Protein AF-A0A167HS64-F1 (afdb_monomer)

Secondary structure (DSSP, 8-state):
-------PPPPPPEEEEEE-SS-HHHHHHHHHHHHT-S-SSEEEEEEESSGGGS-SS----TTEEEEEPPTT--HHHHHHHHHHH---SEEEE--SSSEE-TTHHHHHHHHHHTTS-SEEEEES-EEEETTTTEEEEE-HHHHHHHSGGG-EEEEEEEEGGG-BTTTB---S-SSSHHHHHHHHHHHTT--EEEEE-TTTEEEEE-TT-SS---TTTSS-GGGEEEEPPPTTTHHHHHHHHHHHHHTTT--TTS-----SSPEEEEEEEEEE-SSHHHHHHHHHHHTTSSEEEEEEEEEEETT--------S-SEEEEEEE-TTS---HHHHHHHHHH--SSEEEEPPPTTS---TTHHHHHHHHHHHHT-SEE-BSS-SS----S--B-----TTS------BGGG-EEEHHHHHHHHTT--S-----B--B--GGG------SSPPPP--TT---SS---SSHHHHHHHSS-HHHHGGGS-TTGGGSTTSTT----------PPPPPPTTEEEEEHHHHGGG---BHHHHHTTSTT---------SHHHHT--SEEETTB--S-SSS-HHHHHHHSBGGGEEEEEEEEGGGS-GGGTT-SEEEEEEE-TT--EEEEEEEEEE-TT--EEEEEEEEEEEEETTEEEEEEEEEEEEEEEEEEEEEEEETTS-EEEEEEEEEEEEEEEEEEEEEEEEEETTEEEEEEEEEEEEEEEEEEEEEEEETTS--S-SEEEEEEEEEEEEEEEEEEEEEEE-SSEEEEEEEEEEEEEEEEEEEEEEEETTTTEEEEEEEEEEEEEEEEEEEEEEEE--BTTEEEEEEEEEEEEEEEEEEEEGGGTEEEEEEEEEEEEEEEEEEEEEEETTEEEEEEEEEEEEEEEEESTT-EEEEEEEEEEEEEEEEEEETTEEEEEEEEEEEPPPPGGGGS-EEETTTTEEE---TT----EEEEEEEEEEEESSSS-EEEEEEEEEEEEEEEEEEESSSS-EEEEEEEEEEEEEEEEEEEEE-TTTSTTEEEEEEEEEEEEEE--TT------SS--SEEEEEEEEEEEGGGTEEEEEEEE----EEEEETTEEEEEEEPPEEEEEEEE--STTEEEEEEEESTT-EEEEEEEEEEETTEEEEEEEEEEEE--EEEEEEEEE-

Mean predicted aligned error: 19.74 Å

Sequence (1149 aa):
MTQIHSQHQAIPLVSCVMPTCRRAHYLLQSIDYFNRQSYANKELIIVYEQNSDLPDKLPTQGNIQLVQAPENASIGYKRSLGTKSAAGLLIAQWDDDDWYSSERLAVQLEPIINGKADITGLNNHLFFDVWRTQFWRADKPLFDTMFRRGIAGGTLVFSREYWSEGRLDYQDSSLREDADFMECMISAGANLVAVDGYAHFVYLRHLNNTWSFVSGKLIQASAWRKVSTPDWFDDDLSFYHQIKQAHFSQYPELLPLTAKGSQVVELSCVLHVTELAQLKRAFTLLEKQTVKPHEVIVYHPDELLIENLCCTVNSINYLPYEQGIHLSTWFEEKLAGLINCDYVMNWPNSQAWVSKRWLEIQYTYLRQHRLDATGLSQPFFFFPSQQEFWQYIASDNQITAWLHSESLCCTKEFYLEKHRGFNRALGFNIQPHQHLEHFLAFAEEKAPIPNNENDPKWFPYQREAIKELYDELDIAKLLKGVPMAVMLLVSICFLLFPTWHVAANQSADSVEQQSFSAEFFSQYNPQTALDMVYRLPGFAFENTDSARGFGGNAGNVLINGARPVVKSESLDKILSRIGAAQVQKINVYRGSKIPLVTSGKVMVADVILIQSKTSGTLEGQLTQFYDGSILPKLALQLSAQWLGWETSVGLEASGAPGYRTALIRQLSREGKVINQEFEVLDEETESLKFTGQLKQSSGQSEIVLTGKVGGESYLGDTTRYGAQQISGHLGKTTRELKVDNDTRNAELGVDWTLNLGTYRWQNMGIFVVDDKQYANDDITFNQGTQAANLALWRQQELKTELILRSTIEMQKKDDIAPRFGIEVAENRMQSAVDLVALGREEVTNVTELRTEVFADINYTHTDSLSSEFGLTYETSKINVDAVEGESQSQSYWKPRWQTSWTPKKGTSLNWLAEHRVSQLNFSDFARSVDAGDGRNQIGNTGLKPEQTTELATQYQWYFSERGNVKVKLFHQWQKDVLEHIAFTQTSGGLANVGDARFWGSHLEVAFELSPVLDNALFEISYEHKNSDFNNPSDRTERLSNYIPDWIWMNFRHDLPHYKSSWGLEYWGDYTEPFFYAHETLLVQGNKRLKGFFESSLIDGVKVRFEVTHMNTGRFIRTRKFYSDDLKIGEEVADRTHKAEYRLSLWYRF

InterPro domains:
  IPR001173 Glycosyltransferase 2-like [PF00535] (15-138)
  IPR029044 Nucleotide-diphospho-sugar transferases [G3DSA:3.90.550.10] (1-212)
  IPR029044 Nucleotide-diphospho-sugar transferases [SSF53448] (12-212)
  IPR039426 TonB-dependent receptor-like [PTHR30069] (508-1072)

pLDDT: mean 77.7, std 18.92, range [23.92, 98.12]

Radius of gyration: 39.0 Å; Cα contacts (8 Å, |Δi|>4): 2630; chains: 1; bounding box: 94×105×110 Å

Organism: NCBI:txid1365253

Foldseek 3Di:
DDDDDDDDDDQFEEEEQEEWEQPQLLQQVLVVLVVLAPRDRYAYEYEYADCNRHDPDDPDDPRYHYHHDHPPFAPQSSSLRSLVVDPTQKYWQRYSNKHFDNHLCVQQCVCVVVVNFQKEFEAQAWAAELQVRWIKTFAQVVCCVVAPNRGDQSGMMGGSVQDDPPPLGFDRHNPCSRVVSVVSSVVVPTGYDYTYCHLTIYHYADPPDPDDDDQCPPPDNLRMDTDDPDPSCVVVSVSSVVVSVVLQVPPPDPDPPPDPDAAEDLEEEEEEDAAPVQVVLLLVLQLLASHHYQEYEYEYAPPHDDDDDDHDHNYYHYHHDHPPPDDDLVSLVVVLVPRDGQKYAQAAGSVFDAFSHLVVCLVVVCVVVVFQKEFAFDPPQDAQAPQDFLFAQAPVRDGDTTHRRNGMMGGSVSSSVVSVVPRDNPNTGYDYDDNPSRDPDDDDPDDDDDDDDPDPDPDDDDDDVVVVVVVVVPVVVVVVPDDDDPVPPPPPPPDDDDDDDDDDDDDDDDLQKDKFFLVNCLLQLAFWQLSVQVVAFPDDWFKAADFPDPLPRDTQEAEQLHTPQDNHDIPSVVRRQHTSQQFGIKMKGAFLRRPVSNPPDHIHIYGYGDPADWKKKWKWKWWAFPSGDIKIKIKIWIWHADPQKTKIKIKIKTKDKDWWKWWKFWAFLVRHTFKIKIKIKTKMKIKIKIKMWIWHDDDQKIKIKIKMWMKMKMWMWMWMWMDGPPPPDTRQKIKTKIKIKIKIKMKIKMWMWGRPPQKIKIKIKMKMKIKMKIWMWIFMAGNPRGDTPTDTKIKIKIKMKIKIKIKMWGPCDPFKTKMWIKIWMKIKMWMWMDPVVVRDIWIKIKIKTKMKTKMKMWGDPDPFKIKIWMWIKMWMWMWMPGPPTDIDIDIDIWIKIKMWGDPDSFKIKIKIWIKDWGDDDVCLQPWDADPVVGATEHRDNPQDTKIKTKIKMKIKGDPDRNWIKIKMWMKIKIFQDWAWADPDQRHIGIGRFGIKMKIWMWIKTKDQPCVPAHQKIKIKIKIAMFMDDCGPLNDPDGDAFDWRIWMKMKIKHRDSVQQKIKIKIKTAWTWGWGDHHFKIKIKIKHIFMKMKIWHPNDPQKIKMKIKTRAVKIWIWIKIFGDDSNSGRIIMIMTMIGHIMIMIMMMGMD

Structure (mmCIF, N/CA/C/O backbone):
data_AF-A0A167HS64-F1
#
_entry.id   AF-A0A167HS64-F1
#
loop_
_atom_site.group_PDB
_atom_site.id
_atom_site.type_symbol
_atom_site.label_atom_id
_atom_site.label_alt_id
_atom_site.label_comp_id
_atom_site.label_asym_id
_atom_site.label_entity_id
_atom_site.label_seq_id
_atom_site.pdbx_PDB_ins_code
_atom_site.Cartn_x
_atom_site.Cartn_y
_atom_site.Cartn_z
_atom_site.occupancy
_atom_site.B_iso_or_equiv
_atom_site.auth_seq_id
_atom_site.auth_comp_id
_atom_site.auth_asym_id
_atom_site.auth_atom_id
_atom_site.pdbx_PDB_model_num
ATOM 1 N N . MET A 1 1 ? 41.292 -62.070 -38.091 1.00 32.47 1 MET A N 1
ATOM 2 C CA . MET A 1 1 ? 42.723 -61.720 -38.213 1.00 32.47 1 MET A CA 1
ATOM 3 C C . MET A 1 1 ? 42.792 -60.210 -38.048 1.00 32.47 1 MET A C 1
ATOM 5 O O . MET A 1 1 ? 42.026 -59.543 -38.724 1.00 32.47 1 MET A O 1
ATOM 9 N N . THR A 1 2 ? 43.300 -59.705 -36.918 1.00 34.91 2 THR A N 1
ATOM 10 C CA . THR A 1 2 ? 44.693 -59.215 -36.751 1.00 34.91 2 THR A CA 1
ATOM 11 C C . THR A 1 2 ? 45.062 -58.128 -37.774 1.00 34.91 2 THR A C 1
ATOM 13 O O . THR A 1 2 ? 44.899 -58.348 -38.964 1.00 34.91 2 THR A O 1
ATOM 16 N N . GLN A 1 3 ? 45.574 -56.958 -37.376 1.00 31.55 3 GLN A N 1
ATOM 17 C CA . GLN A 1 3 ? 46.386 -56.672 -36.177 1.00 31.55 3 GLN A CA 1
ATOM 18 C C . GLN A 1 3 ? 45.893 -55.487 -35.322 1.00 31.55 3 GLN A C 1
ATOM 20 O O . GLN A 1 3 ? 45.091 -54.669 -35.754 1.00 31.55 3 GLN A O 1
ATOM 25 N N . ILE A 1 4 ? 46.436 -55.400 -34.104 1.00 42.31 4 ILE A N 1
ATOM 26 C CA . ILE A 1 4 ? 46.388 -54.213 -33.240 1.00 42.31 4 ILE A CA 1
ATOM 27 C C . ILE A 1 4 ? 47.352 -53.160 -33.801 1.00 42.31 4 ILE A C 1
ATOM 29 O O . ILE A 1 4 ? 48.511 -53.487 -34.064 1.00 42.31 4 ILE A O 1
ATOM 33 N N . HIS A 1 5 ? 46.919 -51.903 -33.882 1.00 32.72 5 HIS A N 1
ATOM 34 C CA . HIS A 1 5 ? 47.803 -50.737 -33.818 1.00 32.72 5 HIS A CA 1
ATOM 35 C C . HIS A 1 5 ? 47.176 -49.691 -32.896 1.00 32.72 5 HIS A C 1
ATOM 37 O O . HIS A 1 5 ? 46.061 -49.233 -33.126 1.00 32.72 5 HIS A O 1
ATOM 43 N N . SER A 1 6 ? 47.898 -49.328 -31.840 1.00 40.81 6 SER A N 1
ATOM 44 C CA . SER A 1 6 ? 47.550 -48.214 -30.965 1.00 40.81 6 SER A CA 1
ATOM 45 C C . SER A 1 6 ? 47.876 -46.900 -31.671 1.00 40.81 6 SER A C 1
ATOM 47 O O . SER A 1 6 ? 49.051 -46.578 -31.856 1.00 40.81 6 SER A O 1
ATOM 49 N N . GLN A 1 7 ? 46.855 -46.133 -32.039 1.00 34.25 7 GLN A N 1
ATOM 50 C CA . GLN A 1 7 ? 47.010 -44.732 -32.416 1.00 34.25 7 GLN A CA 1
ATOM 51 C C . GLN A 1 7 ? 46.449 -43.864 -31.293 1.00 34.25 7 GLN A C 1
ATOM 53 O O . GLN A 1 7 ? 45.295 -44.028 -30.902 1.00 34.25 7 GLN A O 1
ATOM 58 N N . HIS A 1 8 ? 47.252 -42.923 -30.791 1.00 38.44 8 HIS A N 1
ATOM 59 C CA . HIS A 1 8 ? 46.686 -41.755 -30.126 1.00 38.44 8 HIS A CA 1
ATOM 60 C C . HIS A 1 8 ? 45.840 -41.022 -31.173 1.00 38.44 8 HIS A C 1
ATOM 62 O O . HIS A 1 8 ? 46.379 -40.628 -32.210 1.00 38.44 8 HIS A O 1
ATOM 68 N N . GLN A 1 9 ? 44.539 -40.849 -30.933 1.00 48.34 9 GLN A N 1
ATOM 69 C CA . GLN A 1 9 ? 43.761 -39.911 -31.737 1.00 48.34 9 GLN A CA 1
ATOM 70 C C . GLN A 1 9 ? 44.354 -38.520 -31.512 1.00 48.34 9 GLN A C 1
ATOM 72 O O . GLN A 1 9 ? 44.416 -38.042 -30.379 1.00 48.34 9 GLN A O 1
ATOM 77 N N . ALA A 1 10 ? 44.839 -37.895 -32.584 1.00 66.00 10 ALA A N 1
ATOM 78 C CA . ALA A 1 10 ? 45.283 -36.515 -32.522 1.00 66.00 10 ALA A CA 1
ATOM 79 C C . ALA A 1 10 ? 44.066 -35.642 -32.194 1.00 66.00 10 ALA A C 1
ATOM 81 O O . ALA A 1 10 ? 43.087 -35.644 -32.938 1.00 66.00 10 ALA A O 1
ATOM 82 N N . ILE A 1 11 ? 44.134 -34.930 -31.068 1.00 82.38 11 ILE A N 1
ATOM 83 C CA . ILE A 1 11 ? 43.119 -33.962 -30.640 1.00 82.38 11 ILE A CA 1
ATOM 84 C C . ILE A 1 11 ? 42.904 -32.978 -31.807 1.00 82.38 11 ILE A C 1
ATOM 86 O O . ILE A 1 11 ? 43.891 -32.371 -32.234 1.00 82.38 11 ILE A O 1
ATOM 90 N N . PRO A 1 12 ? 41.693 -32.839 -32.381 1.00 92.38 12 PRO A N 1
ATOM 91 C CA . PRO A 1 12 ? 41.501 -32.043 -33.590 1.00 92.38 12 PRO A CA 1
ATOM 92 C C . PRO A 1 12 ? 41.777 -30.559 -33.327 1.00 92.38 12 PRO A C 1
ATOM 94 O O . PRO A 1 12 ? 41.436 -30.040 -32.265 1.00 92.38 12 PRO A O 1
ATOM 97 N N . LEU A 1 13 ? 42.400 -29.882 -34.295 1.00 95.50 13 LEU A N 1
ATOM 98 C CA . LEU A 1 13 ? 42.680 -28.449 -34.201 1.00 95.50 13 LEU A CA 1
ATOM 99 C C . LEU A 1 13 ? 41.367 -27.659 -34.268 1.00 95.50 13 LEU A C 1
ATOM 101 O O . LEU A 1 13 ? 40.604 -27.812 -35.230 1.00 95.50 13 LEU A O 1
ATOM 105 N N . VAL A 1 14 ? 41.141 -26.819 -33.256 1.00 97.38 14 VAL A N 1
ATOM 106 C CA . VAL A 1 14 ? 40.051 -25.836 -33.218 1.00 97.38 14 VAL A CA 1
ATOM 107 C C . VAL A 1 14 ? 40.588 -24.434 -33.503 1.00 97.38 14 VAL A C 1
ATOM 109 O O . VAL A 1 14 ? 41.596 -24.023 -32.925 1.00 97.38 14 VAL A O 1
ATOM 112 N N . SER A 1 15 ? 39.903 -23.705 -34.379 1.00 98.12 15 SER A N 1
ATOM 113 C CA . SER A 1 15 ? 40.207 -22.313 -34.714 1.00 98.12 15 SER A CA 1
ATOM 114 C C . SER A 1 15 ? 39.208 -21.384 -34.039 1.00 98.12 15 SER A C 1
ATOM 116 O O . SER A 1 15 ? 38.032 -21.360 -34.408 1.00 98.12 15 SER A O 1
ATOM 118 N N . CYS A 1 16 ? 39.665 -20.602 -33.066 1.00 97.88 16 CYS A N 1
ATOM 119 C CA . CYS A 1 16 ? 38.876 -19.529 -32.474 1.00 97.88 16 CYS A CA 1
ATOM 120 C C . CYS A 1 16 ? 38.904 -18.317 -33.414 1.00 97.88 16 CYS A C 1
ATOM 122 O O . CYS A 1 16 ? 39.976 -17.787 -33.696 1.00 97.88 16 CYS A O 1
ATOM 124 N N . VAL A 1 17 ? 37.750 -17.883 -33.920 1.00 97.88 17 VAL A N 1
ATOM 125 C CA . VAL A 1 17 ? 37.628 -16.736 -34.832 1.00 97.88 17 VAL A CA 1
ATOM 126 C C . VAL A 1 17 ? 37.139 -15.523 -34.048 1.00 97.88 17 VAL A C 1
ATOM 128 O O . VAL A 1 17 ? 35.987 -15.491 -33.613 1.00 97.88 17 VAL A O 1
ATOM 131 N N . MET A 1 18 ? 38.028 -14.540 -33.894 1.00 96.56 18 MET A N 1
ATOM 132 C CA . MET A 1 18 ? 37.831 -13.326 -33.105 1.00 96.56 18 MET A CA 1
ATOM 133 C C . MET A 1 18 ? 37.743 -12.093 -34.015 1.00 96.56 18 MET A C 1
ATOM 135 O O . MET A 1 18 ? 38.780 -11.575 -34.436 1.00 96.56 18 MET A O 1
ATOM 139 N N . PRO A 1 19 ? 36.535 -11.604 -34.349 1.00 94.81 19 PRO A N 1
ATOM 140 C CA . PRO A 1 19 ? 36.378 -10.295 -34.968 1.00 94.81 19 PRO A CA 1
ATOM 141 C C . PRO A 1 19 ? 36.665 -9.192 -33.936 1.00 94.81 19 PRO A C 1
ATOM 143 O O . PRO A 1 19 ? 36.205 -9.269 -32.802 1.00 94.81 19 PRO A O 1
ATOM 146 N N . THR A 1 20 ? 37.390 -8.144 -34.330 1.00 90.06 20 THR A N 1
ATOM 147 C CA . THR A 1 20 ? 37.637 -6.961 -33.484 1.00 90.06 20 THR A CA 1
ATOM 148 C C . THR A 1 20 ? 37.514 -5.656 -34.281 1.00 90.06 20 THR A C 1
ATOM 150 O O . THR A 1 20 ? 37.557 -5.655 -35.516 1.00 90.06 20 THR A O 1
ATOM 153 N N . CYS A 1 21 ? 37.317 -4.541 -33.577 1.00 85.31 21 CYS A N 1
ATOM 154 C CA . CYS A 1 21 ? 37.392 -3.166 -34.084 1.00 85.31 21 CYS A CA 1
ATOM 155 C C . CYS A 1 21 ? 37.511 -2.215 -32.883 1.00 85.31 21 CYS A C 1
ATOM 157 O O . CYS A 1 21 ? 36.641 -2.229 -32.014 1.00 85.31 21 CYS A O 1
ATOM 159 N N . ARG A 1 22 ? 38.564 -1.390 -32.815 1.00 77.94 22 ARG A N 1
ATOM 160 C CA . ARG A 1 22 ? 38.773 -0.314 -31.817 1.00 77.94 22 ARG A CA 1
ATOM 161 C C . ARG A 1 22 ? 38.675 -0.764 -30.343 1.00 77.94 22 ARG A C 1
ATOM 163 O O . ARG A 1 22 ? 38.347 0.028 -29.460 1.00 77.94 22 ARG A O 1
ATOM 170 N N . ARG A 1 23 ? 38.982 -2.039 -30.068 1.00 79.69 23 ARG A N 1
ATOM 171 C CA . ARG A 1 23 ? 38.748 -2.748 -28.790 1.00 79.69 23 ARG A CA 1
ATOM 172 C C . ARG A 1 23 ? 40.007 -3.419 -28.208 1.00 79.69 23 ARG A C 1
ATOM 174 O O . ARG A 1 23 ? 39.905 -4.359 -27.427 1.00 79.69 23 ARG A O 1
ATOM 181 N N . ALA A 1 24 ? 41.203 -2.903 -28.514 1.00 81.38 24 ALA A N 1
ATOM 182 C CA . ALA A 1 24 ? 42.502 -3.469 -28.106 1.00 81.38 24 ALA A CA 1
ATOM 183 C C . ALA A 1 24 ? 42.629 -3.869 -26.611 1.00 81.38 24 ALA A C 1
ATOM 185 O O . ALA A 1 24 ? 43.383 -4.781 -26.277 1.00 81.38 24 ALA A O 1
ATOM 186 N N . HIS A 1 25 ? 41.888 -3.209 -25.711 1.00 79.81 25 HIS A N 1
ATOM 187 C CA . HIS A 1 25 ? 41.820 -3.535 -24.282 1.00 79.81 25 HIS A CA 1
ATOM 188 C C . HIS A 1 25 ? 41.040 -4.830 -23.985 1.00 79.81 25 HIS A C 1
ATOM 190 O O . HIS A 1 25 ? 41.519 -5.653 -23.209 1.00 79.81 25 HIS A O 1
ATOM 196 N N . TYR A 1 26 ? 39.884 -5.040 -24.624 1.00 86.25 26 TYR A N 1
ATOM 197 C CA . TYR A 1 26 ? 39.118 -6.290 -24.541 1.00 86.25 26 TYR A CA 1
ATOM 198 C C . TYR A 1 26 ? 39.878 -7.443 -25.204 1.00 86.25 26 TYR A C 1
ATOM 200 O O . TYR A 1 26 ? 40.036 -8.509 -24.613 1.00 86.25 26 TYR A O 1
ATOM 208 N N . LEU A 1 27 ? 40.466 -7.187 -26.376 1.00 88.44 27 LEU A N 1
ATOM 209 C CA . LEU A 1 27 ? 41.279 -8.148 -27.121 1.00 88.44 27 LEU A CA 1
ATOM 210 C C . LEU A 1 27 ? 42.421 -8.745 -26.280 1.00 88.44 27 LEU A C 1
ATOM 212 O O . LEU A 1 27 ? 42.626 -9.957 -26.318 1.00 88.44 27 LEU A O 1
ATOM 216 N N . LEU A 1 28 ? 43.150 -7.938 -25.496 1.00 87.69 28 LEU A N 1
ATOM 217 C CA . LEU A 1 28 ? 44.219 -8.446 -24.620 1.00 87.69 28 LEU A CA 1
ATOM 218 C C . LEU A 1 28 ? 43.702 -9.448 -23.577 1.00 87.69 28 LEU A C 1
ATOM 220 O O . LEU A 1 28 ? 44.325 -10.489 -23.372 1.00 87.69 28 LEU A O 1
ATOM 224 N N . GLN A 1 29 ? 42.559 -9.158 -22.955 1.00 90.38 29 GLN A N 1
ATOM 225 C CA . GLN A 1 29 ? 41.939 -10.044 -21.970 1.00 90.38 29 GLN A CA 1
ATOM 226 C C . GLN A 1 29 ? 41.358 -11.303 -22.628 1.00 90.38 29 GLN A C 1
ATOM 228 O O . GLN A 1 29 ? 41.534 -12.411 -22.126 1.00 90.38 29 GLN A O 1
ATOM 233 N N . SER A 1 30 ? 40.731 -11.159 -23.794 1.00 92.69 30 SER A N 1
ATOM 234 C CA . SER A 1 30 ? 40.152 -12.278 -24.540 1.00 92.69 30 SER A CA 1
ATOM 235 C C . SER A 1 30 ? 41.230 -13.214 -25.125 1.00 92.69 30 SER A C 1
ATOM 237 O O . SER A 1 30 ? 41.005 -14.420 -25.251 1.00 92.69 30 SER A O 1
ATOM 239 N N . ILE A 1 31 ? 42.453 -12.714 -25.369 1.00 92.38 31 ILE A N 1
ATOM 240 C CA . ILE A 1 31 ? 43.645 -13.551 -25.603 1.00 92.38 31 ILE A CA 1
ATOM 241 C C . ILE A 1 31 ? 44.036 -14.348 -24.347 1.00 92.38 31 ILE A C 1
ATOM 243 O O . ILE A 1 31 ? 44.402 -15.515 -24.481 1.00 92.38 31 ILE A O 1
ATOM 247 N N . ASP A 1 32 ? 43.962 -13.786 -23.136 1.00 91.44 32 ASP A N 1
ATOM 248 C CA . ASP A 1 32 ? 44.210 -14.566 -21.912 1.00 91.44 32 ASP A CA 1
ATOM 249 C C . ASP A 1 32 ? 43.153 -15.665 -21.720 1.00 91.44 32 ASP A C 1
ATOM 251 O O . ASP A 1 32 ? 43.492 -16.832 -21.503 1.00 91.44 32 ASP A O 1
ATOM 255 N N . TYR A 1 33 ? 41.880 -15.330 -21.953 1.00 94.38 33 TYR A N 1
ATOM 256 C CA . TYR A 1 33 ? 40.773 -16.289 -21.958 1.00 94.38 33 TYR A CA 1
ATOM 257 C C . TYR A 1 33 ? 40.984 -17.421 -22.970 1.00 94.38 33 TYR A C 1
ATOM 259 O O . TYR A 1 33 ? 40.631 -18.568 -22.682 1.00 94.38 33 TYR A O 1
ATOM 267 N N . PHE A 1 34 ? 41.595 -17.133 -24.123 1.00 95.25 34 PHE A N 1
ATOM 268 C CA . PHE A 1 34 ? 42.022 -18.144 -25.089 1.00 95.25 34 PHE A CA 1
ATOM 269 C C . PHE A 1 34 ? 43.210 -18.965 -24.564 1.00 95.25 34 PHE A C 1
ATOM 271 O O . PHE A 1 34 ? 43.166 -20.195 -24.600 1.00 95.25 34 PHE A O 1
ATOM 278 N N . ASN A 1 35 ? 44.257 -18.324 -24.036 1.00 92.75 35 ASN A N 1
ATOM 279 C CA . ASN A 1 35 ? 45.464 -18.993 -23.538 1.00 92.75 35 ASN A CA 1
ATOM 280 C C . ASN A 1 35 ? 45.144 -20.017 -22.444 1.00 92.75 35 ASN A C 1
ATOM 282 O O . ASN A 1 35 ? 45.607 -21.159 -22.517 1.00 92.75 35 ASN A O 1
ATOM 286 N N . ARG A 1 36 ? 44.306 -19.626 -21.476 1.00 93.06 36 ARG A N 1
ATOM 287 C CA . ARG A 1 36 ? 43.916 -20.447 -20.321 1.00 93.06 36 ARG A CA 1
ATOM 288 C C . ARG A 1 36 ? 42.956 -21.597 -20.647 1.00 93.06 36 ARG A C 1
ATOM 290 O O . ARG A 1 36 ? 42.599 -22.342 -19.743 1.00 93.06 36 ARG A O 1
ATOM 297 N N . GLN A 1 37 ? 42.548 -21.778 -21.910 1.00 96.25 37 GLN A N 1
ATOM 298 C CA . GLN A 1 37 ? 41.710 -22.916 -22.304 1.00 96.25 37 GLN A CA 1
ATOM 299 C C . GLN A 1 37 ? 42.424 -24.254 -22.058 1.00 96.25 37 GLN A C 1
ATOM 301 O O . GLN A 1 37 ? 43.517 -24.468 -22.589 1.00 96.25 37 GLN A O 1
ATOM 306 N N . SER A 1 38 ? 41.784 -25.192 -21.360 1.00 95.31 38 SER A N 1
ATOM 307 C CA . SER A 1 38 ? 42.316 -26.539 -21.095 1.00 95.31 38 SER A CA 1
ATOM 308 C C . SER A 1 38 ? 42.506 -27.375 -22.368 1.00 95.31 38 SER A C 1
ATOM 310 O O . SER A 1 38 ? 43.382 -28.241 -22.436 1.00 95.31 38 SER A O 1
ATOM 312 N N . TYR A 1 39 ? 41.738 -27.077 -23.420 1.00 94.62 39 TYR A N 1
ATOM 313 C CA . TYR A 1 39 ? 41.889 -27.696 -24.733 1.00 94.62 39 TYR A CA 1
ATOM 314 C C . TYR A 1 39 ? 43.218 -27.283 -25.392 1.00 94.62 39 TYR A C 1
ATOM 316 O O . TYR A 1 39 ? 43.458 -26.110 -25.694 1.00 94.62 39 TYR A O 1
ATOM 324 N N . ALA A 1 40 ? 44.112 -28.252 -25.604 1.00 90.31 40 ALA A N 1
ATOM 325 C CA . ALA A 1 40 ? 45.499 -27.974 -25.977 1.00 90.31 40 ALA A CA 1
ATOM 326 C C . ALA A 1 40 ? 45.704 -27.603 -27.458 1.00 90.31 40 ALA A C 1
ATOM 328 O O . ALA A 1 40 ? 46.496 -26.709 -27.748 1.00 90.31 40 ALA A O 1
ATOM 329 N N . ASN A 1 41 ? 45.020 -28.270 -28.398 1.00 95.00 41 ASN A N 1
ATOM 330 C CA . ASN A 1 41 ? 45.255 -28.070 -29.834 1.00 95.00 41 ASN A CA 1
ATOM 331 C C . ASN A 1 41 ? 44.345 -26.971 -30.408 1.00 95.00 41 ASN A C 1
ATOM 333 O O . ASN A 1 41 ? 43.311 -27.259 -31.012 1.00 95.00 41 ASN A O 1
ATOM 337 N N . LYS A 1 42 ? 44.712 -25.712 -30.159 1.00 95.19 42 LYS A N 1
ATOM 338 C CA . LYS A 1 42 ? 43.922 -24.519 -30.493 1.00 95.19 42 LYS A CA 1
ATOM 339 C C . LYS A 1 42 ? 44.763 -23.440 -31.182 1.00 95.19 42 LYS A C 1
ATOM 341 O O . LYS A 1 42 ? 45.903 -23.185 -30.783 1.00 95.19 42 LYS A O 1
ATOM 346 N N . GLU A 1 43 ? 44.165 -22.765 -32.155 1.00 96.19 43 GLU A N 1
ATOM 347 C CA . GLU A 1 43 ? 44.673 -21.532 -32.770 1.00 96.19 43 GLU A CA 1
ATOM 348 C C . GLU A 1 43 ? 43.657 -20.392 -32.607 1.00 96.19 43 GLU A C 1
ATOM 350 O O . GLU A 1 43 ? 42.455 -20.639 -32.495 1.00 96.19 43 GLU A O 1
ATOM 355 N N . LEU A 1 44 ? 44.137 -19.149 -32.584 1.00 96.56 44 LEU A N 1
ATOM 356 C CA . LEU A 1 44 ? 43.318 -17.938 -32.518 1.00 96.56 44 LEU A CA 1
ATOM 357 C C . LEU A 1 44 ? 43.526 -17.112 -33.786 1.00 96.56 44 LEU A C 1
ATOM 359 O O . LEU A 1 44 ? 44.660 -16.849 -34.175 1.00 96.56 44 LEU A O 1
ATOM 363 N N . ILE A 1 45 ? 42.436 -16.678 -34.407 1.00 97.00 45 ILE A N 1
ATOM 364 C CA . ILE A 1 45 ? 42.427 -15.913 -35.653 1.00 97.00 45 ILE A CA 1
ATOM 365 C C . ILE A 1 45 ? 41.776 -14.567 -35.362 1.00 97.00 45 ILE A C 1
ATOM 367 O O . ILE A 1 45 ? 40.552 -14.469 -35.268 1.00 97.00 45 ILE A O 1
ATOM 371 N N . ILE A 1 46 ? 42.606 -13.541 -35.200 1.00 95.56 46 ILE A N 1
ATOM 372 C CA . ILE A 1 46 ? 42.171 -12.176 -34.904 1.00 95.56 46 ILE A CA 1
ATOM 373 C C . ILE A 1 46 ? 41.923 -11.457 -36.229 1.00 95.56 46 ILE A C 1
ATOM 375 O O . ILE A 1 46 ? 42.852 -11.255 -37.018 1.00 95.56 46 ILE A O 1
ATOM 379 N N . VAL A 1 47 ? 40.669 -11.080 -36.471 1.00 96.38 47 VAL A N 1
ATOM 380 C CA . VAL A 1 47 ? 40.221 -10.416 -37.698 1.00 96.38 47 VAL A CA 1
ATOM 381 C C . VAL A 1 47 ? 39.951 -8.942 -37.407 1.00 96.38 47 VAL A C 1
ATOM 383 O O . VAL A 1 47 ? 38.967 -8.596 -36.751 1.00 96.38 47 VAL A O 1
ATOM 386 N N . TYR A 1 48 ? 40.846 -8.083 -37.887 1.00 93.69 48 TYR A N 1
ATOM 387 C CA . TYR A 1 48 ? 40.955 -6.664 -37.525 1.00 93.69 48 TYR A CA 1
ATOM 388 C C . TYR A 1 48 ? 40.944 -5.774 -38.779 1.00 93.69 48 TYR A C 1
ATOM 390 O O . TYR A 1 48 ? 41.203 -6.271 -39.871 1.00 93.69 48 TYR A O 1
ATOM 398 N N . GLU A 1 49 ? 40.654 -4.478 -38.668 1.00 89.94 49 GLU A N 1
ATOM 399 C CA . GLU A 1 49 ? 40.602 -3.560 -39.824 1.00 89.94 49 GLU A CA 1
ATOM 400 C C . GLU A 1 49 ? 41.892 -2.745 -39.951 1.00 89.94 49 GLU A C 1
ATOM 402 O O . GLU A 1 49 ? 42.520 -2.690 -41.010 1.00 89.94 49 GLU A O 1
ATOM 407 N N . GLN A 1 50 ? 42.313 -2.127 -38.848 1.00 85.81 50 GLN A N 1
ATOM 408 C CA . GLN A 1 50 ? 43.443 -1.208 -38.774 1.00 85.81 50 GLN A CA 1
ATOM 409 C C . GLN A 1 50 ? 44.448 -1.679 -37.724 1.00 85.81 50 GLN A C 1
ATOM 411 O O . GLN A 1 50 ? 44.077 -2.223 -36.690 1.00 85.81 50 GLN A O 1
ATOM 416 N N . ASN A 1 51 ? 45.740 -1.398 -37.917 1.00 83.12 51 ASN A N 1
ATOM 417 C CA . ASN A 1 51 ? 46.765 -1.761 -36.924 1.00 83.12 51 ASN A CA 1
ATOM 418 C C . ASN A 1 51 ? 46.527 -1.117 -35.536 1.00 83.12 51 ASN A C 1
ATOM 420 O O . ASN A 1 51 ? 47.060 -1.608 -34.550 1.00 83.12 51 ASN A O 1
ATOM 424 N N . SER A 1 52 ? 45.714 -0.057 -35.460 1.00 77.81 52 SER A N 1
ATOM 425 C CA . SER A 1 52 ? 45.215 0.601 -34.242 1.00 77.81 52 SER A CA 1
ATOM 426 C C . SER A 1 52 ? 44.103 -0.157 -33.497 1.00 77.81 52 SER A C 1
ATOM 428 O O . SER A 1 52 ? 43.804 0.187 -32.356 1.00 77.81 52 SER A O 1
ATOM 430 N N . ASP A 1 53 ? 43.497 -1.185 -34.099 1.00 79.56 53 ASP A N 1
ATOM 431 C CA . ASP A 1 53 ? 42.605 -2.122 -33.397 1.00 79.56 53 ASP A CA 1
ATOM 432 C C . ASP A 1 53 ? 43.392 -3.080 -32.488 1.00 79.56 53 ASP A C 1
ATOM 434 O O . ASP A 1 53 ? 42.839 -3.657 -31.550 1.00 79.56 53 ASP A O 1
ATOM 438 N N . LEU A 1 54 ? 44.685 -3.254 -32.781 1.00 83.88 54 LEU A N 1
ATOM 439 C CA . LEU A 1 54 ? 45.598 -4.153 -32.092 1.00 83.88 54 LEU A CA 1
ATOM 440 C C . LEU A 1 54 ? 46.413 -3.386 -31.030 1.00 83.88 54 LEU A C 1
ATOM 442 O O . LEU A 1 54 ? 46.758 -2.223 -31.233 1.00 83.88 54 LEU A O 1
ATOM 446 N N . PRO A 1 55 ? 46.772 -4.021 -29.902 1.00 79.81 55 PRO A N 1
ATOM 447 C CA . PRO A 1 55 ? 47.654 -3.427 -28.902 1.00 79.81 55 PRO A CA 1
ATOM 448 C C . PRO A 1 55 ? 49.099 -3.322 -29.419 1.00 79.81 55 PRO A C 1
ATOM 450 O O . PRO A 1 55 ? 49.585 -4.240 -30.084 1.00 79.81 55 PRO A O 1
ATOM 453 N N . ASP A 1 56 ? 49.823 -2.269 -29.008 1.00 74.81 56 ASP A N 1
ATOM 454 C CA . ASP A 1 56 ? 51.233 -1.980 -29.370 1.00 74.81 56 ASP A CA 1
ATOM 455 C C . ASP A 1 56 ? 52.178 -3.191 -29.281 1.00 74.81 56 ASP A C 1
ATOM 457 O O . ASP A 1 56 ? 53.196 -3.273 -29.975 1.00 74.81 56 ASP A O 1
ATOM 461 N N . LYS A 1 57 ? 51.867 -4.120 -28.371 1.00 72.88 57 LYS A N 1
ATOM 462 C CA . LYS A 1 57 ? 52.532 -5.411 -28.210 1.00 72.88 57 LYS A CA 1
ATOM 463 C C . LYS A 1 57 ? 51.490 -6.499 -27.990 1.00 72.88 57 LYS A C 1
ATOM 465 O O . LYS A 1 57 ? 51.113 -6.789 -26.857 1.00 72.88 57 LYS A O 1
ATOM 470 N N . LEU A 1 58 ? 51.076 -7.144 -29.075 1.00 71.00 58 LEU A N 1
ATOM 471 C CA . LEU A 1 58 ? 50.447 -8.459 -28.994 1.00 71.00 58 LEU A CA 1
ATOM 472 C C . LEU A 1 58 ? 51.405 -9.460 -28.312 1.00 71.00 58 LEU A C 1
ATOM 474 O O . LEU A 1 58 ? 52.603 -9.452 -28.617 1.00 71.00 58 LEU A O 1
ATOM 478 N N . PRO A 1 59 ? 50.912 -10.350 -27.432 1.00 66.25 59 PRO A N 1
ATOM 479 C CA . PRO A 1 59 ? 51.709 -11.450 -26.899 1.00 66.25 59 PRO A CA 1
ATOM 480 C C . PRO A 1 59 ? 51.974 -12.469 -28.018 1.00 66.25 59 PRO A C 1
ATOM 482 O O . PRO A 1 59 ? 51.122 -13.289 -28.353 1.00 66.25 59 PRO A O 1
ATOM 485 N N . THR A 1 60 ? 53.155 -12.399 -28.633 1.00 53.12 60 THR A N 1
ATOM 486 C CA . THR A 1 60 ? 53.511 -13.160 -29.840 1.00 53.12 60 THR A CA 1
ATOM 487 C C . THR A 1 60 ? 53.699 -14.657 -29.574 1.00 53.12 60 THR A C 1
ATOM 489 O O . THR A 1 60 ? 54.810 -15.145 -29.366 1.00 53.12 60 THR A O 1
ATOM 492 N N . GLN A 1 61 ? 52.596 -15.405 -29.630 1.00 64.69 61 GLN A N 1
ATOM 493 C CA . GLN A 1 61 ? 52.577 -16.869 -29.606 1.00 64.69 61 GLN A CA 1
ATOM 494 C C . GLN A 1 61 ? 52.425 -17.456 -31.016 1.00 64.69 61 GLN A C 1
ATOM 496 O O . GLN A 1 61 ? 51.782 -16.873 -31.885 1.00 64.69 61 GLN A O 1
ATOM 501 N N . GLY A 1 62 ? 53.003 -18.640 -31.242 1.00 71.88 62 GLY A N 1
ATOM 502 C CA . GLY A 1 62 ? 53.045 -19.298 -32.558 1.00 71.88 62 GLY A CA 1
ATOM 503 C C . GLY A 1 62 ? 51.716 -19.877 -33.065 1.00 71.88 62 GLY A C 1
ATOM 504 O O . GLY A 1 62 ? 51.708 -20.505 -34.118 1.00 71.88 62 GLY A O 1
ATOM 505 N N . ASN A 1 63 ? 50.624 -19.700 -32.320 1.00 87.81 63 ASN A N 1
ATOM 506 C CA . ASN A 1 63 ? 49.267 -20.154 -32.634 1.00 87.81 63 ASN A CA 1
ATOM 507 C C . ASN A 1 63 ? 48.244 -18.999 -32.692 1.00 87.81 63 ASN A C 1
ATOM 509 O O . ASN A 1 63 ? 47.041 -19.255 -32.662 1.00 87.81 63 ASN A O 1
ATOM 513 N N . ILE A 1 64 ? 48.704 -17.744 -32.762 1.00 92.12 64 ILE A N 1
ATOM 514 C CA . ILE A 1 64 ? 47.853 -16.573 -33.011 1.00 92.12 64 ILE A CA 1
ATOM 515 C C . ILE A 1 64 ? 48.135 -16.061 -34.428 1.00 92.12 64 ILE A C 1
ATOM 517 O O . ILE A 1 64 ? 49.255 -15.659 -34.745 1.00 92.12 64 ILE A O 1
ATOM 521 N N . GLN A 1 65 ? 47.111 -16.066 -35.277 1.00 93.00 65 GLN A N 1
ATOM 522 C CA . GLN A 1 65 ? 47.132 -15.538 -36.636 1.00 93.00 65 GLN A CA 1
ATOM 523 C C . GLN A 1 65 ? 46.384 -14.204 -36.689 1.00 93.00 65 GLN A C 1
ATOM 525 O O . GLN A 1 65 ? 45.289 -14.065 -36.145 1.00 93.00 65 GLN A O 1
ATOM 530 N N . LEU A 1 66 ? 46.966 -13.227 -37.382 1.00 92.94 66 LEU A N 1
ATOM 531 C CA . LEU A 1 66 ? 46.343 -11.932 -37.650 1.00 92.94 66 LEU A CA 1
ATOM 532 C C . LEU A 1 66 ? 45.844 -11.906 -39.095 1.00 92.94 66 LEU A C 1
ATOM 534 O O . LEU A 1 66 ? 46.571 -12.306 -40.007 1.00 92.94 66 LEU A O 1
ATOM 538 N N . VAL A 1 67 ? 44.617 -11.437 -39.304 1.00 94.56 67 VAL A N 1
ATOM 539 C CA . VAL A 1 67 ? 43.979 -11.357 -40.622 1.00 94.56 67 VAL A CA 1
ATOM 540 C C . VAL A 1 67 ? 43.355 -9.977 -40.782 1.00 94.56 67 VAL A C 1
ATOM 542 O O . VAL A 1 67 ? 42.420 -9.630 -40.065 1.00 94.56 67 VAL A O 1
ATOM 545 N N . GLN A 1 68 ? 43.873 -9.182 -41.718 1.00 94.75 68 GLN A N 1
ATOM 546 C CA . GLN A 1 68 ? 43.347 -7.843 -41.960 1.00 94.75 68 GLN A CA 1
ATOM 547 C C . GLN A 1 68 ? 42.122 -7.898 -42.887 1.00 94.75 68 GLN A C 1
ATOM 549 O O . GLN A 1 68 ? 42.186 -8.450 -43.988 1.00 94.75 68 GLN A O 1
ATOM 554 N N . ALA A 1 69 ? 41.014 -7.324 -42.430 1.00 93.81 69 ALA A N 1
ATOM 555 C CA . ALA A 1 69 ? 39.789 -7.083 -43.181 1.00 93.81 69 ALA A CA 1
ATOM 556 C C . ALA A 1 69 ? 39.789 -5.668 -43.801 1.00 93.81 69 ALA A C 1
ATOM 558 O O . ALA A 1 69 ? 40.568 -4.812 -43.378 1.00 93.81 69 ALA A O 1
ATOM 559 N N . PRO A 1 70 ? 38.910 -5.384 -44.781 1.00 90.00 70 PRO A N 1
ATOM 560 C CA . PRO A 1 70 ? 38.621 -4.015 -45.204 1.00 90.00 70 PRO A CA 1
ATOM 561 C C . PRO A 1 70 ? 38.082 -3.160 -44.047 1.00 90.00 70 PRO A C 1
ATOM 563 O O . PRO A 1 70 ? 37.420 -3.673 -43.144 1.00 90.00 70 PRO A O 1
ATOM 566 N N . GLU A 1 71 ? 38.314 -1.849 -44.103 1.00 80.50 71 GLU A N 1
ATOM 567 C CA . GLU A 1 71 ? 37.731 -0.900 -43.147 1.00 80.50 71 GLU A CA 1
ATOM 568 C C . GLU A 1 71 ? 36.195 -0.899 -43.228 1.00 80.50 71 GLU A C 1
ATOM 570 O O . GLU A 1 71 ? 35.614 -1.013 -44.309 1.00 80.50 71 GLU A O 1
ATOM 575 N N . ASN A 1 72 ? 35.541 -0.767 -42.074 1.00 78.31 72 ASN A N 1
ATOM 576 C CA . ASN A 1 72 ? 34.094 -0.877 -41.862 1.00 78.31 72 ASN A CA 1
ATOM 577 C C . ASN A 1 72 ? 33.474 -2.243 -42.240 1.00 78.31 72 ASN A C 1
ATOM 579 O O . ASN A 1 72 ? 32.253 -2.342 -42.372 1.00 78.31 72 ASN A O 1
ATOM 583 N N . ALA A 1 73 ? 34.273 -3.308 -42.390 1.00 84.00 73 ALA A N 1
ATOM 584 C CA . ALA A 1 73 ? 33.757 -4.656 -42.640 1.00 84.00 73 ALA A CA 1
ATOM 585 C C . ALA A 1 73 ? 32.843 -5.154 -41.502 1.00 84.00 73 ALA A C 1
ATOM 587 O O . ALA A 1 73 ? 33.176 -5.035 -40.318 1.00 84.00 73 ALA A O 1
ATOM 588 N N . SER A 1 74 ? 31.712 -5.766 -41.865 1.00 89.50 74 SER A N 1
ATOM 589 C CA . SER A 1 74 ? 30.734 -6.284 -40.904 1.00 89.50 74 SER A CA 1
ATOM 590 C C . SER A 1 74 ? 31.290 -7.423 -40.040 1.00 89.50 74 SER A C 1
ATOM 592 O O . SER A 1 74 ? 32.271 -8.083 -40.398 1.00 89.50 74 SER A O 1
ATOM 594 N N . ILE A 1 75 ? 30.648 -7.693 -38.896 1.00 91.00 75 ILE A N 1
ATOM 595 C CA . ILE A 1 75 ? 31.041 -8.819 -38.030 1.00 91.00 75 ILE A CA 1
ATOM 596 C C . ILE A 1 75 ? 30.936 -10.135 -38.811 1.00 91.00 75 ILE A C 1
ATOM 598 O O . ILE A 1 75 ? 31.865 -10.939 -38.766 1.00 91.00 75 ILE A O 1
ATOM 602 N N . GLY A 1 76 ? 29.878 -10.323 -39.603 1.00 92.88 76 GLY A N 1
ATOM 603 C CA . GLY A 1 76 ? 29.696 -11.505 -40.443 1.00 92.88 76 GLY A CA 1
ATOM 604 C C . GLY A 1 76 ? 30.792 -11.657 -41.489 1.00 92.88 76 GLY A C 1
ATOM 605 O O . GLY A 1 76 ? 31.422 -12.711 -41.542 1.00 92.88 76 GLY A O 1
ATOM 606 N N . TYR A 1 77 ? 31.126 -10.590 -42.222 1.00 94.38 77 TYR A N 1
ATOM 607 C CA . TYR A 1 77 ? 32.255 -10.595 -43.159 1.00 94.38 77 TYR A CA 1
ATOM 608 C C . TYR A 1 77 ? 33.569 -10.992 -42.465 1.00 94.38 77 TYR A C 1
ATOM 610 O O . TYR A 1 77 ? 34.341 -11.801 -42.989 1.00 94.38 77 TYR A O 1
ATOM 618 N N . LYS A 1 78 ? 33.823 -10.477 -41.254 1.00 95.12 78 LYS A N 1
ATOM 619 C CA . LYS A 1 78 ? 35.005 -10.845 -40.459 1.00 95.12 78 LYS A CA 1
ATOM 620 C C . LYS A 1 78 ? 34.969 -12.309 -40.008 1.00 95.12 78 LYS A C 1
ATOM 622 O O . LYS A 1 78 ? 35.991 -12.990 -40.123 1.00 95.12 78 LYS A O 1
ATOM 627 N N . ARG A 1 79 ? 33.817 -12.832 -39.565 1.00 95.69 79 ARG A N 1
ATOM 628 C CA . ARG A 1 79 ? 33.642 -14.258 -39.224 1.00 95.69 79 ARG A CA 1
ATOM 629 C C . ARG A 1 79 ? 33.890 -15.155 -40.446 1.00 95.69 79 ARG A C 1
ATOM 631 O O . ARG A 1 79 ? 34.598 -16.158 -40.314 1.00 95.69 79 ARG A O 1
ATOM 638 N N . SER A 1 80 ? 33.413 -14.778 -41.635 1.00 95.25 80 SER A N 1
ATOM 639 C CA . SER A 1 80 ? 33.713 -15.461 -42.907 1.00 95.25 80 SER A CA 1
ATOM 640 C C . SER A 1 80 ? 35.207 -15.439 -43.235 1.00 95.25 80 SER A C 1
ATOM 642 O O . SER A 1 80 ? 35.797 -16.486 -43.498 1.00 95.25 80 SER A O 1
ATOM 644 N N . LEU A 1 81 ? 35.853 -14.270 -43.166 1.00 95.81 81 LEU A N 1
ATOM 645 C CA . LEU A 1 81 ? 37.273 -14.094 -43.493 1.00 95.81 81 LEU A CA 1
ATOM 646 C C . LEU A 1 81 ? 38.202 -14.862 -42.531 1.00 95.81 81 LEU A C 1
ATOM 648 O O . LEU A 1 81 ? 39.193 -15.462 -42.962 1.00 95.81 81 LEU A O 1
ATOM 652 N N . GLY A 1 82 ? 37.859 -14.901 -41.242 1.00 95.94 82 GLY A N 1
ATOM 653 C CA . GLY A 1 82 ? 38.521 -15.740 -40.242 1.00 95.94 82 GLY A CA 1
ATOM 654 C C . GLY A 1 82 ? 38.318 -17.238 -40.492 1.00 95.94 82 GLY A C 1
ATOM 655 O O . GLY A 1 82 ? 39.289 -17.993 -40.529 1.00 95.94 82 GLY A O 1
ATOM 656 N N . THR A 1 83 ? 37.083 -17.670 -40.770 1.00 95.81 83 THR A N 1
ATOM 657 C CA . THR A 1 83 ? 36.759 -19.081 -41.077 1.00 95.81 83 THR A CA 1
ATOM 658 C C . THR A 1 83 ? 37.432 -19.563 -42.372 1.00 95.81 83 THR A C 1
ATOM 660 O O . THR A 1 83 ? 37.886 -20.709 -42.469 1.00 95.81 83 THR A O 1
ATOM 663 N N . LYS A 1 84 ? 37.594 -18.669 -43.353 1.00 95.25 84 LYS A N 1
ATOM 664 C CA . LYS A 1 84 ? 38.389 -18.893 -44.567 1.00 95.25 84 LYS A CA 1
ATOM 665 C C . LYS A 1 84 ? 39.878 -19.075 -44.263 1.00 95.25 84 LYS A C 1
ATOM 667 O O . LYS A 1 84 ? 40.514 -19.947 -44.847 1.00 95.25 84 LYS A O 1
ATOM 672 N N . SER A 1 85 ? 40.412 -18.283 -43.336 1.00 94.50 85 SER A N 1
ATOM 673 C CA . SER A 1 85 ? 41.838 -18.257 -42.978 1.00 94.50 85 SER A CA 1
ATOM 674 C C . SER A 1 85 ? 42.289 -19.405 -42.067 1.00 94.50 85 SER A C 1
ATOM 676 O O . SER A 1 85 ? 43.488 -19.642 -41.960 1.00 94.50 85 SER A O 1
ATOM 678 N N . ALA A 1 86 ? 41.348 -20.115 -41.441 1.00 95.88 86 ALA A N 1
ATOM 679 C CA . ALA A 1 86 ? 41.606 -21.201 -40.499 1.00 95.88 86 ALA A CA 1
ATOM 680 C C . ALA A 1 86 ? 42.405 -22.386 -41.071 1.00 95.88 86 ALA A C 1
ATOM 682 O O . ALA A 1 86 ? 42.278 -22.739 -42.250 1.00 95.88 86 ALA A O 1
ATOM 683 N N . ALA A 1 87 ? 43.149 -23.071 -40.201 1.00 94.00 87 ALA A N 1
ATOM 684 C CA . ALA A 1 87 ? 43.729 -24.394 -40.440 1.00 94.00 87 ALA A CA 1
ATOM 685 C C . ALA A 1 87 ? 42.986 -25.512 -39.681 1.00 94.00 87 ALA A C 1
ATOM 687 O O . ALA A 1 87 ? 43.108 -26.685 -40.043 1.00 94.00 87 ALA A O 1
ATOM 688 N N . GLY A 1 88 ? 42.189 -25.167 -38.666 1.00 93.31 88 GLY A N 1
ATOM 689 C CA . GLY A 1 88 ? 41.379 -26.107 -37.893 1.00 93.31 88 GLY A CA 1
ATOM 690 C C . GLY A 1 88 ? 40.307 -26.847 -38.696 1.00 93.31 88 GLY A C 1
ATOM 691 O O . GLY A 1 88 ? 39.838 -26.401 -39.750 1.00 93.31 88 GLY A O 1
ATOM 692 N N . LEU A 1 89 ? 39.917 -28.005 -38.157 1.00 94.00 89 LEU A N 1
ATOM 693 C CA . LEU A 1 89 ? 38.766 -28.793 -38.621 1.00 94.00 89 LEU A CA 1
ATOM 694 C C . LEU A 1 89 ? 37.466 -28.322 -37.960 1.00 94.00 89 LEU A C 1
ATOM 696 O O . LEU A 1 89 ? 36.389 -28.489 -38.526 1.00 94.00 89 LEU A O 1
ATOM 700 N N . LEU A 1 90 ? 37.578 -27.739 -36.767 1.00 97.44 90 LEU A N 1
ATOM 701 C CA . LEU A 1 90 ? 36.474 -27.227 -35.967 1.00 97.44 90 LEU A CA 1
ATOM 702 C C . LEU A 1 90 ? 36.669 -25.720 -35.784 1.00 97.44 90 LEU A C 1
ATOM 704 O O . LEU A 1 90 ? 37.793 -25.258 -35.588 1.00 97.44 90 LEU A O 1
ATOM 708 N N . ILE A 1 91 ? 35.587 -24.955 -35.851 1.00 98.06 91 ILE A N 1
ATOM 709 C CA . ILE A 1 91 ? 35.590 -23.496 -35.710 1.00 98.06 91 ILE A CA 1
ATOM 710 C C . ILE A 1 91 ? 34.856 -23.138 -34.425 1.00 98.06 91 ILE A C 1
ATOM 712 O O . ILE A 1 91 ? 33.789 -23.688 -34.165 1.00 98.06 91 ILE A O 1
ATOM 716 N N . ALA A 1 92 ? 35.399 -22.209 -33.644 1.00 97.94 92 ALA A N 1
ATOM 717 C CA . ALA A 1 92 ? 34.748 -21.617 -32.482 1.00 97.94 92 ALA A CA 1
ATOM 718 C C . ALA A 1 92 ? 34.588 -20.107 -32.695 1.00 97.94 92 ALA A C 1
ATOM 720 O O . ALA A 1 92 ? 35.561 -19.422 -33.006 1.00 97.94 92 ALA A O 1
ATOM 721 N N . GLN A 1 93 ? 33.382 -19.573 -32.512 1.00 97.12 93 GLN A N 1
ATOM 722 C CA . GLN A 1 93 ? 33.172 -18.125 -32.444 1.00 97.12 93 GLN A CA 1
ATOM 723 C C . GLN A 1 93 ? 33.736 -17.585 -31.122 1.00 97.12 93 GLN A C 1
ATOM 725 O O . GLN A 1 93 ? 33.645 -18.243 -30.076 1.00 97.12 93 GLN A O 1
ATOM 730 N N . TRP A 1 94 ? 34.402 -16.433 -31.180 1.00 96.69 94 TRP A N 1
ATOM 731 C CA . TRP A 1 94 ? 35.170 -15.896 -30.061 1.00 96.69 94 TRP A CA 1
ATOM 732 C C . TRP A 1 94 ? 35.135 -14.366 -30.063 1.00 96.69 94 TRP A C 1
ATOM 734 O O . TRP A 1 94 ? 36.084 -13.710 -30.480 1.00 96.69 94 TRP A O 1
ATOM 744 N N . ASP A 1 95 ? 34.026 -13.795 -29.614 1.00 94.06 95 ASP A N 1
ATOM 745 C CA . ASP A 1 95 ? 33.848 -12.342 -29.571 1.00 94.06 95 ASP A CA 1
ATOM 746 C C . ASP A 1 95 ? 34.769 -11.713 -28.512 1.00 94.06 95 ASP A C 1
ATOM 748 O O . ASP A 1 95 ? 35.113 -12.356 -27.510 1.00 94.06 95 ASP A O 1
ATOM 752 N N . ASP A 1 96 ? 35.266 -10.501 -28.784 1.00 91.88 96 ASP A N 1
ATOM 753 C CA . ASP A 1 96 ? 36.377 -9.917 -28.027 1.00 91.88 96 ASP A CA 1
ATOM 754 C C . ASP A 1 96 ? 35.952 -9.306 -26.682 1.00 91.88 96 ASP A C 1
ATOM 756 O O . ASP A 1 96 ? 36.762 -9.314 -25.757 1.00 91.88 96 ASP A O 1
ATOM 760 N N . ASP A 1 97 ? 34.699 -8.857 -26.543 1.00 90.75 97 ASP A N 1
ATOM 761 C CA . ASP A 1 97 ? 34.129 -8.243 -25.334 1.00 90.75 97 ASP A CA 1
ATOM 762 C C . ASP A 1 97 ? 33.659 -9.236 -24.250 1.00 90.75 97 ASP A C 1
ATOM 764 O O . ASP A 1 97 ? 33.644 -8.875 -23.069 1.00 90.75 97 ASP A O 1
ATOM 768 N N . ASP A 1 98 ? 33.315 -10.474 -24.614 1.00 93.75 98 ASP A N 1
ATOM 769 C CA . ASP A 1 98 ? 32.729 -11.480 -23.712 1.00 93.75 98 ASP A CA 1
ATOM 770 C C . ASP A 1 98 ? 33.743 -12.267 -22.848 1.00 93.75 98 ASP A C 1
ATOM 772 O O . ASP A 1 98 ? 34.944 -12.330 -23.122 1.00 93.75 98 ASP A O 1
ATOM 776 N N . TRP A 1 99 ? 33.241 -12.905 -21.781 1.00 95.56 99 TRP A N 1
ATOM 777 C CA . TRP A 1 99 ? 34.040 -13.697 -20.834 1.00 95.56 99 TRP A CA 1
ATOM 778 C C . TRP A 1 99 ? 33.952 -15.200 -21.098 1.00 95.56 99 TRP A C 1
ATOM 780 O O . TRP A 1 99 ? 32.862 -15.741 -21.313 1.00 95.56 99 TRP A O 1
ATOM 790 N N . TYR A 1 100 ? 35.084 -15.902 -20.960 1.00 95.06 100 TYR A N 1
ATOM 791 C CA . TYR A 1 100 ? 35.165 -17.355 -21.133 1.00 95.06 100 TYR A CA 1
ATOM 792 C C . TYR A 1 100 ? 35.964 -18.046 -20.009 1.00 95.06 100 TYR A C 1
ATOM 794 O O . TYR A 1 100 ? 37.098 -17.665 -19.692 1.00 95.06 100 TYR A O 1
ATOM 802 N N . SER A 1 101 ? 35.403 -19.121 -19.442 1.00 95.31 101 SER A N 1
ATOM 803 C CA . SER A 1 101 ? 36.110 -19.997 -18.482 1.00 95.31 101 SER A CA 1
ATOM 804 C C . SER A 1 101 ? 37.197 -20.830 -19.170 1.00 95.31 101 SER A C 1
ATOM 806 O O . SER A 1 101 ? 37.076 -21.096 -20.368 1.00 95.31 101 SER A O 1
ATOM 808 N N . SER A 1 102 ? 38.178 -21.349 -18.421 1.00 96.12 102 SER A N 1
ATOM 809 C CA . SER A 1 102 ? 39.209 -22.275 -18.936 1.00 96.12 102 SER A CA 1
ATOM 810 C C . SER A 1 102 ? 38.654 -23.528 -19.627 1.00 96.12 102 SER A C 1
ATOM 812 O O . SER A 1 102 ? 39.313 -24.097 -20.492 1.00 96.12 102 SER A O 1
ATOM 814 N N . GLU A 1 103 ? 37.437 -23.961 -19.294 1.00 96.94 103 GLU A N 1
ATOM 815 C CA . GLU A 1 103 ? 36.881 -25.219 -19.802 1.00 96.94 103 GLU A CA 1
ATOM 816 C C . GLU A 1 103 ? 35.960 -25.052 -21.017 1.00 96.94 103 GLU A C 1
ATOM 818 O O . GLU A 1 103 ? 35.510 -26.062 -21.561 1.00 96.94 103 GLU A O 1
ATOM 823 N N . ARG A 1 104 ? 35.697 -23.816 -21.486 1.00 96.69 104 ARG A N 1
ATOM 824 C CA . ARG A 1 104 ? 34.726 -23.545 -22.568 1.00 96.69 104 ARG A CA 1
ATOM 825 C C . ARG A 1 104 ? 34.958 -24.444 -23.783 1.00 96.69 104 ARG A C 1
ATOM 827 O O . ARG A 1 104 ? 34.032 -25.127 -24.218 1.00 96.69 104 ARG A O 1
ATOM 834 N N . LEU A 1 105 ? 36.175 -24.451 -24.334 1.00 97.25 105 LEU A N 1
ATOM 835 C CA . LEU A 1 105 ? 36.475 -25.241 -25.530 1.00 97.25 105 LEU A CA 1
ATOM 836 C C . LEU A 1 105 ? 36.340 -26.742 -25.262 1.00 97.25 105 LEU A C 1
ATOM 838 O O . LEU A 1 105 ? 35.726 -27.436 -26.062 1.00 97.25 105 LEU A O 1
ATOM 842 N N . ALA A 1 106 ? 36.852 -27.253 -24.139 1.00 96.12 106 ALA A N 1
ATOM 843 C CA . ALA A 1 106 ? 36.754 -28.678 -23.821 1.00 96.12 106 ALA A CA 1
ATOM 844 C C . ALA A 1 106 ? 35.287 -29.138 -23.708 1.00 96.12 106 ALA A C 1
ATOM 846 O O . ALA A 1 106 ? 34.902 -30.139 -24.314 1.00 96.12 106 ALA A O 1
ATOM 847 N N . VAL A 1 107 ? 34.460 -28.359 -23.007 1.00 96.62 107 VAL A N 1
ATOM 848 C CA . VAL A 1 107 ? 33.037 -28.635 -22.765 1.00 96.62 107 VAL A CA 1
ATOM 849 C C . VAL A 1 107 ? 32.190 -28.493 -24.039 1.00 96.62 107 VAL A C 1
ATOM 851 O O . VAL A 1 107 ? 31.299 -29.309 -24.272 1.00 96.62 107 VAL A O 1
ATOM 854 N N . GLN A 1 108 ? 32.489 -27.532 -24.919 1.00 97.31 108 GLN A N 1
ATOM 855 C CA . GLN A 1 108 ? 31.793 -27.393 -26.208 1.00 97.31 108 GLN A CA 1
ATOM 856 C C . GLN A 1 108 ? 32.264 -28.381 -27.290 1.00 97.31 108 GLN A C 1
ATOM 858 O O . GLN A 1 108 ? 31.490 -28.690 -28.198 1.00 97.31 108 GLN A O 1
ATOM 863 N N . LEU A 1 109 ? 33.495 -28.897 -27.212 1.00 96.31 109 LEU A N 1
ATOM 864 C CA . LEU A 1 109 ? 34.049 -29.842 -28.191 1.00 96.31 109 LEU A CA 1
ATOM 865 C C . LEU A 1 109 ? 33.765 -31.314 -27.842 1.00 96.31 109 LEU A C 1
ATOM 867 O O . LEU A 1 109 ? 33.709 -32.139 -28.755 1.00 96.31 109 LEU A O 1
ATOM 871 N N . GLU A 1 110 ? 33.533 -31.667 -26.570 1.00 95.31 110 GLU A N 1
ATOM 872 C CA . GLU A 1 110 ? 33.235 -33.051 -26.147 1.00 95.31 110 GLU A CA 1
ATOM 873 C C . GLU A 1 110 ? 32.039 -33.689 -26.889 1.00 95.31 110 GLU A C 1
ATOM 875 O O . GLU A 1 110 ? 32.163 -34.846 -27.306 1.00 95.31 110 GLU A O 1
ATOM 880 N N . PRO A 1 111 ? 30.913 -32.990 -27.157 1.00 95.81 111 PRO A N 1
ATOM 881 C CA . PRO A 1 111 ? 29.822 -33.553 -27.953 1.00 95.81 111 PRO A CA 1
ATOM 882 C C . PRO A 1 111 ? 30.200 -33.785 -29.422 1.00 95.81 111 PRO A C 1
ATOM 884 O O . PRO A 1 111 ? 29.760 -34.773 -30.009 1.00 95.81 111 PRO A O 1
ATOM 887 N N . ILE A 1 112 ? 31.030 -32.914 -30.003 1.00 94.94 112 ILE A N 1
ATOM 888 C CA . ILE A 1 112 ? 31.425 -32.975 -31.419 1.00 94.94 112 ILE A CA 1
ATOM 889 C C . ILE A 1 112 ? 32.433 -34.108 -31.641 1.00 94.94 112 ILE A C 1
ATOM 891 O O . ILE A 1 112 ? 32.234 -34.968 -32.496 1.00 94.94 112 ILE A O 1
ATOM 895 N N . ILE A 1 113 ? 33.472 -34.188 -30.804 1.00 92.81 113 ILE A N 1
ATOM 896 C CA . ILE A 1 113 ? 34.511 -35.231 -30.877 1.00 92.81 113 ILE A CA 1
ATOM 897 C C . ILE A 1 113 ? 33.921 -36.634 -30.651 1.00 92.81 113 ILE A C 1
ATOM 899 O O . ILE A 1 113 ? 34.374 -37.601 -31.262 1.00 92.81 113 ILE A O 1
ATOM 903 N N . ASN A 1 114 ? 32.875 -36.753 -29.825 1.00 93.00 114 ASN A N 1
ATOM 904 C CA . ASN A 1 114 ? 32.145 -38.007 -29.616 1.00 93.00 114 ASN A CA 1
ATOM 905 C C . ASN A 1 114 ? 31.075 -38.311 -30.688 1.00 93.00 114 ASN A C 1
ATOM 907 O O . ASN A 1 114 ? 30.332 -39.280 -30.528 1.00 93.00 114 ASN A O 1
ATOM 911 N N . GLY A 1 115 ? 30.946 -37.504 -31.748 1.00 90.75 115 GLY A N 1
ATOM 912 C CA . GLY A 1 115 ? 29.955 -37.714 -32.812 1.00 90.75 115 GLY A CA 1
ATOM 913 C C . GLY A 1 115 ? 28.497 -37.571 -32.354 1.00 90.75 115 GLY A C 1
ATOM 914 O O . GLY A 1 115 ? 27.606 -38.184 -32.939 1.00 90.75 115 GLY A O 1
ATOM 915 N N . LYS A 1 116 ? 28.247 -36.803 -31.284 1.00 92.69 116 LYS A N 1
ATOM 916 C CA . LYS A 1 116 ? 26.902 -36.494 -30.763 1.00 92.69 116 LYS A CA 1
ATOM 917 C C . LYS A 1 116 ? 26.329 -35.207 -31.375 1.00 92.69 116 LYS A C 1
ATOM 919 O O . LYS A 1 116 ? 25.117 -35.014 -31.325 1.00 92.69 116 LYS A O 1
ATOM 924 N N . ALA A 1 117 ? 27.178 -34.325 -31.903 1.00 95.44 117 ALA A N 1
ATOM 925 C CA . ALA A 1 117 ? 26.817 -33.003 -32.409 1.00 95.44 117 ALA A CA 1
ATOM 926 C C . ALA A 1 117 ? 27.687 -32.598 -33.608 1.00 95.44 117 ALA A C 1
ATOM 928 O O . ALA A 1 117 ? 28.869 -32.925 -33.649 1.00 95.44 117 ALA A O 1
ATOM 929 N N . ASP A 1 118 ? 27.116 -31.819 -34.521 1.00 95.44 118 ASP A N 1
ATOM 930 C CA . ASP A 1 118 ? 27.833 -31.095 -35.580 1.00 95.44 118 ASP A CA 1
ATOM 931 C C . ASP A 1 118 ? 28.105 -29.637 -35.173 1.00 95.44 118 ASP A C 1
ATOM 933 O O . ASP A 1 118 ? 29.078 -29.022 -35.615 1.00 95.44 118 ASP A O 1
ATOM 937 N N . ILE A 1 119 ? 27.223 -29.098 -34.321 1.00 97.38 119 ILE A N 1
ATOM 938 C CA . ILE A 1 119 ? 27.248 -27.747 -33.761 1.00 97.38 119 ILE A CA 1
ATOM 939 C C . ILE A 1 119 ? 26.984 -27.841 -32.254 1.00 97.38 119 ILE A C 1
ATOM 941 O O . ILE A 1 119 ? 26.049 -28.524 -31.827 1.00 97.38 119 ILE A O 1
ATOM 945 N N . THR A 1 120 ? 27.722 -27.090 -31.442 1.00 98.00 120 THR A N 1
ATOM 946 C CA . THR A 1 120 ? 27.346 -26.780 -30.057 1.00 98.00 120 THR A CA 1
ATOM 947 C C . THR A 1 120 ? 27.257 -25.277 -29.828 1.00 98.00 120 THR A C 1
ATOM 949 O O . THR A 1 120 ? 27.897 -24.482 -30.514 1.00 98.00 120 THR A O 1
ATOM 952 N N . GLY A 1 121 ? 26.456 -24.872 -28.849 1.00 96.88 121 GLY A N 1
ATOM 953 C CA . GLY A 1 121 ? 26.312 -23.476 -28.438 1.00 96.88 121 GLY A CA 1
ATOM 954 C C . GLY A 1 121 ? 25.799 -23.381 -27.006 1.00 96.88 121 GLY A C 1
ATOM 955 O O . GLY A 1 121 ? 25.189 -24.328 -26.499 1.00 96.88 121 GLY A O 1
ATOM 956 N N . LEU A 1 122 ? 26.078 -22.262 -26.342 1.00 96.44 122 LEU A N 1
ATOM 957 C CA . LEU A 1 122 ? 25.829 -22.102 -24.913 1.00 96.44 122 LEU A CA 1
ATOM 958 C C . LEU A 1 122 ? 24.441 -21.516 -24.627 1.00 96.44 122 LEU A C 1
ATOM 960 O O . LEU A 1 122 ? 24.005 -20.547 -25.256 1.00 96.44 122 LEU A O 1
ATOM 964 N N . ASN A 1 123 ? 23.765 -22.091 -23.633 1.00 94.44 123 ASN A N 1
ATOM 965 C CA . ASN A 1 123 ? 22.517 -21.586 -23.059 1.00 94.44 123 ASN A CA 1
ATOM 966 C C . ASN A 1 123 ? 22.710 -21.196 -21.580 1.00 94.44 123 ASN A C 1
ATOM 968 O O . ASN A 1 123 ? 23.805 -21.347 -21.049 1.00 94.44 123 ASN A O 1
ATOM 972 N N . ASN A 1 124 ? 21.665 -20.693 -20.906 1.00 90.44 124 ASN A N 1
ATOM 973 C CA . ASN A 1 124 ? 21.624 -20.554 -19.435 1.00 90.44 124 ASN A CA 1
ATOM 974 C C . ASN A 1 124 ? 22.764 -19.709 -18.797 1.00 90.44 124 ASN A C 1
ATOM 976 O O . ASN A 1 124 ? 23.007 -19.778 -17.591 1.00 90.44 124 ASN A O 1
ATOM 980 N N . HIS A 1 125 ? 23.451 -18.890 -19.596 1.00 93.19 125 HIS A N 1
ATOM 981 C CA . HIS A 1 125 ? 24.561 -18.054 -19.148 1.00 93.19 125 HIS A CA 1
ATOM 982 C C . HIS A 1 125 ? 24.101 -16.867 -18.289 1.00 93.19 125 HIS A C 1
ATOM 984 O O . HIS A 1 125 ? 22.923 -16.493 -18.273 1.00 93.19 125 HIS A O 1
ATOM 990 N N . LEU A 1 126 ? 25.055 -16.244 -17.600 1.00 95.12 126 LEU A N 1
ATOM 991 C CA . LEU A 1 126 ? 24.848 -14.972 -16.911 1.00 95.12 126 LEU A CA 1
ATOM 992 C C . LEU A 1 126 ? 25.148 -13.791 -17.840 1.00 95.12 126 LEU A C 1
ATOM 994 O O . LEU A 1 126 ? 25.962 -13.897 -18.754 1.00 95.12 126 LEU A O 1
ATOM 998 N N . PHE A 1 127 ? 24.523 -12.650 -17.571 1.00 94.19 127 PHE A N 1
ATOM 999 C CA . PHE A 1 127 ? 24.887 -11.360 -18.150 1.00 94.19 127 PHE A CA 1
ATOM 1000 C C . PHE A 1 127 ? 25.594 -10.524 -17.083 1.00 94.19 127 PHE A C 1
ATOM 1002 O O . PHE A 1 127 ? 25.090 -10.435 -15.960 1.00 94.19 127 PHE A O 1
ATOM 1009 N N . PHE A 1 128 ? 26.702 -9.866 -17.423 1.00 92.31 128 PHE A N 1
ATOM 1010 C CA . PHE A 1 128 ? 27.357 -8.900 -16.538 1.00 92.31 128 PHE A CA 1
ATOM 1011 C C . PHE A 1 128 ? 27.205 -7.482 -17.080 1.00 92.31 128 PHE A C 1
ATOM 1013 O O . PHE A 1 128 ? 27.726 -7.134 -18.138 1.00 92.31 128 PHE A O 1
ATOM 1020 N N . ASP A 1 129 ? 26.478 -6.657 -16.333 1.00 85.06 129 ASP A N 1
ATOM 1021 C CA . ASP A 1 129 ? 26.353 -5.224 -16.566 1.00 85.06 129 ASP A CA 1
ATOM 1022 C C . ASP A 1 129 ? 27.621 -4.536 -16.049 1.00 85.06 129 ASP A C 1
ATOM 1024 O O . ASP A 1 129 ? 27.756 -4.296 -14.847 1.00 85.06 129 ASP A O 1
ATOM 1028 N N . VAL A 1 130 ? 28.565 -4.246 -16.952 1.00 75.44 130 VAL A N 1
ATOM 1029 C CA . VAL A 1 130 ? 29.868 -3.641 -16.619 1.00 75.44 130 VAL A CA 1
ATOM 1030 C C . VAL A 1 130 ? 29.680 -2.259 -16.000 1.00 75.44 130 VAL A C 1
ATOM 1032 O O . VAL A 1 130 ? 30.427 -1.871 -15.105 1.00 75.44 130 VAL A O 1
ATOM 1035 N N . TRP A 1 131 ? 28.653 -1.518 -16.426 1.00 62.78 131 TRP A N 1
ATOM 1036 C CA . TRP A 1 131 ? 28.348 -0.194 -15.890 1.00 62.78 131 TRP A CA 1
ATOM 1037 C C . TRP A 1 131 ? 27.833 -0.274 -14.452 1.00 62.78 131 TRP A C 1
ATOM 1039 O O . TRP A 1 131 ? 28.387 0.368 -13.556 1.00 62.78 131 TRP A O 1
ATOM 1049 N N . ARG A 1 132 ? 26.811 -1.097 -14.193 1.00 66.88 132 ARG A N 1
ATOM 1050 C CA . ARG A 1 132 ? 26.250 -1.290 -12.844 1.00 66.88 132 ARG A CA 1
ATOM 1051 C C . ARG A 1 132 ? 27.097 -2.199 -11.957 1.00 66.88 132 ARG A C 1
ATOM 1053 O O . ARG A 1 132 ? 26.834 -2.268 -10.760 1.00 66.88 132 ARG A O 1
ATOM 1060 N N . THR A 1 133 ? 28.112 -2.859 -12.518 1.00 74.00 133 THR A N 1
ATOM 1061 C CA . THR A 1 133 ? 28.919 -3.896 -11.853 1.00 74.00 133 THR A CA 1
ATOM 1062 C C . THR A 1 133 ? 28.017 -4.955 -11.208 1.00 74.00 133 THR A C 1
ATOM 1064 O O . THR A 1 133 ? 28.104 -5.227 -10.015 1.00 74.00 133 THR A O 1
ATOM 1067 N N . GLN A 1 134 ? 27.075 -5.488 -11.997 1.00 81.81 134 GLN A N 1
ATOM 1068 C CA . GLN A 1 134 ? 25.988 -6.344 -11.516 1.00 81.81 134 GLN A CA 1
ATOM 1069 C C . GLN A 1 134 ? 25.708 -7.522 -12.457 1.00 81.81 134 GLN A C 1
ATOM 1071 O O . GLN A 1 134 ? 25.532 -7.342 -13.663 1.00 81.81 134 GLN A O 1
ATOM 1076 N N . PHE A 1 135 ? 25.575 -8.718 -11.880 1.00 90.38 135 PHE A N 1
ATOM 1077 C CA . PHE A 1 135 ? 25.151 -9.917 -12.596 1.00 90.38 135 PHE A CA 1
ATOM 1078 C C . PHE A 1 135 ? 23.630 -10.034 -12.688 1.00 90.38 135 PHE A C 1
ATOM 1080 O O . PHE A 1 135 ? 22.886 -9.729 -11.749 1.00 90.38 135 PHE A O 1
ATOM 1087 N N . TRP A 1 136 ? 23.181 -10.540 -13.831 1.00 92.31 136 TRP A N 1
ATOM 1088 C CA . TRP A 1 136 ? 21.788 -10.816 -14.143 1.00 92.31 136 TRP A CA 1
ATOM 1089 C C . TRP A 1 136 ? 21.641 -12.193 -14.789 1.00 92.31 136 TRP A C 1
ATOM 1091 O O . TRP A 1 136 ? 22.479 -12.617 -15.585 1.00 92.31 136 TRP A O 1
ATOM 1101 N N . ARG A 1 137 ? 20.527 -12.866 -14.508 1.00 93.00 137 ARG A N 1
ATOM 1102 C CA . ARG A 1 137 ? 20.103 -14.100 -15.173 1.00 93.00 137 ARG A CA 1
ATOM 1103 C C . ARG A 1 137 ? 18.692 -13.909 -15.715 1.00 93.00 137 ARG A C 1
ATOM 1105 O O . ARG A 1 137 ? 17.812 -13.494 -14.966 1.00 93.00 137 ARG A O 1
ATOM 1112 N N . ALA A 1 138 ? 18.484 -14.210 -16.991 1.00 87.94 138 ALA A N 1
ATOM 1113 C CA . ALA A 1 138 ? 17.143 -14.356 -17.547 1.00 87.94 138 ALA A CA 1
ATOM 1114 C C . ALA A 1 138 ? 16.563 -15.724 -17.147 1.00 87.94 138 ALA A C 1
ATOM 1116 O O . ALA A 1 138 ? 17.302 -16.709 -17.049 1.00 87.94 138 ALA A O 1
ATOM 1117 N N . ASP A 1 139 ? 15.254 -15.803 -16.922 1.00 88.06 139 ASP A N 1
ATOM 1118 C CA . ASP A 1 139 ? 14.557 -17.086 -16.839 1.00 88.06 139 ASP A CA 1
ATOM 1119 C C . ASP A 1 139 ? 14.530 -17.800 -18.205 1.00 88.06 139 ASP A C 1
ATOM 1121 O O . ASP A 1 139 ? 14.915 -17.236 -19.232 1.00 88.06 139 ASP A O 1
ATOM 1125 N N . LYS A 1 140 ? 14.121 -19.076 -18.234 1.00 86.00 140 LYS A N 1
ATOM 1126 C CA . LYS A 1 140 ? 14.182 -19.852 -19.481 1.00 86.00 140 LYS A CA 1
ATOM 1127 C C . LYS A 1 140 ? 13.258 -19.290 -20.583 1.00 86.00 140 LYS A C 1
ATOM 1129 O O . LYS A 1 140 ? 13.755 -19.140 -21.696 1.00 86.00 140 LYS A O 1
ATOM 1134 N N . PRO A 1 141 ? 11.973 -18.955 -20.334 1.00 84.06 141 PRO A N 1
ATOM 1135 C CA . PRO A 1 141 ? 11.117 -18.322 -21.343 1.00 84.06 141 PRO A CA 1
ATOM 1136 C C . PRO A 1 141 ? 11.689 -17.029 -21.942 1.00 84.06 141 PRO A C 1
ATOM 1138 O O . PRO A 1 141 ? 11.662 -16.863 -23.164 1.00 84.06 141 PRO A O 1
ATOM 1141 N N . LEU A 1 142 ? 12.244 -16.134 -21.119 1.00 84.31 142 LEU A N 1
ATOM 1142 C CA . LEU A 1 142 ? 12.890 -14.910 -21.595 1.00 84.31 142 LEU A CA 1
ATOM 1143 C C . LEU A 1 142 ? 14.161 -15.227 -22.390 1.00 84.31 142 LEU A C 1
ATOM 1145 O O . LEU A 1 142 ? 14.344 -14.691 -23.481 1.00 84.31 142 LEU A O 1
ATOM 1149 N N . PHE A 1 143 ? 15.008 -16.134 -21.899 1.00 86.31 143 PHE A N 1
ATOM 1150 C CA . PHE A 1 143 ? 16.235 -16.554 -22.581 1.00 86.31 143 PHE A CA 1
ATOM 1151 C C . PHE A 1 143 ? 15.943 -17.188 -23.955 1.00 86.31 143 PHE A C 1
ATOM 1153 O O . PHE A 1 143 ? 16.581 -16.836 -24.945 1.00 86.31 143 PHE A O 1
ATOM 1160 N N . ASP A 1 144 ? 14.933 -18.059 -24.042 1.00 84.12 144 ASP A N 1
ATOM 1161 C CA . ASP A 1 144 ? 14.454 -18.678 -25.290 1.00 84.12 144 ASP A CA 1
ATOM 1162 C C . ASP A 1 144 ? 13.834 -17.657 -26.269 1.00 84.12 144 ASP A C 1
ATOM 1164 O O . ASP A 1 144 ? 13.769 -17.916 -27.472 1.00 84.12 144 ASP A O 1
ATOM 1168 N N . THR A 1 145 ? 13.367 -16.510 -25.762 1.00 81.25 145 THR A N 1
ATOM 1169 C CA . THR A 1 145 ? 12.806 -15.401 -26.557 1.00 81.25 145 THR A CA 1
ATOM 1170 C C . THR A 1 145 ? 13.899 -14.448 -27.048 1.00 81.25 145 THR A C 1
ATOM 1172 O O . THR A 1 145 ? 13.843 -13.971 -28.180 1.00 81.25 145 THR A O 1
ATOM 1175 N N . MET A 1 146 ? 14.903 -14.181 -26.209 1.00 80.50 146 MET A N 1
ATOM 1176 C CA . MET A 1 146 ? 16.069 -13.353 -26.528 1.00 80.50 146 MET A CA 1
ATOM 1177 C C . MET A 1 146 ? 17.004 -14.023 -27.537 1.00 80.50 146 MET A C 1
ATOM 1179 O O . MET A 1 146 ? 17.524 -13.357 -28.430 1.00 80.50 146 MET A O 1
ATOM 1183 N N . PHE A 1 147 ? 17.221 -15.331 -27.395 1.00 87.81 147 PHE A N 1
ATOM 1184 C CA . PHE A 1 147 ? 18.200 -16.081 -28.169 1.00 87.81 147 PHE A CA 1
ATOM 1185 C C . PHE A 1 147 ? 17.545 -17.082 -29.108 1.00 87.81 147 PHE A C 1
ATOM 1187 O O . PHE A 1 147 ? 16.678 -17.868 -28.723 1.00 87.81 147 PHE A O 1
ATOM 1194 N N . ARG A 1 148 ? 18.011 -17.121 -30.359 1.00 88.62 148 ARG A N 1
ATOM 1195 C CA . ARG A 1 148 ? 17.480 -18.047 -31.360 1.00 88.62 148 ARG A CA 1
ATOM 1196 C C . ARG A 1 148 ? 17.693 -19.491 -30.888 1.00 88.62 148 ARG A C 1
ATOM 1198 O O . ARG A 1 148 ? 18.816 -19.898 -30.618 1.00 88.62 148 ARG A O 1
ATOM 1205 N N . ARG A 1 149 ? 16.600 -20.258 -30.764 1.00 88.69 149 ARG A N 1
ATOM 1206 C CA . ARG A 1 149 ? 16.581 -21.629 -30.200 1.00 88.69 149 ARG A CA 1
ATOM 1207 C C . ARG A 1 149 ? 17.120 -21.739 -28.757 1.00 88.69 149 ARG A C 1
ATOM 1209 O O . ARG A 1 149 ? 17.442 -22.842 -28.325 1.00 88.69 149 ARG A O 1
ATOM 1216 N N . GLY A 1 150 ? 17.216 -20.630 -28.018 1.00 90.06 150 GLY A N 1
ATOM 1217 C CA . GLY A 1 150 ? 17.853 -20.595 -26.700 1.00 90.06 150 GLY A CA 1
ATOM 1218 C C . GLY A 1 150 ? 19.372 -20.812 -26.751 1.00 90.06 150 GLY A C 1
ATOM 1219 O O . GLY A 1 150 ? 19.913 -21.437 -25.844 1.00 90.06 150 GLY A O 1
ATOM 1220 N N . ILE A 1 151 ? 20.051 -20.336 -27.805 1.00 94.44 151 ILE A N 1
ATOM 1221 C CA . ILE A 1 151 ? 21.513 -20.407 -27.984 1.00 94.44 151 ILE A CA 1
ATOM 1222 C C . ILE A 1 151 ? 22.104 -19.008 -28.184 1.00 94.44 151 ILE A C 1
ATOM 1224 O O . ILE A 1 151 ? 21.667 -18.264 -29.063 1.00 94.44 151 ILE A O 1
ATOM 1228 N N . ALA A 1 152 ? 23.147 -18.675 -27.422 1.00 92.38 152 ALA A N 1
ATOM 1229 C CA . ALA A 1 152 ? 23.970 -17.494 -27.674 1.00 92.38 152 ALA A CA 1
ATOM 1230 C C . ALA A 1 152 ? 24.801 -17.697 -28.953 1.00 92.38 152 ALA A C 1
ATOM 1232 O O . ALA A 1 152 ? 25.716 -18.523 -28.958 1.00 92.38 152 ALA A O 1
ATOM 1233 N N . GLY A 1 153 ? 24.488 -16.986 -30.040 1.00 88.69 153 GLY A N 1
ATOM 1234 C CA . GLY A 1 153 ? 25.100 -17.249 -31.348 1.00 88.69 153 GLY A CA 1
ATOM 1235 C C . GLY A 1 153 ? 26.621 -17.031 -31.362 1.00 88.69 153 GLY A C 1
ATOM 1236 O O . GLY A 1 153 ? 27.339 -17.960 -31.720 1.00 88.69 153 GLY A O 1
ATOM 1237 N N . GLY A 1 154 ? 27.123 -15.921 -30.812 1.00 89.50 154 GLY A N 1
ATOM 1238 C CA . GLY A 1 154 ? 28.563 -15.658 -30.606 1.00 89.50 154 GLY A CA 1
ATOM 1239 C C . GLY A 1 154 ? 29.351 -16.742 -29.839 1.00 89.50 154 GLY A C 1
ATOM 1240 O O . GLY A 1 154 ? 30.581 -16.735 -29.829 1.00 89.50 154 GLY A O 1
ATOM 1241 N N . THR A 1 155 ? 28.675 -17.726 -29.228 1.00 96.25 155 THR A N 1
ATOM 1242 C CA . THR A 1 155 ? 29.316 -18.865 -28.542 1.00 96.25 155 THR A CA 1
ATOM 1243 C C . THR A 1 155 ? 29.460 -20.130 -29.396 1.00 96.25 155 THR A C 1
ATOM 1245 O O . THR A 1 155 ? 30.031 -21.114 -28.916 1.00 96.25 155 THR A O 1
ATOM 1248 N N . LEU A 1 156 ? 28.946 -20.146 -30.631 1.00 97.56 156 LEU A N 1
ATOM 1249 C CA . LEU A 1 156 ? 28.851 -21.345 -31.473 1.00 97.56 156 LEU A CA 1
ATOM 1250 C C . LEU A 1 156 ? 30.210 -22.003 -31.756 1.00 97.56 156 LEU A C 1
ATOM 1252 O O . LEU A 1 156 ? 31.195 -21.337 -32.076 1.00 97.56 156 LEU A O 1
ATOM 1256 N N . VAL A 1 157 ? 30.232 -23.336 -31.709 1.00 98.06 157 VAL A N 1
ATOM 1257 C CA . VAL A 1 157 ? 31.354 -24.186 -32.128 1.00 98.06 157 VAL A CA 1
ATOM 1258 C C . VAL A 1 157 ? 30.827 -25.226 -33.116 1.00 98.06 157 VAL A C 1
ATOM 1260 O O . VAL A 1 157 ? 29.814 -25.860 -32.838 1.00 98.06 157 VAL A O 1
ATOM 1263 N N . PHE A 1 158 ? 31.459 -25.394 -34.279 1.00 97.12 158 PHE A N 1
ATOM 1264 C CA . PHE A 1 158 ? 30.914 -26.204 -35.380 1.00 97.12 158 PHE A CA 1
ATOM 1265 C C . PHE A 1 158 ? 31.997 -26.862 -36.250 1.00 97.12 158 PHE A C 1
ATOM 1267 O O . PHE A 1 158 ? 33.141 -26.399 -36.294 1.00 97.12 158 PHE A O 1
ATOM 1274 N N . SER A 1 159 ? 31.646 -27.939 -36.965 1.00 94.19 159 SER A N 1
ATOM 1275 C CA . SER A 1 159 ? 32.534 -28.531 -37.980 1.00 94.19 159 SER A CA 1
ATOM 1276 C C . SER A 1 159 ? 32.684 -27.613 -39.194 1.00 94.19 159 SER A C 1
ATOM 1278 O O . SER A 1 159 ? 31.696 -27.160 -39.776 1.00 94.19 159 SER A O 1
ATOM 1280 N N . ARG A 1 160 ? 33.927 -27.359 -39.619 1.00 92.56 160 ARG A N 1
ATOM 1281 C CA . ARG A 1 160 ? 34.241 -26.426 -40.714 1.00 92.56 160 ARG A CA 1
ATOM 1282 C C . ARG A 1 160 ? 33.637 -26.837 -42.060 1.00 92.56 160 ARG A C 1
ATOM 1284 O O . ARG A 1 160 ? 33.476 -25.986 -42.925 1.00 92.56 160 ARG A O 1
ATOM 1291 N N . GLU A 1 161 ? 33.273 -28.105 -42.247 1.00 91.31 161 GLU A N 1
ATOM 1292 C CA . GLU A 1 161 ? 32.632 -28.587 -43.482 1.00 91.31 161 GLU A CA 1
ATOM 1293 C C . GLU A 1 161 ? 31.260 -27.947 -43.762 1.00 91.31 161 GLU A C 1
ATOM 1295 O O . GLU A 1 161 ? 30.835 -27.889 -44.916 1.00 91.31 161 GLU A O 1
ATOM 1300 N N . TYR A 1 162 ? 30.602 -27.402 -42.731 1.00 92.06 162 TYR A N 1
ATOM 1301 C CA . TYR A 1 162 ? 29.380 -26.606 -42.867 1.00 92.06 162 TYR A CA 1
ATOM 1302 C C . TYR A 1 162 ? 29.641 -25.142 -43.262 1.00 92.06 162 TYR A C 1
ATOM 1304 O O . TYR A 1 162 ? 28.689 -24.387 -43.438 1.00 92.06 162 TYR A O 1
ATOM 1312 N N . TRP A 1 163 ? 30.900 -24.727 -43.442 1.00 94.25 163 TRP A N 1
ATOM 1313 C CA . TRP A 1 163 ? 31.245 -23.433 -44.024 1.00 94.25 163 TRP A CA 1
ATOM 1314 C C . TRP A 1 163 ? 31.758 -23.583 -45.463 1.00 94.25 163 TRP A C 1
ATOM 1316 O O . TRP A 1 163 ? 32.671 -24.355 -45.755 1.00 94.25 163 TRP A O 1
ATOM 1326 N N . SER A 1 164 ? 31.182 -22.802 -46.373 1.00 87.31 164 SER A N 1
ATOM 1327 C CA . SER A 1 164 ? 31.564 -22.724 -47.781 1.00 87.31 164 SER A CA 1
ATOM 1328 C C . SER A 1 164 ? 31.354 -21.298 -48.273 1.00 87.31 164 SER A C 1
ATOM 1330 O O . SER A 1 164 ? 30.206 -20.884 -48.445 1.00 87.31 164 SER A O 1
ATOM 1332 N N . GLU A 1 165 ? 32.456 -20.604 -48.569 1.00 81.38 165 GLU A N 1
ATOM 1333 C CA . GLU A 1 165 ? 32.493 -19.218 -49.059 1.00 81.38 165 GLU A CA 1
ATOM 1334 C C . GLU A 1 165 ? 31.377 -18.913 -50.073 1.00 81.38 165 GLU A C 1
ATOM 1336 O O . GLU A 1 165 ? 31.260 -19.575 -51.110 1.00 81.38 165 GLU A O 1
ATOM 1341 N N . GLY A 1 166 ? 30.529 -17.932 -49.757 1.00 71.75 166 GLY A N 1
ATOM 1342 C CA . GLY A 1 166 ? 29.435 -17.474 -50.621 1.00 71.75 166 GLY A CA 1
ATOM 1343 C C . GLY A 1 166 ? 28.304 -18.483 -50.879 1.00 71.75 166 GLY A C 1
ATOM 1344 O O . GLY A 1 166 ? 27.491 -18.253 -51.776 1.00 71.75 166 GLY A O 1
ATOM 1345 N N . ARG A 1 167 ? 28.229 -19.600 -50.138 1.00 78.00 167 ARG A N 1
ATOM 1346 C CA . ARG A 1 167 ? 27.163 -20.617 -50.275 1.00 78.00 167 ARG A CA 1
ATOM 1347 C C . ARG A 1 167 ? 26.529 -21.031 -48.950 1.00 78.00 167 ARG A C 1
ATOM 1349 O O . ARG A 1 167 ? 25.309 -21.149 -48.882 1.00 78.00 167 ARG A O 1
ATOM 1356 N N . LEU A 1 168 ? 27.349 -21.328 -47.949 1.00 87.25 168 LEU A N 1
ATOM 1357 C CA . LEU A 1 168 ? 26.916 -21.639 -46.592 1.00 87.25 168 LEU A CA 1
ATOM 1358 C C . LEU A 1 168 ? 27.872 -20.873 -45.685 1.00 87.25 168 LEU A C 1
ATOM 1360 O O . LEU A 1 168 ? 28.974 -21.324 -45.392 1.00 87.25 168 LEU A O 1
ATOM 1364 N N . ASP A 1 169 ? 27.497 -19.632 -45.405 1.00 90.50 169 ASP A N 1
ATOM 1365 C CA . ASP A 1 169 ? 28.401 -18.569 -44.976 1.00 90.50 169 ASP A CA 1
ATOM 1366 C C . ASP A 1 169 ? 27.636 -17.576 -44.088 1.00 90.50 169 ASP A C 1
ATOM 1368 O O . ASP A 1 169 ? 26.400 -17.583 -44.069 1.00 90.50 169 ASP A O 1
ATOM 1372 N N . TYR A 1 170 ? 28.352 -16.717 -43.368 1.00 92.25 170 TYR A N 1
ATOM 1373 C CA . TYR A 1 170 ? 27.737 -15.631 -42.607 1.00 92.25 170 TYR A CA 1
ATOM 1374 C C . TYR A 1 170 ? 27.119 -14.595 -43.558 1.00 92.25 170 TYR A C 1
ATOM 1376 O O . TYR A 1 170 ? 27.621 -14.352 -44.656 1.00 92.25 170 TYR A O 1
ATOM 1384 N N . GLN A 1 171 ? 26.022 -13.963 -43.135 1.00 88.81 171 GLN A N 1
ATOM 1385 C CA . GLN A 1 171 ? 25.500 -12.788 -43.839 1.00 88.81 171 GLN A CA 1
ATOM 1386 C C . GLN A 1 171 ? 26.433 -11.592 -43.613 1.00 88.81 171 GLN A C 1
ATOM 1388 O O . GLN A 1 171 ? 27.001 -11.458 -42.532 1.00 88.81 171 GLN A O 1
ATOM 1393 N N . ASP A 1 172 ? 26.539 -10.693 -44.594 1.00 88.69 172 ASP A N 1
ATOM 1394 C CA . ASP A 1 172 ? 27.272 -9.427 -44.463 1.00 88.69 172 ASP A CA 1
ATOM 1395 C C . ASP A 1 172 ? 26.468 -8.443 -43.585 1.00 88.69 172 ASP A C 1
ATOM 1397 O O . ASP A 1 172 ? 25.758 -7.557 -44.059 1.00 88.69 172 ASP A O 1
ATOM 1401 N N . SER A 1 173 ? 26.487 -8.710 -42.279 1.00 85.06 173 SER A N 1
ATOM 1402 C CA . SER A 1 173 ? 25.724 -8.049 -41.221 1.00 85.06 173 SER A CA 1
ATOM 1403 C C . SER A 1 173 ? 26.543 -8.029 -39.930 1.00 85.06 173 SER A C 1
ATOM 1405 O O . SER A 1 173 ? 27.406 -8.879 -39.709 1.00 85.06 173 SER A O 1
ATOM 1407 N N . SER A 1 174 ? 26.252 -7.066 -39.057 1.00 80.75 174 SER A N 1
ATOM 1408 C CA . SER A 1 174 ? 26.801 -6.990 -37.693 1.00 80.75 174 SER A CA 1
ATOM 1409 C C . SER A 1 174 ? 25.738 -7.255 -36.616 1.00 80.75 174 SER A C 1
ATOM 1411 O O . SER A 1 174 ? 25.908 -6.876 -35.460 1.00 80.75 174 SER A O 1
ATOM 1413 N N . LEU A 1 175 ? 24.605 -7.842 -37.009 1.00 78.56 175 LEU A N 1
ATOM 1414 C CA . LEU A 1 175 ? 23.526 -8.252 -36.119 1.00 78.56 175 LEU A CA 1
ATOM 1415 C C . LEU A 1 175 ? 22.884 -9.541 -36.652 1.00 78.56 175 LEU A C 1
ATOM 1417 O O . LEU A 1 175 ? 22.434 -9.570 -37.802 1.00 78.56 175 LEU A O 1
ATOM 1421 N N . ARG A 1 176 ? 22.785 -10.566 -35.791 1.00 81.06 176 ARG A N 1
ATOM 1422 C CA . ARG A 1 176 ? 22.213 -11.903 -36.071 1.00 81.06 176 ARG A CA 1
ATOM 1423 C C . ARG A 1 176 ? 22.930 -12.728 -37.149 1.00 81.06 176 ARG A C 1
ATOM 1425 O O . ARG A 1 176 ? 22.405 -13.758 -37.576 1.00 81.06 176 ARG A O 1
ATOM 1432 N N . GLU A 1 177 ? 24.115 -12.322 -37.591 1.00 90.69 177 GLU A N 1
ATOM 1433 C CA . GLU A 1 177 ? 24.908 -13.070 -38.570 1.00 90.69 177 GLU A CA 1
ATOM 1434 C C . GLU A 1 177 ? 25.235 -14.492 -38.080 1.00 90.69 177 GLU A C 1
ATOM 1436 O O . GLU A 1 177 ? 25.250 -15.441 -38.861 1.00 90.69 177 GLU A O 1
ATOM 1441 N N . ASP A 1 178 ? 25.421 -14.627 -36.769 1.00 91.50 178 ASP A N 1
ATOM 1442 C CA . ASP A 1 178 ? 25.673 -15.840 -36.002 1.00 91.50 178 ASP A CA 1
ATOM 1443 C C . ASP A 1 178 ? 24.455 -16.786 -35.949 1.00 91.50 178 ASP A C 1
ATOM 1445 O O . ASP A 1 178 ? 24.541 -17.967 -36.302 1.00 91.50 178 ASP A O 1
ATOM 1449 N N . ALA A 1 179 ? 23.300 -16.259 -35.548 1.00 88.69 179 ALA A N 1
ATOM 1450 C CA . ALA A 1 179 ? 22.051 -16.986 -35.369 1.00 88.69 179 ALA A CA 1
ATOM 1451 C C . ALA A 1 179 ? 21.431 -17.420 -36.704 1.00 88.69 179 ALA A C 1
ATOM 1453 O O . ALA A 1 179 ? 20.856 -18.509 -36.797 1.00 88.69 179 ALA A O 1
ATOM 1454 N N . ASP A 1 180 ? 21.566 -16.598 -37.744 1.00 91.25 180 ASP A N 1
ATOM 1455 C CA . ASP A 1 180 ? 21.070 -16.925 -39.077 1.00 91.25 180 ASP A CA 1
ATOM 1456 C C . ASP A 1 180 ? 21.997 -17.936 -39.777 1.00 91.25 180 ASP A C 1
ATOM 1458 O O . ASP A 1 180 ? 21.502 -18.847 -40.446 1.00 91.25 180 ASP A O 1
ATOM 1462 N N . PHE A 1 181 ? 23.320 -17.868 -39.559 1.00 94.50 181 PHE A N 1
ATOM 1463 C CA . PHE A 1 181 ? 24.249 -18.905 -40.027 1.00 94.50 181 PHE A CA 1
ATOM 1464 C C . PHE A 1 181 ? 24.003 -20.256 -39.329 1.00 94.50 181 PHE A C 1
ATOM 1466 O O . PHE A 1 181 ? 23.961 -21.288 -40.000 1.00 94.50 181 PHE A O 1
ATOM 1473 N N . MET A 1 182 ? 23.723 -20.268 -38.018 1.00 95.19 182 MET A N 1
ATOM 1474 C CA . MET A 1 182 ? 23.300 -21.479 -37.293 1.00 95.19 182 MET A CA 1
ATOM 1475 C C . MET A 1 182 ? 22.065 -22.136 -37.927 1.00 95.19 182 MET A C 1
ATOM 1477 O O . MET A 1 182 ? 22.058 -23.346 -38.153 1.00 95.19 182 MET A O 1
ATOM 1481 N N . GLU A 1 183 ? 21.022 -21.361 -38.239 1.00 94.06 183 GLU A N 1
ATOM 1482 C CA . GLU A 1 183 ? 19.819 -21.886 -38.902 1.00 94.06 183 GLU A CA 1
ATOM 1483 C C . GLU A 1 183 ? 20.116 -22.416 -40.313 1.00 94.06 183 GLU A C 1
ATOM 1485 O O . GLU A 1 183 ? 19.532 -23.422 -40.727 1.00 94.06 183 GLU A O 1
ATOM 1490 N N . CYS A 1 184 ? 21.057 -21.803 -41.038 1.00 92.94 184 CYS A N 1
ATOM 1491 C CA . CYS A 1 184 ? 21.511 -22.300 -42.335 1.00 92.94 184 CYS A CA 1
ATOM 1492 C C . CYS A 1 184 ? 22.244 -23.648 -42.213 1.00 92.94 184 CYS A C 1
ATOM 1494 O O . CYS A 1 184 ? 21.937 -24.568 -42.972 1.00 92.94 184 CYS A O 1
ATOM 1496 N N . MET A 1 185 ? 23.149 -23.811 -41.241 1.00 94.50 185 MET A N 1
ATOM 1497 C CA . MET A 1 185 ? 23.840 -25.087 -41.000 1.00 94.50 185 MET A CA 1
ATOM 1498 C C . MET A 1 185 ? 22.866 -26.202 -40.577 1.00 94.50 185 MET A C 1
ATOM 1500 O O . MET A 1 185 ? 22.918 -27.306 -41.118 1.00 94.50 185 MET A O 1
ATOM 1504 N N . ILE A 1 186 ? 21.912 -25.909 -39.683 1.00 94.50 186 ILE A N 1
ATOM 1505 C CA . ILE A 1 186 ? 20.850 -26.859 -39.294 1.00 94.50 186 ILE A CA 1
ATOM 1506 C C . ILE A 1 186 ? 19.991 -27.239 -40.511 1.00 94.50 186 ILE A C 1
ATOM 1508 O O . ILE A 1 186 ? 19.666 -28.410 -40.702 1.00 94.50 186 ILE A O 1
ATOM 1512 N N . SER A 1 187 ? 19.670 -26.276 -41.380 1.00 92.69 187 SER A N 1
ATOM 1513 C CA . SER A 1 187 ? 18.931 -26.524 -42.629 1.00 92.69 187 SER A CA 1
ATOM 1514 C C . SER A 1 187 ? 19.720 -27.358 -43.649 1.00 92.69 187 SER A C 1
ATOM 1516 O O . SER A 1 187 ? 19.115 -28.012 -44.497 1.00 92.69 187 SER A O 1
ATOM 1518 N N . ALA A 1 188 ? 21.054 -27.376 -43.556 1.00 91.19 188 ALA A N 1
ATOM 1519 C CA . ALA A 1 188 ? 21.931 -28.260 -44.324 1.00 91.19 188 ALA A CA 1
ATOM 1520 C C . ALA A 1 188 ? 22.067 -29.675 -43.717 1.00 91.19 188 ALA A C 1
ATOM 1522 O O . ALA A 1 188 ? 22.659 -30.545 -44.355 1.00 91.19 188 ALA A O 1
ATOM 1523 N N . GLY A 1 189 ? 21.493 -29.924 -42.533 1.00 92.12 189 GLY A N 1
ATOM 1524 C CA . GLY A 1 189 ? 21.441 -31.236 -41.875 1.00 92.12 189 GLY A CA 1
ATOM 1525 C C . GLY A 1 189 ? 22.207 -31.348 -40.552 1.00 92.12 189 GLY A C 1
ATOM 1526 O O . GLY A 1 189 ? 22.179 -32.420 -39.953 1.00 92.12 189 GLY A O 1
ATOM 1527 N N . ALA A 1 190 ? 22.860 -30.278 -40.086 1.00 94.44 190 ALA A N 1
ATOM 1528 C CA . ALA A 1 190 ? 23.696 -30.303 -38.886 1.00 94.44 190 ALA A CA 1
ATOM 1529 C C . ALA A 1 190 ? 22.891 -30.526 -37.588 1.00 94.44 190 ALA A C 1
ATOM 1531 O O . ALA A 1 190 ? 21.893 -29.841 -37.335 1.00 94.44 190 ALA A O 1
ATOM 1532 N N . ASN A 1 191 ? 23.362 -31.420 -36.715 1.00 95.38 191 ASN A N 1
ATOM 1533 C CA . ASN A 1 191 ? 22.796 -31.630 -35.387 1.00 95.38 191 ASN A CA 1
ATOM 1534 C C . ASN A 1 191 ? 23.349 -30.622 -34.362 1.00 95.38 191 ASN A C 1
ATOM 1536 O O . ASN A 1 191 ? 24.533 -30.648 -34.016 1.00 95.38 191 ASN A O 1
ATOM 1540 N N . LEU A 1 192 ? 22.471 -29.764 -33.838 1.00 96.38 192 LEU A N 1
ATOM 1541 C CA . LEU A 1 192 ? 22.774 -28.795 -32.782 1.00 96.38 192 LEU A CA 1
ATOM 1542 C C . LEU A 1 192 ? 22.570 -29.407 -31.387 1.00 96.38 192 LEU A C 1
ATOM 1544 O O . LEU A 1 192 ? 21.470 -29.857 -31.062 1.00 96.38 192 LEU A O 1
ATOM 1548 N N . VAL A 1 193 ? 23.584 -29.315 -30.525 1.00 97.19 193 VAL A N 1
ATOM 1549 C CA . VAL A 1 193 ? 23.483 -29.632 -29.091 1.00 97.19 193 VAL A CA 1
ATOM 1550 C C . VAL A 1 193 ? 23.701 -28.376 -28.247 1.00 97.19 193 VAL A C 1
ATOM 1552 O O . VAL A 1 193 ? 24.755 -27.744 -28.295 1.00 97.19 193 VAL A O 1
ATOM 1555 N N . ALA A 1 194 ? 22.698 -28.030 -27.440 1.00 95.62 194 ALA A N 1
ATOM 1556 C CA . ALA A 1 194 ? 22.819 -26.986 -26.429 1.00 95.62 194 ALA A CA 1
ATOM 1557 C C . ALA A 1 194 ? 23.676 -27.479 -25.253 1.00 95.62 194 ALA A C 1
ATOM 1559 O O . ALA A 1 194 ? 23.475 -28.592 -24.763 1.00 95.62 194 ALA A O 1
ATOM 1560 N N . VAL A 1 195 ? 24.599 -26.642 -24.789 1.00 96.38 195 VAL A N 1
ATOM 1561 C CA . VAL A 1 195 ? 25.513 -26.926 -23.675 1.00 96.38 195 VAL A CA 1
ATOM 1562 C C . VAL A 1 195 ? 25.319 -25.852 -22.597 1.00 96.38 195 VAL A C 1
ATOM 1564 O O . VAL A 1 195 ? 25.048 -24.697 -22.925 1.00 96.38 195 VAL A O 1
ATOM 1567 N N . ASP A 1 196 ? 25.396 -26.224 -21.315 1.00 95.31 196 ASP A N 1
ATOM 1568 C CA . ASP A 1 196 ? 25.176 -25.272 -20.217 1.00 95.31 196 ASP A CA 1
ATOM 1569 C C . ASP A 1 196 ? 26.315 -24.245 -20.162 1.00 95.31 196 ASP A C 1
ATOM 1571 O O . ASP A 1 196 ? 27.483 -24.596 -20.002 1.00 95.31 196 ASP A O 1
ATOM 1575 N N . GLY A 1 197 ? 25.974 -22.971 -20.325 1.00 93.44 197 GLY A N 1
ATOM 1576 C CA . GLY A 1 197 ? 26.908 -21.854 -20.295 1.00 93.44 197 GLY A CA 1
ATOM 1577 C C . GLY A 1 197 ? 27.139 -21.268 -18.907 1.00 93.44 197 GLY A C 1
ATOM 1578 O O . GLY A 1 197 ? 28.045 -20.449 -18.779 1.00 93.44 197 GLY A O 1
ATOM 1579 N N . TYR A 1 198 ? 26.372 -21.663 -17.880 1.00 93.94 198 TYR A N 1
ATOM 1580 C CA . TYR A 1 198 ? 26.305 -20.961 -16.587 1.00 93.94 198 TYR A CA 1
ATOM 1581 C C . TYR A 1 198 ? 27.668 -20.646 -15.954 1.00 93.94 198 TYR A C 1
ATOM 1583 O O . TYR A 1 198 ? 27.853 -19.537 -15.470 1.00 93.94 198 TYR A O 1
ATOM 1591 N N . ALA A 1 199 ? 28.604 -21.601 -15.973 1.00 92.94 199 ALA A N 1
ATOM 1592 C CA . ALA A 1 199 ? 29.965 -21.456 -15.438 1.00 92.94 199 ALA A CA 1
ATOM 1593 C C . ALA A 1 199 ? 31.050 -21.372 -16.533 1.00 92.94 199 ALA A C 1
ATOM 1595 O O . ALA A 1 199 ? 32.239 -21.493 -16.242 1.00 92.94 199 ALA A O 1
ATOM 1596 N N . HIS A 1 200 ? 30.650 -21.213 -17.800 1.00 95.06 200 HIS A N 1
ATOM 1597 C CA . HIS A 1 200 ? 31.550 -21.297 -18.955 1.00 95.06 200 HIS A CA 1
ATOM 1598 C C . HIS A 1 200 ? 31.591 -20.044 -19.831 1.00 95.06 200 HIS A C 1
ATOM 1600 O O . HIS A 1 200 ? 32.586 -19.840 -20.533 1.00 95.06 200 HIS A O 1
ATOM 1606 N N . PHE A 1 201 ? 30.559 -19.205 -19.755 1.00 96.50 201 PHE A N 1
ATOM 1607 C CA . PHE A 1 201 ? 30.416 -17.964 -20.508 1.00 96.50 201 PHE A CA 1
ATOM 1608 C C . PHE A 1 201 ? 29.601 -16.944 -19.710 1.00 96.50 201 PHE A C 1
ATOM 1610 O O . PHE A 1 201 ? 28.618 -17.297 -19.054 1.00 96.50 201 PHE A O 1
ATOM 1617 N N . VAL A 1 202 ? 29.985 -15.673 -19.807 1.00 95.75 202 VAL A N 1
ATOM 1618 C CA . VAL A 1 202 ? 29.179 -14.543 -19.335 1.00 95.75 202 VAL A CA 1
ATOM 1619 C C . VAL A 1 202 ? 29.071 -13.554 -20.486 1.00 95.75 202 VAL A C 1
ATOM 1621 O O . VAL A 1 202 ? 30.086 -13.203 -21.081 1.00 95.75 202 VAL A O 1
ATOM 1624 N N . TYR A 1 203 ? 27.849 -13.110 -20.775 1.00 94.00 203 TYR A N 1
ATOM 1625 C CA . TYR A 1 203 ? 27.576 -12.097 -21.790 1.00 94.00 203 TYR A CA 1
ATOM 1626 C C . TYR A 1 203 ? 27.848 -10.709 -21.193 1.00 94.00 203 TYR A C 1
ATOM 1628 O O . TYR A 1 203 ? 27.164 -10.273 -20.259 1.00 94.00 203 TYR A O 1
ATOM 1636 N N . LEU A 1 204 ? 28.829 -9.994 -21.728 1.00 91.69 204 LEU A N 1
ATOM 1637 C CA . LEU A 1 204 ? 29.267 -8.688 -21.250 1.00 91.69 204 LEU A CA 1
ATOM 1638 C C . LEU A 1 204 ? 28.417 -7.558 -21.836 1.00 91.69 204 LEU A C 1
ATOM 1640 O O . LEU A 1 204 ? 28.225 -7.423 -23.046 1.00 91.69 204 LEU A O 1
ATOM 1644 N N . ARG A 1 205 ? 27.876 -6.724 -20.944 1.00 87.31 205 ARG A N 1
ATOM 1645 C CA . ARG A 1 205 ? 26.974 -5.619 -21.278 1.00 87.31 205 ARG A CA 1
ATOM 1646 C C . ARG A 1 205 ? 27.640 -4.277 -20.984 1.00 87.31 205 ARG A C 1
ATOM 1648 O O . ARG A 1 205 ? 27.888 -3.931 -19.829 1.00 87.31 205 ARG A O 1
ATOM 1655 N N . HIS A 1 206 ? 27.911 -3.522 -22.043 1.00 74.38 206 HIS A N 1
ATOM 1656 C CA . HIS A 1 206 ? 28.608 -2.237 -22.028 1.00 74.38 206 HIS A CA 1
ATOM 1657 C C . HIS A 1 206 ? 28.097 -1.307 -23.146 1.00 74.38 206 HIS A C 1
ATOM 1659 O O . HIS A 1 206 ? 27.477 -1.760 -24.108 1.00 74.38 206 HIS A O 1
ATOM 1665 N N . LEU A 1 207 ? 28.407 -0.008 -23.075 1.00 55.44 207 LEU A N 1
ATOM 1666 C CA . LEU A 1 207 ? 27.834 1.012 -23.975 1.00 55.44 207 LEU A CA 1
ATOM 1667 C C . LEU A 1 207 ? 28.077 0.749 -25.481 1.00 55.44 207 LEU A C 1
ATOM 1669 O O . LEU A 1 207 ? 27.229 1.089 -26.299 1.00 55.44 207 LEU A O 1
ATOM 1673 N N . ASN A 1 208 ? 29.169 0.060 -25.834 1.00 64.06 208 ASN A N 1
ATOM 1674 C CA . ASN A 1 208 ? 29.570 -0.231 -27.219 1.00 64.06 208 ASN A CA 1
ATOM 1675 C C . ASN A 1 208 ? 29.166 -1.637 -27.736 1.00 64.06 208 ASN A C 1
ATOM 1677 O O . ASN A 1 208 ? 29.848 -2.172 -28.615 1.00 64.06 208 ASN A O 1
ATOM 1681 N N . ASN A 1 209 ? 28.139 -2.305 -27.183 1.00 69.06 209 ASN A N 1
ATOM 1682 C CA . ASN A 1 209 ? 27.673 -3.587 -27.751 1.00 69.06 209 ASN A CA 1
ATOM 1683 C C . ASN A 1 209 ? 26.859 -3.344 -29.036 1.00 69.06 209 ASN A C 1
ATOM 1685 O O . ASN A 1 209 ? 25.958 -2.506 -29.050 1.00 69.06 209 ASN A O 1
ATOM 1689 N N . THR A 1 210 ? 27.084 -4.154 -30.072 1.00 66.69 210 THR A N 1
ATOM 1690 C CA . THR A 1 210 ? 26.370 -4.054 -31.360 1.00 66.69 210 THR A CA 1
ATOM 1691 C C . THR A 1 210 ? 24.873 -4.356 -31.242 1.00 66.69 210 THR A C 1
ATOM 1693 O O . THR A 1 210 ? 24.049 -3.706 -31.881 1.00 66.69 210 THR A O 1
ATOM 1696 N N . TRP A 1 211 ? 24.501 -5.295 -30.364 1.00 67.56 211 TRP A N 1
ATOM 1697 C CA . TRP A 1 211 ? 23.122 -5.475 -29.908 1.00 67.56 211 TRP A CA 1
ATOM 1698 C C . TRP A 1 211 ? 22.939 -4.764 -28.562 1.00 67.56 211 TRP A C 1
ATOM 1700 O O . TRP A 1 211 ? 23.447 -5.222 -27.533 1.00 67.56 211 TRP A O 1
ATOM 1710 N N . SER A 1 212 ? 22.242 -3.624 -28.562 1.00 57.09 212 SER A N 1
ATOM 1711 C CA . SER A 1 212 ? 22.075 -2.771 -27.378 1.00 57.09 212 SER A CA 1
ATOM 1712 C C . SER A 1 212 ? 20.755 -3.029 -26.644 1.00 57.09 212 SER A C 1
ATOM 1714 O O . SER A 1 212 ? 19.676 -2.939 -27.226 1.00 57.09 212 SER A O 1
ATOM 1716 N N . PHE A 1 213 ? 20.854 -3.343 -25.351 1.00 58.78 213 PHE A N 1
ATOM 1717 C CA . PHE A 1 213 ? 19.749 -3.401 -24.398 1.00 58.78 213 PHE A CA 1
ATOM 1718 C C . PHE A 1 213 ? 20.255 -3.324 -22.949 1.00 58.78 213 PHE A C 1
ATOM 1720 O O . PHE A 1 213 ? 21.453 -3.464 -22.680 1.00 58.78 213 PHE A O 1
ATOM 1727 N N . VAL A 1 214 ? 19.312 -3.144 -22.018 1.00 57.81 214 VAL A N 1
ATOM 1728 C CA . VAL A 1 214 ? 19.542 -3.023 -20.574 1.00 57.81 214 VAL A CA 1
ATOM 1729 C C . VAL A 1 214 ? 19.055 -4.284 -19.850 1.00 57.81 214 VAL A C 1
ATOM 1731 O O . VAL A 1 214 ? 17.847 -4.524 -19.750 1.00 57.81 214 VAL A O 1
ATOM 1734 N N . SER A 1 215 ? 19.985 -5.082 -19.317 1.00 65.62 215 SER A N 1
ATOM 1735 C CA . SER A 1 215 ? 19.664 -6.213 -18.433 1.00 65.62 215 SER A CA 1
ATOM 1736 C C . SER A 1 215 ? 18.866 -5.738 -17.215 1.00 65.62 215 SER A C 1
ATOM 1738 O O . SER A 1 215 ? 19.112 -4.647 -16.690 1.00 65.62 215 SER A O 1
ATOM 1740 N N . GLY A 1 216 ? 17.875 -6.533 -16.806 1.00 64.06 216 GLY A N 1
ATOM 1741 C CA . GLY A 1 216 ? 16.925 -6.176 -15.750 1.00 64.06 216 GLY A CA 1
ATOM 1742 C C . GLY A 1 216 ? 15.739 -5.307 -16.187 1.00 64.06 216 GLY A C 1
ATOM 1743 O O . GLY A 1 216 ? 14.779 -5.212 -15.433 1.00 64.06 216 GLY A O 1
ATOM 1744 N N . LYS A 1 217 ? 15.768 -4.689 -17.382 1.00 51.50 217 LYS A N 1
ATOM 1745 C CA . LYS A 1 217 ? 14.670 -3.829 -17.880 1.00 51.50 217 LYS A CA 1
ATOM 1746 C C . LYS A 1 217 ? 14.048 -4.251 -19.218 1.00 51.50 217 LYS A C 1
ATOM 1748 O O . LYS A 1 217 ? 12.915 -3.868 -19.491 1.00 51.50 217 LYS A O 1
ATOM 1753 N N . LEU A 1 218 ? 14.742 -5.007 -20.076 1.00 45.34 218 LEU A N 1
ATOM 1754 C CA . LEU A 1 218 ? 14.223 -5.333 -21.417 1.00 45.34 218 LEU A CA 1
ATOM 1755 C C . LEU A 1 218 ? 13.247 -6.533 -21.428 1.00 45.34 218 LEU A C 1
ATOM 1757 O O . LEU A 1 218 ? 13.466 -7.520 -20.727 1.00 45.34 218 LEU A O 1
ATOM 1761 N N . ILE A 1 219 ? 12.242 -6.469 -22.316 1.00 46.72 219 ILE A N 1
ATOM 1762 C CA . ILE A 1 219 ? 11.225 -7.488 -22.666 1.00 46.72 219 ILE A CA 1
ATOM 1763 C C . ILE A 1 219 ? 10.254 -7.825 -21.528 1.00 46.72 219 ILE A C 1
ATOM 1765 O O . ILE A 1 219 ? 9.050 -7.665 -21.706 1.00 46.72 219 ILE A O 1
ATOM 1769 N N . GLN A 1 220 ? 10.750 -8.279 -20.379 1.00 55.47 220 GLN A N 1
ATOM 1770 C CA . GLN A 1 220 ? 9.939 -8.642 -19.217 1.00 55.47 220 GLN A CA 1
ATOM 1771 C C . GLN A 1 220 ? 10.790 -8.521 -17.946 1.00 55.47 220 GLN A C 1
ATOM 1773 O O . GLN A 1 220 ? 11.605 -9.397 -17.666 1.00 55.47 220 GLN A O 1
ATOM 1778 N N . ALA A 1 221 ? 10.613 -7.441 -17.176 1.00 53.72 221 ALA A N 1
ATOM 1779 C CA . ALA A 1 221 ? 11.433 -7.148 -15.994 1.00 53.72 221 ALA A CA 1
ATOM 1780 C C . ALA A 1 221 ? 11.427 -8.294 -14.962 1.00 53.72 221 ALA A C 1
ATOM 1782 O O . ALA A 1 221 ? 12.492 -8.758 -14.564 1.00 53.72 221 ALA A O 1
ATOM 1783 N N . SER A 1 222 ? 10.252 -8.840 -14.629 1.00 54.66 222 SER A N 1
ATOM 1784 C CA . SER A 1 222 ? 10.085 -9.942 -13.663 1.00 54.66 222 SER A CA 1
ATOM 1785 C C . SER A 1 222 ? 10.684 -11.293 -14.095 1.00 54.66 222 SER A C 1
ATOM 1787 O O . SER A 1 222 ? 10.853 -12.189 -13.268 1.00 54.66 222 SER A O 1
ATOM 1789 N N . ALA A 1 223 ? 11.047 -11.450 -15.373 1.00 69.19 223 ALA A N 1
ATOM 1790 C CA . ALA A 1 223 ? 11.781 -12.616 -15.870 1.00 69.19 223 ALA A CA 1
ATOM 1791 C C . ALA A 1 223 ? 13.311 -12.468 -15.730 1.00 69.19 223 ALA A C 1
ATOM 1793 O O . ALA A 1 223 ? 14.052 -13.423 -15.975 1.00 69.19 223 ALA A O 1
ATOM 1794 N N . TRP A 1 224 ? 13.806 -11.301 -15.305 1.00 80.62 224 TRP A N 1
ATOM 1795 C CA . TRP A 1 224 ? 15.197 -11.100 -14.902 1.00 80.62 224 TRP A CA 1
ATOM 1796 C C . TRP A 1 224 ? 15.373 -11.332 -13.401 1.00 80.62 224 TRP A C 1
ATOM 1798 O O . TRP A 1 224 ? 14.547 -10.937 -12.584 1.00 80.62 224 TRP A O 1
ATOM 1808 N N . ARG A 1 225 ? 16.507 -11.917 -13.013 1.00 84.00 225 ARG A N 1
ATOM 1809 C CA . ARG A 1 225 ? 16.921 -12.056 -11.612 1.00 84.00 225 ARG A CA 1
ATOM 1810 C C . ARG A 1 225 ? 18.317 -11.485 -11.429 1.00 84.00 225 ARG A C 1
ATOM 1812 O O . ARG A 1 225 ? 19.225 -11.825 -12.189 1.00 84.00 225 ARG A O 1
ATOM 1819 N N . LYS A 1 226 ? 18.495 -10.629 -10.421 1.00 84.75 226 LYS A N 1
ATOM 1820 C CA . LYS A 1 226 ? 19.824 -10.212 -9.955 1.00 84.75 226 LYS A CA 1
ATOM 1821 C C . LYS A 1 226 ? 20.541 -11.428 -9.363 1.00 84.75 226 LYS A C 1
ATOM 1823 O O . LYS A 1 226 ? 19.923 -12.229 -8.665 1.00 84.75 226 LYS A O 1
ATOM 1828 N N . VAL A 1 227 ? 21.832 -11.556 -9.641 1.00 85.50 227 VAL A N 1
ATOM 1829 C CA . VAL A 1 227 ? 22.706 -12.589 -9.066 1.00 85.50 227 VAL A CA 1
ATOM 1830 C C . VAL A 1 227 ? 23.873 -11.887 -8.365 1.00 85.50 227 VAL A C 1
ATOM 1832 O O . VAL A 1 227 ? 24.226 -10.759 -8.720 1.00 85.50 227 VAL A O 1
ATOM 1835 N N . SER A 1 228 ? 24.448 -12.518 -7.342 1.00 86.44 228 SER A N 1
ATOM 1836 C CA . SER A 1 228 ? 25.747 -12.113 -6.796 1.00 86.44 228 SER A CA 1
ATOM 1837 C C . SER A 1 228 ? 26.861 -12.321 -7.829 1.00 86.44 228 SER A C 1
ATOM 1839 O O . SER A 1 228 ? 26.677 -13.049 -8.807 1.00 86.44 228 SER A O 1
ATOM 1841 N N . THR A 1 229 ? 28.032 -11.722 -7.600 1.00 87.44 229 THR A N 1
ATOM 1842 C CA . THR A 1 229 ? 29.263 -12.145 -8.284 1.00 87.44 229 THR A CA 1
ATOM 1843 C C . THR A 1 229 ? 29.452 -13.656 -8.090 1.00 87.44 229 THR A C 1
ATOM 1845 O O . THR A 1 229 ? 29.322 -14.122 -6.956 1.00 87.44 229 THR A O 1
ATOM 1848 N N . PRO A 1 230 ? 29.702 -14.438 -9.154 1.00 88.38 230 PRO A N 1
ATOM 1849 C CA . PRO A 1 230 ? 30.069 -15.843 -9.020 1.00 88.38 230 PRO A CA 1
ATOM 1850 C C . PRO A 1 230 ? 31.537 -15.991 -8.610 1.00 88.38 230 PRO A C 1
ATOM 1852 O O . PRO A 1 230 ? 32.407 -15.385 -9.232 1.00 88.38 230 PRO A O 1
ATOM 1855 N N . ASP A 1 231 ? 31.822 -16.871 -7.649 1.00 87.00 231 ASP A N 1
ATOM 1856 C CA . ASP A 1 231 ? 33.171 -17.133 -7.115 1.00 87.00 231 ASP A CA 1
ATOM 1857 C C . ASP A 1 231 ? 34.223 -17.446 -8.204 1.00 87.00 231 ASP A C 1
ATOM 1859 O O . ASP A 1 231 ? 35.405 -17.170 -8.039 1.00 87.00 231 ASP A O 1
ATOM 1863 N N . TRP A 1 232 ? 33.798 -18.020 -9.336 1.00 87.69 232 TRP A N 1
ATOM 1864 C CA . TRP A 1 232 ? 34.649 -18.385 -10.479 1.00 87.69 232 TRP A CA 1
ATOM 1865 C C . TRP A 1 232 ? 34.917 -17.243 -11.478 1.00 87.69 232 TRP A C 1
ATOM 1867 O O . TRP A 1 232 ? 35.608 -17.461 -12.472 1.00 87.69 232 TRP A O 1
ATOM 1877 N N . PHE A 1 233 ? 34.363 -16.050 -11.250 1.00 88.75 233 PHE A N 1
ATOM 1878 C CA . PHE A 1 233 ? 34.597 -14.840 -12.054 1.00 88.75 233 PHE A CA 1
ATOM 1879 C C . PHE A 1 233 ? 35.516 -13.832 -11.337 1.00 88.75 233 PHE A C 1
ATOM 1881 O O . PHE A 1 233 ? 36.025 -12.909 -11.968 1.00 88.75 233 PHE A O 1
ATOM 1888 N N . ASP A 1 234 ? 35.718 -13.984 -10.025 1.00 80.31 234 ASP A N 1
ATOM 1889 C CA . ASP A 1 234 ? 36.234 -12.927 -9.142 1.00 80.31 234 ASP A CA 1
ATOM 1890 C C . ASP A 1 234 ? 37.641 -12.426 -9.532 1.00 80.31 234 ASP A C 1
ATOM 1892 O O . ASP A 1 234 ? 37.872 -11.217 -9.592 1.00 80.31 234 ASP A O 1
ATOM 1896 N N . ASP A 1 235 ? 38.541 -13.333 -9.939 1.00 81.12 235 ASP A N 1
ATOM 1897 C CA . ASP A 1 235 ? 39.879 -12.997 -10.461 1.00 81.12 235 ASP A CA 1
ATOM 1898 C C . ASP A 1 235 ? 39.817 -11.992 -11.640 1.00 81.12 235 ASP A C 1
ATOM 1900 O O . ASP A 1 235 ? 40.590 -11.027 -11.710 1.00 81.12 235 ASP A O 1
ATOM 1904 N N . ASP A 1 236 ? 38.853 -12.178 -12.550 1.00 87.94 236 ASP A N 1
ATOM 1905 C CA . ASP A 1 236 ? 38.664 -11.364 -13.757 1.00 87.94 236 ASP A CA 1
ATOM 1906 C C . ASP A 1 236 ? 37.844 -10.086 -13.512 1.00 87.94 236 ASP A C 1
ATOM 1908 O O . ASP A 1 236 ? 37.908 -9.140 -14.304 1.00 87.94 236 ASP A O 1
ATOM 1912 N N . LEU A 1 237 ? 37.090 -10.008 -12.410 1.00 83.69 237 LEU A N 1
ATOM 1913 C CA . LEU A 1 237 ? 36.273 -8.838 -12.062 1.00 83.69 237 LEU A CA 1
ATOM 1914 C C . LEU A 1 237 ? 37.127 -7.560 -11.963 1.00 83.69 237 LEU A C 1
ATOM 1916 O O . LEU A 1 237 ? 36.696 -6.469 -12.355 1.00 83.69 237 LEU A O 1
ATOM 1920 N N . SER A 1 238 ? 38.374 -7.714 -11.513 1.00 83.12 238 SER A N 1
ATOM 1921 C CA . SER A 1 238 ? 39.382 -6.655 -11.416 1.00 83.12 238 SER A CA 1
ATOM 1922 C C . SER A 1 238 ? 39.668 -5.945 -12.752 1.00 83.12 238 SER A C 1
ATOM 1924 O O . SER A 1 238 ? 39.866 -4.725 -12.769 1.00 83.12 238 SER A O 1
ATOM 1926 N N . PHE A 1 239 ? 39.631 -6.665 -13.879 1.00 86.75 239 PHE A N 1
ATOM 1927 C CA . PHE A 1 239 ? 39.804 -6.110 -15.226 1.00 86.75 239 PHE A CA 1
ATOM 1928 C C . PHE A 1 239 ? 38.588 -5.281 -15.654 1.00 86.75 239 PHE A C 1
ATOM 1930 O O . PHE A 1 239 ? 38.737 -4.152 -16.124 1.00 86.75 239 PHE A O 1
ATOM 1937 N N . TYR A 1 240 ? 37.371 -5.780 -15.428 1.00 84.69 240 TYR A N 1
ATOM 1938 C CA . TYR A 1 240 ? 36.156 -5.045 -15.792 1.00 84.69 240 TYR A CA 1
ATOM 1939 C C . TYR A 1 240 ? 35.946 -3.793 -14.922 1.00 84.69 240 TYR A C 1
ATOM 1941 O O . TYR A 1 240 ? 35.477 -2.766 -15.422 1.00 84.69 240 TYR A O 1
ATOM 1949 N N . HIS A 1 241 ? 36.383 -3.812 -13.656 1.00 76.31 241 HIS A N 1
ATOM 1950 C CA . HIS A 1 241 ? 36.496 -2.601 -12.837 1.00 76.31 241 HIS A CA 1
ATOM 1951 C C . HIS A 1 241 ? 37.510 -1.595 -13.407 1.00 76.31 241 HIS A C 1
ATOM 1953 O O . HIS A 1 241 ? 37.216 -0.397 -13.438 1.00 76.31 241 HIS A O 1
ATOM 1959 N N . GLN A 1 242 ? 38.664 -2.053 -13.903 1.00 75.81 242 GLN A N 1
ATOM 1960 C CA . GLN A 1 242 ? 39.635 -1.184 -14.576 1.00 75.81 242 GLN A CA 1
ATOM 1961 C C . GLN A 1 242 ? 39.082 -0.606 -15.883 1.00 75.81 242 GLN A C 1
ATOM 1963 O O . GLN A 1 242 ? 39.244 0.589 -16.108 1.00 75.81 242 GLN A O 1
ATOM 1968 N N . ILE A 1 243 ? 38.355 -1.376 -16.700 1.00 71.12 243 ILE A N 1
ATOM 1969 C CA . ILE A 1 243 ? 37.665 -0.850 -17.893 1.00 71.12 243 ILE A CA 1
ATOM 1970 C C . ILE A 1 243 ? 36.645 0.228 -17.518 1.00 71.12 243 ILE A C 1
ATOM 1972 O O . ILE A 1 243 ? 36.655 1.310 -18.111 1.00 71.12 243 ILE A O 1
ATOM 1976 N N . LYS A 1 244 ? 35.814 -0.018 -16.496 1.00 63.91 244 LYS A N 1
ATOM 1977 C CA . LYS A 1 244 ? 34.849 0.966 -15.978 1.00 63.91 244 LYS A CA 1
ATOM 1978 C C . LYS A 1 244 ? 35.528 2.279 -15.567 1.00 63.91 244 LYS A C 1
ATOM 1980 O O . LYS A 1 244 ? 34.950 3.335 -15.785 1.00 63.91 244 LYS A O 1
ATOM 1985 N N . GLN A 1 245 ? 36.748 2.238 -15.027 1.00 55.47 245 GLN A N 1
ATOM 1986 C CA . GLN A 1 245 ? 37.535 3.431 -14.670 1.00 55.47 245 GLN A CA 1
ATOM 1987 C C . GLN A 1 245 ? 38.275 4.056 -15.873 1.00 55.47 245 GLN A C 1
ATOM 1989 O O . GLN A 1 245 ? 38.336 5.282 -16.001 1.00 55.47 245 GLN A O 1
ATOM 1994 N N . ALA A 1 246 ? 38.802 3.236 -16.787 1.00 54.72 246 ALA A N 1
ATOM 1995 C CA . ALA A 1 246 ? 39.504 3.666 -17.998 1.00 54.72 246 ALA A CA 1
ATOM 1996 C C . ALA A 1 246 ? 38.587 4.473 -18.929 1.00 54.72 246 ALA A C 1
ATOM 1998 O O . ALA A 1 246 ? 38.998 5.490 -19.487 1.00 54.72 246 ALA A O 1
ATOM 1999 N N . HIS A 1 247 ? 37.316 4.079 -19.027 1.00 45.09 247 HIS A N 1
ATOM 2000 C CA . HIS A 1 247 ? 36.304 4.746 -19.849 1.00 45.09 247 HIS A CA 1
ATOM 2001 C C . HIS A 1 247 ? 36.040 6.213 -19.438 1.00 45.09 247 HIS A C 1
ATOM 2003 O O . HIS A 1 247 ? 35.609 7.014 -20.265 1.00 45.09 247 HIS A O 1
ATOM 2009 N N . PHE A 1 248 ? 36.362 6.595 -18.193 1.00 35.16 248 PHE A N 1
ATOM 2010 C CA . PHE A 1 248 ? 36.311 7.984 -17.709 1.00 35.16 248 PHE A CA 1
ATOM 2011 C C . PHE A 1 248 ? 37.651 8.738 -17.789 1.00 35.16 248 PHE A C 1
ATOM 2013 O O . PHE A 1 248 ? 37.674 9.946 -17.567 1.00 35.16 248 PHE A O 1
ATOM 2020 N N . SER A 1 249 ? 38.770 8.059 -18.061 1.00 34.28 249 SER A N 1
ATOM 2021 C CA . SER A 1 249 ? 40.128 8.628 -17.957 1.00 34.28 249 SER A CA 1
ATOM 2022 C C . SER A 1 249 ? 40.912 8.671 -19.278 1.00 34.28 249 SER A C 1
ATOM 2024 O O . SER A 1 249 ? 42.027 9.190 -19.315 1.00 34.28 249 SER A O 1
ATOM 2026 N N . GLN A 1 250 ? 40.316 8.230 -20.390 1.00 36.88 250 GLN A N 1
ATOM 2027 C CA . GLN A 1 250 ? 40.892 8.275 -21.745 1.00 36.88 250 GLN A CA 1
ATOM 2028 C C . GLN A 1 250 ? 40.913 9.679 -22.403 1.00 36.88 250 GLN A C 1
ATOM 2030 O O . GLN A 1 250 ? 40.734 9.802 -23.612 1.00 36.88 250 GLN A O 1
ATOM 2035 N N . TYR A 1 251 ? 41.252 10.732 -21.646 1.00 35.38 251 TYR A N 1
ATOM 2036 C CA . TYR A 1 251 ? 41.621 12.057 -22.190 1.00 35.38 251 TYR A CA 1
ATOM 2037 C C . TYR A 1 251 ? 43.008 12.536 -21.707 1.00 35.38 251 TYR A C 1
ATOM 2039 O O . TYR A 1 251 ? 43.102 13.604 -21.097 1.00 35.38 251 TYR A O 1
ATOM 2047 N N . PRO A 1 252 ? 44.109 11.782 -21.936 1.00 31.77 252 PRO A N 1
ATOM 2048 C CA . PRO A 1 252 ? 45.381 12.041 -21.254 1.00 31.77 252 PRO A CA 1
ATOM 2049 C C . PRO A 1 252 ? 46.157 13.242 -21.818 1.00 31.77 252 PRO A C 1
ATOM 2051 O O . PRO A 1 252 ? 47.017 13.781 -21.129 1.00 31.77 252 PRO A O 1
ATOM 2054 N N . GLU A 1 253 ? 45.855 13.670 -23.052 1.00 35.88 253 GLU A N 1
ATOM 2055 C CA . GLU A 1 253 ? 46.544 14.766 -23.752 1.00 35.88 253 GLU A CA 1
ATOM 2056 C C . GLU A 1 253 ? 45.573 15.826 -24.308 1.00 35.88 253 GLU A C 1
ATOM 2058 O O . GLU A 1 253 ? 45.569 16.168 -25.494 1.00 35.88 253 GLU A O 1
ATOM 2063 N N . LEU A 1 254 ? 44.768 16.413 -23.420 1.00 32.88 254 LEU A N 1
ATOM 2064 C CA . LEU A 1 254 ? 44.311 17.791 -23.624 1.00 32.88 254 LEU A CA 1
ATOM 2065 C C . LEU A 1 254 ? 45.463 18.735 -23.245 1.00 32.88 254 LEU A C 1
ATOM 2067 O O . LEU A 1 254 ? 46.006 18.651 -22.144 1.00 32.88 254 LEU A O 1
ATOM 2071 N N . LEU A 1 255 ? 45.866 19.587 -24.196 1.00 33.81 255 LEU A N 1
ATOM 2072 C CA . LEU A 1 255 ? 47.057 20.446 -24.122 1.00 33.81 255 LEU A CA 1
ATOM 2073 C C . LEU A 1 255 ? 47.176 21.176 -22.767 1.00 33.81 255 LEU A C 1
ATOM 2075 O O . LEU A 1 255 ? 46.198 21.792 -22.338 1.00 33.81 255 LEU A O 1
ATOM 2079 N N . PRO A 1 256 ? 48.363 21.206 -22.124 1.00 32.62 256 PRO A N 1
ATOM 2080 C CA . PRO A 1 256 ? 48.566 21.887 -20.846 1.00 32.62 256 PRO A CA 1
ATOM 2081 C C . PRO A 1 256 ? 48.602 23.416 -21.018 1.00 32.62 256 PRO A C 1
ATOM 2083 O O . PRO A 1 256 ? 49.641 24.065 -20.885 1.00 32.62 256 PRO A O 1
ATOM 2086 N N . LEU A 1 257 ? 47.442 24.011 -21.296 1.00 35.94 257 LEU A N 1
ATOM 2087 C CA . LEU A 1 257 ? 47.217 25.453 -21.296 1.00 35.94 257 LEU A CA 1
ATOM 2088 C C . LEU A 1 257 ? 47.172 25.966 -19.852 1.00 35.94 257 LEU A C 1
ATOM 2090 O O . LEU A 1 257 ? 46.120 26.241 -19.277 1.00 35.94 257 LEU A O 1
ATOM 2094 N N . THR A 1 258 ? 48.355 26.112 -19.256 1.00 39.78 258 THR A N 1
ATOM 2095 C CA . THR A 1 258 ? 48.557 26.747 -17.948 1.00 39.78 258 THR A CA 1
ATOM 2096 C C . THR A 1 258 ? 48.290 28.255 -18.032 1.00 39.78 258 THR A C 1
ATOM 2098 O O . THR A 1 258 ? 49.218 29.066 -18.011 1.00 39.78 258 THR A O 1
ATOM 2101 N N . ALA A 1 259 ? 47.018 28.642 -18.134 1.00 33.94 259 ALA A N 1
ATOM 2102 C CA . ALA A 1 259 ? 46.567 30.024 -18.252 1.00 33.94 259 ALA A CA 1
ATOM 2103 C C . ALA A 1 259 ? 45.470 30.341 -17.221 1.00 33.94 259 ALA A C 1
ATOM 2105 O O . ALA A 1 259 ? 44.408 29.725 -17.196 1.00 33.94 259 ALA A O 1
ATOM 2106 N N . LYS A 1 260 ? 45.707 31.347 -16.368 1.00 37.84 260 LYS A N 1
ATOM 2107 C CA . LYS A 1 260 ? 44.675 31.904 -15.478 1.00 37.84 260 LYS A CA 1
ATOM 2108 C C . LYS A 1 260 ? 43.828 32.934 -16.233 1.00 37.84 260 LYS A C 1
ATOM 2110 O O . LYS A 1 260 ? 44.038 34.133 -16.080 1.00 37.84 260 LYS A O 1
ATOM 2115 N N . GLY A 1 261 ? 42.879 32.459 -17.034 1.00 48.28 261 GLY A N 1
ATOM 2116 C CA . GLY A 1 261 ? 41.879 33.285 -17.717 1.00 48.28 261 GLY A CA 1
ATOM 2117 C C . GLY A 1 261 ? 41.149 32.501 -18.808 1.00 48.28 261 GLY A C 1
ATOM 2118 O O . GLY A 1 261 ? 41.750 31.630 -19.429 1.00 48.28 261 GLY A O 1
ATOM 2119 N N . SER A 1 262 ? 39.865 32.793 -19.038 1.00 53.84 262 SER A N 1
ATOM 2120 C CA . SER A 1 262 ? 39.108 32.171 -20.133 1.00 53.84 262 SER A CA 1
ATOM 2121 C C . SER A 1 262 ? 39.699 32.569 -21.482 1.00 53.84 262 SER A C 1
ATOM 2123 O O . SER A 1 262 ? 39.829 33.756 -21.781 1.00 53.84 262 SER A O 1
ATOM 2125 N N . GLN A 1 263 ? 40.052 31.577 -22.294 1.00 69.75 263 GLN A N 1
ATOM 2126 C CA . GLN A 1 263 ? 40.698 31.789 -23.585 1.00 69.75 263 GLN A CA 1
ATOM 2127 C C . GLN A 1 263 ? 39.654 31.802 -24.707 1.00 69.75 263 GLN A C 1
ATOM 2129 O O . GLN A 1 263 ? 38.801 30.920 -24.773 1.00 69.75 263 GLN A O 1
ATOM 2134 N N . VAL A 1 264 ? 39.709 32.795 -25.595 1.00 77.19 264 VAL A N 1
ATOM 2135 C CA . VAL A 1 264 ? 38.843 32.831 -26.783 1.00 77.19 264 VAL A CA 1
ATOM 2136 C C . VAL A 1 264 ? 39.414 31.893 -27.850 1.00 77.19 264 VAL A C 1
ATOM 2138 O O . VAL A 1 264 ? 40.613 31.945 -28.132 1.00 77.19 264 VAL A O 1
ATOM 2141 N N . VAL A 1 265 ? 38.568 31.049 -28.439 1.00 83.25 265 VAL A N 1
ATOM 2142 C CA . VAL A 1 265 ? 38.900 30.160 -29.563 1.00 83.25 265 VAL A CA 1
ATOM 2143 C C . VAL A 1 265 ? 38.229 30.625 -30.855 1.00 83.25 265 VAL A C 1
ATOM 2145 O O . VAL A 1 265 ? 37.191 31.283 -30.837 1.00 83.25 265 VAL A O 1
ATOM 2148 N N . GLU A 1 266 ? 38.841 30.275 -31.983 1.00 86.31 266 GLU A N 1
ATOM 2149 C CA . GLU A 1 266 ? 38.364 30.557 -33.339 1.00 86.31 266 GLU A CA 1
ATOM 2150 C C . GLU A 1 266 ? 37.181 29.645 -33.686 1.00 86.31 266 GLU A C 1
ATOM 2152 O O . GLU A 1 266 ? 37.323 28.619 -34.345 1.00 86.31 266 GLU A O 1
ATOM 2157 N N . LEU A 1 267 ? 36.014 29.992 -33.147 1.00 89.44 267 LEU A N 1
ATOM 2158 C CA . LEU A 1 267 ? 34.793 29.203 -33.231 1.00 89.44 267 LEU A CA 1
ATOM 2159 C C . LEU A 1 267 ? 33.582 30.138 -33.273 1.00 89.44 267 LEU A C 1
ATOM 2161 O O . LEU A 1 267 ? 33.383 30.931 -32.346 1.00 89.44 267 LEU A O 1
ATOM 2165 N N . SER A 1 268 ? 32.771 30.019 -34.322 1.00 91.50 268 SER A N 1
ATOM 2166 C CA . SER A 1 268 ? 31.455 30.653 -34.425 1.00 91.50 268 SER A CA 1
ATOM 2167 C C . SER A 1 268 ? 30.424 29.748 -33.754 1.00 91.50 268 SER A C 1
ATOM 2169 O O . SER A 1 268 ? 30.221 28.612 -34.181 1.00 91.50 268 SER A O 1
ATOM 2171 N N . CYS A 1 269 ? 29.785 30.221 -32.685 1.00 90.62 269 CYS A N 1
ATOM 2172 C CA . CYS A 1 269 ? 28.799 29.437 -31.943 1.00 90.62 269 CYS A CA 1
ATOM 2173 C C . CYS A 1 269 ? 27.380 29.816 -32.388 1.00 90.62 269 CYS A C 1
ATOM 2175 O O . CYS A 1 269 ? 26.941 30.944 -32.159 1.00 90.62 269 CYS A O 1
ATOM 2177 N N . VAL A 1 270 ? 26.674 28.895 -33.042 1.00 88.50 270 VAL A N 1
ATOM 2178 C CA . VAL A 1 270 ? 25.328 29.115 -33.586 1.00 88.50 270 VAL A CA 1
ATOM 2179 C C . VAL A 1 270 ? 24.284 28.624 -32.586 1.00 88.50 270 VAL A C 1
ATOM 2181 O O . VAL A 1 270 ? 24.274 27.455 -32.205 1.00 88.50 270 VAL A O 1
ATOM 2184 N N . LEU A 1 271 ? 23.405 29.527 -32.152 1.00 86.44 271 LEU A N 1
ATOM 2185 C CA . LEU A 1 271 ? 22.342 29.285 -31.179 1.00 86.44 271 LEU A CA 1
ATOM 2186 C C . LEU A 1 271 ? 20.985 29.453 -31.866 1.00 86.44 271 LEU A C 1
ATOM 2188 O O . LEU A 1 271 ? 20.648 30.552 -32.311 1.00 86.44 271 LEU A O 1
ATOM 2192 N N . HIS A 1 272 ? 20.179 28.391 -31.887 1.00 82.81 272 HIS A N 1
ATOM 2193 C CA . HIS A 1 272 ? 18.745 28.517 -32.152 1.00 82.81 272 HIS A CA 1
ATOM 2194 C C . HIS A 1 272 ? 18.022 28.904 -30.862 1.00 82.81 272 HIS A C 1
ATOM 2196 O O . HIS A 1 272 ? 18.298 28.337 -29.803 1.00 82.81 272 HIS A O 1
ATOM 2202 N N . VAL A 1 273 ? 17.108 29.871 -30.937 1.00 79.94 273 VAL A N 1
ATOM 2203 C CA . VAL A 1 273 ? 16.285 30.308 -29.804 1.00 79.94 273 VAL A CA 1
ATOM 2204 C C . VAL A 1 273 ? 14.857 30.564 -30.268 1.00 79.94 273 VAL A C 1
ATOM 2206 O O . VAL A 1 273 ? 14.633 31.395 -31.143 1.00 79.94 273 VAL A O 1
ATOM 2209 N N . THR A 1 274 ? 13.874 29.932 -29.626 1.00 77.88 274 THR A N 1
ATOM 2210 C CA . THR A 1 274 ? 12.446 30.236 -29.832 1.00 77.88 274 THR A CA 1
ATOM 2211 C C . THR A 1 274 ? 11.842 31.121 -28.738 1.00 77.88 274 THR A C 1
ATOM 2213 O O . THR A 1 274 ? 10.830 31.771 -28.982 1.00 77.88 274 THR A O 1
ATOM 2216 N N . GLU A 1 275 ? 12.469 31.217 -27.559 1.00 79.25 275 GLU A N 1
ATOM 2217 C CA . GLU A 1 275 ? 11.995 32.028 -26.423 1.00 79.25 275 GLU A CA 1
ATOM 2218 C C . GLU A 1 275 ? 13.155 32.602 -25.581 1.00 79.25 275 GLU A C 1
ATOM 2220 O O . GLU A 1 275 ? 14.228 32.008 -25.450 1.00 79.25 275 GLU A O 1
ATOM 2225 N N . LEU A 1 276 ? 12.935 33.746 -24.924 1.00 76.56 276 LEU A N 1
ATOM 2226 C CA . LEU A 1 276 ? 13.987 34.504 -24.224 1.00 76.56 276 LEU A CA 1
ATOM 2227 C C . LEU A 1 276 ? 14.665 33.734 -23.066 1.00 76.56 276 LEU A C 1
ATOM 2229 O O . LEU A 1 276 ? 15.809 34.032 -22.710 1.00 76.56 276 LEU A O 1
ATOM 2233 N N . ALA A 1 277 ? 13.992 32.738 -22.479 1.00 72.50 277 ALA A N 1
ATOM 2234 C CA . ALA A 1 277 ? 14.557 31.889 -21.428 1.00 72.50 277 ALA A CA 1
ATOM 2235 C C . ALA A 1 277 ? 15.722 31.021 -21.938 1.00 72.50 277 ALA A C 1
ATOM 2237 O O . ALA A 1 277 ? 16.738 30.881 -21.250 1.00 72.50 277 ALA A O 1
ATOM 2238 N N . GLN A 1 278 ? 15.611 30.505 -23.167 1.00 78.69 278 GLN A N 1
ATOM 2239 C CA . GLN A 1 278 ? 16.633 29.668 -23.800 1.00 78.69 278 GLN A CA 1
ATOM 2240 C C . GLN A 1 278 ? 17.921 30.467 -24.014 1.00 78.69 278 GLN A C 1
ATOM 2242 O O . GLN A 1 278 ? 18.999 30.011 -23.636 1.00 78.69 278 GLN A O 1
ATOM 2247 N N . LEU A 1 279 ? 17.798 31.703 -24.513 1.00 79.50 279 LEU A N 1
ATOM 2248 C CA . LEU A 1 279 ? 18.912 32.634 -24.709 1.00 79.50 279 LEU A CA 1
ATOM 2249 C C . LEU A 1 279 ? 19.629 32.966 -23.391 1.00 79.50 279 LEU A C 1
ATOM 2251 O O . LEU A 1 279 ? 20.856 32.890 -23.305 1.00 79.50 279 LEU A O 1
ATOM 2255 N N . LYS A 1 280 ? 18.861 33.270 -22.334 1.00 77.31 280 LYS A N 1
ATOM 2256 C CA . LYS A 1 280 ? 19.390 33.553 -20.988 1.00 77.31 280 LYS A CA 1
ATOM 2257 C C . LYS A 1 280 ? 20.149 32.347 -20.410 1.00 77.31 280 LYS A C 1
ATOM 2259 O O . LYS A 1 280 ? 21.245 32.523 -19.869 1.00 77.31 280 LYS A O 1
ATOM 2264 N N . ARG A 1 281 ? 19.636 31.117 -20.565 1.00 75.12 281 ARG A N 1
ATOM 2265 C CA . ARG A 1 281 ? 20.328 29.888 -20.123 1.00 75.12 281 ARG A CA 1
ATOM 2266 C C . ARG A 1 281 ? 21.556 29.565 -20.984 1.00 75.12 281 ARG A C 1
ATOM 2268 O O . ARG A 1 281 ? 22.596 29.231 -20.419 1.00 75.12 281 ARG A O 1
ATOM 2275 N N . ALA A 1 282 ? 21.476 29.715 -22.306 1.00 78.81 282 ALA A N 1
ATOM 2276 C CA . ALA A 1 282 ? 22.594 29.476 -23.219 1.00 78.81 282 ALA A CA 1
ATOM 2277 C C . ALA A 1 282 ? 23.780 30.407 -22.920 1.00 78.81 282 ALA A C 1
ATOM 2279 O O . ALA A 1 282 ? 24.887 29.916 -22.700 1.00 78.81 282 ALA A O 1
ATOM 2280 N N . PHE A 1 283 ? 23.555 31.720 -22.773 1.00 82.00 283 PHE A N 1
ATOM 2281 C CA . PHE A 1 283 ? 24.613 32.642 -22.340 1.00 82.00 283 PHE A CA 1
ATOM 2282 C C . PHE A 1 283 ? 25.159 32.293 -20.948 1.00 82.00 283 PHE A C 1
ATOM 2284 O O . PHE A 1 283 ? 26.373 32.227 -20.780 1.00 82.00 283 PHE A O 1
ATOM 2291 N N . THR A 1 284 ? 24.305 31.960 -19.972 1.00 78.00 284 THR A N 1
ATOM 2292 C CA . THR A 1 284 ? 24.750 31.542 -18.623 1.00 78.00 284 THR A CA 1
ATOM 2293 C C . THR A 1 284 ? 25.664 30.304 -18.646 1.00 78.00 284 THR A C 1
ATOM 2295 O O . THR A 1 284 ? 26.539 30.157 -17.790 1.00 78.00 284 THR A O 1
ATOM 2298 N N . LEU A 1 285 ? 25.474 29.395 -19.607 1.00 76.38 285 LEU A N 1
ATOM 2299 C CA . LEU A 1 285 ? 26.303 28.199 -19.787 1.00 76.38 285 LEU A CA 1
ATOM 2300 C C . LEU A 1 285 ? 27.568 28.485 -20.616 1.00 76.38 285 LEU A C 1
ATOM 2302 O O . LEU A 1 285 ? 28.633 27.972 -20.267 1.00 76.38 285 LEU A O 1
ATOM 2306 N N . LEU A 1 286 ? 27.494 29.362 -21.624 1.00 81.62 286 LEU A N 1
ATOM 2307 C CA . LEU A 1 286 ? 28.649 29.907 -22.355 1.00 81.62 286 LEU A CA 1
ATOM 2308 C C . LEU A 1 286 ? 29.611 30.659 -21.421 1.00 81.62 286 LEU A C 1
ATOM 2310 O O . LEU A 1 286 ? 30.826 30.450 -21.468 1.00 81.62 286 LEU A O 1
ATOM 2314 N N . GLU A 1 287 ? 29.096 31.467 -20.493 1.00 78.50 287 GLU A N 1
ATOM 2315 C CA . GLU A 1 287 ? 29.905 32.150 -19.474 1.00 78.50 287 GLU A CA 1
ATOM 2316 C C . GLU A 1 287 ? 30.613 31.168 -18.525 1.00 78.50 287 GLU A C 1
ATOM 2318 O O . GLU A 1 287 ? 31.697 31.473 -18.028 1.00 78.50 287 GLU A O 1
ATOM 2323 N N . LYS A 1 288 ? 30.094 29.943 -18.367 1.00 77.88 288 LYS A N 1
ATOM 2324 C CA . LYS A 1 288 ? 30.709 28.869 -17.566 1.00 77.88 288 LYS A CA 1
ATOM 2325 C C . LYS A 1 288 ? 31.702 27.982 -18.338 1.00 77.88 288 LYS A C 1
ATOM 2327 O O . LYS A 1 288 ? 32.365 27.168 -17.698 1.00 77.88 288 LYS A O 1
ATOM 2332 N N . GLN A 1 289 ? 31.843 28.145 -19.659 1.00 81.56 289 GLN A N 1
ATOM 2333 C CA . GLN A 1 289 ? 32.835 27.414 -20.465 1.00 81.56 289 GLN A CA 1
ATOM 2334 C C . GLN A 1 289 ? 34.285 27.851 -20.169 1.00 81.56 289 GLN A C 1
ATOM 2336 O O . GLN A 1 289 ? 34.544 29.038 -19.940 1.00 81.56 289 GLN A O 1
ATOM 2341 N N . THR A 1 290 ? 35.236 26.912 -20.216 1.00 77.44 290 THR A N 1
ATOM 2342 C CA . THR A 1 290 ? 36.688 27.142 -20.084 1.00 77.44 290 THR A CA 1
ATOM 2343 C C . THR A 1 290 ? 37.219 28.026 -21.209 1.00 77.44 290 THR A C 1
ATOM 2345 O O . THR A 1 290 ? 37.882 29.034 -20.945 1.00 77.44 290 THR A O 1
ATOM 2348 N N . VAL A 1 291 ? 36.853 27.696 -22.448 1.00 81.62 291 VAL A N 1
ATOM 2349 C CA . VAL A 1 291 ? 37.069 28.527 -23.639 1.00 81.62 291 VAL A CA 1
ATOM 2350 C C . VAL A 1 291 ? 35.810 29.318 -23.999 1.00 81.62 291 VAL A C 1
ATOM 2352 O O . VAL A 1 291 ? 34.695 28.878 -23.724 1.00 81.62 291 VAL A O 1
ATOM 2355 N N . LYS A 1 292 ? 35.965 30.485 -24.629 1.00 86.12 292 LYS A N 1
ATOM 2356 C CA . LYS A 1 292 ? 34.851 31.255 -25.214 1.00 86.12 292 LYS A CA 1
ATOM 2357 C C . LYS A 1 292 ? 34.870 31.130 -26.737 1.00 86.12 292 LYS A C 1
ATOM 2359 O O . LYS A 1 292 ? 35.964 31.142 -27.301 1.00 86.12 292 LYS A O 1
ATOM 2364 N N . PRO A 1 293 ? 33.712 31.051 -27.415 1.00 88.81 293 PRO A N 1
ATOM 2365 C CA . PRO A 1 293 ? 33.684 31.235 -28.860 1.00 88.81 293 PRO A CA 1
ATOM 2366 C C . PRO A 1 293 ? 34.097 32.674 -29.196 1.00 88.81 293 PRO A C 1
ATOM 2368 O O . PRO A 1 293 ? 33.975 33.573 -28.358 1.00 88.81 293 PRO A O 1
ATOM 2371 N N . HIS A 1 294 ? 34.583 32.903 -30.413 1.00 87.44 294 HIS A N 1
ATOM 2372 C CA . HIS A 1 294 ? 34.923 34.253 -30.860 1.00 87.44 294 HIS A CA 1
ATOM 2373 C C . HIS A 1 294 ? 33.658 35.098 -31.031 1.00 87.44 294 HIS A C 1
ATOM 2375 O O . HIS A 1 294 ? 33.628 36.259 -30.629 1.00 87.44 294 HIS A O 1
ATOM 2381 N N . GLU A 1 295 ? 32.608 34.488 -31.577 1.00 89.62 295 GLU A N 1
ATOM 2382 C CA . GLU A 1 295 ? 31.309 35.109 -31.799 1.00 89.62 295 GLU A CA 1
ATOM 2383 C C . GLU A 1 295 ? 30.166 34.149 -31.465 1.00 89.62 295 GLU A C 1
ATOM 2385 O O . GLU A 1 295 ? 30.311 32.922 -31.526 1.00 89.62 295 GLU A O 1
ATOM 2390 N N . VAL A 1 296 ? 29.008 34.721 -31.151 1.00 90.31 296 VAL A N 1
ATOM 2391 C CA . VAL A 1 296 ? 27.745 33.996 -30.994 1.00 90.31 296 VAL A CA 1
ATOM 2392 C C . VAL A 1 296 ? 26.744 34.510 -32.026 1.00 90.31 296 VAL A C 1
ATOM 2394 O O . VAL A 1 296 ? 26.485 35.709 -32.099 1.00 90.31 296 VAL A O 1
ATOM 2397 N N . ILE A 1 297 ? 26.169 33.607 -32.818 1.00 90.19 297 ILE A N 1
ATOM 2398 C CA . ILE A 1 297 ? 25.131 33.917 -33.805 1.00 90.19 297 ILE A CA 1
ATOM 2399 C C . ILE A 1 297 ? 23.818 33.346 -33.280 1.00 90.19 297 ILE A C 1
ATOM 2401 O O . ILE A 1 297 ? 23.642 32.132 -33.225 1.00 90.19 297 ILE A O 1
ATOM 2405 N N . VAL A 1 298 ? 22.908 34.221 -32.864 1.00 87.94 298 VAL A N 1
ATOM 2406 C CA . VAL A 1 298 ? 21.595 33.858 -32.321 1.00 87.94 298 VAL A CA 1
ATOM 2407 C C . VAL A 1 298 ? 20.562 34.033 -33.420 1.00 87.94 298 VAL A C 1
ATOM 2409 O O . VAL A 1 298 ? 20.324 35.163 -33.847 1.00 87.94 298 VAL A O 1
ATOM 2412 N N . TYR A 1 299 ? 19.915 32.952 -33.851 1.00 85.94 299 TYR A N 1
ATOM 2413 C CA . TYR A 1 299 ? 18.777 33.050 -34.763 1.00 85.94 299 TYR A CA 1
ATOM 2414 C C . TYR A 1 299 ? 17.459 32.737 -34.055 1.00 85.94 299 TYR A C 1
ATOM 2416 O O . TYR A 1 299 ? 17.366 31.799 -33.259 1.00 85.94 299 TYR A O 1
ATOM 2424 N N . HIS A 1 300 ? 16.457 33.582 -34.301 1.00 84.44 300 HIS A N 1
ATOM 2425 C CA . HIS A 1 300 ? 15.235 33.658 -33.499 1.00 84.44 300 HIS A CA 1
ATOM 2426 C C . HIS A 1 300 ? 14.030 34.146 -34.317 1.00 84.44 300 HIS A C 1
ATOM 2428 O O . HIS A 1 300 ? 14.233 34.814 -35.327 1.00 84.44 300 HIS A O 1
ATOM 2434 N N . PRO A 1 301 ? 12.780 33.887 -33.890 1.00 82.38 301 PRO A N 1
ATOM 2435 C CA . PRO A 1 301 ? 11.605 34.470 -34.532 1.00 82.38 301 PRO A CA 1
ATOM 2436 C C . PRO A 1 301 ? 11.659 36.007 -34.568 1.00 82.38 301 PRO A C 1
ATOM 2438 O O . PRO A 1 301 ? 12.039 36.620 -33.567 1.00 82.38 301 PRO A O 1
ATOM 2441 N N . ASP A 1 302 ? 11.206 36.626 -35.662 1.00 82.06 302 ASP A N 1
ATOM 2442 C CA . ASP A 1 302 ? 11.035 38.088 -35.816 1.00 82.06 302 ASP A CA 1
ATOM 2443 C C . ASP A 1 302 ? 10.245 38.713 -34.649 1.00 82.06 302 ASP A C 1
ATOM 2445 O O . ASP A 1 302 ? 10.501 39.839 -34.227 1.00 82.06 302 ASP A O 1
ATOM 2449 N N . GLU A 1 303 ? 9.289 37.953 -34.111 1.00 79.00 303 GLU A N 1
ATOM 2450 C CA . GLU A 1 303 ? 8.400 38.329 -33.007 1.00 79.00 303 GLU A CA 1
ATOM 2451 C C . GLU A 1 303 ? 9.088 38.310 -31.628 1.00 79.00 303 GLU A C 1
ATOM 2453 O O . GLU A 1 303 ? 8.569 38.882 -30.664 1.00 79.00 303 GLU A O 1
ATOM 2458 N N . LEU A 1 304 ? 10.253 37.660 -31.502 1.00 81.19 304 LEU A N 1
ATOM 2459 C CA . LEU A 1 304 ? 10.967 37.553 -30.233 1.00 81.19 304 LEU A CA 1
ATOM 2460 C C . LEU A 1 304 ? 11.736 38.847 -29.939 1.00 81.19 304 LEU A C 1
ATOM 2462 O O . LEU A 1 304 ? 12.846 39.064 -30.425 1.00 81.19 304 LEU A O 1
ATOM 2466 N N . LEU A 1 305 ? 11.162 39.685 -29.076 1.00 77.12 305 LEU A N 1
ATOM 2467 C CA . LEU A 1 305 ? 11.819 40.879 -28.544 1.00 77.12 305 LEU A CA 1
ATOM 2468 C C . LEU A 1 305 ? 13.035 40.494 -27.682 1.00 77.12 305 LEU A C 1
ATOM 2470 O O . LEU A 1 305 ? 12.897 40.098 -26.523 1.00 77.12 305 LEU A O 1
ATOM 2474 N N . ILE A 1 306 ? 14.234 40.630 -28.250 1.00 75.94 306 ILE A N 1
ATOM 2475 C CA . ILE A 1 306 ? 15.500 40.420 -27.541 1.00 75.94 306 ILE A CA 1
ATOM 2476 C C . ILE A 1 306 ? 15.954 41.722 -26.870 1.00 75.94 306 ILE A C 1
ATOM 2478 O O . ILE A 1 306 ? 16.187 42.742 -27.517 1.00 75.94 306 ILE A O 1
ATOM 2482 N N . GLU A 1 307 ? 16.123 41.662 -25.551 1.00 62.94 307 GLU A N 1
ATOM 2483 C CA . GLU A 1 307 ? 16.789 42.695 -24.755 1.00 62.94 307 GLU A CA 1
ATOM 2484 C C . GLU A 1 307 ? 18.318 42.515 -24.807 1.00 62.94 307 GLU A C 1
ATOM 2486 O O . GLU A 1 307 ? 18.813 41.391 -24.912 1.00 62.94 307 GLU A O 1
ATOM 2491 N N . ASN A 1 308 ? 19.084 43.605 -24.675 1.00 57.94 308 ASN A N 1
ATOM 2492 C CA . ASN A 1 308 ? 20.552 43.556 -24.657 1.00 57.94 308 ASN A CA 1
ATOM 2493 C C . ASN A 1 308 ? 21.085 42.779 -23.438 1.00 57.94 308 ASN A C 1
ATOM 2495 O O . ASN A 1 308 ? 21.267 43.334 -22.353 1.00 57.94 308 ASN A O 1
ATOM 2499 N N . LEU A 1 309 ? 21.374 41.494 -23.638 1.00 62.78 309 LEU A N 1
ATOM 2500 C CA . LEU A 1 309 ? 22.006 40.625 -22.652 1.00 62.78 309 LEU A CA 1
ATOM 2501 C C . LEU A 1 309 ? 23.521 40.853 -22.632 1.00 62.78 309 LEU A C 1
ATOM 2503 O O . LEU A 1 309 ? 24.222 40.551 -23.596 1.00 62.78 309 LEU A O 1
ATOM 2507 N N . CYS A 1 310 ? 24.034 41.356 -21.509 1.00 56.94 310 CYS A N 1
ATOM 2508 C CA . CYS A 1 310 ? 25.471 41.395 -21.256 1.00 56.94 310 CYS A CA 1
ATOM 2509 C C . CYS A 1 310 ? 26.016 39.966 -21.119 1.00 56.94 310 CYS A C 1
ATOM 2511 O O . CYS A 1 310 ? 25.631 39.252 -20.195 1.00 56.94 310 CYS A O 1
ATOM 2513 N N . CYS A 1 311 ? 26.948 39.579 -21.989 1.00 64.06 311 CYS A N 1
ATOM 2514 C CA . CYS A 1 311 ? 27.808 38.415 -21.789 1.00 64.06 311 CYS A CA 1
ATOM 2515 C C . CYS A 1 311 ? 29.235 38.712 -22.271 1.00 64.06 311 CYS A C 1
ATOM 2517 O O . CYS A 1 311 ? 29.481 39.681 -22.990 1.00 64.06 311 CYS A O 1
ATOM 2519 N N . THR A 1 312 ? 30.183 37.877 -21.863 1.00 62.78 312 THR A N 1
ATOM 2520 C CA . THR A 1 312 ? 31.631 38.051 -22.074 1.00 62.78 312 THR A CA 1
ATOM 2521 C C . THR A 1 312 ? 32.168 37.538 -23.427 1.00 62.78 312 THR A C 1
ATOM 2523 O O . THR A 1 312 ? 33.321 37.116 -23.517 1.00 62.78 312 THR A O 1
ATOM 2526 N N . VAL A 1 313 ? 31.357 37.574 -24.492 1.00 68.81 313 VAL A N 1
ATOM 2527 C CA . VAL A 1 313 ? 31.740 37.188 -25.873 1.00 68.81 313 VAL A CA 1
ATOM 2528 C C . VAL A 1 313 ? 32.092 38.436 -26.700 1.00 68.81 313 VAL A C 1
ATOM 2530 O O . VAL A 1 313 ? 31.480 39.484 -26.511 1.00 68.81 313 VAL A O 1
ATOM 2533 N N . ASN A 1 314 ? 33.068 38.351 -27.619 1.00 72.38 314 ASN A N 1
ATOM 2534 C CA . ASN A 1 314 ? 33.567 39.526 -28.360 1.00 72.38 314 ASN A CA 1
ATOM 2535 C C . ASN A 1 314 ? 32.518 40.152 -29.297 1.00 72.38 314 ASN A C 1
ATOM 2537 O O . ASN A 1 314 ? 32.502 41.371 -29.472 1.00 72.38 314 ASN A O 1
ATOM 2541 N N . SER A 1 315 ? 31.666 39.331 -29.914 1.00 80.44 315 SER A N 1
ATOM 2542 C CA . SER A 1 315 ? 30.571 39.770 -30.782 1.00 80.44 315 SER A CA 1
ATOM 2543 C C . SER A 1 315 ? 29.353 38.852 -30.659 1.00 80.44 315 SER A C 1
ATOM 2545 O O . SER A 1 315 ? 29.468 37.643 -30.445 1.00 80.44 315 SER A O 1
ATOM 2547 N N . ILE A 1 316 ? 28.168 39.448 -30.805 1.00 85.56 316 ILE A N 1
ATOM 2548 C CA . ILE A 1 316 ? 26.888 38.741 -30.845 1.00 85.56 316 ILE A CA 1
ATOM 2549 C C . ILE A 1 316 ? 26.123 39.248 -32.067 1.00 85.56 316 ILE A C 1
ATOM 2551 O O . ILE A 1 316 ? 25.852 40.444 -32.169 1.00 85.56 316 ILE A O 1
ATOM 2555 N N . ASN A 1 317 ? 25.779 38.344 -32.980 1.00 86.44 317 ASN A N 1
ATOM 2556 C CA . ASN A 1 317 ? 25.000 38.639 -34.177 1.00 86.44 317 ASN A CA 1
ATOM 2557 C C . ASN A 1 317 ? 23.590 38.061 -34.006 1.00 86.44 317 ASN A C 1
ATOM 2559 O O . ASN A 1 317 ? 23.446 36.869 -33.746 1.00 86.44 317 ASN A O 1
ATOM 2563 N N . TYR A 1 318 ? 22.558 38.890 -34.165 1.00 85.94 318 TYR A N 1
ATOM 2564 C CA . TYR A 1 318 ? 21.157 38.464 -34.093 1.00 85.94 318 TYR A CA 1
ATOM 2565 C C . TYR A 1 318 ? 20.567 38.351 -35.503 1.00 85.94 318 TYR A C 1
ATOM 2567 O O . TYR A 1 318 ? 20.631 39.308 -36.278 1.00 85.94 318 TYR A O 1
ATOM 2575 N N . LEU A 1 319 ? 20.013 37.183 -35.838 1.00 85.88 319 LEU A N 1
ATOM 2576 C CA . LEU A 1 319 ? 19.406 36.882 -37.134 1.00 85.88 319 LEU A CA 1
ATOM 2577 C C . LEU A 1 319 ? 17.913 36.533 -36.957 1.00 85.88 319 LEU A C 1
ATOM 2579 O O . LEU A 1 319 ? 17.588 35.381 -36.656 1.00 85.88 319 LEU A O 1
ATOM 2583 N N . PRO A 1 320 ? 17.003 37.502 -37.142 1.00 82.25 320 PRO A N 1
ATOM 2584 C CA . PRO A 1 320 ? 15.568 37.259 -37.038 1.00 82.25 320 PRO A CA 1
ATOM 2585 C C . PRO A 1 320 ? 15.042 36.458 -38.254 1.00 82.25 320 PRO A C 1
ATOM 2587 O O . PRO A 1 320 ? 15.565 36.605 -39.370 1.00 82.25 320 PRO A O 1
ATOM 2590 N N . TYR A 1 321 ? 14.048 35.587 -38.035 1.00 77.88 321 TYR A N 1
ATOM 2591 C CA . TYR A 1 321 ? 13.305 34.861 -39.076 1.00 77.88 321 TYR A CA 1
ATOM 2592 C C . TYR A 1 321 ? 11.773 34.893 -38.897 1.00 77.88 321 TYR A C 1
ATOM 2594 O O . TYR A 1 321 ? 11.239 34.743 -37.797 1.00 77.88 321 TYR A O 1
ATOM 2602 N N . GLU A 1 322 ? 11.045 34.992 -40.012 1.00 73.69 322 GLU A N 1
ATOM 2603 C CA . GLU A 1 322 ? 9.578 34.979 -40.043 1.00 73.69 322 GLU A CA 1
ATOM 2604 C C . GLU A 1 322 ? 9.029 33.586 -39.665 1.00 73.69 322 GLU A C 1
ATOM 2606 O O . GLU A 1 322 ? 9.398 32.563 -40.254 1.00 73.69 322 GLU A O 1
ATOM 2611 N N . GLN A 1 323 ? 8.175 33.520 -38.639 1.00 59.66 323 GLN A N 1
ATOM 2612 C CA . GLN A 1 323 ? 7.789 32.249 -38.023 1.00 59.66 323 GLN A CA 1
ATOM 2613 C C . GLN A 1 323 ? 6.815 31.454 -38.916 1.00 59.66 323 GLN A C 1
ATOM 2615 O O . GLN A 1 323 ? 5.766 31.947 -39.317 1.00 59.66 323 GLN A O 1
ATOM 2620 N N . GLY A 1 324 ? 7.149 30.192 -39.206 1.00 55.53 324 GLY A N 1
ATOM 2621 C CA . GLY A 1 324 ? 6.306 29.284 -39.998 1.00 55.53 324 GLY A CA 1
ATOM 2622 C C . GLY A 1 324 ? 6.619 29.235 -41.499 1.00 55.53 324 GLY A C 1
ATOM 2623 O O . GLY A 1 324 ? 6.061 28.389 -42.200 1.00 55.53 324 GLY A O 1
ATOM 2624 N N . ILE A 1 325 ? 7.545 30.057 -42.000 1.00 53.44 325 ILE A N 1
ATOM 2625 C CA . ILE A 1 325 ? 8.124 29.859 -43.335 1.00 53.44 325 ILE A CA 1
ATOM 2626 C C . ILE A 1 325 ? 9.159 28.727 -43.256 1.00 53.44 325 ILE A C 1
ATOM 2628 O O . ILE A 1 325 ? 10.096 28.790 -42.462 1.00 53.44 325 ILE A O 1
ATOM 2632 N N . HIS A 1 326 ? 9.010 27.687 -44.088 1.00 47.59 326 HIS A N 1
ATOM 2633 C CA . HIS A 1 326 ? 10.051 26.666 -44.256 1.00 47.59 326 HIS A CA 1
ATOM 2634 C C . HIS A 1 326 ? 11.369 27.336 -44.659 1.00 47.59 326 HIS A C 1
ATOM 2636 O O . HIS A 1 326 ? 11.381 28.111 -45.617 1.00 47.59 326 HIS A O 1
ATOM 2642 N N . LEU A 1 327 ? 12.454 27.010 -43.944 1.00 53.94 327 LEU A N 1
ATOM 2643 C CA . LEU A 1 327 ? 13.795 27.572 -44.131 1.00 53.94 327 LEU A CA 1
ATOM 2644 C C . LEU A 1 327 ? 14.171 27.594 -45.619 1.00 53.94 327 LEU A C 1
ATOM 2646 O O . LEU A 1 327 ? 14.474 26.572 -46.230 1.00 53.94 327 LEU A O 1
ATOM 2650 N N . SER A 1 328 ? 14.092 28.781 -46.219 1.00 53.31 328 SER A N 1
ATOM 2651 C CA . SER A 1 328 ? 14.510 28.980 -47.601 1.00 53.31 328 SER A CA 1
ATOM 2652 C C . SER A 1 328 ? 16.032 29.059 -47.657 1.00 53.31 328 SER A C 1
ATOM 2654 O O . SER A 1 328 ? 16.663 29.537 -46.713 1.00 53.31 328 SER A O 1
ATOM 2656 N N . THR A 1 329 ? 16.629 28.675 -48.786 1.00 54.91 329 THR A N 1
ATOM 2657 C CA . THR A 1 329 ? 18.084 28.790 -48.999 1.00 54.91 329 THR A CA 1
ATOM 2658 C C . THR A 1 329 ? 18.610 30.205 -48.732 1.00 54.91 329 THR A C 1
ATOM 2660 O O . THR A 1 329 ? 19.733 30.362 -48.278 1.00 54.91 329 THR A O 1
ATOM 2663 N N . TRP A 1 330 ? 17.778 31.236 -48.913 1.00 59.72 330 TRP A N 1
ATOM 2664 C CA . TRP A 1 330 ? 18.083 32.634 -48.584 1.00 59.72 330 TRP A CA 1
ATOM 2665 C C . TRP A 1 330 ? 18.281 32.912 -47.081 1.00 59.72 330 TRP A C 1
ATOM 2667 O O . TRP A 1 330 ? 19.039 33.812 -46.718 1.00 59.72 330 TRP A O 1
ATOM 2677 N N . PHE A 1 331 ? 17.614 32.168 -46.193 1.00 68.50 331 PHE A N 1
ATOM 2678 C CA . PHE A 1 331 ? 17.886 32.243 -44.755 1.00 68.50 331 PHE A CA 1
ATOM 2679 C C . PHE A 1 331 ? 19.216 31.560 -44.420 1.00 68.50 331 PHE A C 1
ATOM 2681 O O . PHE A 1 331 ? 20.032 32.123 -43.691 1.00 68.50 331 PHE A O 1
ATOM 2688 N N . GLU A 1 332 ? 19.471 30.386 -44.996 1.00 66.31 332 GLU A N 1
ATOM 2689 C CA . GLU A 1 332 ? 20.710 29.649 -44.738 1.00 66.31 332 GLU A CA 1
ATOM 2690 C C . GLU A 1 332 ? 21.935 30.386 -45.306 1.00 66.31 332 GLU A C 1
ATOM 2692 O O . GLU A 1 332 ? 22.953 30.484 -44.629 1.00 66.31 332 GLU A O 1
ATOM 2697 N N . GLU A 1 333 ? 21.811 31.033 -46.471 1.00 67.69 333 GLU A N 1
ATOM 2698 C CA . GLU A 1 333 ? 22.815 31.953 -47.031 1.00 67.69 333 GLU A CA 1
ATOM 2699 C C . GLU A 1 333 ? 23.090 33.171 -46.129 1.00 67.69 333 GLU A C 1
ATOM 2701 O O . GLU A 1 333 ? 24.223 33.659 -46.083 1.00 67.69 333 GLU A O 1
ATOM 2706 N N . LYS A 1 334 ? 22.096 33.657 -45.372 1.00 74.12 334 LYS A N 1
ATOM 2707 C CA . LYS A 1 334 ? 22.297 34.715 -44.365 1.00 74.12 334 LYS A CA 1
ATOM 2708 C C . LYS A 1 334 ? 23.005 34.202 -43.116 1.00 74.12 334 LYS A C 1
ATOM 2710 O O . LYS A 1 334 ? 23.915 34.874 -42.639 1.00 74.12 334 LYS A O 1
ATOM 2715 N N . LEU A 1 335 ? 22.614 33.036 -42.599 1.00 78.25 335 LEU A N 1
ATOM 2716 C CA . LEU A 1 335 ? 23.265 32.403 -41.447 1.00 78.25 335 LEU A CA 1
ATOM 2717 C C . LEU A 1 335 ? 24.741 32.109 -41.765 1.00 78.25 335 LEU A C 1
ATOM 2719 O O . LEU A 1 335 ? 25.635 32.534 -41.037 1.00 78.25 335 LEU A O 1
ATOM 2723 N N . ALA A 1 336 ? 24.987 31.507 -42.930 1.00 74.38 336 ALA A N 1
ATOM 2724 C CA . ALA A 1 336 ? 26.293 31.342 -43.561 1.00 74.38 336 ALA A CA 1
ATOM 2725 C C . ALA A 1 336 ? 27.097 32.650 -43.662 1.00 74.38 336 ALA A C 1
ATOM 2727 O O . ALA A 1 336 ? 28.289 32.675 -43.355 1.00 74.38 336 ALA A O 1
ATOM 2728 N N . GLY A 1 337 ? 26.451 33.738 -44.092 1.00 77.12 337 GLY A N 1
ATOM 2729 C CA . GLY A 1 337 ? 27.066 35.056 -44.258 1.00 77.12 337 GLY A CA 1
ATOM 2730 C C . GLY A 1 337 ? 27.447 35.766 -42.954 1.00 77.12 337 GLY A C 1
ATOM 2731 O O . GLY A 1 337 ? 28.221 36.719 -43.005 1.00 77.12 337 GLY A O 1
ATOM 2732 N N . LEU A 1 338 ? 26.939 35.313 -41.801 1.00 83.12 338 LEU A N 1
ATOM 2733 C CA . LEU A 1 338 ? 27.297 35.834 -40.476 1.00 83.12 338 LEU A CA 1
ATOM 2734 C C . LEU A 1 338 ? 28.444 35.067 -39.800 1.00 83.12 338 LEU A C 1
ATOM 2736 O O . LEU A 1 338 ? 28.965 35.556 -38.803 1.00 83.12 338 LEU A O 1
ATOM 2740 N N . ILE A 1 339 ? 28.837 33.898 -40.319 1.00 88.44 339 ILE A N 1
ATOM 2741 C CA . ILE A 1 339 ? 29.916 33.070 -39.760 1.00 88.44 339 ILE A CA 1
ATOM 2742 C C . ILE A 1 339 ? 31.276 33.632 -40.186 1.00 88.44 339 ILE A C 1
ATOM 2744 O O . ILE A 1 339 ? 31.644 33.583 -41.362 1.00 88.44 339 ILE A O 1
ATOM 2748 N N . ASN A 1 340 ? 32.063 34.112 -39.227 1.00 87.06 340 ASN A N 1
ATOM 2749 C CA . ASN A 1 340 ? 33.368 34.739 -39.442 1.00 87.06 340 ASN A CA 1
ATOM 2750 C C . ASN A 1 340 ? 34.573 33.841 -39.105 1.00 87.06 340 ASN A C 1
ATOM 2752 O O . ASN A 1 340 ? 35.658 34.124 -39.605 1.00 87.06 340 ASN A O 1
ATOM 2756 N N . CYS A 1 341 ? 34.410 32.761 -38.330 1.00 89.56 341 CYS A N 1
ATOM 2757 C CA . CYS A 1 341 ? 35.506 31.848 -37.963 1.00 89.56 341 CYS A CA 1
ATOM 2758 C C . CYS A 1 341 ? 35.618 30.638 -38.902 1.00 89.56 341 CYS A C 1
ATOM 2760 O O . CYS A 1 341 ? 34.629 30.218 -39.497 1.00 89.56 341 CYS A O 1
ATOM 2762 N N . ASP A 1 342 ? 36.800 30.018 -38.963 1.00 86.75 342 ASP A N 1
ATOM 2763 C CA . ASP A 1 342 ? 37.050 28.800 -39.757 1.00 86.75 342 ASP A CA 1
ATOM 2764 C C . ASP A 1 342 ? 36.336 27.539 -39.222 1.00 86.75 342 ASP A C 1
ATOM 2766 O O . ASP A 1 342 ? 36.224 26.540 -39.937 1.00 86.75 342 ASP A O 1
ATOM 2770 N N . TYR A 1 343 ? 35.812 27.585 -37.993 1.00 90.94 343 TYR A N 1
ATOM 2771 C CA . TYR A 1 343 ? 35.089 26.490 -37.342 1.00 90.94 343 TYR A CA 1
ATOM 2772 C C . TYR A 1 343 ? 33.734 26.965 -36.810 1.00 90.94 343 TYR A C 1
ATOM 2774 O O . TYR A 1 343 ? 33.597 28.101 -36.344 1.00 90.94 343 TYR A O 1
ATOM 2782 N N . VAL A 1 344 ? 32.747 26.071 -36.829 1.00 90.25 344 VAL A N 1
ATOM 2783 C CA . VAL A 1 344 ? 31.362 26.320 -36.413 1.00 90.25 344 VAL A CA 1
ATOM 2784 C C . VAL A 1 344 ? 30.937 25.264 -35.394 1.00 90.25 344 VAL A C 1
ATOM 2786 O O . VAL A 1 344 ? 31.208 24.078 -35.575 1.00 90.25 344 VAL A O 1
ATOM 2789 N N . MET A 1 345 ? 30.260 25.689 -34.328 1.00 89.31 345 MET A N 1
ATOM 2790 C CA . MET A 1 345 ? 29.601 24.806 -33.362 1.00 89.31 345 MET A CA 1
ATOM 2791 C C . MET A 1 345 ? 28.117 25.159 -33.301 1.00 89.31 345 MET A C 1
ATOM 2793 O O . MET A 1 345 ? 27.775 26.287 -32.944 1.00 89.31 345 MET A O 1
ATOM 2797 N N . ASN A 1 346 ? 27.239 24.194 -33.566 1.00 85.94 346 ASN A N 1
ATOM 2798 C CA . ASN A 1 346 ? 25.838 24.305 -33.166 1.00 85.94 346 ASN A CA 1
ATOM 2799 C C . ASN A 1 346 ? 25.757 24.102 -31.648 1.00 85.94 346 ASN A C 1
ATOM 2801 O O . ASN A 1 346 ? 26.210 23.084 -31.122 1.00 85.94 346 ASN A O 1
ATOM 2805 N N . TRP A 1 347 ? 25.211 25.075 -30.928 1.00 82.94 347 TRP A N 1
ATOM 2806 C CA . TRP A 1 347 ? 25.026 24.971 -29.486 1.00 82.94 347 TRP A CA 1
ATOM 2807 C C . TRP A 1 347 ? 23.821 24.067 -29.164 1.00 82.94 347 TRP A C 1
ATOM 2809 O O . TRP A 1 347 ? 22.767 24.261 -29.774 1.00 82.94 347 TRP A O 1
ATOM 2819 N N . PRO A 1 348 ? 23.934 23.122 -28.208 1.00 72.19 348 PRO A N 1
ATOM 2820 C CA . PRO A 1 348 ? 22.810 22.290 -27.780 1.00 72.19 348 PRO A CA 1
ATOM 2821 C C . PRO A 1 348 ? 21.590 23.106 -27.358 1.00 72.19 348 PRO A C 1
ATOM 2823 O O . PRO A 1 348 ? 21.756 24.183 -26.773 1.00 72.19 348 PRO A O 1
ATOM 2826 N N . ASN A 1 349 ? 20.371 22.586 -27.564 1.00 62.25 349 ASN A N 1
ATOM 2827 C CA . ASN A 1 349 ? 19.171 23.220 -27.021 1.00 62.25 349 ASN A CA 1
ATOM 2828 C C . ASN A 1 349 ? 19.385 23.538 -25.540 1.00 62.25 349 ASN A C 1
ATOM 2830 O O . ASN A 1 349 ? 19.891 22.719 -24.772 1.00 62.25 349 ASN A O 1
ATOM 2834 N N . SER A 1 350 ? 18.958 24.734 -25.144 1.00 53.47 350 SER A N 1
ATOM 2835 C CA . SER A 1 350 ? 18.980 25.239 -23.775 1.00 53.47 350 SER A CA 1
ATOM 2836 C C . SER A 1 350 ? 18.625 24.229 -22.677 1.00 53.47 350 SER A C 1
ATOM 2838 O O . SER A 1 350 ? 19.132 24.391 -21.574 1.00 53.47 350 SER A O 1
ATOM 2840 N N . GLN A 1 351 ? 17.791 23.213 -22.937 1.00 50.31 351 GLN A N 1
ATOM 2841 C CA . GLN A 1 351 ? 17.443 22.179 -21.958 1.00 50.31 351 GLN A CA 1
ATOM 2842 C C . GLN A 1 351 ? 18.614 21.262 -21.578 1.00 50.31 351 GLN A C 1
ATOM 2844 O O . GLN A 1 351 ? 18.648 20.767 -20.447 1.00 50.31 351 GLN A O 1
ATOM 2849 N N . ALA A 1 352 ? 19.604 21.088 -22.453 1.00 50.44 352 ALA A N 1
ATOM 2850 C CA . ALA A 1 352 ? 20.791 20.288 -22.186 1.00 50.44 352 ALA A CA 1
ATOM 2851 C C . ALA A 1 352 ? 21.659 20.883 -21.060 1.00 50.44 352 ALA A C 1
ATOM 2853 O O . ALA A 1 352 ? 21.731 22.102 -20.849 1.00 50.44 352 ALA A O 1
ATOM 2854 N N . TRP A 1 353 ? 22.355 20.011 -20.333 1.00 53.88 353 TRP A N 1
ATOM 2855 C CA . TRP A 1 353 ? 23.474 20.403 -19.481 1.00 53.88 353 TRP A CA 1
ATOM 2856 C C . TRP A 1 353 ? 24.764 20.136 -20.249 1.00 53.88 353 TRP A C 1
ATOM 2858 O O . TRP A 1 353 ? 25.012 19.013 -20.680 1.00 53.88 353 TRP A O 1
ATOM 2868 N N . VAL A 1 354 ? 25.578 21.172 -20.430 1.00 60.78 354 VAL A N 1
ATOM 2869 C CA . VAL A 1 354 ? 26.893 21.061 -21.063 1.00 60.78 354 VAL A CA 1
ATOM 2870 C C . VAL A 1 354 ? 27.976 21.211 -20.005 1.00 60.78 354 VAL A C 1
ATOM 2872 O O . VAL A 1 354 ? 27.907 22.111 -19.161 1.00 60.78 354 VAL A O 1
ATOM 2875 N N . SER A 1 355 ? 28.993 20.347 -20.056 1.00 59.09 355 SER A N 1
ATOM 2876 C CA . SER A 1 355 ? 30.139 20.449 -19.151 1.00 59.09 355 SER A CA 1
ATOM 2877 C C . SER A 1 355 ? 30.851 21.791 -19.347 1.00 59.09 355 SER A C 1
ATOM 2879 O O . SER A 1 355 ? 30.765 22.417 -20.408 1.00 59.09 355 SER A O 1
ATOM 2881 N N . LYS A 1 356 ? 31.614 22.239 -18.342 1.00 69.56 356 LYS A N 1
ATOM 2882 C CA . LYS A 1 356 ? 32.422 23.468 -18.454 1.00 69.56 356 LYS A CA 1
ATOM 2883 C C . LYS A 1 356 ? 33.479 23.394 -19.565 1.00 69.56 356 LYS A C 1
ATOM 2885 O O . LYS A 1 356 ? 34.047 24.424 -19.897 1.00 69.56 356 LYS A O 1
ATOM 2890 N N . ARG A 1 357 ? 33.749 22.212 -20.125 1.00 70.94 357 ARG A N 1
ATOM 2891 C CA . ARG A 1 357 ? 34.729 21.985 -21.195 1.00 70.94 357 ARG A CA 1
ATOM 2892 C C . ARG A 1 357 ? 34.082 21.626 -22.532 1.00 70.94 357 ARG A C 1
ATOM 2894 O O . ARG A 1 357 ? 34.806 21.314 -23.465 1.00 70.94 357 ARG A O 1
ATOM 2901 N N . TRP A 1 358 ? 32.756 21.676 -22.661 1.00 77.69 358 TRP A N 1
ATOM 2902 C CA . TRP A 1 358 ? 32.041 21.246 -23.870 1.00 77.69 358 TRP A CA 1
ATOM 2903 C C . TRP A 1 358 ? 32.610 21.855 -25.163 1.00 77.69 358 TRP A C 1
ATOM 2905 O O . TRP A 1 358 ? 32.954 21.115 -26.082 1.00 77.69 358 TRP A O 1
ATOM 2915 N N . LEU A 1 359 ? 32.795 23.181 -25.223 1.00 81.00 359 LEU A N 1
ATOM 2916 C CA . LEU A 1 359 ? 33.405 23.825 -26.400 1.00 81.00 359 LEU A CA 1
ATOM 2917 C C . LEU A 1 359 ? 34.876 23.439 -26.593 1.00 81.00 359 LEU A C 1
ATOM 2919 O O . LEU A 1 359 ? 35.319 23.263 -27.722 1.00 81.00 359 LEU A O 1
ATOM 2923 N N . GLU A 1 360 ? 35.628 23.311 -25.498 1.00 80.31 360 GLU A N 1
ATOM 2924 C CA . GLU A 1 360 ? 37.050 22.952 -25.503 1.00 80.31 360 GLU A CA 1
ATOM 2925 C C . GLU A 1 360 ? 37.255 21.543 -26.075 1.00 80.31 360 GLU A C 1
ATOM 2927 O O . GLU A 1 360 ? 38.095 21.357 -26.952 1.00 80.31 360 GLU A O 1
ATOM 2932 N N . ILE A 1 361 ? 36.451 20.577 -25.627 1.00 73.06 361 ILE A N 1
ATOM 2933 C CA . ILE A 1 361 ? 36.473 19.177 -26.057 1.00 73.06 361 ILE A CA 1
ATOM 2934 C C . ILE A 1 361 ? 36.083 19.070 -27.532 1.00 73.06 361 ILE A C 1
ATOM 2936 O O . ILE A 1 361 ? 36.868 18.554 -28.321 1.00 73.06 361 ILE A O 1
ATOM 2940 N N . GLN A 1 362 ? 34.921 19.604 -27.925 1.00 77.94 362 GLN A N 1
ATOM 2941 C CA . GLN A 1 362 ? 34.407 19.501 -29.300 1.00 77.94 362 GLN A CA 1
ATOM 2942 C C . GLN A 1 362 ? 35.380 20.109 -30.329 1.00 77.94 362 GLN A C 1
ATOM 2944 O O . GLN A 1 362 ? 35.738 19.465 -31.318 1.00 77.94 362 GLN A O 1
ATOM 2949 N N . TYR A 1 363 ? 35.879 21.320 -30.054 1.00 83.88 363 TYR A N 1
ATOM 2950 C CA . TYR A 1 363 ? 36.848 22.018 -30.902 1.00 83.88 363 TYR A CA 1
ATOM 2951 C C . TYR A 1 363 ? 38.215 21.316 -30.936 1.00 83.88 363 TYR A C 1
ATOM 2953 O O . TYR A 1 363 ? 38.832 21.204 -31.998 1.00 83.88 363 TYR A O 1
ATOM 2961 N N . THR A 1 364 ? 38.697 20.816 -29.791 1.00 77.56 364 THR A N 1
ATOM 2962 C CA . THR A 1 364 ? 40.003 20.143 -29.727 1.00 77.56 364 THR A CA 1
ATOM 2963 C C . THR A 1 364 ? 39.960 18.777 -30.400 1.00 77.56 364 THR A C 1
ATOM 2965 O O . THR A 1 364 ? 40.875 18.473 -31.160 1.00 77.56 364 THR A O 1
ATOM 2968 N N . TYR A 1 365 ? 38.896 17.992 -30.207 1.00 74.81 365 TYR A N 1
ATOM 2969 C CA . TYR A 1 365 ? 38.716 16.687 -30.845 1.00 74.81 365 TYR A CA 1
ATOM 2970 C C . TYR A 1 365 ? 38.711 16.816 -32.373 1.00 74.81 365 TYR A C 1
ATOM 2972 O O . TYR A 1 365 ? 39.524 16.185 -33.051 1.00 74.81 365 TYR A O 1
ATOM 2980 N N . LEU A 1 366 ? 37.888 17.727 -32.913 1.00 83.19 366 LEU A N 1
ATOM 2981 C CA . LEU A 1 366 ? 37.854 18.024 -34.346 1.00 83.19 366 LEU A CA 1
ATOM 2982 C C . LEU A 1 366 ? 39.246 18.381 -34.892 1.00 83.19 366 LEU A C 1
ATOM 2984 O O . LEU A 1 366 ? 39.671 17.852 -35.922 1.00 83.19 366 LEU A O 1
ATOM 2988 N N . ARG A 1 367 ? 39.986 19.247 -34.188 1.00 81.69 367 ARG A N 1
ATOM 2989 C CA . ARG A 1 367 ? 41.309 19.712 -34.630 1.00 81.69 367 ARG A CA 1
ATOM 2990 C C . ARG A 1 367 ? 42.433 18.690 -34.447 1.00 81.69 367 ARG A C 1
ATOM 2992 O O . ARG A 1 367 ? 43.342 18.669 -35.276 1.00 81.69 367 ARG A O 1
ATOM 2999 N N . GLN A 1 368 ? 42.396 17.856 -33.408 1.00 74.50 368 GLN A N 1
ATOM 3000 C CA . GLN A 1 368 ? 43.365 16.775 -33.186 1.00 74.50 368 GLN A CA 1
ATOM 3001 C C . GLN A 1 368 ? 43.215 15.688 -34.256 1.00 74.50 368 GLN A C 1
ATOM 3003 O O . GLN A 1 368 ? 44.203 15.303 -34.883 1.00 74.50 368 GLN A O 1
ATOM 3008 N N . HIS A 1 369 ? 41.979 15.260 -34.525 1.00 65.00 369 HIS A N 1
ATOM 3009 C CA . HIS A 1 369 ? 41.671 14.209 -35.498 1.00 65.00 369 HIS A CA 1
ATOM 3010 C C . HIS A 1 369 ? 41.595 14.707 -36.956 1.00 65.00 369 HIS A C 1
ATOM 3012 O O . HIS A 1 369 ? 41.451 13.894 -37.869 1.00 65.00 369 HIS A O 1
ATOM 3018 N N . ARG A 1 370 ? 41.750 16.022 -37.191 1.00 77.56 370 ARG A N 1
ATOM 3019 C CA . ARG A 1 370 ? 41.661 16.683 -38.511 1.00 77.56 370 ARG A CA 1
ATOM 3020 C C . ARG A 1 370 ? 40.360 16.328 -39.238 1.00 77.56 370 ARG A C 1
ATOM 3022 O O . ARG A 1 370 ? 40.374 15.880 -40.385 1.00 77.56 370 ARG A O 1
ATOM 3029 N N . LEU A 1 371 ? 39.256 16.481 -38.517 1.00 79.06 371 LEU A N 1
ATOM 3030 C CA . LEU A 1 371 ? 37.909 16.217 -39.006 1.00 79.06 371 LEU A CA 1
ATOM 3031 C C . LEU A 1 371 ? 37.319 17.477 -39.639 1.00 79.06 371 LEU A C 1
ATOM 3033 O O . LEU A 1 371 ? 37.551 18.591 -39.169 1.00 79.06 371 LEU A O 1
ATOM 3037 N N . ASP A 1 372 ? 36.487 17.278 -40.650 1.00 81.94 372 ASP A N 1
ATOM 3038 C CA . ASP A 1 372 ? 35.608 18.310 -41.192 1.00 81.94 372 ASP A CA 1
ATOM 3039 C C . ASP A 1 372 ? 34.335 18.452 -40.349 1.00 81.94 372 ASP A C 1
ATOM 3041 O O . ASP A 1 372 ? 33.780 19.544 -40.256 1.00 81.94 372 ASP A O 1
ATOM 3045 N N . ALA A 1 373 ? 33.895 17.372 -39.688 1.00 81.56 373 ALA A N 1
ATOM 3046 C CA . ALA A 1 373 ? 32.773 17.384 -38.752 1.00 81.56 373 ALA A CA 1
ATOM 3047 C C . ALA A 1 373 ? 32.872 16.301 -37.660 1.00 81.56 373 ALA A C 1
ATOM 3049 O O . ALA A 1 373 ? 33.392 15.203 -37.875 1.00 81.56 373 ALA A O 1
ATOM 3050 N N . THR A 1 374 ? 32.325 16.609 -36.483 1.00 79.56 374 THR A N 1
ATOM 3051 C CA . THR A 1 374 ? 32.204 15.711 -35.329 1.00 79.56 374 THR A CA 1
ATOM 3052 C C . THR A 1 374 ? 31.004 16.081 -34.444 1.00 79.56 374 THR A C 1
ATOM 3054 O O . THR A 1 374 ? 30.354 17.105 -34.656 1.00 79.56 374 THR A O 1
ATOM 3057 N N . GLY A 1 375 ? 30.684 15.230 -33.471 1.00 71.94 375 GLY A N 1
ATOM 3058 C CA . GLY A 1 375 ? 29.511 15.332 -32.598 1.00 71.94 375 GLY A CA 1
ATOM 3059 C C . GLY A 1 375 ? 29.083 13.959 -32.071 1.00 71.94 375 GLY A C 1
ATOM 3060 O O . GLY A 1 375 ? 29.793 12.969 -32.247 1.00 71.94 375 GLY A O 1
ATOM 3061 N N . LEU A 1 376 ? 27.925 13.880 -31.416 1.00 65.00 376 LEU A N 1
ATOM 3062 C CA . LEU A 1 376 ? 27.453 12.657 -30.755 1.00 65.00 376 LEU A CA 1
ATOM 3063 C C . LEU A 1 376 ? 26.785 11.673 -31.733 1.00 65.00 376 LEU A C 1
ATOM 3065 O O . LEU A 1 376 ? 26.027 12.072 -32.620 1.00 65.00 376 LEU A O 1
ATOM 3069 N N . SER A 1 377 ? 27.058 10.378 -31.528 1.00 51.28 377 SER A N 1
ATOM 3070 C CA . SER A 1 377 ? 26.648 9.260 -32.405 1.00 51.28 377 SER A CA 1
ATOM 3071 C C . SER A 1 377 ? 25.250 8.678 -32.152 1.00 51.28 377 SER A C 1
ATOM 3073 O O . SER A 1 377 ? 24.697 8.044 -33.049 1.00 51.28 377 SER A O 1
ATOM 3075 N N . GLN A 1 378 ? 24.680 8.829 -30.950 1.00 50.66 378 GLN A N 1
ATOM 3076 C CA . GLN A 1 378 ? 23.376 8.252 -30.581 1.00 50.66 378 GLN A CA 1
ATOM 3077 C C . GLN A 1 378 ? 22.595 9.149 -29.604 1.00 50.66 378 GLN A C 1
ATOM 3079 O O . GLN A 1 378 ? 23.214 9.842 -28.792 1.00 50.66 378 GLN A O 1
ATOM 3084 N N . PRO A 1 379 ? 21.246 9.109 -29.623 1.00 41.38 379 PRO A N 1
ATOM 3085 C CA . PRO A 1 379 ? 20.401 9.843 -28.686 1.00 41.38 379 PRO A CA 1
ATOM 3086 C C . PRO A 1 379 ? 20.323 9.145 -27.316 1.00 41.38 379 PRO A C 1
ATOM 3088 O O . PRO A 1 379 ? 19.311 8.547 -26.957 1.00 41.38 379 PRO A O 1
ATOM 3091 N N . PHE A 1 380 ? 21.374 9.261 -26.505 1.00 41.75 380 PHE A N 1
ATOM 3092 C CA . PHE A 1 380 ? 21.245 9.033 -25.063 1.00 41.75 380 PHE A CA 1
ATOM 3093 C C . PHE A 1 380 ? 20.571 10.264 -24.438 1.00 41.75 380 PHE A C 1
ATOM 3095 O O . PHE A 1 380 ? 21.202 11.306 -24.297 1.00 41.75 380 PHE A O 1
ATOM 3102 N N . PHE A 1 381 ? 19.281 10.145 -24.099 1.00 37.56 381 PHE A N 1
ATOM 3103 C CA . PHE A 1 381 ? 18.446 11.222 -23.535 1.00 37.56 381 PHE A CA 1
ATOM 3104 C C . PHE A 1 381 ? 18.341 12.511 -24.408 1.00 37.56 381 PHE A C 1
ATOM 3106 O O . PHE A 1 381 ? 18.340 13.612 -23.866 1.00 37.56 381 PHE A O 1
ATOM 3113 N N . PHE A 1 382 ? 18.202 12.396 -25.744 1.00 33.84 382 PHE A N 1
ATOM 3114 C CA . PHE A 1 382 ? 17.975 13.528 -26.690 1.00 33.84 382 PHE A CA 1
ATOM 3115 C C . PHE A 1 382 ? 16.690 13.392 -27.525 1.00 33.84 382 PHE A C 1
ATOM 3117 O O . PHE A 1 382 ? 16.252 12.260 -27.697 1.00 33.84 382 PHE A O 1
ATOM 3124 N N . PHE A 1 383 ? 16.056 14.503 -27.978 1.00 30.91 383 PHE A N 1
ATOM 3125 C CA . PHE A 1 383 ? 14.795 14.879 -27.303 1.00 30.91 383 PHE A CA 1
ATOM 3126 C C . PHE A 1 383 ? 13.544 15.535 -28.055 1.00 30.91 383 PHE A C 1
ATOM 3128 O O . PHE A 1 383 ? 13.513 16.752 -28.208 1.00 30.91 383 PHE A O 1
ATOM 3135 N N . PRO A 1 384 ? 12.439 14.803 -28.428 1.00 33.66 384 PRO A N 1
ATOM 3136 C CA . PRO A 1 384 ? 12.577 13.440 -30.019 1.00 33.66 384 PRO A CA 1
ATOM 3137 C C . PRO A 1 384 ? 12.711 14.230 -31.331 1.00 33.66 384 PRO A C 1
ATOM 3139 O O . PRO A 1 384 ? 12.169 13.770 -32.332 1.00 33.66 384 PRO A O 1
ATOM 3142 N N . SER A 1 385 ? 13.113 15.500 -31.211 1.00 32.00 385 SER A N 1
ATOM 3143 C CA . SER A 1 385 ? 12.565 16.647 -31.953 1.00 32.00 385 SER A CA 1
ATOM 3144 C C . SER A 1 385 ? 12.707 16.490 -33.459 1.00 32.00 385 SER A C 1
ATOM 3146 O O . SER A 1 385 ? 13.559 15.746 -33.933 1.00 32.00 385 SER A O 1
ATOM 3148 N N . GLN A 1 386 ? 11.868 17.188 -34.239 1.00 38.56 386 GLN A N 1
ATOM 3149 C CA . GLN A 1 386 ? 11.961 17.193 -35.710 1.00 38.56 386 GLN A CA 1
ATOM 3150 C C . GLN A 1 386 ? 13.164 18.029 -36.183 1.00 38.56 386 GLN A C 1
ATOM 3152 O O . GLN A 1 386 ? 13.036 18.984 -36.942 1.00 38.56 386 GLN A O 1
ATOM 3157 N N . GLN A 1 387 ? 14.334 17.675 -35.666 1.00 42.28 387 GLN A N 1
ATOM 3158 C CA . GLN A 1 387 ? 15.636 18.253 -35.909 1.00 42.28 387 GLN A CA 1
ATOM 3159 C C . GLN A 1 387 ? 16.473 17.175 -36.579 1.00 42.28 387 GLN A C 1
ATOM 3161 O O . GLN A 1 387 ? 16.522 16.021 -36.155 1.00 42.28 387 GLN A O 1
ATOM 3166 N N . GLU A 1 388 ? 17.066 17.543 -37.702 1.00 45.44 388 GLU A N 1
ATOM 3167 C CA . GLU A 1 388 ? 17.620 16.574 -38.629 1.00 45.44 388 GLU A CA 1
ATOM 3168 C C . GLU A 1 388 ? 18.857 15.907 -38.020 1.00 45.44 388 GLU A C 1
ATOM 3170 O O . GLU A 1 388 ? 19.808 16.588 -37.630 1.00 45.44 388 GLU A O 1
ATOM 3175 N N . PHE A 1 389 ? 18.894 14.574 -37.985 1.00 43.31 389 PHE A N 1
ATOM 3176 C CA . PHE A 1 389 ? 20.181 13.887 -37.937 1.00 43.31 389 PHE A CA 1
ATOM 3177 C C . PHE A 1 389 ? 20.890 14.188 -39.255 1.00 43.31 389 PHE A C 1
ATOM 3179 O O . PHE A 1 389 ? 20.343 13.924 -40.330 1.00 43.31 389 PHE A O 1
ATOM 3186 N N . TRP A 1 390 ? 22.098 14.744 -39.195 1.00 49.12 390 TRP A N 1
ATOM 3187 C CA . TRP A 1 390 ? 22.829 15.129 -40.399 1.00 49.12 390 TRP A CA 1
ATOM 3188 C C . TRP A 1 390 ? 23.429 13.886 -41.054 1.00 49.12 390 TRP A C 1
ATOM 3190 O O . TRP A 1 390 ? 24.582 13.524 -40.833 1.00 49.12 390 TRP A O 1
ATOM 3200 N N . GLN A 1 391 ? 22.597 13.213 -41.851 1.00 47.97 391 GLN A N 1
ATOM 3201 C CA . GLN A 1 391 ? 22.976 12.033 -42.612 1.00 47.97 391 GLN A CA 1
ATOM 3202 C C . GLN A 1 391 ? 24.097 12.388 -43.596 1.00 47.97 391 GLN A C 1
ATOM 3204 O O . GLN A 1 391 ? 23.998 13.356 -44.366 1.00 47.97 391 GLN A O 1
ATOM 3209 N N . TYR A 1 392 ? 25.149 11.575 -43.571 1.00 49.59 392 TYR A N 1
ATOM 3210 C CA . TYR A 1 392 ? 26.259 11.625 -44.511 1.00 49.59 392 TYR A CA 1
ATOM 3211 C C . TYR A 1 392 ? 26.351 10.310 -45.285 1.00 49.59 392 TYR A C 1
ATOM 3213 O O . TYR A 1 392 ? 25.942 9.252 -44.804 1.00 49.59 392 TYR A O 1
ATOM 3221 N N . ILE A 1 393 ? 26.878 10.408 -46.501 1.00 45.12 393 ILE A N 1
ATOM 3222 C CA . ILE A 1 393 ? 27.177 9.281 -47.376 1.00 45.12 393 ILE A CA 1
ATOM 3223 C C . ILE A 1 393 ? 28.677 9.360 -47.633 1.00 45.12 393 ILE A C 1
ATOM 3225 O O . ILE A 1 393 ? 29.160 10.376 -48.144 1.00 45.12 393 ILE A O 1
ATOM 3229 N N . ALA A 1 394 ? 29.410 8.322 -47.238 1.00 43.72 394 ALA A N 1
ATOM 3230 C CA . ALA A 1 394 ? 30.853 8.271 -47.431 1.00 43.72 394 ALA A CA 1
ATOM 3231 C C . ALA A 1 394 ? 31.211 8.086 -48.921 1.00 43.72 394 ALA A C 1
ATOM 3233 O O . ALA A 1 394 ? 30.353 7.874 -49.782 1.00 43.72 394 ALA A O 1
ATOM 3234 N N . SER A 1 395 ? 32.499 8.186 -49.255 1.00 39.19 395 SER A N 1
ATOM 3235 C CA . SER A 1 395 ? 33.008 8.069 -50.634 1.00 39.19 395 SER A CA 1
ATOM 3236 C C . SER A 1 395 ? 32.798 6.687 -51.280 1.00 39.19 395 SER A C 1
ATOM 3238 O O . SER A 1 395 ? 33.004 6.544 -52.484 1.00 39.19 395 SER A O 1
ATOM 3240 N N . ASP A 1 396 ? 32.349 5.699 -50.505 1.00 40.88 396 ASP A N 1
ATOM 3241 C CA . ASP A 1 396 ? 31.956 4.342 -50.907 1.00 40.88 396 ASP A CA 1
ATOM 3242 C C . ASP A 1 396 ? 30.445 4.181 -51.195 1.00 40.88 396 ASP A C 1
ATOM 3244 O O . ASP A 1 396 ? 30.003 3.100 -51.588 1.00 40.88 396 ASP A O 1
ATOM 3248 N N . ASN A 1 397 ? 29.659 5.256 -51.047 1.00 38.00 397 ASN A N 1
ATOM 3249 C CA . ASN A 1 397 ? 28.197 5.292 -51.166 1.00 38.00 397 ASN A CA 1
ATOM 3250 C C . ASN A 1 397 ? 27.399 4.574 -50.047 1.00 38.00 397 ASN A C 1
ATOM 3252 O O . ASN A 1 397 ? 26.194 4.368 -50.215 1.00 38.00 397 ASN A O 1
ATOM 3256 N N . GLN A 1 398 ? 28.006 4.234 -48.901 1.00 39.78 398 GLN A N 1
ATOM 3257 C CA . GLN A 1 398 ? 27.294 3.682 -47.736 1.00 39.78 398 GLN A CA 1
ATOM 3258 C C . GLN A 1 398 ? 26.954 4.739 -46.664 1.00 39.78 398 GLN A C 1
ATOM 3260 O O . GLN A 1 398 ? 27.559 5.810 -46.575 1.00 39.78 398 GLN A O 1
ATOM 3265 N N . ILE A 1 399 ? 25.941 4.428 -45.844 1.00 43.00 399 ILE A N 1
ATOM 3266 C CA . ILE A 1 399 ? 25.459 5.260 -44.727 1.00 43.00 399 ILE A CA 1
ATOM 3267 C C . ILE A 1 399 ? 26.095 4.724 -43.439 1.00 43.00 399 ILE A C 1
ATOM 3269 O O . ILE A 1 399 ? 25.579 3.787 -42.833 1.00 43.00 399 ILE A O 1
ATOM 3273 N N . THR A 1 400 ? 27.231 5.293 -43.038 1.00 43.88 400 THR A N 1
ATOM 3274 C CA . THR A 1 400 ? 28.096 4.725 -41.985 1.00 43.88 400 THR A CA 1
ATOM 3275 C C . THR A 1 400 ? 28.071 5.476 -40.650 1.00 43.88 400 THR A C 1
ATOM 3277 O O . THR A 1 400 ? 28.528 4.934 -39.646 1.00 43.88 400 THR A O 1
ATOM 3280 N N . ALA A 1 401 ? 27.514 6.692 -40.590 1.00 48.66 401 ALA A N 1
ATOM 3281 C CA . ALA A 1 401 ? 27.399 7.463 -39.351 1.00 48.66 401 ALA A CA 1
ATOM 3282 C C . ALA A 1 401 ? 26.178 8.398 -39.334 1.00 48.66 401 ALA A C 1
ATOM 3284 O O . ALA A 1 401 ? 25.772 8.943 -40.362 1.00 48.66 401 ALA A O 1
ATOM 3285 N N . TRP A 1 402 ? 25.652 8.637 -38.131 1.00 56.22 402 TRP A N 1
ATOM 3286 C CA . TRP A 1 402 ? 24.689 9.698 -37.834 1.00 56.22 402 TRP A CA 1
ATOM 3287 C C . TRP A 1 402 ? 25.336 10.699 -36.870 1.00 56.22 402 TRP A C 1
ATOM 3289 O O . TRP A 1 402 ? 25.951 10.293 -35.884 1.00 56.22 402 TRP A O 1
ATOM 3299 N N . LEU A 1 403 ? 25.177 11.996 -37.139 1.00 59.31 403 LEU A N 1
ATOM 3300 C CA . LEU A 1 403 ? 25.535 13.075 -36.217 1.00 59.31 403 LEU A CA 1
ATOM 3301 C C . LEU A 1 403 ? 24.270 13.786 -35.734 1.00 59.31 403 LEU A C 1
ATOM 3303 O O . LEU A 1 403 ? 23.436 14.198 -36.546 1.00 59.31 403 LEU A O 1
ATOM 3307 N N . HIS A 1 404 ? 24.141 13.960 -34.417 1.00 64.12 404 HIS A N 1
ATOM 3308 C CA . HIS A 1 404 ? 23.085 14.790 -33.838 1.00 64.12 404 HIS A CA 1
ATOM 3309 C C . HIS A 1 404 ? 23.400 16.274 -34.089 1.00 64.12 404 HIS A C 1
ATOM 3311 O O . HIS A 1 404 ? 24.414 16.782 -33.601 1.00 64.12 404 HIS A O 1
ATOM 3317 N N . SER A 1 405 ? 22.544 16.967 -34.844 1.00 63.09 405 SER A N 1
ATOM 3318 C CA . SER A 1 405 ? 22.793 18.322 -35.368 1.00 63.09 405 SER A CA 1
ATOM 3319 C C . SER A 1 405 ? 23.049 19.378 -34.292 1.00 63.09 405 SER A C 1
ATOM 3321 O O . SER A 1 405 ? 23.911 20.233 -34.482 1.00 63.09 405 SER A O 1
ATOM 3323 N N . GLU A 1 406 ? 22.401 19.278 -33.129 1.00 66.50 406 GLU A N 1
ATOM 3324 C CA . GLU A 1 406 ? 22.657 20.164 -31.979 1.00 66.50 406 GLU A CA 1
ATOM 3325 C C . GLU A 1 406 ? 23.974 19.877 -31.225 1.00 66.50 406 GLU A C 1
ATOM 3327 O O . GLU A 1 406 ? 24.295 20.540 -30.245 1.00 66.50 406 GLU A O 1
ATOM 3332 N N . SER A 1 407 ? 24.735 18.862 -31.640 1.00 70.69 407 SER A N 1
ATOM 3333 C CA . SER A 1 407 ? 26.059 18.538 -31.087 1.00 70.69 407 SER A CA 1
ATOM 3334 C C . SER A 1 407 ? 27.194 18.723 -32.097 1.00 70.69 407 SER A C 1
ATOM 3336 O O . SER A 1 407 ? 28.333 18.359 -31.807 1.00 70.69 407 SER A O 1
ATOM 3338 N N . LEU A 1 408 ? 26.872 19.259 -33.279 1.00 81.38 408 LEU A N 1
ATOM 3339 C CA . LEU A 1 408 ? 27.781 19.386 -34.408 1.00 81.38 408 LEU A CA 1
ATOM 3340 C C . LEU A 1 408 ? 28.857 20.445 -34.147 1.00 81.38 408 LEU A C 1
ATOM 3342 O O . LEU A 1 408 ? 28.549 21.632 -34.032 1.00 81.38 408 LEU A O 1
ATOM 3346 N N . CYS A 1 409 ? 30.114 20.012 -34.160 1.00 88.00 409 CYS A N 1
ATOM 3347 C CA . CYS A 1 409 ? 31.273 20.869 -34.386 1.00 88.00 409 CYS A CA 1
ATOM 3348 C C . CYS A 1 409 ? 31.832 20.547 -35.775 1.00 88.00 409 CYS A C 1
ATOM 3350 O O . CYS A 1 409 ? 32.020 19.374 -36.098 1.00 88.00 409 CYS A O 1
ATOM 3352 N N . CYS A 1 410 ? 32.098 21.549 -36.608 1.00 88.50 410 CYS A N 1
ATOM 3353 C CA . CYS A 1 410 ? 32.563 21.341 -37.981 1.00 88.50 410 CYS A CA 1
ATOM 3354 C C . CYS A 1 410 ? 33.437 22.492 -38.498 1.00 88.50 410 CYS A C 1
ATOM 3356 O O . CYS A 1 410 ? 33.529 23.554 -37.878 1.00 88.50 410 CYS A O 1
ATOM 3358 N N . THR A 1 411 ? 34.079 22.301 -39.649 1.00 87.88 411 THR A N 1
ATOM 3359 C CA . THR A 1 411 ? 34.702 23.395 -40.405 1.00 87.88 411 THR A CA 1
ATOM 3360 C C . THR A 1 411 ? 33.627 24.274 -41.047 1.00 87.88 411 THR A C 1
ATOM 3362 O O . THR A 1 411 ? 32.508 23.834 -41.335 1.00 87.88 411 THR A O 1
ATOM 3365 N N . LYS A 1 412 ? 33.958 25.542 -41.298 1.00 86.56 412 LYS A N 1
ATOM 3366 C CA . LYS A 1 412 ? 33.086 26.475 -42.022 1.00 86.56 412 LYS A CA 1
ATOM 3367 C C . LYS A 1 412 ? 32.772 25.976 -43.433 1.00 86.56 412 LYS A C 1
ATOM 3369 O O . LYS A 1 412 ? 31.637 26.105 -43.871 1.00 86.56 412 LYS A O 1
ATOM 3374 N N . GLU A 1 413 ? 33.734 25.370 -44.126 1.00 82.75 413 GLU A N 1
ATOM 3375 C CA . GLU A 1 413 ? 33.515 24.790 -45.459 1.00 82.75 413 GLU A CA 1
ATOM 3376 C C . GLU A 1 413 ? 32.470 23.662 -45.427 1.00 82.75 413 GLU A C 1
ATOM 3378 O O . GLU A 1 413 ? 31.519 23.696 -46.209 1.00 82.75 413 GLU A O 1
ATOM 3383 N N . PHE A 1 414 ? 32.561 22.743 -44.457 1.00 81.75 414 PHE A N 1
ATOM 3384 C CA . PHE A 1 414 ? 31.557 21.696 -44.251 1.00 81.75 414 PHE A CA 1
ATOM 3385 C C . PHE A 1 414 ? 30.155 22.269 -43.984 1.00 81.75 414 PHE A C 1
ATOM 3387 O O . PHE A 1 414 ? 29.179 21.851 -44.611 1.00 81.75 414 PHE A O 1
ATOM 3394 N N . TYR A 1 415 ? 30.057 23.248 -43.077 1.00 83.06 415 TYR A N 1
ATOM 3395 C CA . TYR A 1 415 ? 28.790 23.895 -42.717 1.00 83.06 415 TYR A CA 1
ATOM 3396 C C . TYR A 1 415 ? 28.129 24.560 -43.935 1.00 83.06 415 TYR A C 1
ATOM 3398 O O . TYR A 1 415 ? 26.943 24.362 -44.200 1.00 83.06 415 TYR A O 1
ATOM 3406 N N . LEU A 1 416 ? 28.916 25.309 -44.715 1.00 77.31 416 LEU A N 1
ATOM 3407 C CA . LEU A 1 416 ? 28.451 26.025 -45.903 1.00 77.31 416 LEU A CA 1
ATOM 3408 C C . LEU A 1 416 ? 27.992 25.082 -47.023 1.00 77.31 416 LEU A C 1
ATOM 3410 O O . LEU A 1 416 ? 26.943 25.321 -47.621 1.00 77.31 416 LEU A O 1
ATOM 3414 N N . GLU A 1 417 ? 28.740 24.018 -47.319 1.00 73.12 417 GLU A N 1
ATOM 3415 C CA . GLU A 1 417 ? 28.376 23.091 -48.399 1.00 73.12 417 GLU A CA 1
ATOM 3416 C C . GLU A 1 417 ? 27.176 22.202 -48.045 1.00 73.12 417 GLU A C 1
ATOM 3418 O O . GLU A 1 417 ? 26.369 21.886 -48.927 1.00 73.12 417 GLU A O 1
ATOM 3423 N N . LYS A 1 418 ? 26.978 21.864 -46.761 1.00 70.25 418 LYS A N 1
ATOM 3424 C CA . LYS A 1 418 ? 25.776 21.137 -46.325 1.00 70.25 418 LYS A CA 1
ATOM 3425 C C . LYS A 1 418 ? 24.511 21.990 -46.484 1.00 70.25 418 LYS A C 1
ATOM 3427 O O . LYS A 1 418 ? 23.551 21.511 -47.087 1.00 70.25 418 LYS A O 1
ATOM 3432 N N . HIS A 1 419 ? 24.542 23.254 -46.055 1.00 67.50 419 HIS A N 1
ATOM 3433 C CA . HIS A 1 419 ? 23.438 24.215 -46.233 1.00 67.50 419 HIS A CA 1
ATOM 3434 C C . HIS A 1 419 ? 23.191 24.623 -47.702 1.00 67.50 419 HIS A C 1
ATOM 3436 O O . HIS A 1 419 ? 22.102 25.051 -48.074 1.00 67.50 419 HIS A O 1
ATOM 3442 N N . ARG A 1 420 ? 24.158 24.411 -48.604 1.00 64.12 420 ARG A N 1
ATOM 3443 C CA . ARG A 1 420 ? 23.946 24.528 -50.063 1.00 64.12 420 ARG A CA 1
ATOM 3444 C C . ARG A 1 420 ? 23.220 23.327 -50.685 1.00 64.12 420 ARG A C 1
ATOM 3446 O O . ARG A 1 420 ? 22.981 23.316 -51.892 1.00 64.12 420 ARG A O 1
ATOM 3453 N N . GLY A 1 421 ? 22.861 22.315 -49.892 1.00 52.16 421 GLY A N 1
ATOM 3454 C CA . GLY A 1 421 ? 22.108 21.142 -50.343 1.00 52.16 421 GLY A CA 1
ATOM 3455 C C . GLY A 1 421 ? 22.928 20.121 -51.142 1.00 52.16 421 GLY A C 1
ATOM 3456 O O . GLY A 1 421 ? 22.350 19.222 -51.761 1.00 52.16 421 GLY A O 1
ATOM 3457 N N . PHE A 1 422 ? 24.264 20.212 -51.139 1.00 48.41 422 PHE A N 1
ATOM 3458 C CA . PHE A 1 422 ? 25.139 19.286 -51.866 1.00 48.41 422 PHE A CA 1
ATOM 3459 C C . PHE A 1 422 ? 25.278 17.928 -51.153 1.00 48.41 422 PHE A C 1
ATOM 3461 O O . PHE A 1 422 ? 26.339 17.559 -50.659 1.00 48.41 422 PHE A O 1
ATOM 3468 N N . ASN A 1 423 ? 24.215 17.118 -51.178 1.00 46.78 423 ASN A N 1
ATOM 3469 C CA . ASN A 1 423 ? 24.208 15.720 -50.710 1.00 46.78 423 ASN A CA 1
ATOM 3470 C C . ASN A 1 423 ? 24.965 14.757 -51.664 1.00 46.78 423 ASN A C 1
ATOM 3472 O O . ASN A 1 423 ? 24.458 13.699 -52.036 1.00 46.78 423 ASN A O 1
ATOM 3476 N N . ARG A 1 424 ? 26.177 15.123 -52.095 1.00 46.62 424 ARG A N 1
ATOM 3477 C CA . ARG A 1 424 ? 27.144 14.215 -52.736 1.00 46.62 424 ARG A CA 1
ATOM 3478 C C . ARG A 1 424 ? 28.253 13.881 -51.739 1.00 46.62 424 ARG A C 1
ATOM 3480 O O . ARG A 1 424 ? 28.506 14.653 -50.821 1.00 46.62 424 ARG A O 1
ATOM 3487 N N . ALA A 1 425 ? 28.939 12.759 -51.944 1.00 50.44 425 ALA A N 1
ATOM 3488 C CA . ALA A 1 425 ? 30.125 12.415 -51.167 1.00 50.44 425 ALA A CA 1
ATOM 3489 C C . ALA A 1 425 ? 31.266 13.403 -51.489 1.00 50.44 425 ALA A C 1
ATOM 3491 O O . ALA A 1 425 ? 32.006 13.225 -52.455 1.00 50.44 425 ALA A O 1
ATOM 3492 N N . LEU A 1 426 ? 31.369 14.475 -50.699 1.00 53.06 426 LEU A N 1
ATOM 3493 C CA . LEU A 1 426 ? 32.327 15.574 -50.887 1.00 53.06 426 LEU A CA 1
ATOM 3494 C C . LEU A 1 426 ? 33.751 15.239 -50.401 1.00 53.06 426 LEU A C 1
ATOM 3496 O O . LEU A 1 426 ? 34.650 16.061 -50.524 1.00 53.06 426 LEU A O 1
ATOM 3500 N N . GLY A 1 427 ? 33.976 14.025 -49.886 1.00 56.53 427 GLY A N 1
ATOM 3501 C CA . GLY A 1 427 ? 35.289 13.565 -49.417 1.00 56.53 427 GLY A CA 1
ATOM 3502 C C . GLY A 1 427 ? 35.667 14.047 -48.013 1.00 56.53 427 GLY A C 1
ATOM 3503 O O . GLY A 1 427 ? 36.767 13.751 -47.559 1.00 56.53 427 GLY A O 1
ATOM 3504 N N . PHE A 1 428 ? 34.756 14.743 -47.328 1.00 65.81 428 PHE A N 1
ATOM 3505 C CA . PHE A 1 428 ? 34.931 15.219 -45.959 1.00 65.81 428 PHE A CA 1
ATOM 3506 C C . PHE A 1 428 ? 35.154 14.071 -44.962 1.00 65.81 428 PHE A C 1
ATOM 3508 O O . PHE A 1 428 ? 34.477 13.035 -45.017 1.00 65.81 428 PHE A O 1
ATOM 3515 N N . ASN A 1 429 ? 36.083 14.291 -44.033 1.00 64.12 429 ASN A N 1
ATOM 3516 C CA . ASN A 1 429 ? 36.480 13.383 -42.963 1.00 64.12 429 ASN A CA 1
ATOM 3517 C C . ASN A 1 429 ? 35.597 13.611 -41.727 1.00 64.12 429 ASN A C 1
ATOM 3519 O O . ASN A 1 429 ? 35.793 14.570 -40.979 1.00 64.12 429 ASN A O 1
ATOM 3523 N N . ILE A 1 430 ? 34.608 12.743 -41.515 1.00 67.50 430 ILE A N 1
ATOM 3524 C CA . ILE A 1 430 ? 33.616 12.880 -40.440 1.00 67.50 430 ILE A CA 1
ATOM 3525 C C . ILE A 1 430 ? 33.746 11.713 -39.468 1.00 67.50 430 ILE A C 1
ATOM 3527 O O . ILE A 1 430 ? 33.682 10.557 -39.885 1.00 67.50 430 ILE A O 1
ATOM 3531 N N . GLN A 1 431 ? 33.867 12.002 -38.171 1.00 65.00 431 GLN A N 1
ATOM 3532 C CA . GLN A 1 431 ? 33.858 10.974 -37.125 1.00 65.00 431 GLN A CA 1
ATOM 3533 C C . GLN A 1 431 ? 33.009 11.431 -35.932 1.00 65.00 431 GLN A C 1
ATOM 3535 O O . GLN A 1 431 ? 33.302 12.482 -35.354 1.00 65.00 431 GLN A O 1
ATOM 3540 N N . PRO A 1 432 ? 31.963 10.681 -35.540 1.00 61.97 432 PRO A N 1
ATOM 3541 C CA . PRO A 1 432 ? 31.238 10.943 -34.307 1.00 61.97 432 PRO A CA 1
ATOM 3542 C C . PRO A 1 432 ? 31.992 10.366 -33.098 1.00 61.97 432 PRO A C 1
ATOM 3544 O O . PRO A 1 432 ? 32.747 9.400 -33.225 1.00 61.97 432 PRO A O 1
ATOM 3547 N N . HIS A 1 433 ? 31.736 10.906 -31.908 1.00 51.50 433 HIS A N 1
ATOM 3548 C CA . HIS A 1 433 ? 32.313 10.440 -30.642 1.00 51.50 433 HIS A CA 1
ATOM 3549 C C . HIS A 1 433 ? 31.236 10.100 -29.597 1.00 51.50 433 HIS A C 1
ATOM 3551 O O . HIS A 1 433 ? 30.027 10.145 -29.865 1.00 51.50 433 HIS A O 1
ATOM 3557 N N . GLN A 1 434 ? 31.701 9.687 -28.414 1.00 50.97 434 GLN A N 1
ATOM 3558 C CA . GLN A 1 434 ? 30.909 9.423 -27.210 1.00 50.97 434 GLN A CA 1
ATOM 3559 C C . GLN A 1 434 ? 31.706 9.855 -25.966 1.00 50.97 434 GLN A C 1
ATOM 3561 O O . GLN A 1 434 ? 32.283 9.032 -25.257 1.00 50.97 434 GLN A O 1
ATOM 3566 N N . HIS A 1 435 ? 31.797 11.161 -25.711 1.00 49.81 435 HIS A N 1
ATOM 3567 C CA . HIS A 1 435 ? 32.540 11.675 -24.556 1.00 49.81 435 HIS A CA 1
ATOM 3568 C C . HIS A 1 435 ? 31.727 11.612 -23.250 1.00 49.81 435 HIS A C 1
ATOM 3570 O O . HIS A 1 435 ? 30.752 12.341 -23.084 1.00 49.81 435 HIS A O 1
ATOM 3576 N N . LEU A 1 436 ? 32.150 10.790 -22.278 1.00 39.78 436 LEU A N 1
ATOM 3577 C CA . LEU A 1 436 ? 31.427 10.619 -21.004 1.00 39.78 436 LEU A CA 1
ATOM 3578 C C . LEU A 1 436 ? 31.462 11.835 -20.054 1.00 39.78 436 LEU A C 1
ATOM 3580 O O . LEU A 1 436 ? 30.643 11.890 -19.139 1.00 39.78 436 LEU A O 1
ATOM 3584 N N . GLU A 1 437 ? 32.296 12.856 -20.297 1.00 42.03 437 GLU A N 1
ATOM 3585 C CA . GLU A 1 437 ? 32.147 14.171 -19.633 1.00 42.03 437 GLU A CA 1
ATOM 3586 C C . GLU A 1 437 ? 30.793 14.849 -19.960 1.00 42.03 437 GLU A C 1
ATOM 3588 O O . GLU A 1 437 ? 30.440 15.859 -19.352 1.00 42.03 437 GLU A O 1
ATOM 3593 N N . HIS A 1 438 ? 30.040 14.324 -20.936 1.00 43.25 438 HIS A N 1
ATOM 3594 C CA . HIS A 1 438 ? 28.771 14.870 -21.420 1.00 43.25 438 HIS A CA 1
ATOM 3595 C C . HIS A 1 438 ? 27.538 14.174 -20.801 1.00 43.25 438 HIS A C 1
ATOM 3597 O O . HIS A 1 438 ? 26.423 14.353 -21.288 1.00 43.25 438 HIS A O 1
ATOM 3603 N N . PHE A 1 439 ? 27.710 13.374 -19.741 1.00 34.91 439 PHE A N 1
ATOM 3604 C CA . PHE A 1 439 ? 26.583 12.778 -19.018 1.00 34.91 439 PHE A CA 1
ATOM 3605 C C . PHE A 1 439 ? 25.737 13.838 -18.297 1.00 34.91 439 PHE A C 1
ATOM 3607 O O . PHE A 1 439 ? 26.246 14.639 -17.512 1.00 34.91 439 PHE A O 1
ATOM 3614 N N . LEU A 1 440 ? 24.419 13.769 -18.503 1.00 36.03 440 LEU A N 1
ATOM 3615 C CA . LEU A 1 440 ? 23.402 14.476 -17.722 1.00 36.03 440 LEU A CA 1
ATOM 3616 C C . LEU A 1 440 ? 23.285 13.872 -16.311 1.00 36.03 440 LEU A C 1
ATOM 3618 O O . LEU A 1 440 ? 22.315 13.197 -15.975 1.00 36.03 440 LEU A O 1
ATOM 3622 N N . ALA A 1 441 ? 24.280 14.136 -15.468 1.00 28.23 441 ALA A N 1
ATOM 3623 C CA . ALA A 1 441 ? 24.067 14.149 -14.029 1.00 28.23 441 ALA A CA 1
ATOM 3624 C C . ALA A 1 441 ? 23.438 15.497 -13.653 1.00 28.23 441 ALA A C 1
ATOM 3626 O O . ALA A 1 441 ? 24.000 16.555 -13.951 1.00 28.23 441 ALA A O 1
ATOM 3627 N N . PHE A 1 442 ? 22.290 15.478 -12.973 1.00 30.28 442 PHE A N 1
ATOM 3628 C CA . PHE A 1 442 ? 21.862 16.655 -12.222 1.00 30.28 442 PHE A CA 1
ATOM 3629 C C . PHE A 1 442 ? 22.919 16.928 -11.148 1.00 30.28 442 PHE A C 1
ATOM 3631 O O . PHE A 1 442 ? 23.352 16.016 -10.446 1.00 30.28 442 PHE A O 1
ATOM 3638 N N . ALA A 1 443 ? 23.378 18.175 -11.052 1.00 24.92 443 ALA A N 1
ATOM 3639 C CA . ALA A 1 443 ? 24.408 18.544 -10.095 1.00 24.92 443 ALA A CA 1
ATOM 3640 C C . ALA A 1 443 ? 23.807 18.655 -8.685 1.00 24.92 443 ALA A C 1
ATOM 3642 O O . ALA A 1 443 ? 23.385 19.733 -8.271 1.00 24.92 443 ALA A O 1
ATOM 3643 N N . GLU A 1 444 ? 23.787 17.545 -7.947 1.00 35.12 444 GLU A N 1
ATOM 3644 C CA . GLU A 1 444 ? 23.628 17.578 -6.493 1.00 35.12 444 GLU A CA 1
ATOM 3645 C C . GLU A 1 444 ? 24.796 18.363 -5.874 1.00 35.12 444 GLU A C 1
ATOM 3647 O O . GLU A 1 444 ? 25.966 18.015 -6.053 1.00 35.12 444 GLU A O 1
ATOM 3652 N N . GLU A 1 445 ? 24.508 19.416 -5.103 1.00 30.42 445 GLU A N 1
ATOM 3653 C CA . GLU A 1 445 ? 25.534 20.152 -4.349 1.00 30.42 445 GLU A CA 1
ATOM 3654 C C . GLU A 1 445 ? 25.948 19.432 -3.045 1.00 30.42 445 GLU A C 1
ATOM 3656 O O . GLU A 1 445 ? 25.969 20.037 -1.970 1.00 30.42 445 GLU A O 1
ATOM 3661 N N . LYS A 1 446 ? 26.305 18.141 -3.142 1.00 28.69 446 LYS A N 1
ATOM 3662 C CA . LYS A 1 446 ? 27.253 17.397 -2.279 1.00 28.69 446 LYS A CA 1
ATOM 3663 C C . LYS A 1 446 ? 27.596 16.049 -2.924 1.00 28.69 446 LYS A C 1
ATOM 3665 O O . LYS A 1 446 ? 26.738 15.402 -3.502 1.00 28.69 446 LYS A O 1
ATOM 3670 N N . ALA A 1 447 ? 28.858 15.630 -2.820 1.00 28.30 447 ALA A N 1
ATOM 3671 C CA . ALA A 1 447 ? 29.375 14.448 -3.516 1.00 28.30 447 ALA A CA 1
ATOM 3672 C C . ALA A 1 447 ? 29.458 13.195 -2.615 1.00 28.30 447 ALA A C 1
ATOM 3674 O O . ALA A 1 447 ? 29.764 13.328 -1.426 1.00 28.30 447 ALA A O 1
ATOM 3675 N N . PRO A 1 448 ? 29.281 11.980 -3.173 1.00 26.19 448 PRO A N 1
ATOM 3676 C CA . PRO A 1 448 ? 29.554 10.725 -2.476 1.00 26.19 448 PRO A CA 1
ATOM 3677 C C . PRO A 1 448 ? 31.063 10.454 -2.336 1.00 26.19 448 PRO A C 1
ATOM 3679 O O . PRO A 1 448 ? 31.877 10.881 -3.157 1.00 26.19 448 PRO A O 1
ATOM 3682 N N . ILE A 1 449 ? 31.431 9.698 -1.300 1.00 27.02 449 ILE A N 1
ATOM 3683 C CA . ILE A 1 449 ? 32.806 9.251 -1.017 1.00 27.02 449 ILE A CA 1
ATOM 3684 C C . ILE A 1 449 ? 32.995 7.829 -1.591 1.00 27.02 449 ILE A C 1
ATOM 3686 O O . ILE A 1 449 ? 32.080 7.014 -1.458 1.00 27.02 449 ILE A O 1
ATOM 3690 N N . PRO A 1 450 ? 34.137 7.498 -2.232 1.00 29.11 450 PRO A N 1
ATOM 3691 C CA . PRO A 1 450 ? 34.382 6.156 -2.762 1.00 29.11 450 PRO A CA 1
ATOM 3692 C C . PRO A 1 450 ? 34.545 5.108 -1.651 1.00 29.11 450 PRO A C 1
ATOM 3694 O O . PRO A 1 450 ? 35.060 5.394 -0.571 1.00 29.11 450 PRO A O 1
ATOM 3697 N N . ASN A 1 451 ? 34.112 3.882 -1.949 1.00 26.72 451 ASN A N 1
ATOM 3698 C CA . ASN A 1 451 ? 34.099 2.748 -1.030 1.00 26.72 451 ASN A CA 1
ATOM 3699 C C . ASN A 1 451 ? 35.205 1.745 -1.409 1.00 26.72 451 ASN A C 1
ATOM 3701 O O . ASN A 1 451 ? 35.304 1.360 -2.574 1.00 26.72 451 ASN A O 1
ATOM 3705 N N . ASN A 1 452 ? 36.028 1.323 -0.445 1.00 28.52 452 ASN A N 1
ATOM 3706 C CA . ASN A 1 452 ? 37.190 0.454 -0.662 1.00 28.52 452 ASN A CA 1
ATOM 3707 C C . ASN A 1 452 ? 37.313 -0.579 0.473 1.00 28.52 452 ASN A C 1
ATOM 3709 O O . ASN A 1 452 ? 37.115 -0.259 1.643 1.00 28.52 452 ASN A O 1
ATOM 3713 N N . GLU A 1 453 ? 37.701 -1.808 0.132 1.00 27.91 453 GLU A N 1
ATOM 3714 C CA . GLU A 1 453 ? 37.443 -3.039 0.908 1.00 27.91 453 GLU A CA 1
ATOM 3715 C C . GLU A 1 453 ? 38.338 -3.259 2.150 1.00 27.91 453 GLU A C 1
ATOM 3717 O O . GLU A 1 453 ? 38.577 -4.386 2.574 1.00 27.91 453 GLU A O 1
ATOM 3722 N N . ASN A 1 454 ? 38.822 -2.177 2.769 1.00 33.03 454 ASN A N 1
ATOM 3723 C CA . ASN A 1 454 ? 39.519 -2.195 4.060 1.00 33.03 454 ASN A CA 1
ATOM 3724 C C . ASN A 1 454 ? 38.735 -1.495 5.202 1.00 33.03 454 ASN A C 1
ATOM 3726 O O . ASN A 1 454 ? 39.297 -1.330 6.283 1.00 33.03 454 ASN A O 1
ATOM 3730 N N . ASP A 1 455 ? 37.459 -1.104 5.015 1.00 29.95 455 ASP A N 1
ATOM 3731 C CA . ASP A 1 455 ? 36.573 -0.642 6.114 1.00 29.95 455 ASP A CA 1
ATOM 3732 C C . ASP A 1 455 ? 35.513 -1.714 6.483 1.00 29.95 455 ASP A C 1
ATOM 3734 O O . ASP A 1 455 ? 34.534 -1.908 5.757 1.00 29.95 455 ASP A O 1
ATOM 3738 N N . PRO A 1 456 ? 35.681 -2.447 7.603 1.00 28.36 456 PRO A N 1
ATOM 3739 C CA . PRO A 1 456 ? 34.795 -3.544 7.990 1.00 28.36 456 PRO A CA 1
ATOM 3740 C C . PRO A 1 456 ? 33.537 -3.048 8.731 1.00 28.36 456 PRO A C 1
ATOM 3742 O O . PRO A 1 456 ? 33.436 -3.173 9.955 1.00 28.36 456 PRO A O 1
ATOM 3745 N N . LYS A 1 457 ? 32.550 -2.506 8.001 1.00 28.03 457 LYS A N 1
ATOM 3746 C CA . LYS A 1 457 ? 31.277 -2.013 8.579 1.00 28.03 457 LYS A CA 1
ATOM 3747 C C . LYS A 1 457 ? 30.008 -2.427 7.825 1.00 28.03 457 LYS A C 1
ATOM 3749 O O . LYS A 1 457 ? 29.283 -1.597 7.286 1.00 28.03 457 LYS A O 1
ATOM 3754 N N . TRP A 1 458 ? 29.647 -3.702 7.945 1.00 24.95 458 TRP A N 1
ATOM 3755 C CA . TRP A 1 458 ? 28.233 -4.061 8.120 1.00 24.95 458 TRP A CA 1
ATOM 3756 C C . TRP A 1 458 ? 27.983 -4.232 9.623 1.00 24.95 458 TRP A C 1
ATOM 3758 O O . TRP A 1 458 ? 28.529 -5.149 10.225 1.00 24.95 458 TRP A O 1
ATOM 3768 N N . PHE A 1 459 ? 27.236 -3.291 10.216 1.00 30.36 459 PHE A N 1
ATOM 3769 C CA . PHE A 1 459 ? 26.840 -3.195 11.636 1.00 30.36 459 PHE A CA 1
ATOM 3770 C C . PHE A 1 459 ? 27.754 -3.918 12.651 1.00 30.36 459 PHE A C 1
ATOM 3772 O O . PHE A 1 459 ? 27.510 -5.069 13.018 1.00 30.36 459 PHE A O 1
ATOM 3779 N N . PRO A 1 460 ? 28.693 -3.178 13.269 1.00 30.00 460 PRO A N 1
ATOM 3780 C CA . PRO A 1 460 ? 28.328 -2.725 14.611 1.00 30.00 460 PRO A CA 1
ATOM 3781 C C . PRO A 1 460 ? 28.819 -1.312 14.965 1.00 30.00 460 PRO A C 1
ATOM 3783 O O . PRO A 1 460 ? 29.979 -1.107 15.306 1.00 30.00 460 PRO A O 1
ATOM 3786 N N . TYR A 1 461 ? 27.879 -0.366 15.032 1.00 23.92 461 TYR A N 1
ATOM 3787 C CA . TYR A 1 461 ? 27.906 0.680 16.061 1.00 23.92 461 TYR A CA 1
ATOM 3788 C C . TYR A 1 461 ? 26.480 1.130 16.423 1.00 23.92 461 TYR A C 1
ATOM 3790 O O . TYR A 1 461 ? 26.037 2.238 16.136 1.00 23.92 461 TYR A O 1
ATOM 3798 N N . GLN A 1 462 ? 25.748 0.255 17.118 1.00 45.59 462 GLN A N 1
ATOM 3799 C CA . GLN A 1 462 ? 24.824 0.768 18.132 1.00 45.59 462 GLN A CA 1
ATOM 3800 C C . GLN A 1 462 ? 25.643 1.297 19.331 1.00 45.59 462 GLN A C 1
ATOM 3802 O O . GLN A 1 462 ? 26.775 0.870 19.544 1.00 45.59 462 GLN A O 1
ATOM 3807 N N . ARG A 1 463 ? 25.002 2.107 20.186 1.00 34.78 463 ARG A N 1
ATOM 3808 C CA . ARG A 1 463 ? 25.354 2.379 21.603 1.00 34.78 463 ARG A CA 1
ATOM 3809 C C . ARG A 1 463 ? 26.365 3.464 21.992 1.00 34.78 463 ARG A C 1
ATOM 3811 O O . ARG A 1 463 ? 26.439 3.681 23.195 1.00 34.78 463 ARG A O 1
ATOM 3818 N N . GLU A 1 464 ? 27.084 4.156 21.104 1.00 34.09 464 GLU A N 1
ATOM 3819 C CA . GLU A 1 464 ? 27.934 5.297 21.544 1.00 34.09 464 GLU A CA 1
ATOM 3820 C C . GLU A 1 464 ? 27.437 6.652 21.018 1.00 34.09 464 GLU A C 1
ATOM 3822 O O . GLU A 1 464 ? 26.904 7.408 21.820 1.00 34.09 464 GLU A O 1
ATOM 3827 N N . ALA A 1 465 ? 27.385 6.916 19.708 1.00 29.88 465 ALA A N 1
ATOM 3828 C CA . ALA A 1 465 ? 26.734 8.147 19.213 1.00 29.88 465 ALA A CA 1
ATOM 3829 C C . ALA A 1 465 ? 25.222 8.221 19.555 1.00 29.88 465 ALA A C 1
ATOM 3831 O O . ALA A 1 465 ? 24.681 9.290 19.820 1.00 29.88 465 ALA A O 1
ATOM 3832 N N . ILE A 1 466 ? 24.538 7.068 19.617 1.00 33.22 466 ILE A N 1
ATOM 3833 C CA . ILE A 1 466 ? 23.134 6.960 20.072 1.00 33.22 466 ILE A CA 1
ATOM 3834 C C . ILE A 1 466 ? 23.037 6.845 21.608 1.00 33.22 466 ILE A C 1
ATOM 3836 O O . ILE A 1 466 ? 21.953 6.985 22.162 1.00 33.22 466 ILE A O 1
ATOM 3840 N N . LYS A 1 467 ? 24.154 6.663 22.329 1.00 32.78 467 LYS A N 1
ATOM 3841 C CA . LYS A 1 467 ? 24.187 7.021 23.753 1.00 32.78 467 LYS A CA 1
ATOM 3842 C C . LYS A 1 467 ? 24.216 8.528 23.890 1.00 32.78 467 LYS A C 1
ATOM 3844 O O . LYS A 1 467 ? 23.329 9.060 24.525 1.00 32.78 467 LYS A O 1
ATOM 3849 N N . GLU A 1 468 ? 25.155 9.212 23.243 1.00 33.53 468 GLU A N 1
ATOM 3850 C CA . GLU A 1 468 ? 25.332 10.659 23.403 1.00 33.53 468 GLU A CA 1
ATOM 3851 C C . GLU A 1 468 ? 24.066 11.442 23.000 1.00 33.53 468 GLU A C 1
ATOM 3853 O O . GLU A 1 468 ? 23.668 12.357 23.717 1.00 33.53 468 GLU A O 1
ATOM 3858 N N . LEU A 1 469 ? 23.319 10.992 21.979 1.00 30.12 469 LEU A N 1
ATOM 3859 C CA . LEU A 1 469 ? 22.011 11.577 21.630 1.00 30.12 469 LEU A CA 1
ATOM 3860 C C . LEU A 1 469 ? 20.847 11.249 22.601 1.00 30.12 469 LEU A C 1
ATOM 3862 O O . LEU A 1 469 ? 19.808 11.902 22.538 1.00 30.12 469 LEU A O 1
ATOM 3866 N N . TYR A 1 470 ? 21.000 10.269 23.498 1.00 32.94 470 TYR A N 1
ATOM 3867 C CA . TYR A 1 470 ? 20.061 9.970 24.597 1.00 32.94 470 TYR A CA 1
ATOM 3868 C C . TYR A 1 470 ? 20.555 10.476 25.969 1.00 32.94 470 TYR A C 1
ATOM 3870 O O . TYR A 1 470 ? 19.734 10.766 26.836 1.00 32.94 470 TYR A O 1
ATOM 3878 N N . ASP A 1 471 ? 21.868 10.625 26.160 1.00 30.95 471 ASP A N 1
ATOM 3879 C CA . ASP A 1 471 ? 22.522 11.146 27.365 1.00 30.95 471 ASP A CA 1
ATOM 3880 C C . ASP A 1 471 ? 22.467 12.692 27.407 1.00 30.95 471 ASP A C 1
ATOM 3882 O O . ASP A 1 471 ? 22.430 13.273 28.494 1.00 30.95 471 ASP A O 1
ATOM 3886 N N . GLU A 1 472 ? 22.370 13.378 26.255 1.00 32.69 472 GLU A N 1
ATOM 3887 C CA . GLU A 1 472 ? 22.028 14.813 26.202 1.00 32.69 472 GLU A CA 1
ATOM 3888 C C . GLU A 1 472 ? 20.518 15.094 26.316 1.00 32.69 472 GLU A C 1
ATOM 3890 O O . GLU A 1 472 ? 20.121 16.209 26.676 1.00 32.69 472 GLU A O 1
ATOM 3895 N N . LEU A 1 473 ? 19.659 14.081 26.139 1.00 33.66 473 LEU A N 1
ATOM 3896 C CA . LEU A 1 473 ? 18.245 14.162 26.509 1.00 33.66 473 LEU A CA 1
ATOM 3897 C C . LEU A 1 473 ? 18.094 13.939 28.025 1.00 33.66 473 LEU A C 1
ATOM 3899 O O . LEU A 1 473 ? 17.525 12.958 28.501 1.00 33.66 473 LEU A O 1
ATOM 3903 N N . ASP A 1 474 ? 18.614 14.900 28.797 1.00 35.31 474 ASP A N 1
ATOM 3904 C CA . ASP A 1 474 ? 18.544 14.967 30.261 1.00 35.31 474 ASP A CA 1
ATOM 3905 C C . ASP A 1 474 ? 17.078 15.141 30.711 1.00 35.31 474 ASP A C 1
ATOM 3907 O O . ASP A 1 474 ? 16.614 16.216 31.101 1.00 35.31 474 ASP A O 1
ATOM 3911 N N . ILE A 1 475 ? 16.317 14.046 30.679 1.00 34.94 475 ILE A N 1
ATOM 3912 C CA . ILE A 1 475 ? 14.951 13.957 31.210 1.00 34.94 475 ILE A CA 1
ATOM 3913 C C . ILE A 1 475 ? 14.966 14.229 32.722 1.00 34.94 475 ILE A C 1
ATOM 3915 O O . ILE A 1 475 ? 13.986 14.728 33.271 1.00 34.94 475 ILE A O 1
ATOM 3919 N N . ALA A 1 476 ? 16.104 14.042 33.399 1.00 34.47 476 ALA A N 1
ATOM 3920 C CA . ALA A 1 476 ? 16.298 14.495 34.770 1.00 34.47 476 ALA A CA 1
ATOM 3921 C C . ALA A 1 476 ? 16.499 16.024 34.898 1.00 34.47 476 ALA A C 1
ATOM 3923 O O . ALA A 1 476 ? 16.490 16.512 36.024 1.00 34.47 476 ALA A O 1
ATOM 3924 N N . LYS A 1 477 ? 16.651 16.811 33.823 1.00 35.16 477 LYS A N 1
ATOM 3925 C CA . LYS A 1 477 ? 16.429 18.275 33.783 1.00 35.16 477 LYS A CA 1
ATOM 3926 C C . LYS A 1 477 ? 14.981 18.599 33.455 1.00 35.16 477 LYS A C 1
ATOM 3928 O O . LYS A 1 477 ? 14.418 19.466 34.117 1.00 35.16 477 LYS A O 1
ATOM 3933 N N . LEU A 1 478 ? 14.357 17.882 32.518 1.00 36.00 478 LEU A N 1
ATOM 3934 C CA . LEU A 1 478 ? 12.935 18.078 32.206 1.00 36.00 478 LEU A CA 1
ATOM 3935 C C . LEU A 1 478 ? 12.049 17.835 33.449 1.00 36.00 478 LEU A C 1
ATOM 3937 O O . LEU A 1 478 ? 11.143 18.611 33.739 1.00 36.00 478 LEU A O 1
ATOM 3941 N N . LEU A 1 479 ? 12.403 16.841 34.272 1.00 32.53 479 LEU A N 1
ATOM 3942 C CA . LEU A 1 479 ? 11.776 16.550 35.568 1.00 32.53 479 LEU A CA 1
ATOM 3943 C C . LEU A 1 479 ? 12.214 17.480 36.719 1.00 32.53 479 LEU A C 1
ATOM 3945 O O . LEU A 1 479 ? 11.559 17.489 37.758 1.00 32.53 479 LEU A O 1
ATOM 3949 N N . LYS A 1 480 ? 13.261 18.307 36.559 1.00 32.81 480 LYS A N 1
ATOM 3950 C CA . LYS A 1 480 ? 13.611 19.375 37.528 1.00 32.81 480 LYS A CA 1
ATOM 3951 C C . LYS A 1 480 ? 12.735 20.630 37.372 1.00 32.81 480 LYS A C 1
ATOM 3953 O O . LYS A 1 480 ? 12.851 21.542 38.185 1.00 32.81 480 LYS A O 1
ATOM 3958 N N . GLY A 1 481 ? 11.852 20.675 36.367 1.00 36.34 481 GLY A N 1
ATOM 3959 C CA . GLY A 1 481 ? 10.870 21.750 36.175 1.00 36.34 481 GLY A CA 1
ATOM 3960 C C . GLY A 1 481 ? 9.597 21.631 37.027 1.00 36.34 481 GLY A C 1
ATOM 3961 O O . GLY A 1 481 ? 8.865 22.609 37.157 1.00 36.34 481 GLY A O 1
ATOM 3962 N N . VAL A 1 482 ? 9.320 20.465 37.627 1.00 31.56 482 VAL A N 1
ATOM 3963 C CA . VAL A 1 482 ? 8.130 20.258 38.474 1.00 31.56 482 VAL A CA 1
ATOM 3964 C C . VAL A 1 482 ? 8.464 20.611 39.932 1.00 31.56 482 VAL A C 1
ATOM 3966 O O . VAL A 1 482 ? 9.406 20.043 40.489 1.00 31.56 482 VAL A O 1
ATOM 3969 N N . PRO A 1 483 ? 7.724 21.527 40.591 1.00 39.59 483 PRO A N 1
ATOM 3970 C CA . PRO A 1 483 ? 8.054 21.964 41.943 1.00 39.59 483 PRO A CA 1
ATOM 3971 C C . PRO A 1 483 ? 7.910 20.851 42.994 1.00 39.59 483 PRO A C 1
ATOM 3973 O O . PRO A 1 483 ? 7.086 19.941 42.889 1.00 39.59 483 PRO A O 1
ATOM 3976 N N . MET A 1 484 ? 8.723 20.971 44.046 1.00 33.47 484 MET A N 1
ATOM 3977 C CA . MET A 1 484 ? 8.995 19.980 45.097 1.00 33.47 484 MET A CA 1
ATOM 3978 C C . MET A 1 484 ? 7.807 19.736 46.059 1.00 33.47 484 MET A C 1
ATOM 3980 O O . MET A 1 484 ? 7.900 19.993 47.256 1.00 33.47 484 MET A O 1
ATOM 3984 N N . ALA A 1 485 ? 6.678 19.246 45.536 1.00 38.75 485 ALA A N 1
ATOM 3985 C CA . ALA A 1 485 ? 5.438 19.018 46.290 1.00 38.75 485 ALA A CA 1
ATOM 3986 C C . ALA A 1 485 ? 4.913 17.567 46.231 1.00 38.75 485 ALA A C 1
ATOM 3988 O O . ALA A 1 485 ? 4.268 17.110 47.172 1.00 38.75 485 ALA A O 1
ATOM 3989 N N . VAL A 1 486 ? 5.198 16.818 45.158 1.00 40.59 486 VAL A N 1
ATOM 3990 C CA . VAL A 1 486 ? 4.561 15.505 44.904 1.00 40.59 486 VAL A CA 1
ATOM 3991 C C . VAL A 1 486 ? 5.170 14.361 45.737 1.00 40.59 486 VAL A C 1
ATOM 3993 O O . VAL A 1 486 ? 4.461 13.440 46.136 1.00 40.59 486 VAL A O 1
ATOM 3996 N N . MET A 1 487 ? 6.464 14.425 46.077 1.00 36.12 487 MET A N 1
ATOM 3997 C CA . MET A 1 487 ? 7.162 13.330 46.779 1.00 36.12 487 MET A CA 1
ATOM 3998 C C . MET A 1 487 ? 6.769 13.130 48.256 1.00 36.12 487 MET A C 1
ATOM 4000 O O . MET A 1 487 ? 7.147 12.116 48.838 1.00 36.12 487 MET A O 1
ATOM 4004 N N . LEU A 1 488 ? 6.013 14.042 48.881 1.00 35.72 488 LEU A N 1
ATOM 4005 C CA . LEU A 1 488 ? 5.667 13.923 50.308 1.00 35.72 488 LEU A CA 1
ATOM 4006 C C . LEU A 1 488 ? 4.413 13.065 50.581 1.00 35.72 488 LEU A C 1
ATOM 4008 O O . LEU A 1 488 ? 4.186 12.657 51.717 1.00 35.72 488 LEU A O 1
ATOM 4012 N N . LEU A 1 489 ? 3.592 12.792 49.560 1.00 37.91 489 LEU A N 1
ATOM 4013 C CA . LEU A 1 489 ? 2.245 12.222 49.732 1.00 37.91 489 LEU A CA 1
ATOM 4014 C C . LEU A 1 489 ? 2.166 10.692 49.576 1.00 37.91 489 LEU A C 1
ATOM 4016 O O . LEU A 1 489 ? 1.218 10.078 50.057 1.00 37.91 489 LEU A O 1
ATOM 4020 N N . VAL A 1 490 ? 3.172 10.056 48.967 1.00 34.84 490 VAL A N 1
ATOM 4021 C CA . VAL A 1 490 ? 3.186 8.596 48.726 1.00 34.84 490 VAL A CA 1
ATOM 4022 C C . VAL A 1 490 ? 3.518 7.797 49.999 1.00 34.84 490 VAL A C 1
ATOM 4024 O O . VAL A 1 490 ? 3.040 6.679 50.179 1.00 34.84 490 VAL A O 1
ATOM 4027 N N . SER A 1 491 ? 4.281 8.378 50.930 1.00 32.25 491 SER A N 1
ATOM 4028 C CA . SER A 1 491 ? 4.818 7.675 52.109 1.00 32.25 491 SER A CA 1
ATOM 4029 C C . SER A 1 491 ? 3.827 7.457 53.263 1.00 32.25 491 SER A C 1
ATOM 4031 O O . SER A 1 491 ? 4.197 6.832 54.254 1.00 32.25 491 SER A O 1
ATOM 4033 N N . ILE A 1 492 ? 2.595 7.976 53.181 1.00 37.47 492 ILE A N 1
ATOM 4034 C CA . ILE A 1 492 ? 1.629 7.959 54.301 1.00 37.47 492 ILE A CA 1
ATOM 4035 C C . ILE A 1 492 ? 0.537 6.885 54.136 1.00 37.47 492 ILE A C 1
ATOM 4037 O O . ILE A 1 492 ? 0.052 6.356 55.133 1.00 37.47 492 ILE A O 1
ATOM 4041 N N . CYS A 1 493 ? 0.196 6.483 52.908 1.00 33.84 493 CYS A N 1
ATOM 4042 C CA . CYS A 1 493 ? -0.878 5.508 52.661 1.00 33.84 493 CYS A CA 1
ATOM 4043 C C . CYS A 1 493 ? -0.440 4.030 52.734 1.00 33.84 493 CYS A C 1
ATOM 4045 O O . CYS A 1 493 ? -1.269 3.141 52.565 1.00 33.84 493 CYS A O 1
ATOM 4047 N N . PHE A 1 494 ? 0.836 3.741 53.015 1.00 32.78 494 PHE A N 1
ATOM 4048 C CA . PHE A 1 494 ? 1.369 2.368 53.083 1.00 32.78 494 PHE A CA 1
ATOM 4049 C C . PHE A 1 494 ? 1.107 1.632 54.415 1.00 32.78 494 PHE A C 1
ATOM 4051 O O . PHE A 1 494 ? 1.672 0.567 54.664 1.00 32.78 494 PHE A O 1
ATOM 4058 N N . LEU A 1 495 ? 0.239 2.175 55.274 1.00 31.00 495 LEU A N 1
ATOM 4059 C CA . LEU A 1 495 ? -0.154 1.580 56.550 1.00 31.00 495 LEU A CA 1
ATOM 4060 C C . LEU A 1 495 ? -1.682 1.565 56.706 1.00 31.00 495 LEU A C 1
ATOM 4062 O O . LEU A 1 495 ? -2.245 2.521 57.229 1.00 31.00 495 LEU A O 1
ATOM 4066 N N . LEU A 1 496 ? -2.324 0.461 56.294 1.00 30.98 496 LEU A N 1
ATOM 4067 C CA . LEU A 1 496 ? -3.317 -0.304 57.080 1.00 30.98 496 LEU A CA 1
ATOM 4068 C C . LEU A 1 496 ? -3.908 -1.485 56.267 1.00 30.98 496 LEU A C 1
ATOM 4070 O O . LEU A 1 496 ? -4.486 -1.312 55.201 1.00 30.98 496 LEU A O 1
ATOM 4074 N N . PHE A 1 497 ? -3.772 -2.695 56.819 1.00 34.72 497 PHE A N 1
ATOM 4075 C CA . PHE A 1 497 ? -4.457 -3.945 56.425 1.00 34.72 497 PHE A CA 1
ATOM 4076 C C . PHE A 1 497 ? -5.939 -3.936 56.920 1.00 34.72 497 PHE A C 1
ATOM 4078 O O . PHE A 1 497 ? -6.238 -3.060 57.737 1.00 34.72 497 PHE A O 1
ATOM 4085 N N . PRO A 1 498 ? -6.865 -4.873 56.550 1.00 36.03 498 PRO A N 1
ATOM 4086 C CA . PRO A 1 498 ? -6.619 -6.260 56.112 1.00 36.03 498 PRO A CA 1
ATOM 4087 C C . PRO A 1 498 ? -7.554 -6.869 55.025 1.00 36.03 498 PRO A C 1
ATOM 4089 O O . PRO A 1 498 ? -8.436 -6.231 54.461 1.00 36.03 498 PRO A O 1
ATOM 4092 N N . THR A 1 499 ? -7.351 -8.166 54.769 1.00 37.78 499 THR A N 1
ATOM 4093 C CA . THR A 1 499 ? -8.069 -9.057 53.834 1.00 37.78 499 THR A CA 1
ATOM 4094 C C . THR A 1 499 ? -9.416 -9.586 54.349 1.00 37.78 499 THR A C 1
ATOM 4096 O O . THR A 1 499 ? -9.476 -10.034 55.493 1.00 37.78 499 THR A O 1
ATOM 4099 N N . TRP A 1 500 ? -10.424 -9.724 53.474 1.00 26.42 500 TRP A N 1
ATOM 4100 C CA . TRP A 1 500 ? -11.576 -10.632 53.654 1.00 26.42 500 TRP A CA 1
ATOM 4101 C C . TRP A 1 500 ? -11.974 -11.299 52.323 1.00 26.42 500 TRP A C 1
ATOM 4103 O O . TRP A 1 500 ? -12.032 -10.636 51.291 1.00 26.42 500 TRP A O 1
ATOM 4113 N N . HIS A 1 501 ? -12.273 -12.604 52.350 1.00 31.12 501 HIS A N 1
ATOM 4114 C CA . HIS A 1 501 ? -12.866 -13.346 51.226 1.00 31.12 501 HIS A CA 1
ATOM 4115 C C . HIS A 1 501 ? -14.398 -13.354 51.319 1.00 31.12 501 HIS A C 1
ATOM 4117 O O . HIS A 1 501 ? -14.935 -13.678 52.377 1.00 31.12 501 HIS A O 1
ATOM 4123 N N . VAL A 1 502 ? -15.084 -13.182 50.185 1.00 25.80 502 VAL A N 1
ATOM 4124 C CA . VAL A 1 502 ? -16.402 -13.789 49.918 1.00 25.80 502 VAL A CA 1
ATOM 4125 C C . VAL A 1 502 ? -16.429 -14.234 48.453 1.00 25.80 502 VAL A C 1
ATOM 4127 O O . VAL A 1 502 ? -16.074 -13.456 47.572 1.00 25.80 502 VAL A O 1
ATOM 4130 N N . ALA A 1 503 ? -16.848 -15.472 48.188 1.00 35.75 503 ALA A N 1
ATOM 4131 C CA . ALA A 1 503 ? -17.171 -15.940 46.840 1.00 35.75 503 ALA A CA 1
ATOM 4132 C C . ALA A 1 503 ? -18.679 -15.780 46.585 1.00 35.75 503 ALA A C 1
ATOM 4134 O O . ALA A 1 503 ? -19.482 -16.044 47.481 1.00 35.75 503 ALA A O 1
ATOM 4135 N N . ALA A 1 504 ? -19.065 -15.372 45.374 1.00 24.66 504 ALA A N 1
ATOM 4136 C CA . ALA A 1 504 ? -20.462 -15.209 44.973 1.00 24.66 504 ALA A CA 1
ATOM 4137 C C . ALA A 1 504 ? -20.826 -16.202 43.858 1.00 24.66 504 ALA A C 1
ATOM 4139 O O . ALA A 1 504 ? -20.078 -16.368 42.895 1.00 24.66 504 ALA A O 1
ATOM 4140 N N . ASN A 1 505 ? -21.971 -16.872 44.002 1.00 24.16 505 ASN A N 1
ATOM 4141 C CA . ASN A 1 505 ? -22.453 -17.862 43.039 1.00 24.16 505 ASN A CA 1
ATOM 4142 C C . ASN A 1 505 ? -23.020 -17.209 41.773 1.00 24.16 505 ASN A C 1
ATOM 4144 O O . ASN A 1 505 ? -23.586 -16.119 41.820 1.00 24.16 505 ASN A O 1
ATOM 4148 N N . GLN A 1 506 ? -22.946 -17.937 40.659 1.00 24.75 506 GLN A N 1
ATOM 4149 C CA . GLN A 1 506 ? -23.657 -17.599 39.428 1.00 24.75 506 GLN A CA 1
ATOM 4150 C C . GLN A 1 506 ? -25.170 -17.799 39.618 1.00 24.75 506 GLN A C 1
ATOM 4152 O O . GLN A 1 506 ? -25.607 -18.858 40.074 1.00 24.75 506 GLN A O 1
ATOM 4157 N N . SER A 1 507 ? -25.969 -16.805 39.233 1.00 27.11 507 SER A N 1
ATOM 4158 C CA . SER A 1 507 ? -27.412 -16.938 38.999 1.00 27.11 507 SER A CA 1
ATOM 4159 C C . SER A 1 507 ? -27.697 -17.007 37.495 1.00 27.11 507 SER A C 1
ATOM 4161 O O . SER A 1 507 ? -26.879 -16.580 36.684 1.00 27.11 507 SER A O 1
ATOM 4163 N N . ALA A 1 508 ? -28.839 -17.589 37.113 1.00 30.45 508 ALA A N 1
ATOM 4164 C CA . ALA A 1 508 ? -29.190 -17.778 35.706 1.00 30.45 508 ALA A CA 1
ATOM 4165 C C . ALA A 1 508 ? -29.375 -16.433 34.982 1.00 30.45 508 ALA A C 1
ATOM 4167 O O . ALA A 1 508 ? -30.071 -15.543 35.474 1.00 30.45 508 ALA A O 1
ATOM 4168 N N . ASP A 1 509 ? -28.737 -16.314 33.819 1.00 33.41 509 ASP A N 1
ATOM 4169 C CA . ASP A 1 509 ? -28.528 -15.044 33.129 1.00 33.41 509 ASP A CA 1
ATOM 4170 C C . ASP A 1 509 ? -29.725 -14.644 32.238 1.00 33.41 509 ASP A C 1
ATOM 4172 O O . ASP A 1 509 ? -30.445 -15.493 31.701 1.00 33.41 509 ASP A O 1
ATOM 4176 N N . SER A 1 510 ? -29.982 -13.339 32.120 1.00 42.06 510 SER A N 1
ATOM 4177 C CA . SER A 1 510 ? -31.193 -12.802 31.468 1.00 42.06 510 SER A CA 1
ATOM 4178 C C . SER A 1 510 ? -31.042 -12.640 29.944 1.00 42.06 510 SER A C 1
ATOM 4180 O O . SER A 1 510 ? -29.955 -12.751 29.396 1.00 42.06 510 SER A O 1
ATOM 4182 N N . VAL A 1 511 ? -32.115 -12.318 29.209 1.00 49.38 511 VAL A N 1
ATOM 4183 C CA . VAL A 1 511 ? -32.009 -12.072 27.747 1.00 49.38 511 VAL A CA 1
ATOM 4184 C C . VAL A 1 511 ? -31.135 -10.840 27.423 1.00 49.38 511 VAL A C 1
ATOM 4186 O O . VAL A 1 511 ? -30.558 -10.761 26.333 1.00 49.38 511 VAL A O 1
ATOM 4189 N N . GLU A 1 512 ? -30.982 -9.919 28.380 1.00 54.22 512 GLU A N 1
ATOM 4190 C CA . GLU A 1 512 ? -30.056 -8.784 28.300 1.00 54.22 512 GLU A CA 1
ATOM 4191 C C . GLU A 1 512 ? -28.575 -9.169 28.488 1.00 54.22 512 GLU A C 1
ATOM 4193 O O . GLU A 1 512 ? -27.702 -8.385 28.130 1.00 54.22 512 GLU A O 1
ATOM 4198 N N . GLN A 1 513 ? -28.268 -10.346 29.040 1.00 70.19 513 GLN A N 1
ATOM 4199 C CA . GLN A 1 513 ? -26.900 -10.824 29.261 1.00 70.19 513 GLN A CA 1
ATOM 4200 C C . GLN A 1 513 ? -26.845 -12.336 29.019 1.00 70.19 513 GLN A C 1
ATOM 4202 O O . GLN A 1 513 ? -27.205 -13.124 29.886 1.00 70.19 513 GLN A O 1
ATOM 4207 N N . GLN A 1 514 ? -26.386 -12.760 27.842 1.00 78.75 514 GLN A N 1
ATOM 4208 C CA . GLN A 1 514 ? -26.158 -14.183 27.556 1.00 78.75 514 GLN A CA 1
ATOM 4209 C C . GLN A 1 514 ? -24.680 -14.534 27.717 1.00 78.75 514 GLN A C 1
ATOM 4211 O O . GLN A 1 514 ? -23.819 -13.734 27.368 1.00 78.75 514 GLN A O 1
ATOM 4216 N N . SER A 1 515 ? -24.371 -15.738 28.197 1.00 88.19 515 SER A N 1
ATOM 4217 C CA . SER A 1 515 ? -22.993 -16.212 28.351 1.00 88.19 515 SER A CA 1
ATOM 4218 C C . SER A 1 515 ? -22.799 -17.535 27.609 1.00 88.19 515 SER A C 1
ATOM 4220 O O . SER A 1 515 ? -23.488 -18.515 27.889 1.00 88.19 515 SER A O 1
ATOM 4222 N N . PHE A 1 516 ? -21.873 -17.552 26.651 1.00 89.81 516 PHE A N 1
ATOM 4223 C CA . PHE A 1 516 ? -21.547 -18.699 25.803 1.00 89.81 516 PHE A CA 1
ATOM 4224 C C . PHE A 1 516 ? -20.197 -19.277 26.236 1.00 89.81 516 PHE A C 1
ATOM 4226 O O . PHE A 1 516 ? -19.172 -18.609 26.110 1.00 89.81 516 PHE A O 1
ATOM 4233 N N . SER A 1 517 ? -20.174 -20.500 26.770 1.00 90.88 517 SER A N 1
ATOM 4234 C CA . SER A 1 517 ? -18.924 -21.186 27.128 1.00 90.88 517 SER A CA 1
ATOM 4235 C C . SER A 1 517 ? -18.095 -21.525 25.883 1.00 90.88 517 SER A C 1
ATOM 4237 O O . SER A 1 517 ? -18.643 -21.675 24.793 1.00 90.88 517 SER A O 1
ATOM 4239 N N . ALA A 1 518 ? -16.783 -21.729 26.035 1.00 86.25 518 ALA A N 1
ATOM 4240 C CA . ALA A 1 518 ? -15.938 -22.237 24.945 1.00 86.25 518 ALA A CA 1
ATOM 4241 C C . ALA A 1 518 ? -16.490 -23.536 24.310 1.00 86.25 518 ALA A C 1
ATOM 4243 O O . ALA A 1 518 ? -16.386 -23.744 23.101 1.00 86.25 518 ALA A O 1
ATOM 4244 N N . GLU A 1 519 ? -17.139 -24.380 25.120 1.00 83.81 519 GLU A N 1
ATOM 4245 C CA . GLU A 1 519 ? -17.776 -25.632 24.703 1.00 83.81 519 GLU A CA 1
ATOM 4246 C C . GLU A 1 519 ? -18.942 -25.428 23.720 1.00 83.81 519 GLU A C 1
ATOM 4248 O O . GLU A 1 519 ? -19.059 -26.208 22.776 1.00 83.81 519 GLU A O 1
ATOM 4253 N N . PHE A 1 520 ? -19.740 -24.355 23.846 1.00 85.06 520 PHE A N 1
ATOM 4254 C CA . PHE A 1 520 ? -20.799 -24.022 22.874 1.00 85.06 520 PHE A CA 1
ATOM 4255 C C . PHE A 1 520 ? -20.245 -23.905 21.449 1.00 85.06 520 PHE A C 1
ATOM 4257 O O . PHE A 1 520 ? -20.876 -24.356 20.490 1.00 85.06 520 PHE A O 1
ATOM 4264 N N . PHE A 1 521 ? -19.043 -23.343 21.305 1.00 84.06 521 PHE A N 1
ATOM 4265 C CA . PHE A 1 521 ? -18.420 -23.162 20.001 1.00 84.06 521 PHE A CA 1
ATOM 4266 C C . PHE A 1 521 ? -17.700 -24.414 19.485 1.00 84.06 521 PHE A C 1
ATOM 4268 O O . PHE A 1 521 ? -17.373 -24.451 18.304 1.00 84.06 521 PHE A O 1
ATOM 4275 N N . SER A 1 522 ? -17.456 -25.435 20.317 1.00 77.06 522 SER A N 1
ATOM 4276 C CA . SER A 1 522 ? -16.636 -26.612 19.962 1.00 77.06 522 SER A CA 1
ATOM 4277 C C . SER A 1 522 ? -17.076 -27.303 18.665 1.00 77.06 522 SER A C 1
ATOM 4279 O O . SER A 1 522 ? -16.233 -27.688 17.856 1.00 77.06 522 SER A O 1
ATOM 4281 N N . GLN A 1 523 ? -18.389 -27.359 18.418 1.00 67.94 523 GLN A N 1
ATOM 4282 C CA . GLN A 1 523 ? -19.003 -27.877 17.191 1.00 67.94 523 GLN A CA 1
ATOM 4283 C C . GLN A 1 523 ? -18.491 -27.198 15.904 1.00 67.94 523 GLN A C 1
ATOM 4285 O O . GLN A 1 523 ? -18.375 -27.856 14.877 1.00 67.94 523 GLN A O 1
ATOM 4290 N N . TYR A 1 524 ? -18.124 -25.915 15.953 1.00 69.56 524 TYR A N 1
ATOM 4291 C CA . TYR A 1 524 ? -17.618 -25.157 14.801 1.00 69.56 524 TYR A CA 1
ATOM 4292 C C . TYR A 1 524 ? -16.097 -25.245 14.629 1.00 69.56 524 TYR A C 1
ATOM 4294 O O . TYR A 1 524 ? -15.552 -24.593 13.738 1.00 69.56 524 TYR A O 1
ATOM 4302 N N . ASN A 1 525 ? -15.402 -25.979 15.510 1.00 72.06 525 ASN A N 1
ATOM 4303 C CA . ASN A 1 525 ? -13.940 -26.060 15.564 1.00 72.06 525 ASN A CA 1
ATOM 4304 C C . ASN A 1 525 ? -13.255 -24.666 15.436 1.00 72.06 525 ASN A C 1
ATOM 4306 O O . ASN A 1 525 ? -12.389 -24.481 14.575 1.00 72.06 525 ASN A O 1
ATOM 4310 N N . PRO A 1 526 ? -13.656 -23.651 16.233 1.00 78.00 526 PRO A N 1
ATOM 4311 C CA . PRO A 1 526 ? -13.145 -22.286 16.126 1.00 78.00 526 PRO A CA 1
ATOM 4312 C C . PRO A 1 526 ? -11.649 -22.247 16.416 1.00 78.00 526 PRO A C 1
ATOM 4314 O O . PRO A 1 526 ? -11.142 -23.007 17.242 1.00 78.00 526 PRO A O 1
ATOM 4317 N N . GLN A 1 527 ? -10.938 -21.340 15.754 1.00 70.69 527 GLN A N 1
ATOM 4318 C CA . GLN A 1 527 ? -9.482 -21.280 15.839 1.00 70.69 527 GLN A CA 1
ATOM 4319 C C . GLN A 1 527 ? -8.993 -19.979 16.484 1.00 70.69 527 GLN A C 1
ATOM 4321 O O . GLN A 1 527 ? -7.987 -19.991 17.194 1.00 70.69 527 GLN A O 1
ATOM 4326 N N . THR A 1 528 ? -9.747 -18.891 16.354 1.00 78.31 528 THR A N 1
ATOM 4327 C CA . THR A 1 528 ? -9.474 -17.601 17.004 1.00 78.31 528 THR A CA 1
ATOM 4328 C C . THR A 1 528 ? -10.646 -17.137 17.881 1.00 78.31 528 THR A C 1
ATOM 4330 O O . THR A 1 528 ? -11.741 -17.706 17.824 1.00 78.31 528 THR A O 1
ATOM 4333 N N . ALA A 1 529 ? -10.453 -16.089 18.685 1.00 85.69 529 ALA A N 1
ATOM 4334 C CA . ALA A 1 529 ? -11.569 -15.403 19.336 1.00 85.69 529 ALA A CA 1
ATOM 4335 C C . ALA A 1 529 ? -12.487 -14.742 18.296 1.00 85.69 529 ALA A C 1
ATOM 4337 O O . ALA A 1 529 ? -13.704 -14.797 18.446 1.00 85.69 529 ALA A O 1
ATOM 4338 N N . LEU A 1 530 ? -11.928 -14.211 17.201 1.00 85.94 530 LEU A N 1
ATOM 4339 C CA . LEU A 1 530 ? -12.700 -13.691 16.067 1.00 85.94 530 LEU A CA 1
ATOM 4340 C C . LEU A 1 530 ? -13.608 -14.768 15.445 1.00 85.94 530 LEU A C 1
ATOM 4342 O O . LEU A 1 530 ? -14.769 -14.495 15.149 1.00 85.94 530 LEU A O 1
ATOM 4346 N N . ASP A 1 531 ? -13.121 -16.011 15.317 1.00 78.00 531 ASP A N 1
ATOM 4347 C CA . ASP A 1 531 ? -13.944 -17.147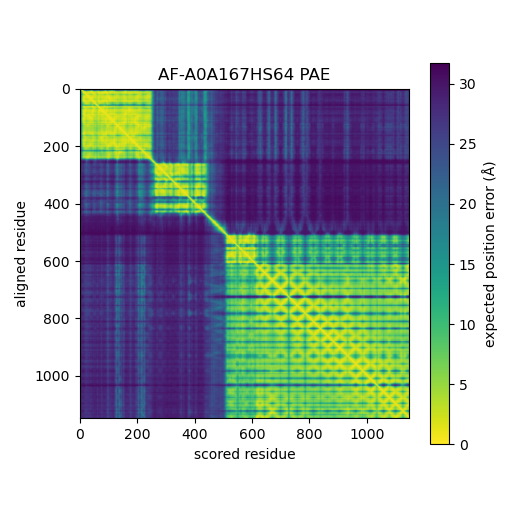 14.888 1.00 78.00 531 ASP A CA 1
ATOM 4348 C C . ASP A 1 531 ? -15.154 -17.336 15.827 1.00 78.00 531 ASP A C 1
ATOM 4350 O O . ASP A 1 531 ? -16.284 -17.475 15.358 1.00 78.00 531 ASP A O 1
ATOM 4354 N N . MET A 1 532 ? -14.952 -17.318 17.149 1.00 89.25 532 MET A N 1
ATOM 4355 C CA . MET A 1 532 ? -16.062 -17.418 18.108 1.00 89.25 532 MET A CA 1
ATOM 4356 C C . MET A 1 532 ? -17.015 -16.217 18.020 1.00 89.25 532 MET A C 1
ATOM 4358 O O . MET A 1 532 ? -18.228 -16.411 18.040 1.00 89.25 532 MET A O 1
ATOM 4362 N N . VAL A 1 533 ? -16.490 -14.996 17.870 1.00 88.69 533 VAL A N 1
ATOM 4363 C CA . VAL A 1 533 ? -17.275 -13.753 17.789 1.00 88.69 533 VAL A CA 1
ATOM 4364 C C . VAL A 1 533 ? -18.213 -13.743 16.577 1.00 88.69 533 VAL A C 1
ATOM 4366 O O . VAL A 1 533 ? -19.394 -13.453 16.746 1.00 88.69 533 VAL A O 1
ATOM 4369 N N . TYR A 1 534 ? -17.758 -14.165 15.391 1.00 80.81 534 TYR A N 1
ATOM 4370 C CA . TYR A 1 534 ? -18.634 -14.329 14.215 1.00 80.81 534 TYR A CA 1
ATOM 4371 C C . TYR A 1 534 ? -19.688 -15.445 14.363 1.00 80.81 534 TYR A C 1
ATOM 4373 O O . TYR A 1 534 ? -20.598 -15.550 13.547 1.00 80.81 534 TYR A O 1
ATOM 4381 N N . ARG A 1 535 ? -19.579 -16.302 15.385 1.00 80.62 535 ARG A N 1
ATOM 4382 C CA . ARG A 1 535 ? -20.491 -17.434 15.640 1.00 80.62 535 ARG A CA 1
ATOM 4383 C C . ARG A 1 535 ? -21.399 -17.197 16.856 1.00 80.62 535 ARG A C 1
ATOM 4385 O O . ARG A 1 535 ? -22.053 -18.126 17.330 1.00 80.62 535 ARG A O 1
ATOM 4392 N N . LEU A 1 536 ? -21.445 -15.966 17.368 1.00 82.44 536 LEU A N 1
ATOM 4393 C CA . LEU A 1 536 ? -22.315 -15.543 18.465 1.00 82.44 536 LEU A CA 1
ATOM 4394 C C . LEU A 1 536 ? -23.763 -15.310 17.981 1.00 82.44 536 LEU A C 1
ATOM 4396 O O . LEU A 1 536 ? -23.982 -14.448 17.129 1.00 82.44 536 LEU A O 1
ATOM 4400 N N . PRO A 1 537 ? -24.773 -15.983 18.567 1.00 66.94 537 PRO A N 1
ATOM 4401 C CA . PRO A 1 537 ? -26.193 -15.760 18.279 1.00 66.94 537 PRO A CA 1
ATOM 4402 C C . PRO A 1 537 ? -26.629 -14.284 18.296 1.00 66.94 537 PRO A C 1
ATOM 4404 O O . PRO A 1 537 ? -26.829 -13.669 19.350 1.00 66.94 537 PRO A O 1
ATOM 4407 N N . GLY A 1 538 ? -26.793 -13.726 17.095 1.00 59.25 538 GLY A N 1
ATOM 4408 C CA . GLY A 1 538 ? -27.279 -12.368 16.859 1.00 59.25 538 GLY A CA 1
ATOM 4409 C C . GLY A 1 538 ? -26.301 -11.231 17.122 1.00 59.25 538 GLY A C 1
ATOM 4410 O O . GLY A 1 538 ? -26.692 -10.065 17.076 1.00 59.25 538 GLY A O 1
ATOM 4411 N N . PHE A 1 539 ? -25.037 -11.533 17.388 1.00 75.00 539 PHE A N 1
ATOM 4412 C CA . PHE A 1 539 ? -24.027 -10.495 17.483 1.00 75.00 539 PHE A CA 1
ATOM 4413 C C . PHE A 1 539 ? -23.506 -10.155 16.085 1.00 75.00 539 PHE A C 1
ATOM 4415 O O . PHE A 1 539 ? -22.834 -10.964 15.453 1.00 75.00 539 PHE A O 1
ATOM 4422 N N . ALA A 1 540 ? -23.805 -8.949 15.608 1.00 68.75 540 ALA A N 1
ATOM 4423 C CA . ALA A 1 540 ? -23.130 -8.395 14.444 1.00 68.75 540 ALA A CA 1
ATOM 4424 C C . ALA A 1 540 ? -21.863 -7.677 14.917 1.00 68.75 540 ALA A C 1
ATOM 4426 O O . ALA A 1 540 ? -21.944 -6.746 15.718 1.00 68.75 540 ALA A O 1
ATOM 4427 N N . PHE A 1 541 ? -20.707 -8.121 14.436 1.00 77.19 541 PHE A N 1
ATOM 4428 C CA . PHE A 1 541 ? -19.415 -7.561 14.812 1.00 77.19 541 PHE A CA 1
ATOM 4429 C C . PHE A 1 541 ? -19.198 -6.187 14.158 1.00 77.19 541 PHE A C 1
ATOM 4431 O O . PHE A 1 541 ? -19.074 -6.076 12.941 1.00 77.19 541 PHE A O 1
ATOM 4438 N N . GLU A 1 542 ? -19.146 -5.135 14.974 1.00 74.50 542 GLU A N 1
ATOM 4439 C CA . GLU A 1 542 ? -18.758 -3.790 14.551 1.00 74.50 542 GLU A CA 1
ATOM 4440 C C . GLU A 1 542 ? -17.235 -3.665 14.656 1.00 74.50 542 GLU A C 1
ATOM 4442 O O . GLU A 1 542 ? -16.710 -3.302 15.713 1.00 74.50 542 GLU A O 1
ATOM 4447 N N . ASN A 1 543 ? -16.527 -3.957 13.563 1.00 72.81 543 ASN A N 1
ATOM 4448 C CA . ASN A 1 543 ? -15.134 -3.538 13.420 1.00 72.81 543 ASN A CA 1
ATOM 4449 C C . ASN A 1 543 ? -15.094 -2.020 13.184 1.00 72.81 543 ASN A C 1
ATOM 4451 O O . ASN A 1 543 ? -15.913 -1.492 12.431 1.00 72.81 543 ASN A O 1
ATOM 4455 N N . THR A 1 544 ? -14.157 -1.319 13.816 1.00 61.81 544 THR A N 1
ATOM 4456 C CA . THR A 1 544 ? -13.998 0.135 13.671 1.00 61.81 544 THR A CA 1
ATOM 4457 C C . THR A 1 544 ? -12.523 0.493 13.616 1.00 61.81 544 THR A C 1
ATOM 4459 O O . THR A 1 544 ? -11.780 0.125 14.525 1.00 61.81 544 THR A O 1
ATOM 4462 N N . ASP A 1 545 ? -12.141 1.272 12.610 1.00 49.22 545 ASP A N 1
ATOM 4463 C CA . ASP A 1 545 ? -10.825 1.894 12.487 1.00 49.22 545 ASP A CA 1
ATOM 4464 C C . ASP A 1 545 ? -10.982 3.425 12.495 1.00 49.22 545 ASP A C 1
ATOM 4466 O O . ASP A 1 545 ? -11.889 3.967 11.864 1.00 49.22 545 ASP A O 1
ATOM 4470 N N . SER A 1 546 ? -10.094 4.116 13.218 1.00 51.59 546 SER A N 1
ATOM 4471 C CA . SER A 1 546 ? -9.880 5.577 13.201 1.00 51.59 546 SER A CA 1
ATOM 4472 C C . SER A 1 546 ? -11.129 6.488 13.256 1.00 51.59 546 SER A C 1
ATOM 4474 O O . SER A 1 546 ? -11.608 6.996 12.245 1.00 51.59 546 SER A O 1
ATOM 4476 N N . ALA A 1 547 ? -11.585 6.807 14.470 1.00 52.59 547 ALA A N 1
ATOM 4477 C CA . ALA A 1 547 ? -12.585 7.844 14.769 1.00 52.59 547 ALA A CA 1
ATOM 4478 C C . ALA A 1 547 ? -11.994 9.027 15.577 1.00 52.59 547 ALA A C 1
ATOM 4480 O O . ALA A 1 547 ? -10.886 8.930 16.117 1.00 52.59 547 ALA A O 1
ATOM 4481 N N . ARG A 1 548 ? -12.735 10.144 15.715 1.00 49.56 548 ARG A N 1
ATOM 4482 C CA . ARG A 1 548 ? -12.291 11.302 16.523 1.00 49.56 548 ARG A CA 1
ATOM 4483 C C . ARG A 1 548 ? -12.338 11.004 18.023 1.00 49.56 548 ARG A C 1
ATOM 4485 O O . ARG A 1 548 ? -13.394 10.664 18.555 1.00 49.56 548 ARG A O 1
ATOM 4492 N N . GLY A 1 549 ? -11.206 11.216 18.696 1.00 50.41 549 GLY A N 1
ATOM 4493 C CA . GLY A 1 549 ? -11.042 10.980 20.137 1.00 50.41 549 GLY A CA 1
ATOM 4494 C C . GLY A 1 549 ? -11.088 9.495 20.513 1.00 50.41 549 GLY A C 1
ATOM 4495 O O . GLY A 1 549 ? -11.557 8.6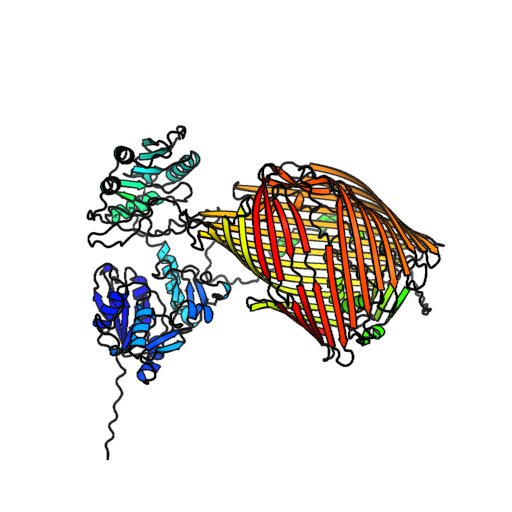49 19.748 1.00 50.41 549 GLY A O 1
ATOM 4496 N N . PHE A 1 550 ? -10.605 9.128 21.700 1.00 51.78 550 PHE A N 1
ATOM 4497 C CA . PHE A 1 550 ? -10.559 7.701 22.066 1.00 51.78 550 PHE A CA 1
ATOM 4498 C C . PHE A 1 550 ? -11.962 7.103 22.268 1.00 51.78 550 PHE A C 1
ATOM 4500 O O . PHE A 1 550 ? -12.210 5.935 21.962 1.00 51.78 550 PHE A O 1
ATOM 4507 N N . GLY A 1 551 ? -12.918 7.923 22.720 1.00 49.12 551 GLY A N 1
ATOM 4508 C CA . GLY A 1 551 ? -14.301 7.509 22.970 1.00 49.12 551 GLY A CA 1
ATOM 4509 C C . GLY A 1 551 ? -14.972 6.814 21.776 1.00 49.12 551 GLY A C 1
ATOM 4510 O O . GLY A 1 551 ? -15.607 5.775 21.976 1.00 49.12 551 GLY A O 1
ATOM 4511 N N . GLY A 1 552 ? -14.774 7.330 20.557 1.00 51.09 552 GLY A N 1
ATOM 4512 C CA . GLY A 1 552 ? -15.389 6.813 19.328 1.00 51.09 552 GLY A CA 1
ATOM 4513 C C . GLY A 1 552 ? -14.687 5.614 18.678 1.00 51.09 552 GLY A C 1
ATOM 4514 O O . GLY A 1 552 ? -15.296 4.957 17.844 1.00 51.09 552 GLY A O 1
ATOM 4515 N N . ASN A 1 553 ? -13.441 5.302 19.057 1.00 52.91 553 ASN A N 1
ATOM 4516 C CA . ASN A 1 553 ? -12.630 4.257 18.405 1.00 52.91 553 ASN A CA 1
ATOM 4517 C C . ASN A 1 553 ? -12.971 2.817 18.830 1.00 52.91 553 ASN A C 1
ATOM 4519 O O . ASN A 1 553 ? -12.419 1.871 18.277 1.00 52.91 553 ASN A O 1
ATOM 4523 N N . ALA A 1 554 ? -13.861 2.618 19.806 1.00 59.75 554 ALA A N 1
ATOM 4524 C CA . ALA A 1 554 ? -14.274 1.270 20.177 1.00 59.75 554 ALA A CA 1
ATOM 4525 C C . ALA A 1 554 ? -15.380 0.748 19.259 1.00 59.75 554 ALA A C 1
ATOM 4527 O O . ALA A 1 554 ? -16.488 1.294 19.206 1.00 59.75 554 ALA A O 1
ATOM 4528 N N . GLY A 1 555 ? -15.108 -0.395 18.638 1.00 72.69 555 GLY A N 1
ATOM 4529 C CA . GLY A 1 555 ? -16.129 -1.304 18.144 1.00 72.69 555 GLY A CA 1
ATOM 4530 C C . GLY A 1 555 ? -16.871 -1.973 19.304 1.00 72.69 555 GLY A C 1
ATOM 4531 O O . GLY A 1 555 ? -16.786 -1.548 20.459 1.00 72.69 555 GLY A O 1
ATOM 4532 N N . ASN A 1 556 ? -17.647 -3.010 19.015 1.00 80.69 556 ASN A N 1
ATOM 4533 C CA . ASN A 1 556 ? -18.572 -3.590 19.994 1.00 80.69 556 ASN A CA 1
ATOM 4534 C C . ASN A 1 556 ? -18.052 -4.852 20.715 1.00 80.69 556 ASN A C 1
ATOM 4536 O O . ASN A 1 556 ? -18.852 -5.621 21.249 1.00 80.69 556 ASN A O 1
ATOM 4540 N N . VAL A 1 557 ? -16.727 -5.051 20.778 1.00 86.00 557 VAL A N 1
ATOM 4541 C CA . VAL A 1 557 ? -16.098 -6.163 21.517 1.00 86.00 557 VAL A CA 1
ATOM 4542 C C . VAL A 1 557 ? -15.164 -5.659 22.622 1.00 86.00 557 VAL A C 1
ATOM 4544 O O . VAL A 1 557 ? -14.316 -4.797 22.399 1.00 86.00 557 VAL A O 1
ATOM 4547 N N . LEU A 1 558 ? -15.317 -6.239 23.811 1.00 82.75 558 LEU A N 1
ATOM 4548 C CA . LEU A 1 558 ? -14.447 -6.114 24.978 1.00 82.75 558 LEU A CA 1
ATOM 4549 C C . LEU A 1 558 ? -13.592 -7.380 25.144 1.00 82.75 558 LEU A C 1
ATOM 4551 O O . LEU A 1 558 ? -13.955 -8.462 24.676 1.00 82.75 558 LEU A O 1
ATOM 4555 N N . ILE A 1 559 ? -12.473 -7.253 25.855 1.00 78.00 559 ILE A N 1
ATOM 4556 C CA . ILE A 1 559 ? -11.633 -8.378 26.283 1.00 78.00 559 ILE A CA 1
ATOM 4557 C C . ILE A 1 559 ? -11.461 -8.263 27.797 1.00 78.00 559 ILE A C 1
ATOM 4559 O O . ILE A 1 559 ? -10.985 -7.240 28.290 1.00 78.00 559 ILE A O 1
ATOM 4563 N N . ASN A 1 560 ? -11.859 -9.295 28.546 1.00 69.31 560 ASN A N 1
ATOM 4564 C CA . ASN A 1 560 ? -11.873 -9.293 30.015 1.00 69.31 560 ASN A CA 1
ATOM 4565 C C . ASN A 1 560 ? -12.548 -8.036 30.623 1.00 69.31 560 ASN A C 1
ATOM 4567 O O . ASN A 1 560 ? -12.041 -7.463 31.590 1.00 69.31 560 ASN A O 1
ATOM 4571 N N . GLY A 1 561 ? -13.663 -7.578 30.042 1.00 65.00 561 GLY A N 1
ATOM 4572 C CA . GLY A 1 561 ? -14.417 -6.392 30.470 1.00 65.00 561 GLY A CA 1
ATOM 4573 C C . GLY A 1 561 ? -13.799 -5.031 30.108 1.00 65.00 561 GLY A C 1
ATOM 4574 O O . GLY A 1 561 ? -14.370 -3.996 30.462 1.00 65.00 561 GLY A O 1
ATOM 4575 N N . ALA A 1 562 ? -12.660 -5.004 29.409 1.00 67.44 562 ALA A N 1
ATOM 4576 C CA . ALA A 1 562 ? -11.947 -3.788 29.014 1.00 67.44 562 ALA A CA 1
ATOM 4577 C C . ALA A 1 562 ? -11.982 -3.556 27.492 1.00 67.44 562 ALA A C 1
ATOM 4579 O O . ALA A 1 562 ? -12.022 -4.502 26.701 1.00 67.44 562 ALA A O 1
ATOM 4580 N N . ARG A 1 563 ? -11.941 -2.282 27.074 1.00 73.31 563 ARG A N 1
ATOM 4581 C CA . ARG A 1 563 ? -11.607 -1.918 25.686 1.00 73.31 563 ARG A CA 1
ATOM 4582 C C . ARG A 1 563 ? -10.122 -2.240 25.450 1.00 73.31 563 ARG A C 1
ATOM 4584 O O . ARG A 1 563 ? -9.324 -2.002 26.359 1.00 73.31 563 ARG A O 1
ATOM 4591 N N . PRO A 1 564 ? -9.711 -2.698 24.258 1.00 69.8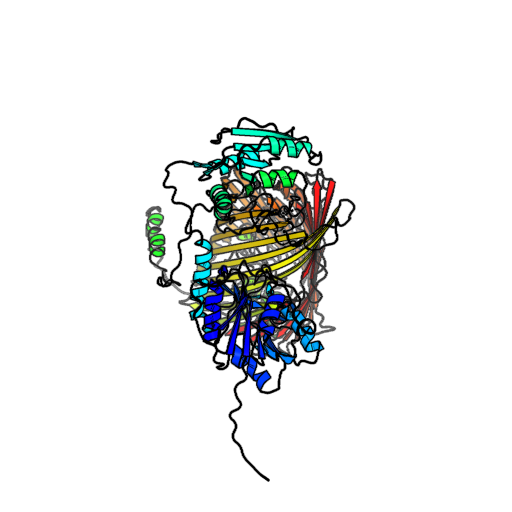1 564 PRO A N 1
ATOM 4592 C CA . PRO A 1 564 ? -8.300 -2.680 23.887 1.00 69.81 564 PRO A CA 1
ATOM 4593 C C . PRO A 1 564 ? -7.754 -1.245 23.925 1.00 69.81 564 PRO A C 1
ATOM 4595 O O . PRO A 1 564 ? -8.353 -0.332 23.359 1.00 69.81 564 PRO A O 1
ATOM 4598 N N . VAL A 1 565 ? -6.624 -1.040 24.606 1.00 65.81 565 VAL A N 1
ATOM 4599 C CA . VAL A 1 565 ? -5.979 0.280 24.758 1.00 65.81 565 VAL A CA 1
ATOM 4600 C C . VAL A 1 565 ? -4.940 0.464 23.648 1.00 65.81 565 VAL A C 1
ATOM 4602 O O . VAL A 1 565 ? -3.741 0.561 23.898 1.00 65.81 565 VAL A O 1
ATOM 4605 N N . VAL A 1 566 ? -5.412 0.407 22.403 1.00 68.56 566 VAL A N 1
ATOM 4606 C CA . VAL A 1 566 ? -4.632 0.646 21.181 1.00 68.56 566 VAL A CA 1
ATOM 4607 C C . VAL A 1 566 ? -5.521 1.449 20.237 1.00 68.56 566 VAL A C 1
ATOM 4609 O O . VAL A 1 566 ? -6.619 1.003 19.912 1.00 68.56 566 VAL A O 1
ATOM 4612 N N . LYS A 1 567 ? -5.086 2.639 19.816 1.00 71.06 567 LYS A N 1
ATOM 4613 C CA . LYS A 1 567 ? -5.808 3.479 18.847 1.00 71.06 567 LYS A CA 1
ATOM 4614 C C . LYS A 1 567 ? -5.513 3.051 17.407 1.00 71.06 567 LYS A C 1
ATOM 4616 O O . LYS A 1 567 ? -6.373 3.180 16.544 1.00 71.06 567 LYS A O 1
ATOM 4621 N N . SER A 1 568 ? -4.307 2.545 17.144 1.00 68.62 568 SER A N 1
ATOM 4622 C CA . SER A 1 568 ? -3.819 2.235 15.793 1.00 68.62 568 SER A CA 1
ATOM 4623 C C . SER A 1 568 ? -3.910 0.745 15.397 1.00 68.62 568 SER A C 1
ATOM 4625 O O . SER A 1 568 ? -3.014 0.223 14.720 1.00 68.62 568 SER A O 1
ATOM 4627 N N . GLU A 1 569 ? -4.969 0.044 15.830 1.00 70.62 569 GLU A N 1
ATOM 4628 C CA . GLU A 1 569 ? -5.309 -1.317 15.380 1.00 70.62 569 GLU A CA 1
ATOM 4629 C C . GLU A 1 569 ? -6.799 -1.676 15.572 1.00 70.62 569 GLU A C 1
ATOM 4631 O O . GLU A 1 569 ? -7.354 -1.515 16.658 1.00 70.62 569 GLU A O 1
ATOM 4636 N N . SER A 1 570 ? -7.406 -2.243 14.528 1.00 76.38 570 SER A N 1
ATOM 4637 C CA . SER A 1 570 ? -8.774 -2.774 14.481 1.00 76.38 570 SER A CA 1
ATOM 4638 C C . SER A 1 570 ? -9.033 -3.966 15.405 1.00 76.38 570 SER A C 1
ATOM 4640 O O . SER A 1 570 ? -8.155 -4.781 15.707 1.00 76.38 570 SER A O 1
ATOM 4642 N N . LEU A 1 571 ? -10.304 -4.144 15.782 1.00 78.56 571 LEU A N 1
ATOM 4643 C CA . LEU A 1 571 ? -10.731 -5.269 16.614 1.00 78.56 571 LEU A CA 1
ATOM 4644 C C . LEU A 1 571 ? -10.554 -6.630 15.925 1.00 78.56 571 LEU A C 1
ATOM 4646 O O . LEU A 1 571 ? -10.244 -7.595 16.623 1.00 78.56 571 LEU A O 1
ATOM 4650 N N . ASP A 1 572 ? -10.713 -6.749 14.600 1.00 77.50 572 ASP A N 1
ATOM 4651 C CA . ASP A 1 572 ? -10.531 -8.039 13.912 1.00 77.50 572 ASP A CA 1
ATOM 4652 C C . ASP A 1 572 ? -9.087 -8.534 14.044 1.00 77.50 572 ASP A C 1
ATOM 4654 O O . ASP A 1 572 ? -8.877 -9.685 14.427 1.00 77.50 572 ASP A O 1
ATOM 4658 N N . LYS A 1 573 ? -8.105 -7.644 13.844 1.00 76.31 573 LYS A N 1
ATOM 4659 C CA . LYS A 1 573 ? -6.672 -7.950 13.962 1.00 76.31 573 LYS A CA 1
ATOM 4660 C C . LYS A 1 573 ? -6.279 -8.330 15.386 1.00 76.31 573 LYS A C 1
ATOM 4662 O O . LYS A 1 573 ? -5.419 -9.187 15.574 1.00 76.31 573 LYS A O 1
ATOM 4667 N N . ILE A 1 574 ? -6.922 -7.747 16.397 1.00 75.88 574 ILE A N 1
ATOM 4668 C CA . ILE A 1 574 ? -6.718 -8.120 17.804 1.00 75.88 574 ILE A CA 1
ATOM 4669 C C . ILE A 1 574 ? -7.342 -9.498 18.083 1.00 75.88 574 ILE A C 1
ATOM 4671 O O . ILE A 1 574 ? -6.679 -10.399 18.600 1.00 75.88 574 ILE A O 1
ATOM 4675 N N . LEU A 1 575 ? -8.603 -9.703 17.696 1.00 82.06 575 LEU A N 1
ATOM 4676 C CA . LEU A 1 575 ? -9.359 -10.932 17.961 1.00 82.06 575 LEU A CA 1
ATOM 4677 C C . LEU A 1 575 ? -8.876 -12.138 17.135 1.00 82.06 575 LEU A C 1
ATOM 4679 O O . LEU A 1 575 ? -9.106 -13.280 17.540 1.00 82.06 575 LEU A O 1
ATOM 4683 N N . SER A 1 576 ? -8.198 -11.919 16.004 1.00 74.00 576 SER A N 1
ATOM 4684 C CA . SER A 1 576 ? -7.561 -12.976 15.210 1.00 74.00 576 SER A CA 1
ATOM 4685 C C . SER A 1 576 ? -6.246 -13.479 15.814 1.00 74.00 576 SER A C 1
ATOM 4687 O O . SER A 1 576 ? -5.888 -14.631 15.581 1.00 74.00 576 SER A O 1
ATOM 4689 N N . ARG A 1 577 ? -5.540 -12.659 16.609 1.00 68.81 577 ARG A N 1
ATOM 4690 C CA . ARG A 1 577 ? -4.315 -13.068 17.331 1.00 68.81 577 ARG A CA 1
ATOM 4691 C C . ARG A 1 577 ? -4.618 -13.948 18.549 1.00 68.81 577 ARG A C 1
ATOM 4693 O O . ARG A 1 577 ? -3.781 -14.754 18.945 1.00 68.81 577 ARG A O 1
ATOM 4700 N N . ILE A 1 578 ? -5.804 -13.797 19.144 1.00 75.56 578 ILE A N 1
ATOM 4701 C CA . ILE A 1 578 ? -6.247 -14.576 20.309 1.00 75.56 578 ILE A CA 1
ATOM 4702 C C . ILE A 1 578 ? -6.720 -15.952 19.842 1.00 75.56 578 ILE A C 1
ATOM 4704 O O . ILE A 1 578 ? -7.645 -16.060 19.037 1.00 75.56 578 ILE A O 1
ATOM 4708 N N . GLY A 1 579 ? -6.119 -17.017 20.366 1.00 72.31 579 GLY A N 1
ATOM 4709 C CA . GLY A 1 579 ? -6.497 -18.392 20.052 1.00 72.31 579 GLY A CA 1
ATOM 4710 C C . GLY A 1 579 ? -7.806 -18.801 20.731 1.00 72.31 579 GLY A C 1
ATOM 4711 O O . GLY A 1 579 ? -8.024 -18.511 21.904 1.00 72.31 579 GLY A O 1
ATOM 4712 N N . ALA A 1 580 ? -8.654 -19.560 20.036 1.00 79.25 580 ALA A N 1
ATOM 4713 C CA . ALA A 1 580 ? -9.935 -20.044 20.570 1.00 79.25 580 ALA A CA 1
ATOM 4714 C C . ALA A 1 580 ? -9.807 -20.802 21.911 1.00 79.25 580 ALA A C 1
ATOM 4716 O O . ALA A 1 580 ? -10.673 -20.695 22.771 1.00 79.25 580 ALA A O 1
ATOM 4717 N N . ALA A 1 581 ? -8.697 -21.520 22.121 1.00 73.38 581 ALA A N 1
ATOM 4718 C CA . ALA A 1 581 ? -8.406 -22.237 23.366 1.00 73.38 581 ALA A CA 1
ATOM 4719 C C . ALA A 1 581 ? -8.006 -21.327 24.550 1.00 73.38 581 ALA A C 1
ATOM 4721 O O . ALA A 1 581 ? -7.917 -21.811 25.677 1.00 73.38 581 ALA A O 1
ATOM 4722 N N . GLN A 1 582 ? -7.755 -20.033 24.314 1.00 75.00 582 GLN A N 1
ATOM 4723 C CA . GLN A 1 582 ? -7.532 -19.031 25.362 1.00 75.00 582 GLN A CA 1
ATOM 4724 C C . GLN A 1 582 ? -8.852 -18.447 25.883 1.00 75.00 582 GLN A C 1
ATOM 4726 O O . GLN A 1 582 ? -8.865 -17.868 26.965 1.00 75.00 582 GLN A O 1
ATOM 4731 N N . VAL A 1 583 ? -9.959 -18.588 25.147 1.00 85.81 583 VAL A N 1
ATOM 4732 C CA . VAL A 1 583 ? -11.277 -18.081 25.548 1.00 85.81 583 VAL A CA 1
ATOM 4733 C C . VAL A 1 583 ? -11.917 -19.057 26.536 1.00 85.81 583 VAL A C 1
ATOM 4735 O O . VAL A 1 583 ? -12.081 -20.237 26.243 1.00 85.81 583 VAL A O 1
ATOM 4738 N N . GLN A 1 584 ? -12.305 -18.570 27.714 1.00 85.62 584 GLN A N 1
ATOM 4739 C CA . GLN A 1 584 ? -13.102 -19.320 28.688 1.00 85.62 584 GLN A CA 1
ATOM 4740 C C . GLN A 1 584 ? -14.581 -19.316 28.279 1.00 85.62 584 GLN A C 1
ATOM 4742 O O . GLN A 1 584 ? -15.258 -20.349 28.290 1.00 85.62 584 GLN A O 1
ATOM 4747 N N . LYS A 1 585 ? -15.084 -18.123 27.951 1.00 91.62 585 LYS A N 1
ATOM 4748 C CA . LYS A 1 585 ? -16.465 -17.847 27.554 1.00 91.62 585 LYS A CA 1
ATOM 4749 C C . LYS A 1 585 ? -16.559 -16.475 26.884 1.00 91.62 585 LYS A C 1
ATOM 4751 O O . LYS A 1 585 ? -15.665 -15.648 27.044 1.00 91.62 585 LYS A O 1
ATOM 4756 N N . ILE A 1 586 ? -17.667 -16.206 26.206 1.00 93.38 586 ILE A N 1
ATOM 4757 C CA . ILE A 1 586 ? -18.014 -14.867 25.723 1.00 93.38 586 ILE A CA 1
ATOM 4758 C C . ILE A 1 586 ? -19.354 -14.456 26.332 1.00 93.38 586 ILE A C 1
ATOM 4760 O O . ILE A 1 586 ? -20.337 -15.193 26.226 1.00 93.38 586 ILE A O 1
ATOM 4764 N N . ASN A 1 587 ? -19.405 -13.290 26.975 1.00 90.06 587 ASN A N 1
ATOM 4765 C CA . ASN A 1 587 ? -20.668 -12.674 27.387 1.00 90.06 587 ASN A CA 1
ATOM 4766 C C . ASN A 1 587 ? -21.188 -11.782 26.249 1.00 90.06 587 ASN A C 1
ATOM 4768 O O . ASN A 1 587 ? -20.393 -11.164 25.549 1.00 90.06 587 ASN A O 1
ATOM 4772 N N . VAL A 1 588 ? -22.505 -11.685 26.072 1.00 85.75 588 VAL A N 1
ATOM 4773 C CA . VAL A 1 588 ? -23.157 -10.760 25.136 1.00 85.75 588 VAL A CA 1
ATOM 4774 C C . VAL A 1 588 ? -24.183 -9.933 25.899 1.00 85.75 588 VAL A C 1
ATOM 4776 O O . VAL A 1 588 ? -25.221 -10.455 26.316 1.00 85.75 588 VAL A O 1
ATOM 4779 N N . TYR A 1 589 ? -23.880 -8.649 26.071 1.00 81.25 589 TYR A N 1
ATOM 4780 C CA . TYR A 1 589 ? -24.695 -7.667 26.780 1.00 81.25 589 TYR A CA 1
ATOM 4781 C C . TYR A 1 589 ? -25.591 -6.881 25.810 1.00 81.25 589 TYR A C 1
ATOM 4783 O O . TYR A 1 589 ? -25.189 -6.555 24.689 1.00 81.25 589 TYR A O 1
ATOM 4791 N N . ARG A 1 590 ? -26.810 -6.553 26.248 1.00 74.06 590 ARG A N 1
ATOM 4792 C CA . ARG A 1 590 ? -27.844 -5.799 25.518 1.00 74.06 590 ARG A CA 1
ATOM 4793 C C . ARG A 1 590 ? -28.611 -4.899 26.491 1.00 74.06 590 ARG A C 1
ATOM 4795 O O . ARG A 1 590 ? -28.658 -5.183 27.686 1.00 74.06 590 ARG A O 1
ATOM 4802 N N . GLY A 1 591 ? -29.251 -3.846 25.982 1.00 64.44 591 GLY A N 1
ATOM 4803 C CA . GLY A 1 591 ? -30.162 -3.016 26.781 1.00 64.44 591 GLY A CA 1
ATOM 4804 C C . GLY A 1 591 ? -29.495 -2.413 28.022 1.00 64.44 591 GLY A C 1
ATOM 4805 O O . GLY A 1 591 ? -28.452 -1.771 27.917 1.00 64.44 591 GLY A O 1
ATOM 4806 N N . SER A 1 592 ? -30.084 -2.622 29.202 1.00 55.81 592 SER A N 1
ATOM 4807 C CA . SER A 1 592 ? -29.613 -2.043 30.469 1.00 55.81 592 SER A CA 1
ATOM 4808 C C . SER A 1 592 ? -28.339 -2.688 31.038 1.00 55.81 592 SER A C 1
ATOM 4810 O O . SER A 1 592 ? -27.783 -2.181 32.013 1.00 55.81 592 SER A O 1
ATOM 4812 N N . LYS A 1 593 ? -27.862 -3.794 30.444 1.00 68.69 593 LYS A N 1
ATOM 4813 C CA . LYS A 1 593 ? -26.674 -4.547 30.895 1.00 68.69 593 LYS A CA 1
ATOM 4814 C C . LYS A 1 593 ? -25.381 -4.189 30.168 1.00 68.69 593 LYS A C 1
ATOM 4816 O O . LYS A 1 593 ? -24.334 -4.720 30.528 1.00 68.69 593 LYS A O 1
ATOM 4821 N N . ILE A 1 594 ? -25.429 -3.333 29.147 1.00 68.12 594 ILE A N 1
ATOM 4822 C CA . ILE A 1 594 ? -24.231 -2.947 28.392 1.00 68.12 594 ILE A CA 1
ATOM 4823 C C . ILE A 1 594 ? -23.261 -2.189 29.320 1.00 68.12 594 ILE A C 1
ATOM 4825 O O . ILE A 1 594 ? -23.678 -1.217 29.955 1.00 68.12 594 ILE A O 1
ATOM 4829 N N . PRO A 1 595 ? -21.977 -2.594 29.417 1.00 66.81 595 PRO A N 1
ATOM 4830 C CA . PRO A 1 595 ? -20.989 -1.873 30.215 1.00 66.81 595 PRO A CA 1
ATOM 4831 C C . PRO A 1 595 ? -20.870 -0.413 29.765 1.00 66.81 595 PRO A C 1
ATOM 4833 O O . PRO A 1 595 ? -20.765 -0.152 28.565 1.00 66.81 595 PRO A O 1
ATOM 4836 N N . LEU A 1 596 ? -20.827 0.537 30.712 1.00 59.91 596 LEU A N 1
ATOM 4837 C CA . LEU A 1 596 ? -20.736 1.975 30.403 1.00 59.91 596 LEU A CA 1
ATOM 4838 C C . LEU A 1 596 ? -19.497 2.312 29.555 1.00 59.91 596 LEU A C 1
ATOM 4840 O O . LEU A 1 596 ? -19.569 3.179 28.685 1.00 59.91 596 LEU A O 1
ATOM 4844 N N . VAL A 1 597 ? -18.411 1.550 29.708 1.00 60.50 597 VAL A N 1
ATOM 4845 C CA . VAL A 1 597 ? -17.210 1.602 28.857 1.00 60.50 597 VAL A CA 1
ATOM 4846 C C . VAL A 1 597 ? -17.556 1.550 27.358 1.00 60.50 597 VAL A C 1
ATOM 4848 O O . VAL A 1 597 ? -16.907 2.198 26.541 1.00 60.50 597 VAL A O 1
ATOM 4851 N N . THR A 1 598 ? -18.610 0.826 26.982 1.00 62.59 598 THR A N 1
ATOM 4852 C CA . THR A 1 598 ? -19.133 0.644 25.611 1.00 62.59 598 THR A CA 1
ATOM 4853 C C . THR A 1 598 ? -20.449 1.395 25.354 1.00 62.59 598 THR A C 1
ATOM 4855 O O . THR A 1 598 ? -21.249 1.001 24.508 1.00 62.59 598 THR A O 1
ATOM 4858 N N . SER A 1 599 ? -20.650 2.504 26.071 1.00 59.53 599 SER A N 1
ATOM 4859 C CA . SER A 1 599 ? -21.581 3.598 25.748 1.00 59.53 599 SER A CA 1
ATOM 4860 C C . SER A 1 599 ? -21.734 3.827 24.236 1.00 59.53 599 SER A C 1
ATOM 4862 O O . SER A 1 599 ? -20.755 3.796 23.485 1.00 59.53 599 SER A O 1
ATOM 4864 N N . GLY A 1 600 ? -22.976 4.017 23.791 1.00 61.81 600 GLY A N 1
ATOM 4865 C CA . GLY A 1 600 ? -23.352 4.164 22.388 1.00 61.81 600 GLY A CA 1
ATOM 4866 C C . GLY A 1 600 ? -23.538 2.866 21.588 1.00 61.81 600 GLY A C 1
ATOM 4867 O O . GLY A 1 600 ? -24.099 2.920 20.492 1.00 61.81 600 GLY A O 1
ATOM 4868 N N . LYS A 1 601 ? -23.138 1.690 22.091 1.00 71.69 601 LYS A N 1
ATOM 4869 C CA . LYS A 1 601 ? -23.342 0.405 21.390 1.00 71.69 601 LYS A CA 1
ATOM 4870 C C . LYS A 1 601 ? -24.714 -0.212 21.684 1.00 71.69 601 LYS A C 1
ATOM 4872 O O . LYS A 1 601 ? -25.250 -0.082 22.778 1.00 71.69 601 LYS A O 1
ATOM 4877 N N . VAL A 1 602 ? -25.293 -0.898 20.693 1.00 64.62 602 VAL A N 1
ATOM 4878 C CA . VAL A 1 602 ? -26.621 -1.555 20.795 1.00 64.62 602 VAL A CA 1
ATOM 4879 C C . VAL A 1 602 ? -26.531 -2.969 21.387 1.00 64.62 602 VAL A C 1
ATOM 4881 O O . VAL A 1 602 ? -27.462 -3.447 22.037 1.00 64.62 602 VAL A O 1
ATOM 4884 N N . MET A 1 603 ? -25.403 -3.641 21.170 1.00 74.25 603 MET A N 1
ATOM 4885 C CA . MET A 1 603 ? -25.071 -4.960 21.700 1.00 74.25 603 MET A CA 1
ATOM 4886 C C . MET A 1 603 ? -23.551 -5.044 21.819 1.00 74.25 603 MET A C 1
ATOM 4888 O O . MET A 1 603 ? -22.862 -4.484 20.973 1.00 74.25 603 MET A O 1
ATOM 4892 N N . VAL A 1 604 ? -23.032 -5.712 22.849 1.00 83.31 604 VAL A N 1
ATOM 4893 C CA . VAL A 1 604 ? -21.586 -5.791 23.116 1.00 83.31 604 VAL A CA 1
ATOM 4894 C C . VAL A 1 604 ? -21.196 -7.215 23.473 1.00 83.31 604 VAL A C 1
ATOM 4896 O O . VAL A 1 604 ? -21.814 -7.806 24.357 1.00 83.31 604 VAL A O 1
ATOM 4899 N N . ALA A 1 605 ? -20.172 -7.753 22.814 1.00 88.31 605 ALA A N 1
ATOM 4900 C CA . ALA A 1 605 ? -19.550 -9.019 23.186 1.00 88.31 605 ALA A CA 1
ATOM 4901 C C . ALA A 1 605 ? -18.343 -8.769 24.099 1.00 88.31 605 ALA A C 1
ATOM 4903 O O . ALA A 1 605 ? -17.663 -7.756 23.977 1.00 88.31 605 ALA A O 1
ATOM 4904 N N . ASP A 1 606 ? -18.058 -9.689 25.010 1.00 88.81 606 ASP A N 1
ATOM 4905 C CA . ASP A 1 606 ? -16.975 -9.570 25.986 1.00 88.81 606 ASP A CA 1
ATOM 4906 C C . ASP A 1 606 ? -16.273 -10.914 26.133 1.00 88.81 606 ASP A C 1
ATOM 4908 O O . ASP A 1 606 ? -16.828 -11.882 26.665 1.00 88.81 606 ASP A O 1
ATOM 4912 N N . VAL A 1 607 ? -15.075 -10.980 25.553 1.00 89.19 607 VAL A N 1
ATOM 4913 C CA . VAL A 1 607 ? -14.265 -12.188 25.431 1.00 89.19 607 VAL A CA 1
ATOM 4914 C C . VAL A 1 607 ? -13.501 -12.388 26.733 1.00 89.19 607 VAL A C 1
ATOM 4916 O O . VAL A 1 607 ? -12.499 -11.721 26.995 1.00 89.19 607 VAL A O 1
ATOM 4919 N N . ILE A 1 608 ? -13.979 -13.321 27.555 1.00 83.81 608 ILE A N 1
ATOM 4920 C CA . ILE A 1 608 ? -13.356 -13.677 28.829 1.00 83.81 608 ILE A CA 1
ATOM 4921 C C . ILE A 1 608 ? -12.303 -14.752 28.574 1.00 83.81 608 ILE A C 1
ATOM 4923 O O . ILE A 1 608 ? -12.620 -15.842 28.092 1.00 83.81 608 ILE A O 1
ATOM 4927 N N . LEU A 1 609 ? -11.052 -14.457 28.911 1.00 81.69 609 LEU A N 1
ATOM 4928 C CA . LEU A 1 609 ? -9.910 -15.347 28.718 1.00 81.69 609 LEU A CA 1
ATOM 4929 C C . LEU A 1 609 ? -9.661 -16.243 29.943 1.00 81.69 609 LEU A C 1
ATOM 4931 O O . LEU A 1 609 ? -10.024 -15.923 31.075 1.00 81.69 609 LEU A O 1
ATOM 4935 N N . ILE A 1 610 ? -9.023 -17.391 29.718 1.00 78.00 610 ILE A N 1
ATOM 4936 C CA . ILE A 1 610 ? -8.622 -18.331 30.769 1.00 78.00 610 ILE A CA 1
ATOM 4937 C C . ILE A 1 610 ? -7.399 -17.773 31.504 1.00 78.00 610 ILE A C 1
ATOM 4939 O O . ILE A 1 610 ? -6.295 -17.733 30.961 1.00 78.00 610 ILE A O 1
ATOM 4943 N N . GLN A 1 611 ? -7.572 -17.408 32.774 1.00 62.66 611 GLN A N 1
ATOM 4944 C CA . GLN A 1 611 ? -6.453 -17.044 33.644 1.00 62.66 611 GLN A CA 1
ATOM 4945 C C . GLN A 1 611 ? -5.488 -18.229 33.860 1.00 62.66 611 GLN A C 1
ATOM 4947 O O . GLN A 1 611 ? -5.906 -19.386 33.924 1.00 62.66 611 GLN A O 1
ATOM 4952 N N . SER A 1 612 ? -4.201 -17.925 34.074 1.00 55.53 612 SER A N 1
ATOM 4953 C CA . SER A 1 612 ? -3.121 -18.834 34.526 1.00 55.53 612 SER A CA 1
ATOM 4954 C C . SER A 1 612 ? -2.484 -19.835 33.538 1.00 55.53 612 SER A C 1
ATOM 4956 O O . SER A 1 612 ? -1.712 -20.688 33.979 1.00 55.53 612 SER A O 1
ATOM 4958 N N . LYS A 1 613 ? -2.694 -19.730 32.215 1.00 64.00 613 LYS A N 1
ATOM 4959 C CA . LYS A 1 613 ? -1.909 -20.512 31.230 1.00 64.00 613 LYS A CA 1
ATOM 4960 C C . LYS A 1 613 ? -1.075 -19.651 30.284 1.00 64.00 613 LYS A C 1
ATOM 4962 O O . LYS A 1 613 ? -1.618 -18.909 29.470 1.00 64.00 613 LYS A O 1
ATOM 4967 N N . THR A 1 614 ? 0.244 -19.856 30.323 1.00 77.25 614 THR A N 1
ATOM 4968 C CA . THR A 1 614 ? 1.122 -19.518 29.196 1.00 77.25 614 THR A CA 1
ATOM 4969 C C . THR A 1 614 ? 0.621 -20.235 27.947 1.00 77.25 614 THR A C 1
ATOM 4971 O O . THR A 1 614 ? 0.332 -21.429 28.005 1.00 77.25 614 THR A O 1
ATOM 4974 N N . SER A 1 615 ? 0.479 -19.498 26.853 1.00 75.69 615 SER A N 1
ATOM 4975 C CA . SER A 1 615 ? -0.020 -19.993 25.571 1.00 75.69 615 SER A CA 1
ATOM 4976 C C . SER A 1 615 ? 0.524 -19.147 24.422 1.00 75.69 615 SER A C 1
ATOM 4978 O O . SER A 1 615 ? 0.781 -17.951 24.586 1.00 75.69 615 SER A O 1
ATOM 4980 N N . GLY A 1 616 ? 0.709 -19.764 23.260 1.00 76.50 616 GLY A N 1
ATOM 4981 C CA . GLY A 1 616 ? 1.201 -19.111 22.053 1.00 76.50 616 GLY A CA 1
ATOM 4982 C C . GLY A 1 616 ? 0.399 -19.472 20.808 1.00 76.50 616 GLY A C 1
ATOM 4983 O O . GLY A 1 616 ? -0.253 -20.514 20.734 1.00 76.50 616 GLY A O 1
ATOM 4984 N N . THR A 1 617 ? 0.446 -18.594 19.809 1.00 79.25 617 THR A N 1
ATOM 4985 C CA . THR A 1 617 ? -0.001 -18.868 18.438 1.00 79.25 617 THR A CA 1
ATOM 4986 C C . THR A 1 617 ? 1.057 -18.362 17.465 1.00 79.25 617 THR A C 1
ATOM 4988 O O . THR A 1 617 ? 1.431 -17.193 17.511 1.00 79.25 617 THR A O 1
ATOM 4991 N N . LEU A 1 618 ? 1.527 -19.244 16.585 1.00 86.94 618 LEU A N 1
ATOM 4992 C CA . LEU A 1 618 ? 2.419 -18.941 15.470 1.00 86.94 618 LEU A CA 1
ATOM 4993 C C . LEU A 1 618 ? 1.631 -19.076 14.161 1.00 86.94 618 LEU A C 1
ATOM 4995 O O . LEU A 1 618 ? 1.166 -20.163 13.830 1.00 86.94 618 LEU A O 1
ATOM 4999 N N . GLU A 1 619 ? 1.480 -17.982 13.429 1.00 87.25 619 GLU A N 1
ATOM 5000 C CA . GLU A 1 619 ? 0.919 -17.911 12.082 1.00 87.25 619 GLU A CA 1
ATOM 5001 C C . GLU A 1 619 ? 2.055 -17.873 11.054 1.00 87.25 619 GLU A C 1
ATOM 5003 O O . GLU A 1 619 ? 2.968 -17.056 11.164 1.00 87.25 619 GLU A O 1
ATOM 5008 N N . GLY A 1 620 ? 1.983 -18.733 10.042 1.00 91.56 620 GLY A N 1
ATOM 5009 C CA . GLY A 1 620 ? 2.809 -18.683 8.841 1.00 91.56 620 GLY A CA 1
ATOM 5010 C C . GLY A 1 620 ? 1.910 -18.693 7.610 1.00 91.56 620 GLY A C 1
ATOM 5011 O O . GLY A 1 620 ? 1.091 -19.595 7.449 1.00 91.56 620 GLY A O 1
ATOM 5012 N N . GLN A 1 621 ? 2.042 -17.701 6.740 1.00 91.06 621 GLN A N 1
ATOM 5013 C CA . GLN A 1 621 ? 1.247 -17.555 5.523 1.00 91.06 621 GLN A CA 1
ATOM 5014 C C . GLN A 1 621 ? 2.164 -17.380 4.315 1.00 91.06 621 GLN A C 1
ATOM 5016 O O . GLN A 1 621 ? 3.173 -16.685 4.386 1.00 91.06 621 GLN A O 1
ATOM 5021 N N . LEU A 1 622 ? 1.768 -17.972 3.192 1.00 88.81 622 LEU A N 1
ATOM 5022 C CA . LEU A 1 622 ? 2.312 -17.713 1.865 1.00 88.81 622 LEU A CA 1
ATOM 5023 C C . LEU A 1 622 ? 1.167 -17.227 0.973 1.00 88.81 622 LEU A C 1
ATOM 5025 O O . LEU A 1 622 ? 0.104 -17.854 0.932 1.00 88.81 622 LEU A O 1
ATOM 5029 N N . THR A 1 623 ? 1.378 -16.123 0.261 1.00 82.38 623 THR A N 1
ATOM 5030 C CA . THR A 1 623 ? 0.426 -15.630 -0.747 1.00 82.38 623 THR A CA 1
ATOM 5031 C C . THR A 1 623 ? 1.120 -15.623 -2.099 1.00 82.38 623 THR A C 1
ATOM 5033 O O . THR A 1 623 ? 2.160 -14.987 -2.228 1.00 82.38 623 THR A O 1
ATOM 5036 N N . GLN A 1 624 ? 0.565 -16.339 -3.076 1.00 81.12 624 GLN A N 1
ATOM 5037 C CA . GLN A 1 624 ? 1.046 -16.383 -4.452 1.00 81.12 624 GLN A CA 1
ATOM 5038 C C . GLN A 1 624 ? 0.127 -15.560 -5.356 1.00 81.12 624 GLN A C 1
ATOM 5040 O O . GLN A 1 624 ? -1.087 -15.793 -5.395 1.00 81.12 624 GLN A O 1
ATOM 5045 N N . PHE A 1 625 ? 0.719 -14.641 -6.113 1.00 69.69 625 PHE A N 1
ATOM 5046 C CA . PHE A 1 625 ? 0.020 -13.794 -7.076 1.00 69.69 625 PHE A CA 1
ATOM 5047 C C . PHE A 1 625 ? 0.150 -14.346 -8.505 1.00 69.69 625 PHE A C 1
ATOM 5049 O O . PHE A 1 625 ? 0.815 -15.354 -8.756 1.00 69.69 625 PHE A O 1
ATOM 5056 N N . TYR A 1 626 ? -0.586 -13.749 -9.445 1.00 66.38 626 TYR A N 1
ATOM 5057 C CA . TYR A 1 626 ? -0.751 -14.285 -10.803 1.00 66.38 626 TYR A CA 1
ATOM 5058 C C . TYR A 1 626 ? 0.536 -14.266 -11.652 1.00 66.38 626 TYR A C 1
ATOM 5060 O O . TYR A 1 626 ? 0.744 -15.141 -12.492 1.00 66.38 626 TYR A O 1
ATOM 5068 N N . ASP A 1 627 ? 1.371 -13.256 -11.448 1.00 65.19 627 ASP A N 1
ATOM 5069 C CA . ASP A 1 627 ? 2.732 -13.114 -11.975 1.00 65.19 627 ASP A CA 1
ATOM 5070 C C . ASP A 1 627 ? 3.686 -14.212 -11.470 1.00 65.19 627 ASP A C 1
ATOM 5072 O O . ASP A 1 627 ? 4.669 -14.536 -12.135 1.00 65.19 627 ASP A O 1
ATOM 5076 N N . GLY A 1 628 ? 3.367 -14.819 -10.323 1.00 70.56 628 GLY A N 1
ATOM 5077 C CA . GLY A 1 628 ? 4.155 -15.859 -9.676 1.00 70.56 628 GLY A CA 1
ATOM 5078 C C . GLY A 1 628 ? 5.006 -15.374 -8.502 1.00 70.56 628 GLY A C 1
ATOM 5079 O O . GLY A 1 628 ? 5.712 -16.205 -7.927 1.00 70.56 628 GLY A O 1
ATOM 5080 N N . SER A 1 629 ? 4.937 -14.094 -8.115 1.00 72.12 629 SER A N 1
ATOM 5081 C CA . SER A 1 629 ? 5.523 -13.616 -6.860 1.00 72.12 629 SER A CA 1
ATOM 5082 C C . SER A 1 629 ? 4.903 -14.326 -5.654 1.00 72.12 629 SER A C 1
ATOM 5084 O O . SER A 1 629 ? 3.729 -14.717 -5.645 1.00 72.12 629 SER A O 1
ATOM 5086 N N . ILE A 1 630 ? 5.736 -14.542 -4.634 1.00 77.31 630 ILE A N 1
ATOM 5087 C CA . ILE A 1 630 ? 5.358 -15.150 -3.360 1.00 77.31 630 ILE A CA 1
ATOM 5088 C C . ILE A 1 630 ? 6.089 -14.396 -2.261 1.00 77.31 630 ILE A C 1
ATOM 5090 O O . ILE A 1 630 ? 7.317 -14.455 -2.208 1.00 77.31 630 ILE A O 1
ATOM 5094 N N . LEU A 1 631 ? 5.343 -13.776 -1.347 1.00 76.06 631 LEU A N 1
ATOM 5095 C CA . LEU A 1 631 ? 5.905 -13.254 -0.103 1.00 76.06 631 LEU A CA 1
ATOM 5096 C C . LEU A 1 631 ? 5.306 -13.953 1.124 1.00 76.06 631 LEU A C 1
ATOM 5098 O O . LEU A 1 631 ? 4.143 -14.391 1.101 1.00 76.06 631 LEU A O 1
ATOM 5102 N N . PRO A 1 632 ? 6.108 -14.101 2.194 1.00 88.88 632 PRO A N 1
ATOM 5103 C CA . PRO A 1 632 ? 5.666 -14.693 3.437 1.00 88.88 632 PRO A CA 1
ATOM 5104 C C . PRO A 1 632 ? 5.032 -13.655 4.366 1.00 88.88 632 PRO A C 1
ATOM 5106 O O . PRO A 1 632 ? 5.412 -12.486 4.405 1.00 88.88 632 PRO A O 1
ATOM 5109 N N . LYS A 1 633 ? 4.152 -14.142 5.234 1.00 91.56 633 LYS A N 1
ATOM 5110 C CA . LYS A 1 633 ? 3.876 -13.522 6.528 1.00 91.56 633 LYS A CA 1
ATOM 5111 C C . LYS A 1 633 ? 4.209 -14.513 7.641 1.00 91.56 633 LYS A C 1
ATOM 5113 O O . LYS A 1 633 ? 3.857 -15.689 7.555 1.00 91.56 633 LYS A O 1
ATOM 5118 N N . LEU A 1 634 ? 4.831 -14.018 8.704 1.00 93.06 634 LEU A N 1
ATOM 5119 C CA . LEU A 1 634 ? 5.079 -14.724 9.954 1.00 93.06 634 LEU A CA 1
ATOM 5120 C C . LEU A 1 634 ? 4.574 -13.857 11.113 1.00 93.06 634 LEU A C 1
ATOM 5122 O O . LEU A 1 634 ? 5.029 -12.727 11.276 1.00 93.06 634 LEU A O 1
ATOM 5126 N N . ALA A 1 635 ? 3.667 -14.372 11.940 1.00 88.56 635 ALA A N 1
ATOM 5127 C CA . ALA A 1 635 ? 3.247 -13.690 13.162 1.00 88.56 635 ALA A CA 1
ATOM 5128 C C . ALA A 1 635 ? 3.291 -14.625 14.373 1.00 88.56 635 ALA A C 1
ATOM 5130 O O . ALA A 1 635 ? 2.895 -15.783 14.301 1.00 88.56 635 ALA A O 1
ATOM 5131 N N . LEU A 1 636 ? 3.764 -14.114 15.502 1.00 86.62 636 LEU A N 1
ATOM 5132 C CA . LEU A 1 636 ? 3.842 -14.802 16.781 1.00 86.62 636 LEU A CA 1
ATOM 5133 C C . LEU A 1 636 ? 3.093 -13.974 17.823 1.00 86.62 636 LEU A C 1
ATOM 5135 O O . LEU A 1 636 ? 3.500 -12.857 18.127 1.00 86.62 636 LEU A O 1
ATOM 5139 N N . GLN A 1 637 ? 2.044 -14.546 18.408 1.00 81.19 637 GLN A N 1
ATOM 5140 C CA . GLN A 1 637 ? 1.417 -14.030 19.621 1.00 81.19 637 GLN A CA 1
ATOM 5141 C C . GLN A 1 637 ? 1.772 -14.941 20.799 1.00 81.19 637 GLN A C 1
ATOM 5143 O O . GLN A 1 637 ? 1.663 -16.164 20.706 1.00 81.19 637 GLN A O 1
ATOM 5148 N N . LEU A 1 638 ? 2.162 -14.342 21.919 1.00 81.31 638 LEU A N 1
ATOM 5149 C CA . LEU A 1 638 ? 2.393 -15.002 23.200 1.00 81.31 638 LEU A CA 1
ATOM 5150 C C . LEU A 1 638 ? 1.526 -14.342 24.271 1.00 81.31 638 LEU A C 1
ATOM 5152 O O . LEU A 1 638 ? 1.405 -13.118 24.315 1.00 81.31 638 LEU A O 1
ATOM 5156 N N . SER A 1 639 ? 0.966 -15.143 25.171 1.00 78.69 639 SER A N 1
ATOM 5157 C CA . SER A 1 639 ? 0.276 -14.668 26.372 1.00 78.69 639 SER A CA 1
ATOM 5158 C C . SER A 1 639 ? 0.718 -15.500 27.573 1.00 78.69 639 SER A C 1
ATOM 5160 O O . SER A 1 639 ? 0.755 -16.726 27.501 1.00 78.69 639 SER A O 1
ATOM 5162 N N . ALA A 1 640 ? 1.098 -14.848 28.669 1.00 82.38 640 ALA A N 1
ATOM 5163 C CA . ALA A 1 640 ? 1.701 -15.475 29.845 1.00 82.38 640 ALA A CA 1
ATOM 5164 C C . ALA A 1 640 ? 1.383 -14.687 31.125 1.00 82.38 640 ALA A C 1
ATOM 5166 O O . ALA A 1 640 ? 0.837 -13.587 31.070 1.00 82.38 640 ALA A O 1
ATOM 5167 N N . GLN A 1 641 ? 1.767 -15.228 32.284 1.00 83.25 641 GLN A N 1
ATOM 5168 C CA . GLN A 1 641 ? 1.799 -14.472 33.537 1.00 83.25 641 GLN A CA 1
ATOM 5169 C C . GLN A 1 641 ? 3.255 -14.280 33.982 1.00 83.25 641 GLN A C 1
ATOM 5171 O O . GLN A 1 641 ? 3.985 -15.255 34.162 1.00 83.25 641 GLN A O 1
ATOM 5176 N N . TRP A 1 642 ? 3.685 -13.031 34.162 1.00 78.75 642 TRP A N 1
ATOM 5177 C CA . TRP A 1 642 ? 5.063 -12.665 34.499 1.00 78.75 642 TRP A CA 1
ATOM 5178 C C . TRP A 1 642 ? 5.086 -11.734 35.713 1.00 78.75 642 TRP A C 1
ATOM 5180 O O . TRP A 1 642 ? 4.472 -10.674 35.710 1.00 78.75 642 TRP A O 1
ATOM 5190 N N . LEU A 1 643 ? 5.765 -12.151 36.789 1.00 82.56 643 LEU A N 1
ATOM 5191 C CA . LEU A 1 643 ? 5.876 -11.396 38.053 1.00 82.56 643 LEU A CA 1
ATOM 5192 C C . LEU A 1 643 ? 4.526 -10.899 38.629 1.00 82.56 643 LEU A C 1
ATOM 5194 O O . LEU A 1 643 ? 4.462 -9.866 39.291 1.00 82.56 643 LEU A O 1
ATOM 5198 N N . GLY A 1 644 ? 3.443 -11.645 38.386 1.00 79.94 644 GLY A N 1
ATOM 5199 C CA . GLY A 1 644 ? 2.081 -11.304 38.818 1.00 79.94 644 GLY A CA 1
ATOM 5200 C C . GLY A 1 644 ? 1.278 -10.447 37.831 1.00 79.94 644 GLY A C 1
ATOM 5201 O O . GLY A 1 644 ? 0.071 -10.319 38.019 1.00 79.94 644 GLY A O 1
ATOM 5202 N N . TRP A 1 645 ? 1.900 -9.931 36.769 1.00 83.00 645 TRP A N 1
ATOM 5203 C CA . TRP A 1 645 ? 1.220 -9.279 35.649 1.00 83.00 645 TRP A CA 1
ATOM 5204 C C . TRP A 1 645 ? 0.718 -10.322 34.645 1.00 83.00 645 TRP A C 1
ATOM 5206 O O . TRP A 1 645 ? 1.416 -11.291 34.345 1.00 83.00 645 TRP A O 1
ATOM 5216 N N . GLU A 1 646 ? -0.474 -10.111 34.097 1.00 82.12 646 GLU A N 1
ATOM 5217 C CA . GLU A 1 646 ? -0.904 -10.722 32.838 1.00 82.12 646 GLU A CA 1
ATOM 5218 C C . GLU A 1 646 ? -0.133 -10.023 31.702 1.00 82.12 646 GLU A C 1
ATOM 5220 O O . GLU A 1 646 ? -0.066 -8.795 31.647 1.00 82.12 646 GLU A O 1
ATOM 5225 N N . THR A 1 647 ? 0.511 -10.784 30.820 1.00 81.81 647 THR A N 1
ATOM 5226 C CA . THR A 1 647 ? 1.418 -10.268 29.784 1.00 81.81 647 THR A CA 1
ATOM 5227 C C . THR A 1 647 ? 1.024 -10.822 28.424 1.00 81.81 647 THR A C 1
ATOM 5229 O O . THR A 1 647 ? 0.867 -12.032 28.279 1.00 81.81 647 THR A O 1
ATOM 5232 N N . SER A 1 648 ? 0.919 -9.957 27.417 1.00 79.38 648 SER A N 1
ATOM 5233 C CA . SER A 1 648 ? 0.736 -10.345 26.016 1.00 79.38 648 SER A CA 1
ATOM 5234 C C . SER A 1 648 ? 1.798 -9.671 25.153 1.00 79.38 648 SER A C 1
ATOM 5236 O O . SER A 1 648 ? 2.096 -8.495 25.352 1.00 79.38 648 SER A O 1
ATOM 5238 N N . VAL A 1 649 ? 2.391 -10.407 24.215 1.00 84.19 649 VAL A N 1
ATOM 5239 C CA . VAL A 1 649 ? 3.420 -9.909 23.289 1.00 84.19 649 VAL A CA 1
ATOM 5240 C C . VAL A 1 649 ? 3.122 -10.433 21.891 1.00 84.19 649 VAL A C 1
ATOM 5242 O O . VAL A 1 649 ? 2.892 -11.629 21.720 1.00 84.19 649 VAL A O 1
ATOM 5245 N N . GLY A 1 650 ? 3.129 -9.540 20.906 1.00 83.00 650 GLY A N 1
ATOM 5246 C CA . GLY A 1 650 ? 2.962 -9.846 19.492 1.00 83.00 650 GLY A CA 1
ATOM 5247 C C . GLY A 1 650 ? 4.177 -9.406 18.676 1.00 83.00 650 GLY A C 1
ATOM 5248 O O . GLY A 1 650 ? 4.742 -8.337 18.901 1.00 83.00 650 GLY A O 1
ATOM 5249 N N . LEU A 1 651 ? 4.562 -10.228 17.708 1.00 89.75 651 LEU A N 1
ATOM 5250 C CA . LEU A 1 651 ? 5.518 -9.907 16.652 1.00 89.75 651 LEU A CA 1
ATOM 5251 C C . LEU A 1 651 ? 4.894 -10.319 15.319 1.00 89.75 651 LEU A C 1
ATOM 5253 O O . LEU A 1 651 ? 4.367 -11.421 15.210 1.00 89.75 651 LEU A O 1
ATOM 5257 N N . GLU A 1 652 ? 4.947 -9.463 14.311 1.00 91.44 652 GLU A N 1
ATOM 5258 C CA . GLU A 1 652 ? 4.415 -9.728 12.975 1.00 91.44 652 GLU A CA 1
ATOM 5259 C C . GLU A 1 652 ? 5.374 -9.156 11.935 1.00 91.44 652 GLU A C 1
ATOM 5261 O O . GLU A 1 652 ? 5.756 -7.993 12.022 1.00 91.44 652 GLU A O 1
ATOM 5266 N N . ALA A 1 653 ? 5.777 -9.987 10.979 1.00 94.00 653 ALA A N 1
ATOM 5267 C CA . ALA A 1 653 ? 6.545 -9.602 9.806 1.00 94.00 653 ALA A CA 1
ATOM 5268 C C . ALA A 1 653 ? 5.792 -10.095 8.567 1.00 94.00 653 ALA A C 1
ATOM 5270 O O . ALA A 1 653 ? 5.403 -11.266 8.512 1.00 94.00 653 ALA A O 1
ATOM 5271 N N . SER A 1 654 ? 5.558 -9.230 7.586 1.00 91.56 654 SER A N 1
ATOM 5272 C CA . SER A 1 654 ? 4.784 -9.582 6.393 1.00 91.56 654 SER A CA 1
ATOM 5273 C C . SER A 1 654 ? 5.242 -8.835 5.157 1.00 91.56 654 SER A C 1
ATOM 5275 O O . SER A 1 654 ? 5.304 -7.611 5.180 1.00 91.56 654 SER A O 1
ATOM 5277 N N . GLY A 1 655 ? 5.470 -9.580 4.076 1.00 87.69 655 GLY A N 1
ATOM 5278 C CA . GLY A 1 655 ? 5.493 -9.048 2.721 1.00 87.69 655 GLY A CA 1
ATOM 5279 C C . GLY A 1 655 ? 4.135 -9.250 2.041 1.00 87.69 655 GLY A C 1
ATOM 5280 O O . GLY A 1 655 ? 3.533 -10.327 2.135 1.00 87.69 655 GLY A O 1
ATOM 5281 N N . ALA A 1 656 ? 3.652 -8.225 1.347 1.00 81.62 656 ALA A N 1
ATOM 5282 C CA . ALA A 1 656 ? 2.471 -8.262 0.493 1.00 81.62 656 ALA A CA 1
ATOM 5283 C C . ALA A 1 656 ? 2.852 -7.745 -0.906 1.00 81.62 656 ALA A C 1
ATOM 5285 O O . ALA A 1 656 ? 3.103 -6.549 -1.046 1.00 81.62 656 ALA A O 1
ATOM 5286 N N . PRO A 1 657 ? 2.917 -8.612 -1.932 1.00 78.62 657 PRO A N 1
ATOM 5287 C CA . PRO A 1 657 ? 3.122 -8.182 -3.301 1.00 78.62 657 PRO A CA 1
ATOM 5288 C C . PRO A 1 657 ? 1.778 -7.800 -3.927 1.00 78.62 657 PRO A C 1
ATOM 5290 O O . PRO A 1 657 ? 0.711 -8.218 -3.468 1.00 78.62 657 PRO A O 1
ATOM 5293 N N . GLY A 1 658 ? 1.835 -7.052 -5.015 1.00 77.56 658 GLY A N 1
ATOM 5294 C CA . GLY A 1 658 ? 0.721 -6.783 -5.902 1.00 77.56 658 GLY A CA 1
ATOM 5295 C C . GLY A 1 658 ? 1.217 -6.722 -7.339 1.00 77.56 658 GLY A C 1
ATOM 5296 O O . GLY A 1 658 ? 2.307 -6.243 -7.635 1.00 77.56 658 GLY A O 1
ATOM 5297 N N . TYR A 1 659 ? 0.403 -7.233 -8.256 1.00 78.06 659 TYR A N 1
ATOM 5298 C CA . TYR A 1 659 ? 0.695 -7.163 -9.679 1.00 78.06 659 TYR A CA 1
ATOM 5299 C C . TYR A 1 659 ? -0.571 -6.812 -10.445 1.00 78.06 659 TYR A C 1
ATOM 5301 O O . TYR A 1 659 ? -1.581 -7.526 -10.380 1.00 78.06 659 TYR A O 1
ATOM 5309 N N . ARG A 1 660 ? -0.518 -5.721 -11.211 1.00 81.00 660 ARG A N 1
ATOM 5310 C CA . ARG A 1 660 ? -1.664 -5.210 -11.965 1.00 81.00 660 ARG A CA 1
ATOM 5311 C C . ARG A 1 660 ? -1.285 -4.905 -13.403 1.00 81.00 660 ARG A C 1
ATOM 5313 O O . ARG A 1 660 ? -0.270 -4.285 -13.691 1.00 81.00 660 ARG A O 1
ATOM 5320 N N . THR A 1 661 ? -2.187 -5.261 -14.310 1.00 79.06 661 THR A N 1
ATOM 5321 C CA . THR A 1 661 ? -2.171 -4.778 -15.697 1.00 79.06 661 THR A CA 1
ATOM 5322 C C . THR A 1 661 ? -3.415 -3.942 -15.971 1.00 79.06 661 THR A C 1
ATOM 5324 O O . THR A 1 661 ? -4.490 -4.234 -15.431 1.00 79.06 661 THR A O 1
ATOM 5327 N N . ALA A 1 662 ? -3.283 -2.904 -16.799 1.00 83.00 662 ALA A N 1
ATOM 5328 C CA . ALA A 1 662 ? -4.407 -2.097 -17.262 1.00 83.00 662 ALA A CA 1
ATOM 5329 C C . ALA A 1 662 ? -4.312 -1.746 -18.748 1.00 83.00 662 ALA A C 1
ATOM 5331 O O . ALA A 1 662 ? -3.234 -1.452 -19.263 1.00 83.00 662 ALA A O 1
ATOM 5332 N N . LEU A 1 663 ? -5.465 -1.679 -19.413 1.00 84.00 663 LEU A N 1
ATOM 5333 C CA . LEU A 1 663 ? -5.599 -1.009 -20.705 1.00 84.00 663 LEU A CA 1
ATOM 5334 C C . LEU A 1 663 ? -6.235 0.367 -20.492 1.00 84.00 663 LEU A C 1
ATOM 5336 O O . LEU A 1 663 ? -7.426 0.469 -20.191 1.00 84.00 663 LEU A O 1
ATOM 5340 N N . ILE A 1 664 ? -5.442 1.421 -20.654 1.00 88.69 664 ILE A N 1
ATOM 5341 C CA . ILE A 1 664 ? -5.872 2.815 -20.536 1.00 88.69 664 ILE A CA 1
ATOM 5342 C C . ILE A 1 664 ? -6.269 3.327 -21.919 1.00 88.69 664 ILE A C 1
ATOM 5344 O O . ILE A 1 664 ? -5.557 3.122 -22.899 1.00 88.69 664 ILE A O 1
ATOM 5348 N N . ARG A 1 665 ? -7.419 3.992 -22.024 1.00 89.44 665 ARG A N 1
ATOM 5349 C CA . ARG A 1 665 ? -7.888 4.649 -23.251 1.00 89.44 665 ARG A CA 1
ATOM 5350 C C . ARG A 1 665 ? -8.333 6.061 -22.928 1.00 89.44 665 ARG A C 1
ATOM 5352 O O . ARG A 1 665 ? -9.286 6.244 -22.175 1.00 89.44 665 ARG A O 1
ATOM 5359 N N . GLN A 1 666 ? -7.673 7.040 -23.528 1.00 90.25 666 GLN A N 1
ATOM 5360 C CA . GLN A 1 666 ? -8.107 8.431 -23.495 1.00 90.25 666 GLN A CA 1
ATOM 5361 C C . GLN A 1 666 ? -9.052 8.673 -24.673 1.00 90.25 666 GLN A C 1
ATOM 5363 O O . GLN A 1 666 ? -8.811 8.201 -25.790 1.00 90.25 666 GLN A O 1
ATOM 5368 N N . LEU A 1 667 ? -10.146 9.381 -24.417 1.00 89.50 667 LEU A N 1
ATOM 5369 C CA . LEU A 1 667 ? -11.270 9.583 -25.324 1.00 89.50 667 LEU A CA 1
ATOM 5370 C C . LEU A 1 667 ? -11.603 11.076 -25.439 1.00 89.50 667 LEU A C 1
ATOM 5372 O O . LEU A 1 667 ? -11.594 11.806 -24.445 1.00 89.50 667 LEU A O 1
ATOM 5376 N N . SER A 1 668 ? -11.929 11.524 -26.653 1.00 88.19 668 SER A N 1
ATOM 5377 C CA . SER A 1 668 ? -12.400 12.888 -26.910 1.00 88.19 668 SER A CA 1
ATOM 5378 C C . SER A 1 668 ? -13.784 13.143 -26.301 1.00 88.19 668 SER A C 1
ATOM 5380 O O . SER A 1 668 ? -14.493 12.218 -25.896 1.00 88.19 668 SER A O 1
ATOM 5382 N N . ARG A 1 669 ? -14.219 14.408 -26.308 1.00 86.00 669 ARG A N 1
ATOM 5383 C CA . ARG A 1 669 ? -15.582 14.824 -25.940 1.00 86.00 669 ARG A CA 1
ATOM 5384 C C . ARG A 1 669 ? -16.686 14.031 -26.661 1.00 86.00 669 ARG A C 1
ATOM 5386 O O . ARG A 1 669 ? -17.739 13.792 -26.077 1.00 86.00 669 ARG A O 1
ATOM 5393 N N . GLU A 1 670 ? -16.440 13.584 -27.893 1.00 86.88 670 GLU A N 1
ATOM 5394 C CA . GLU A 1 670 ? -17.356 12.774 -28.715 1.00 86.88 670 GLU A CA 1
ATOM 5395 C C . GLU A 1 670 ? -17.237 11.256 -28.467 1.00 86.88 670 GLU A C 1
ATOM 5397 O O . GLU A 1 670 ? -17.842 10.470 -29.197 1.00 86.88 670 GLU A O 1
ATOM 5402 N N . GLY A 1 671 ? -16.438 10.818 -27.488 1.00 82.38 671 GLY A N 1
ATOM 5403 C CA . GLY A 1 671 ? -16.242 9.402 -27.157 1.00 82.38 671 GLY A CA 1
ATOM 5404 C C . GLY A 1 671 ? -15.352 8.630 -28.142 1.00 82.38 671 GLY A C 1
ATOM 5405 O O . GLY A 1 671 ? -15.423 7.403 -28.201 1.00 82.38 671 GLY A O 1
ATOM 5406 N N . LYS A 1 672 ? -14.517 9.315 -28.936 1.00 85.25 672 LYS A N 1
ATOM 5407 C CA . LYS A 1 672 ? -13.544 8.671 -29.838 1.00 85.25 672 LYS A CA 1
ATOM 5408 C C . LYS A 1 672 ? -12.220 8.457 -29.114 1.00 85.25 672 LYS A C 1
ATOM 5410 O O . LYS A 1 672 ? -11.698 9.403 -28.536 1.00 85.25 672 LYS A O 1
ATOM 5415 N N . VAL A 1 673 ? -11.650 7.252 -29.176 1.00 83.38 673 VAL A N 1
ATOM 5416 C CA . VAL A 1 673 ? -10.324 6.971 -28.591 1.00 83.38 673 VAL A CA 1
ATOM 5417 C C . VAL A 1 673 ? -9.263 7.797 -29.324 1.00 83.38 673 VAL A C 1
ATOM 5419 O O . VAL A 1 673 ? -9.127 7.656 -30.538 1.00 83.38 673 VAL A O 1
ATOM 5422 N N . ILE A 1 674 ? -8.523 8.631 -28.591 1.00 83.94 674 ILE A N 1
ATOM 5423 C CA . ILE A 1 674 ? -7.457 9.516 -29.100 1.00 83.94 674 ILE A CA 1
ATOM 5424 C C . ILE A 1 674 ? -6.048 8.983 -28.795 1.00 83.94 674 ILE A C 1
ATOM 5426 O O . ILE A 1 674 ? -5.125 9.162 -29.591 1.00 83.94 674 ILE A O 1
ATOM 5430 N N . ASN A 1 675 ? -5.892 8.283 -27.670 1.00 81.06 675 ASN A N 1
ATOM 5431 C CA . ASN A 1 675 ? -4.656 7.640 -27.225 1.00 81.06 675 ASN A CA 1
ATOM 5432 C C . ASN A 1 675 ? -5.015 6.352 -26.465 1.00 81.06 675 ASN A C 1
ATOM 5434 O O . ASN A 1 675 ? -6.082 6.261 -25.848 1.00 81.06 675 ASN A O 1
ATOM 5438 N N . GLN A 1 676 ? -4.139 5.355 -26.522 1.00 80.69 676 GLN A N 1
ATOM 5439 C CA . GLN A 1 676 ? -4.284 4.097 -25.796 1.00 80.69 676 GLN A CA 1
ATOM 5440 C C . GLN A 1 676 ? -2.936 3.703 -25.199 1.00 80.69 676 GLN A C 1
ATOM 5442 O O . GLN A 1 676 ? -1.921 3.748 -25.891 1.00 80.69 676 GLN A O 1
ATOM 5447 N N . GLU A 1 677 ? -2.938 3.292 -23.935 1.00 83.38 677 GLU A N 1
ATOM 5448 C CA . GLU A 1 677 ? -1.735 2.945 -23.183 1.00 83.38 677 GLU A CA 1
ATOM 5449 C C . GLU A 1 677 ? -1.902 1.599 -22.474 1.00 83.38 677 GLU A C 1
ATOM 5451 O O . GLU A 1 677 ? -2.998 1.247 -22.034 1.00 83.38 677 GLU A O 1
ATOM 5456 N N . PHE A 1 678 ? -0.815 0.843 -22.351 1.00 77.06 678 PHE A N 1
ATOM 5457 C CA . PHE A 1 678 ? -0.765 -0.374 -21.543 1.00 77.06 678 PHE A CA 1
ATOM 5458 C C . PHE A 1 678 ? 0.019 -0.105 -20.256 1.00 77.06 678 PHE A C 1
ATOM 5460 O O . PHE A 1 678 ? 1.195 0.236 -20.331 1.00 77.06 678 PHE A O 1
ATOM 5467 N N . GLU A 1 679 ? -0.634 -0.229 -19.100 1.00 83.81 679 GLU A N 1
ATOM 5468 C CA . GLU A 1 679 ? -0.043 -0.077 -17.762 1.00 83.81 679 GLU A CA 1
ATOM 5469 C C . GLU A 1 679 ? 0.339 -1.453 -17.205 1.00 83.81 679 GLU A C 1
ATOM 5471 O O . GLU A 1 679 ? -0.487 -2.370 -17.190 1.00 83.81 679 GLU A O 1
ATOM 5476 N N . VAL A 1 680 ? 1.558 -1.562 -16.685 1.00 77.44 680 VAL A N 1
ATOM 5477 C CA . VAL A 1 680 ? 1.988 -2.586 -15.730 1.00 77.44 680 VAL A CA 1
ATOM 5478 C C . VAL A 1 680 ? 2.311 -1.869 -14.421 1.00 77.44 680 VAL A C 1
ATOM 5480 O O . VAL A 1 680 ? 2.956 -0.824 -14.445 1.00 77.44 680 VAL A O 1
ATOM 5483 N N . LEU A 1 681 ? 1.854 -2.416 -13.300 1.00 82.06 681 LEU A N 1
ATOM 5484 C CA . LEU A 1 681 ? 2.306 -2.058 -11.959 1.00 82.06 681 LEU A CA 1
ATOM 5485 C C . LEU A 1 681 ? 2.806 -3.324 -11.266 1.00 82.06 681 LEU A C 1
ATOM 5487 O O . LEU A 1 681 ? 2.086 -4.327 -11.229 1.00 82.06 681 LEU A O 1
ATOM 5491 N N . ASP A 1 682 ? 4.010 -3.221 -10.724 1.00 79.19 682 ASP A N 1
ATOM 5492 C CA . ASP A 1 682 ? 4.641 -4.158 -9.798 1.00 79.19 682 ASP A CA 1
ATOM 5493 C C . ASP A 1 682 ? 4.754 -3.425 -8.447 1.00 79.19 682 ASP A C 1
ATOM 5495 O O . ASP A 1 682 ? 5.301 -2.319 -8.403 1.00 79.19 682 ASP A O 1
ATOM 5499 N N . GLU A 1 683 ? 4.152 -3.949 -7.379 1.00 84.94 683 GLU A N 1
ATOM 5500 C CA . GLU A 1 683 ? 4.112 -3.307 -6.053 1.00 84.94 683 GLU A CA 1
ATOM 5501 C C . GLU A 1 683 ? 4.466 -4.302 -4.937 1.00 84.94 683 GLU A C 1
ATOM 5503 O O . GLU A 1 683 ? 4.093 -5.473 -4.982 1.00 84.94 683 GLU A O 1
ATOM 5508 N N . GLU A 1 684 ? 5.188 -3.845 -3.917 1.00 84.62 684 GLU A N 1
ATOM 5509 C CA . GLU A 1 684 ? 5.605 -4.641 -2.761 1.00 84.62 684 GLU A CA 1
ATOM 5510 C C . GLU A 1 684 ? 5.455 -3.810 -1.485 1.00 84.62 684 GLU A C 1
ATOM 5512 O O . GLU A 1 684 ? 5.829 -2.642 -1.437 1.00 84.62 684 GLU A O 1
ATOM 5517 N N . THR A 1 685 ? 4.883 -4.404 -0.439 1.00 91.12 685 THR A N 1
ATOM 5518 C CA . THR A 1 685 ? 4.817 -3.812 0.902 1.00 91.12 685 THR A CA 1
ATOM 5519 C C . THR A 1 685 ? 5.455 -4.760 1.905 1.00 91.12 685 THR A C 1
ATOM 5521 O O . THR A 1 685 ? 4.901 -5.828 2.171 1.00 91.12 685 THR A O 1
ATOM 5524 N N . GLU A 1 686 ? 6.589 -4.377 2.485 1.00 91.19 686 GLU A N 1
ATOM 5525 C CA . GLU A 1 686 ? 7.181 -5.063 3.637 1.00 91.19 686 GLU A CA 1
ATOM 5526 C C . GLU A 1 686 ? 6.786 -4.347 4.931 1.00 91.19 686 GLU A C 1
ATOM 5528 O O . GLU A 1 686 ? 6.875 -3.124 5.027 1.00 91.19 686 GLU A O 1
ATOM 5533 N N . SER A 1 687 ? 6.396 -5.085 5.970 1.00 94.06 687 SER A N 1
ATOM 5534 C CA . SER A 1 687 ? 6.186 -4.508 7.299 1.00 94.06 687 SER A CA 1
ATOM 5535 C C . SER A 1 687 ? 6.682 -5.397 8.433 1.00 94.06 687 SER A C 1
ATOM 5537 O O . SER A 1 687 ? 6.676 -6.629 8.356 1.00 94.06 687 SER A O 1
ATOM 5539 N N . LEU A 1 688 ? 7.120 -4.744 9.511 1.00 94.31 688 LEU A N 1
ATOM 5540 C CA . LEU A 1 688 ? 7.563 -5.351 10.761 1.00 94.31 688 LEU A CA 1
ATOM 5541 C C . LEU A 1 688 ? 6.914 -4.610 11.931 1.00 94.31 688 LEU A C 1
ATOM 5543 O O . LEU A 1 688 ? 7.110 -3.409 12.107 1.00 94.31 688 LEU A O 1
ATOM 5547 N N . LYS A 1 689 ? 6.172 -5.334 12.765 1.00 91.38 689 LYS A N 1
ATOM 5548 C CA . LYS A 1 689 ? 5.380 -4.794 13.870 1.00 91.38 689 LYS A CA 1
ATOM 5549 C C . LYS A 1 689 ? 5.616 -5.583 15.153 1.00 91.38 689 LYS A C 1
ATOM 5551 O O . LYS A 1 689 ? 5.499 -6.806 15.181 1.00 91.38 689 LYS A O 1
ATOM 5556 N N . PHE A 1 690 ? 5.866 -4.865 16.240 1.00 91.31 690 PHE A N 1
ATOM 5557 C CA . PHE A 1 690 ? 5.925 -5.379 17.603 1.00 91.31 690 PHE A CA 1
ATOM 5558 C C . PHE A 1 690 ? 4.809 -4.758 18.450 1.00 91.31 690 PHE A C 1
ATOM 5560 O O . PHE A 1 690 ? 4.552 -3.555 18.368 1.00 91.31 690 PHE A O 1
ATOM 5567 N N . THR A 1 691 ? 4.161 -5.564 19.286 1.00 83.88 691 THR A N 1
ATOM 5568 C CA . THR A 1 691 ? 3.148 -5.127 20.256 1.00 83.88 691 THR A CA 1
ATOM 5569 C C . THR A 1 691 ? 3.380 -5.771 21.618 1.00 83.88 691 THR A C 1
ATOM 5571 O O . THR A 1 691 ? 3.795 -6.923 21.727 1.00 83.88 691 THR A O 1
ATOM 5574 N N . GLY A 1 692 ? 3.084 -5.035 22.684 1.00 82.44 692 GLY A N 1
ATOM 5575 C CA . GLY A 1 692 ? 3.170 -5.503 24.061 1.00 82.44 692 GLY A CA 1
ATOM 5576 C C . GLY A 1 692 ? 2.024 -4.961 24.907 1.00 82.44 692 GLY A C 1
ATOM 5577 O O . GLY A 1 692 ? 1.599 -3.819 24.741 1.00 82.44 692 GLY A O 1
ATOM 5578 N N . GLN A 1 693 ? 1.537 -5.780 25.832 1.00 83.88 693 GLN A N 1
ATOM 5579 C CA . GLN A 1 693 ? 0.543 -5.410 26.831 1.00 83.88 693 GLN A CA 1
ATOM 5580 C C . GLN A 1 693 ? 0.906 -6.029 28.182 1.00 83.88 693 GLN A C 1
ATOM 5582 O O . GLN A 1 693 ? 1.257 -7.208 28.262 1.00 83.88 693 GLN A O 1
ATOM 5587 N N . LEU A 1 694 ? 0.775 -5.245 29.250 1.00 83.94 694 LEU A N 1
ATOM 5588 C CA . LEU A 1 694 ? 0.908 -5.683 30.638 1.00 83.94 694 LEU A CA 1
ATOM 5589 C C . LEU A 1 694 ? -0.349 -5.266 31.405 1.00 83.94 694 LEU A C 1
ATOM 5591 O O . LEU A 1 694 ? -0.713 -4.096 31.374 1.00 83.94 694 LEU A O 1
ATOM 5595 N N . LYS A 1 695 ? -0.998 -6.187 32.118 1.00 82.94 695 LYS A N 1
ATOM 5596 C CA . LYS A 1 695 ? -2.147 -5.912 32.994 1.00 82.94 695 LYS A CA 1
ATOM 5597 C C . LYS A 1 695 ? -1.881 -6.407 34.416 1.00 82.94 695 LYS A C 1
ATOM 5599 O O . LYS A 1 695 ? -1.415 -7.527 34.610 1.00 82.94 695 LYS A O 1
ATOM 5604 N N . GLN A 1 696 ? -2.205 -5.595 35.418 1.00 85.88 696 GLN A N 1
ATOM 5605 C CA . GLN A 1 696 ? -2.207 -5.988 36.827 1.00 85.88 696 GLN A CA 1
ATOM 5606 C C . GLN A 1 696 ? -3.461 -5.462 37.523 1.00 85.88 696 GLN A C 1
ATOM 5608 O O . GLN A 1 696 ? -3.706 -4.258 37.555 1.00 85.88 696 GLN A O 1
ATOM 5613 N N . SER A 1 697 ? -4.206 -6.365 38.160 1.00 83.19 697 SER A N 1
ATOM 5614 C CA . SER A 1 697 ? -5.352 -6.034 39.010 1.00 83.19 697 SER A CA 1
ATOM 5615 C C . SER A 1 697 ? -4.998 -6.352 40.469 1.00 83.19 697 SER A C 1
ATOM 5617 O O . SER A 1 697 ? -4.607 -7.473 40.794 1.00 83.19 697 SER A O 1
ATOM 5619 N N . SER A 1 698 ? -5.091 -5.360 41.355 1.00 83.69 698 SER A N 1
ATOM 5620 C CA . SER A 1 698 ? -4.698 -5.434 42.766 1.00 83.69 698 SER A CA 1
ATOM 5621 C C . SER A 1 698 ? -5.730 -4.728 43.648 1.00 83.69 698 SER A C 1
ATOM 5623 O O . SER A 1 698 ? -5.843 -3.499 43.666 1.00 83.69 698 SER A O 1
ATOM 5625 N N . GLY A 1 699 ? -6.517 -5.518 44.384 1.00 84.38 699 GLY A N 1
ATOM 5626 C CA . GLY A 1 699 ? -7.603 -5.014 45.224 1.00 84.38 699 GLY A CA 1
ATOM 5627 C C . GLY A 1 699 ? -8.674 -4.294 44.400 1.00 84.38 699 GLY A C 1
ATOM 5628 O O . GLY A 1 699 ? -9.386 -4.922 43.625 1.00 84.38 699 GLY A O 1
ATOM 5629 N N . GLN A 1 700 ? -8.791 -2.977 44.584 1.00 85.69 700 GLN A N 1
ATOM 5630 C CA . GLN A 1 700 ? -9.712 -2.118 43.827 1.00 85.69 700 GLN A CA 1
ATOM 5631 C C . GLN A 1 700 ? -9.073 -1.471 42.587 1.00 85.69 700 GLN A C 1
ATOM 5633 O O . GLN A 1 700 ? -9.794 -0.872 41.792 1.00 85.69 700 GLN A O 1
ATOM 5638 N N . SER A 1 701 ? -7.750 -1.565 42.418 1.00 87.25 701 SER A N 1
ATOM 5639 C CA . SER A 1 701 ? -7.016 -0.937 41.316 1.00 87.25 701 SER A CA 1
ATOM 5640 C C . SER A 1 701 ? -6.742 -1.930 40.191 1.00 87.25 701 SER A C 1
ATOM 5642 O O . SER A 1 701 ? -6.334 -3.059 40.443 1.00 87.25 701 SER A O 1
ATOM 5644 N N . GLU A 1 702 ? -6.865 -1.482 38.952 1.00 86.38 702 GLU A N 1
ATOM 5645 C CA . GLU A 1 702 ? -6.398 -2.169 37.752 1.00 86.38 702 GLU A CA 1
ATOM 5646 C C . GLU A 1 702 ? -5.527 -1.215 36.934 1.00 86.38 702 GLU A C 1
ATOM 5648 O O . GLU A 1 702 ? -5.874 -0.047 36.775 1.00 86.38 702 GLU A O 1
ATOM 5653 N N . ILE A 1 703 ? -4.384 -1.700 36.455 1.00 86.69 703 ILE A N 1
ATOM 5654 C CA . ILE A 1 703 ? -3.478 -0.982 35.556 1.00 86.69 703 ILE A CA 1
ATOM 5655 C C . ILE A 1 703 ? -3.286 -1.839 34.309 1.00 86.69 703 ILE A C 1
ATOM 5657 O O . ILE A 1 703 ? -2.965 -3.024 34.418 1.00 86.69 703 ILE A O 1
ATOM 5661 N N . VAL A 1 704 ? -3.434 -1.228 33.139 1.00 83.44 704 VAL A N 1
ATOM 5662 C CA . VAL A 1 704 ? -3.061 -1.782 31.839 1.00 83.44 704 VAL A CA 1
ATOM 5663 C C . VAL A 1 704 ? -2.044 -0.841 31.198 1.00 83.44 704 VAL A C 1
ATOM 5665 O O . VAL A 1 704 ? -2.253 0.367 31.140 1.00 83.44 704 VAL A O 1
ATOM 5668 N N . LEU A 1 705 ? -0.939 -1.398 30.720 1.00 87.00 705 LEU A N 1
ATOM 5669 C CA . LEU A 1 705 ? 0.078 -0.719 29.925 1.00 87.00 705 LEU A CA 1
ATOM 5670 C C . LEU A 1 705 ? 0.077 -1.356 28.536 1.00 87.00 705 LEU A C 1
ATOM 5672 O O . LEU A 1 705 ? 0.038 -2.584 28.431 1.00 87.00 705 LEU A O 1
ATOM 5676 N N . THR A 1 706 ? 0.147 -0.550 27.485 1.00 84.56 706 THR A N 1
ATOM 5677 C CA . THR A 1 706 ? 0.260 -1.002 26.093 1.00 84.56 706 THR A CA 1
ATOM 5678 C C . THR A 1 706 ? 1.421 -0.311 25.392 1.00 84.56 706 THR A C 1
ATOM 5680 O O . THR A 1 706 ? 1.800 0.814 25.717 1.00 84.56 706 THR A O 1
ATOM 5683 N N . GLY A 1 707 ? 2.009 -1.003 24.422 1.00 86.94 707 GLY A N 1
ATOM 5684 C CA . GLY A 1 707 ? 3.048 -0.463 23.561 1.00 86.94 707 GLY A CA 1
ATOM 5685 C C . GLY A 1 707 ? 3.011 -1.113 22.185 1.00 86.94 707 GLY A C 1
ATOM 5686 O O . GLY A 1 707 ? 2.797 -2.320 22.068 1.00 86.94 707 GLY A O 1
ATOM 5687 N N . LYS A 1 708 ? 3.238 -0.323 21.142 1.00 88.50 708 LYS A N 1
ATOM 5688 C CA . LYS A 1 708 ? 3.378 -0.759 19.751 1.00 88.50 708 LYS A CA 1
ATOM 5689 C C . LYS A 1 708 ? 4.550 -0.008 19.131 1.00 88.50 708 LYS A C 1
ATOM 5691 O O . LYS A 1 708 ? 4.702 1.188 19.361 1.00 88.50 708 LYS A O 1
ATOM 5696 N N . VAL A 1 709 ? 5.352 -0.700 18.333 1.00 94.88 709 VAL A N 1
ATOM 5697 C CA . VAL A 1 709 ? 6.349 -0.098 17.436 1.00 94.88 709 VAL A CA 1
ATOM 5698 C C . VAL A 1 709 ? 6.279 -0.851 16.115 1.00 94.88 709 VAL A C 1
ATOM 5700 O O . VAL A 1 709 ? 6.209 -2.080 16.121 1.00 94.88 709 VAL A O 1
ATOM 5703 N N . GLY A 1 710 ? 6.295 -0.149 14.988 1.00 93.88 710 GLY A N 1
ATOM 5704 C CA . GLY A 1 710 ? 6.315 -0.787 13.679 1.00 93.88 710 GLY A CA 1
ATOM 5705 C C . GLY A 1 710 ? 6.924 0.076 12.584 1.00 93.88 710 GLY A C 1
ATOM 5706 O O . GLY A 1 710 ? 6.941 1.303 12.678 1.00 93.88 710 GLY A O 1
ATOM 5707 N N . GLY A 1 711 ? 7.412 -0.598 11.550 1.00 95.25 711 GLY A N 1
ATOM 5708 C CA . GLY A 1 711 ? 7.804 -0.018 10.273 1.00 95.25 711 GLY A CA 1
ATOM 5709 C C . GLY A 1 711 ? 7.051 -0.702 9.134 1.00 95.25 711 GLY A C 1
ATOM 5710 O O . GLY A 1 711 ? 6.754 -1.895 9.217 1.00 95.25 711 GLY A O 1
ATOM 5711 N N . GLU A 1 712 ? 6.745 0.055 8.093 1.00 95.31 712 GLU A N 1
ATOM 5712 C CA . GLU A 1 712 ? 6.137 -0.402 6.846 1.00 95.31 712 GLU A CA 1
ATOM 5713 C C . GLU A 1 712 ? 6.802 0.354 5.695 1.00 95.31 712 GLU A C 1
ATOM 5715 O O . GLU A 1 712 ? 6.955 1.571 5.777 1.00 95.31 712 GLU A O 1
ATOM 5720 N N . SER A 1 713 ? 7.227 -0.362 4.660 1.00 94.06 713 SER A N 1
ATOM 5721 C CA . SER A 1 713 ? 7.878 0.187 3.473 1.00 94.06 713 SER A CA 1
ATOM 5722 C C . SER A 1 713 ? 7.110 -0.293 2.248 1.00 94.06 713 SER A C 1
ATOM 5724 O O . SER A 1 713 ? 6.916 -1.497 2.069 1.00 94.06 713 SER A O 1
ATOM 5726 N N . TYR A 1 714 ? 6.622 0.646 1.443 1.00 93.06 714 TYR A N 1
ATOM 5727 C CA . TYR A 1 714 ? 5.877 0.394 0.213 1.00 93.06 714 TYR A CA 1
ATOM 5728 C C . TYR A 1 714 ? 6.713 0.838 -0.988 1.00 93.06 714 TYR A C 1
ATOM 5730 O O . TYR A 1 714 ? 7.134 1.993 -1.073 1.00 93.06 714 TYR A O 1
ATOM 5738 N N . LEU A 1 715 ? 6.884 -0.065 -1.947 1.00 87.75 715 LEU A N 1
ATOM 5739 C CA . LEU A 1 715 ? 7.509 0.178 -3.240 1.00 87.75 715 LEU A CA 1
ATOM 5740 C C . LEU A 1 715 ? 6.486 -0.081 -4.348 1.00 87.75 715 LEU A C 1
ATOM 5742 O O . LEU A 1 715 ? 5.751 -1.064 -4.302 1.00 87.75 715 LEU A O 1
ATOM 5746 N N . GLY A 1 716 ? 6.461 0.766 -5.376 1.00 84.69 716 GLY A N 1
ATOM 5747 C CA . GLY A 1 716 ? 5.655 0.533 -6.575 1.00 84.69 716 GLY A CA 1
ATOM 5748 C C . GLY A 1 716 ? 6.319 1.076 -7.835 1.00 84.69 716 GLY A C 1
ATOM 5749 O O . GLY A 1 716 ? 6.626 2.264 -7.900 1.00 84.69 716 GLY A O 1
ATOM 5750 N N . ASP A 1 717 ? 6.505 0.230 -8.847 1.00 82.44 717 ASP A N 1
ATOM 5751 C CA . ASP A 1 717 ? 6.974 0.605 -10.187 1.00 82.44 717 ASP A CA 1
ATOM 5752 C C . ASP A 1 717 ? 5.804 0.501 -11.176 1.00 82.44 717 ASP A C 1
ATOM 5754 O O . ASP A 1 717 ? 5.316 -0.586 -11.496 1.00 82.44 717 ASP A O 1
ATOM 5758 N N . THR A 1 718 ? 5.311 1.654 -11.637 1.00 84.94 718 THR A N 1
ATOM 5759 C CA . THR A 1 718 ? 4.298 1.738 -12.695 1.00 84.94 718 THR A CA 1
ATOM 5760 C C . THR A 1 718 ? 4.959 2.081 -14.022 1.00 84.94 718 THR A C 1
ATOM 5762 O O . THR A 1 718 ? 5.349 3.228 -14.240 1.00 84.94 718 THR A O 1
ATOM 5765 N N . THR A 1 719 ? 4.964 1.142 -14.966 1.00 79.62 719 THR A N 1
ATOM 5766 C CA . THR A 1 719 ? 5.357 1.413 -16.354 1.00 79.62 719 THR A CA 1
ATOM 5767 C C . THR A 1 719 ? 4.129 1.473 -17.274 1.00 79.62 719 THR A C 1
ATOM 5769 O O . THR A 1 719 ? 3.365 0.513 -17.367 1.00 79.62 719 THR A O 1
ATOM 5772 N N . ARG A 1 720 ? 3.930 2.586 -17.996 1.00 82.88 720 ARG A N 1
ATOM 5773 C CA . ARG A 1 720 ? 2.902 2.739 -19.049 1.00 82.88 720 ARG A CA 1
ATOM 5774 C C . ARG A 1 720 ? 3.528 2.857 -20.435 1.00 82.88 720 ARG A C 1
ATOM 5776 O O . ARG A 1 720 ? 4.459 3.632 -20.610 1.00 82.88 720 ARG A O 1
ATOM 5783 N N . TYR A 1 721 ? 2.959 2.182 -21.432 1.00 76.94 721 TYR A N 1
ATOM 5784 C CA . TYR A 1 721 ? 3.366 2.269 -22.842 1.00 76.94 721 TYR A CA 1
ATOM 5785 C C . TYR A 1 721 ? 2.227 2.827 -23.707 1.00 76.94 721 TYR A C 1
ATOM 5787 O O . TYR A 1 721 ? 1.267 2.115 -24.002 1.00 76.94 721 TYR A O 1
ATOM 5795 N N . GLY A 1 722 ? 2.326 4.093 -24.112 1.00 68.56 722 GLY A N 1
ATOM 5796 C CA . GLY A 1 722 ? 1.340 4.820 -24.916 1.00 68.56 722 GLY A CA 1
ATOM 5797 C C . GLY A 1 722 ? 1.525 4.686 -26.433 1.00 68.56 722 GLY A C 1
ATOM 5798 O O . GLY A 1 722 ? 2.637 4.536 -26.950 1.00 68.56 722 GLY A O 1
ATOM 5799 N N . ALA A 1 723 ? 0.415 4.773 -27.167 1.00 61.72 723 ALA A N 1
ATOM 5800 C CA . ALA A 1 723 ? 0.352 4.674 -28.622 1.00 61.72 723 ALA A CA 1
ATOM 5801 C C . ALA A 1 723 ? -0.629 5.711 -29.204 1.00 61.72 723 ALA A C 1
ATOM 5803 O O . ALA A 1 723 ? -1.841 5.488 -29.276 1.00 61.72 723 ALA A O 1
ATOM 5804 N N . GLN A 1 724 ? -0.103 6.852 -29.668 1.00 53.78 724 GLN A N 1
ATOM 5805 C CA . GLN A 1 724 ? -0.916 7.851 -30.370 1.00 53.78 724 GLN A CA 1
ATOM 5806 C C . GLN A 1 724 ? -1.406 7.320 -31.724 1.00 53.78 724 GLN A C 1
ATOM 5808 O O . GLN A 1 724 ? -0.633 6.805 -32.534 1.00 53.78 724 GLN A O 1
ATOM 5813 N N . GLN A 1 725 ? -2.687 7.549 -32.013 1.00 45.12 725 GLN A N 1
ATOM 5814 C CA . GLN A 1 725 ? -3.406 6.958 -33.148 1.00 45.12 725 GLN A CA 1
ATOM 5815 C C . GLN A 1 725 ? -2.907 7.389 -34.548 1.00 45.12 725 GLN A C 1
ATOM 5817 O O . GLN A 1 725 ? -3.292 6.782 -35.541 1.00 45.12 725 GLN A O 1
ATOM 5822 N N . ILE A 1 726 ? -2.028 8.394 -34.642 1.00 43.19 726 ILE A N 1
ATOM 5823 C CA . ILE A 1 726 ? -1.599 9.034 -35.902 1.00 43.19 726 ILE A CA 1
ATOM 5824 C C . ILE A 1 726 ? -0.907 8.061 -36.882 1.00 43.19 726 ILE A C 1
ATOM 5826 O O . ILE A 1 726 ? -1.029 8.251 -38.090 1.00 43.19 726 ILE A O 1
ATOM 5830 N N . SER A 1 727 ? -0.230 7.009 -36.394 1.00 37.66 727 SER A N 1
ATOM 5831 C CA . SER A 1 727 ? 0.523 6.075 -37.264 1.00 37.66 727 SER A CA 1
ATOM 5832 C C . SER A 1 727 ? 0.433 4.588 -36.885 1.00 37.66 727 SER A C 1
ATOM 5834 O O . SER A 1 727 ? 1.137 3.774 -37.477 1.00 37.66 727 SER A O 1
ATOM 5836 N N . GLY A 1 728 ? -0.385 4.197 -35.901 1.00 34.38 728 GLY A N 1
ATOM 5837 C CA . GLY A 1 728 ? -0.650 2.779 -35.583 1.00 34.38 728 GLY A CA 1
ATOM 5838 C C . GLY A 1 728 ? 0.519 1.943 -35.027 1.00 34.38 728 GLY A C 1
ATOM 5839 O O . GLY A 1 728 ? 0.391 0.725 -34.944 1.00 34.38 728 GLY A O 1
ATOM 5840 N N . HIS A 1 729 ? 1.638 2.563 -34.640 1.00 36.88 729 HIS A N 1
ATOM 5841 C CA . HIS A 1 729 ? 2.772 1.891 -33.992 1.00 36.88 729 HIS A CA 1
ATOM 5842 C C . HIS A 1 729 ? 2.646 2.003 -32.458 1.00 36.88 729 HIS A C 1
ATOM 5844 O O . HIS A 1 729 ? 2.343 3.083 -31.945 1.00 36.88 729 HIS A O 1
ATOM 5850 N N . LEU A 1 730 ? 2.879 0.908 -31.722 1.00 37.34 730 LEU A N 1
ATOM 5851 C CA . LEU A 1 730 ? 2.963 0.936 -30.252 1.00 37.34 730 LEU A CA 1
ATOM 5852 C C . LEU A 1 730 ? 4.292 1.552 -29.781 1.00 37.34 730 LEU A C 1
ATOM 5854 O O . LEU A 1 730 ? 5.295 1.468 -30.484 1.00 37.34 730 LEU A O 1
ATOM 5858 N N . GLY A 1 731 ? 4.301 2.113 -28.565 1.00 45.97 731 GLY A N 1
ATOM 5859 C CA . GLY A 1 731 ? 5.524 2.560 -27.883 1.00 45.97 731 GLY A CA 1
ATOM 5860 C C . GLY A 1 731 ? 5.916 4.023 -28.112 1.00 45.97 731 GLY A C 1
ATOM 5861 O O . GLY A 1 731 ? 7.017 4.415 -27.745 1.00 45.97 731 GLY A O 1
ATOM 5862 N N . LYS A 1 732 ? 5.032 4.861 -28.675 1.00 61.47 732 LYS A N 1
ATOM 5863 C CA . LYS A 1 732 ? 5.324 6.287 -28.924 1.00 61.47 732 LYS A CA 1
ATOM 5864 C C . LYS A 1 732 ? 5.511 7.111 -27.634 1.00 61.47 732 LYS A C 1
ATOM 5866 O O . LYS A 1 732 ? 6.013 8.226 -27.715 1.00 61.47 732 LYS A O 1
ATOM 5871 N N . THR A 1 733 ? 5.134 6.585 -26.470 1.00 66.12 733 THR A N 1
ATOM 5872 C CA . THR A 1 733 ? 5.476 7.139 -25.149 1.00 66.12 733 THR A CA 1
ATOM 5873 C C . THR A 1 733 ? 5.685 5.994 -24.159 1.00 66.12 733 THR A C 1
ATOM 5875 O O . THR A 1 733 ? 4.907 5.045 -24.168 1.00 66.12 733 THR A O 1
ATOM 5878 N N . THR A 1 734 ? 6.671 6.100 -23.274 1.00 75.50 734 THR A N 1
ATOM 5879 C CA . THR A 1 734 ? 6.830 5.262 -22.077 1.00 75.50 734 THR A CA 1
ATOM 5880 C C . THR A 1 734 ? 6.776 6.163 -20.848 1.00 75.50 734 THR A C 1
ATOM 5882 O O . THR A 1 734 ? 7.441 7.189 -20.841 1.00 75.50 734 THR A O 1
ATOM 5885 N N . ARG A 1 735 ? 6.039 5.814 -19.796 1.00 83.00 735 ARG A N 1
ATOM 5886 C CA . ARG A 1 735 ? 6.123 6.480 -18.487 1.00 83.00 735 ARG A CA 1
ATOM 5887 C C . ARG A 1 735 ? 6.560 5.475 -17.444 1.00 83.00 735 ARG A C 1
ATOM 5889 O O . ARG A 1 735 ? 5.869 4.479 -17.284 1.00 83.00 735 ARG A O 1
ATOM 5896 N N . GLU A 1 736 ? 7.653 5.756 -16.752 1.00 81.75 736 GLU A N 1
ATOM 5897 C CA . GLU A 1 736 ? 8.087 5.038 -15.553 1.00 81.75 736 GLU A CA 1
ATOM 5898 C C . GLU A 1 736 ? 7.753 5.926 -14.344 1.00 81.75 736 GLU A C 1
ATOM 5900 O O . GLU A 1 736 ? 8.224 7.058 -14.274 1.00 81.75 736 GLU A O 1
ATOM 5905 N N . LEU A 1 737 ? 6.918 5.453 -13.420 1.00 84.75 737 LEU A N 1
ATOM 5906 C CA . LEU A 1 737 ? 6.656 6.102 -12.132 1.00 84.75 737 LEU A CA 1
ATOM 5907 C C . LEU A 1 737 ? 7.102 5.150 -11.027 1.00 84.75 737 LEU A C 1
ATOM 5909 O O . LEU A 1 737 ? 6.463 4.115 -10.828 1.00 84.75 737 LEU A O 1
ATOM 5913 N N . LYS A 1 738 ? 8.145 5.528 -10.285 1.00 84.44 738 LYS A N 1
ATOM 5914 C CA . LYS A 1 738 ? 8.503 4.864 -9.031 1.00 84.44 738 LYS A CA 1
ATOM 5915 C C . LYS A 1 738 ? 7.867 5.606 -7.856 1.00 84.44 738 LYS A C 1
ATOM 5917 O O . LYS A 1 738 ? 7.981 6.826 -7.755 1.00 84.44 738 LYS A O 1
ATOM 5922 N N . VAL A 1 739 ? 7.240 4.850 -6.965 1.00 87.75 739 VAL A N 1
ATOM 5923 C CA . VAL A 1 739 ? 6.747 5.274 -5.652 1.00 87.75 739 VAL A CA 1
ATOM 5924 C C . VAL A 1 739 ? 7.531 4.505 -4.588 1.00 87.75 739 VAL A C 1
ATOM 5926 O O . VAL A 1 739 ? 7.741 3.300 -4.728 1.00 87.75 739 VAL A O 1
ATOM 5929 N N . ASP A 1 740 ? 7.981 5.200 -3.551 1.00 89.06 740 ASP A N 1
ATOM 5930 C CA . ASP A 1 740 ? 8.810 4.670 -2.467 1.00 89.06 740 ASP A CA 1
ATOM 5931 C C . ASP A 1 740 ? 8.395 5.388 -1.171 1.00 89.06 740 ASP A C 1
ATOM 5933 O O . ASP A 1 740 ? 8.622 6.590 -1.023 1.00 89.06 740 ASP A O 1
ATOM 5937 N N . ASN A 1 741 ? 7.662 4.693 -0.297 1.00 93.50 741 ASN A N 1
ATOM 5938 C CA . ASN A 1 741 ? 7.012 5.275 0.880 1.00 93.50 741 ASN A CA 1
ATOM 5939 C C . ASN A 1 741 ? 7.385 4.497 2.149 1.00 93.50 741 ASN A C 1
ATOM 5941 O O . ASN A 1 741 ? 6.993 3.341 2.306 1.00 93.50 741 ASN A O 1
ATOM 5945 N N . ASP A 1 742 ? 8.051 5.159 3.091 1.00 93.94 742 ASP A N 1
ATOM 5946 C CA . ASP A 1 742 ? 8.509 4.589 4.360 1.00 93.94 742 ASP A CA 1
ATOM 5947 C C . ASP A 1 742 ? 7.656 5.155 5.512 1.00 93.94 742 ASP A C 1
ATOM 5949 O O . ASP A 1 742 ? 7.562 6.368 5.695 1.00 93.94 742 ASP A O 1
ATOM 5953 N N . THR A 1 743 ? 7.014 4.296 6.303 1.00 94.94 743 THR A N 1
ATOM 5954 C CA . THR A 1 743 ? 6.198 4.659 7.476 1.00 94.94 743 THR A CA 1
ATOM 5955 C C . THR A 1 743 ? 6.772 4.027 8.738 1.00 94.94 743 THR A C 1
ATOM 5957 O O . THR A 1 743 ? 7.009 2.821 8.791 1.00 94.94 743 THR A O 1
ATOM 5960 N N . ARG A 1 744 ? 6.942 4.814 9.803 1.00 95.62 744 ARG A N 1
ATOM 5961 C CA . ARG A 1 744 ? 7.448 4.360 11.107 1.00 95.62 744 ARG A CA 1
ATOM 5962 C C . ARG A 1 744 ? 6.553 4.893 12.214 1.00 95.62 744 ARG A C 1
ATOM 5964 O O . ARG A 1 744 ? 6.444 6.099 12.402 1.00 95.62 744 ARG A O 1
ATOM 5971 N N . ASN A 1 745 ? 5.921 3.996 12.966 1.00 92.94 745 ASN A N 1
ATOM 5972 C CA . ASN A 1 745 ? 4.990 4.364 14.030 1.00 92.94 745 ASN A CA 1
ATOM 5973 C C . ASN A 1 745 ? 5.369 3.766 15.388 1.00 92.94 745 ASN A C 1
ATOM 5975 O O . ASN A 1 745 ? 5.887 2.651 15.491 1.00 92.94 745 ASN A O 1
ATOM 5979 N N . ALA A 1 746 ? 5.069 4.518 16.442 1.00 94.62 746 ALA A N 1
ATOM 5980 C CA . ALA A 1 746 ? 5.171 4.092 17.828 1.00 94.62 746 ALA A CA 1
ATOM 5981 C C . ALA A 1 746 ? 3.951 4.586 18.616 1.00 94.62 746 ALA A C 1
ATOM 5983 O O . ALA A 1 746 ? 3.532 5.730 18.472 1.00 94.62 746 ALA A O 1
ATOM 5984 N N . GLU A 1 747 ? 3.393 3.734 19.468 1.00 90.69 747 GLU A N 1
ATOM 5985 C CA . GLU A 1 747 ? 2.279 4.065 20.359 1.00 90.69 747 GLU A CA 1
ATOM 5986 C C . GLU A 1 747 ? 2.574 3.523 21.763 1.00 90.69 747 GLU A C 1
ATOM 5988 O O . GLU A 1 747 ? 3.040 2.392 21.914 1.00 90.69 747 GLU A O 1
ATOM 5993 N N . LEU A 1 748 ? 2.309 4.327 22.792 1.00 91.69 748 LEU A N 1
ATOM 5994 C CA . LEU A 1 748 ? 2.413 3.962 24.205 1.00 91.69 748 LEU A CA 1
ATOM 5995 C C . LEU A 1 748 ? 1.112 4.337 24.914 1.00 91.69 748 LEU A C 1
ATOM 5997 O O . LEU A 1 748 ? 0.688 5.491 24.858 1.00 91.69 748 LEU A O 1
ATOM 6001 N N . GLY A 1 749 ? 0.498 3.377 25.602 1.00 88.50 749 GLY A N 1
ATOM 6002 C CA . GLY A 1 749 ? -0.766 3.551 26.309 1.00 88.50 749 GLY A CA 1
ATOM 6003 C C . GLY A 1 749 ? -0.690 3.146 27.779 1.00 88.50 749 GLY A C 1
ATOM 6004 O O . GLY A 1 749 ? 0.038 2.232 28.172 1.00 88.50 749 GLY A O 1
ATOM 6005 N N . VAL A 1 750 ? -1.468 3.841 28.603 1.00 89.00 750 VAL A N 1
ATOM 6006 C CA . VAL A 1 750 ? -1.682 3.567 30.026 1.00 89.00 750 VAL A CA 1
ATOM 6007 C C . VAL A 1 750 ? -3.168 3.733 30.315 1.00 89.00 750 VAL A C 1
ATOM 6009 O O . VAL A 1 750 ? -3.738 4.773 30.002 1.00 89.00 750 VAL A O 1
ATOM 6012 N N . ASP A 1 751 ? -3.783 2.747 30.955 1.00 84.88 751 ASP A N 1
ATOM 6013 C CA . ASP A 1 751 ? -5.132 2.813 31.519 1.00 84.88 751 ASP A CA 1
ATOM 6014 C C . ASP A 1 751 ? -5.061 2.396 32.992 1.00 84.88 751 ASP A C 1
ATOM 6016 O O . ASP A 1 751 ? -4.514 1.346 33.333 1.00 84.88 751 ASP A O 1
ATOM 6020 N N . TRP A 1 752 ? -5.570 3.243 33.880 1.00 88.44 752 TRP A N 1
ATOM 6021 C CA . TRP A 1 752 ? -5.613 3.026 35.316 1.00 88.44 752 TRP A CA 1
ATOM 6022 C C . 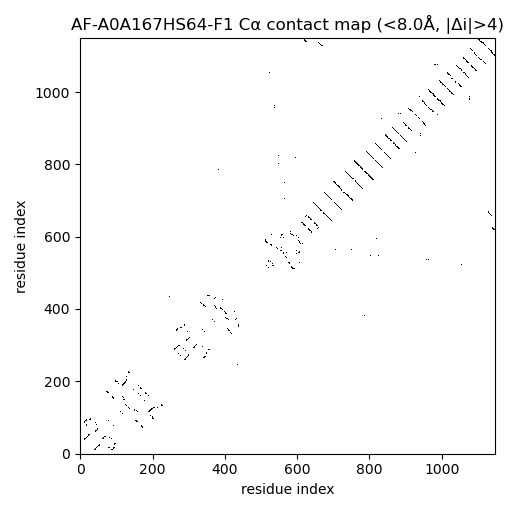TRP A 1 752 ? -7.036 3.219 35.836 1.00 88.44 752 TRP A C 1
ATOM 6024 O O . TRP A 1 752 ? -7.566 4.332 35.859 1.00 88.44 752 TRP A O 1
ATOM 6034 N N . THR A 1 753 ? -7.641 2.126 36.295 1.00 86.94 753 THR A N 1
ATOM 6035 C CA . THR A 1 753 ? -9.018 2.076 36.789 1.00 86.94 753 THR A CA 1
ATOM 6036 C C . THR A 1 753 ? -9.061 1.755 38.286 1.00 86.94 753 THR A C 1
ATOM 6038 O O . THR A 1 753 ? -8.498 0.764 38.743 1.00 86.94 753 THR A O 1
ATOM 6041 N N . LEU A 1 754 ? -9.784 2.565 39.060 1.00 89.19 754 LEU A N 1
ATOM 6042 C CA . LEU A 1 754 ? -10.071 2.390 40.486 1.00 89.19 754 LEU A CA 1
ATOM 6043 C C . LEU A 1 754 ? -11.562 2.105 40.706 1.00 89.19 754 LEU A C 1
ATOM 6045 O O . LEU A 1 754 ? -12.406 2.947 40.414 1.00 89.19 754 LEU A O 1
ATOM 6049 N N . ASN A 1 755 ? -11.894 0.951 41.281 1.00 84.88 755 ASN A N 1
ATOM 6050 C CA . ASN A 1 755 ? -13.265 0.521 41.574 1.00 84.88 755 ASN A CA 1
ATOM 6051 C C . ASN A 1 755 ? -13.605 0.748 43.059 1.00 84.88 755 ASN A C 1
ATOM 6053 O O . ASN A 1 755 ? -13.558 -0.172 43.878 1.00 84.88 755 ASN A O 1
ATOM 6057 N N . LEU A 1 756 ? -13.948 1.987 43.421 1.00 83.81 756 LEU A N 1
ATOM 6058 C CA . LEU A 1 756 ? -14.079 2.473 44.806 1.00 83.81 756 LEU A CA 1
ATOM 6059 C C . LEU A 1 756 ? -15.457 2.185 45.435 1.00 83.81 756 LEU A C 1
ATOM 6061 O O . LEU A 1 756 ? -15.989 2.971 46.220 1.00 83.81 756 LEU A O 1
ATOM 6065 N N . GLY A 1 757 ? -16.064 1.050 45.086 1.00 78.69 757 GLY A N 1
ATOM 6066 C CA . GLY A 1 757 ? -17.409 0.678 45.523 1.00 78.69 757 GLY A CA 1
ATOM 6067 C C . GLY A 1 757 ? -18.489 1.495 44.815 1.00 78.69 757 GLY A C 1
ATOM 6068 O O . GLY A 1 757 ? -19.075 1.013 43.857 1.00 78.69 757 GLY A O 1
ATOM 6069 N N . THR A 1 758 ? -18.758 2.724 45.263 1.00 84.12 758 THR A N 1
ATOM 6070 C CA . THR A 1 758 ? -19.872 3.554 44.755 1.00 84.12 758 THR A CA 1
ATOM 6071 C C . THR A 1 758 ? -19.614 4.196 43.389 1.00 84.12 758 THR A C 1
ATOM 6073 O O . THR A 1 758 ? -20.564 4.612 42.723 1.00 84.12 758 THR A O 1
ATOM 6076 N N . TYR A 1 759 ? -18.357 4.268 42.950 1.00 84.38 759 TYR A N 1
ATOM 6077 C CA . TYR A 1 759 ? -17.971 4.724 41.616 1.00 84.38 759 TYR A CA 1
ATOM 6078 C C . TYR A 1 759 ? -16.684 4.041 41.139 1.00 84.38 759 TYR A C 1
ATOM 6080 O O . TYR A 1 759 ? -15.834 3.631 41.934 1.00 84.38 759 TYR A O 1
ATOM 6088 N N . ARG A 1 760 ? -16.555 3.938 39.818 1.00 86.50 760 ARG A N 1
ATOM 6089 C CA . ARG A 1 760 ? -15.359 3.545 39.078 1.00 86.50 760 ARG A CA 1
ATOM 6090 C C . ARG A 1 760 ? -14.717 4.813 38.515 1.00 86.50 760 ARG A C 1
ATOM 6092 O O . ARG A 1 760 ? -15.382 5.584 37.832 1.00 86.50 760 ARG A O 1
ATOM 6099 N N . TRP A 1 761 ? -13.437 5.034 38.789 1.00 88.94 761 TRP A N 1
ATOM 6100 C CA . TRP A 1 761 ? -12.663 6.150 38.240 1.00 88.94 761 TRP A CA 1
ATOM 6101 C C . TRP A 1 761 ? -11.563 5.605 37.332 1.00 88.94 761 TRP A C 1
ATOM 6103 O O . TRP A 1 761 ? -10.704 4.859 37.789 1.00 88.94 761 TRP A O 1
ATOM 6113 N N . GLN A 1 762 ? -11.611 5.953 36.050 1.00 87.75 762 GLN A N 1
ATOM 6114 C CA . GLN A 1 762 ? -10.699 5.491 35.010 1.00 87.75 762 GLN A CA 1
ATOM 6115 C C . GLN A 1 762 ? -9.904 6.671 34.451 1.00 87.75 762 GLN A C 1
ATOM 6117 O O . GLN A 1 762 ? -10.479 7.686 34.057 1.00 87.75 762 GLN A O 1
ATOM 6122 N N . ASN A 1 763 ? -8.583 6.533 34.410 1.00 89.44 763 ASN A N 1
ATOM 6123 C CA . ASN A 1 763 ? -7.648 7.517 33.878 1.00 89.44 763 ASN A CA 1
ATOM 6124 C C . ASN A 1 763 ? -6.822 6.858 32.783 1.00 89.44 763 ASN A C 1
ATOM 6126 O O . ASN A 1 763 ? -6.242 5.802 33.010 1.00 89.44 763 ASN A O 1
ATOM 6130 N N . MET A 1 764 ? -6.745 7.485 31.619 1.00 87.38 764 MET A N 1
ATOM 6131 C CA . MET A 1 764 ? -6.069 6.938 30.453 1.00 87.38 764 MET A CA 1
ATOM 6132 C C . MET A 1 764 ? -5.134 7.982 29.845 1.00 87.38 764 MET A C 1
ATOM 6134 O O . MET A 1 764 ? -5.507 9.149 29.720 1.00 87.38 764 MET A O 1
ATOM 6138 N N . GLY A 1 765 ? -3.941 7.554 29.446 1.00 89.25 765 GLY A N 1
ATOM 6139 C CA . GLY A 1 765 ? -3.013 8.325 28.628 1.00 89.25 765 GLY A CA 1
ATOM 6140 C C . GLY A 1 765 ? -2.577 7.509 27.417 1.00 89.25 765 GLY A C 1
ATOM 6141 O O . GLY A 1 765 ? -2.227 6.344 27.574 1.00 89.25 765 GLY A O 1
ATOM 6142 N N . ILE A 1 766 ? -2.596 8.101 26.225 1.00 89.00 766 ILE A N 1
ATOM 6143 C CA . ILE A 1 766 ? -2.070 7.497 24.992 1.00 89.00 766 ILE A CA 1
ATOM 6144 C C . ILE A 1 766 ? -1.165 8.522 24.314 1.00 89.00 766 ILE A C 1
ATOM 6146 O O . ILE A 1 766 ? -1.559 9.675 24.154 1.00 89.00 766 ILE A O 1
ATOM 6150 N N . PHE A 1 767 ? 0.030 8.099 23.910 1.00 93.56 767 PHE A N 1
ATOM 6151 C CA . PHE A 1 767 ? 0.956 8.881 23.098 1.00 93.56 767 PHE A CA 1
ATOM 6152 C C . PHE A 1 767 ? 1.285 8.123 21.810 1.00 93.56 767 PHE A C 1
ATOM 6154 O O . PHE A 1 767 ? 1.663 6.953 21.871 1.00 93.56 767 PHE A O 1
ATOM 6161 N N . VAL A 1 768 ? 1.152 8.787 20.662 1.00 92.56 768 VAL A N 1
ATOM 6162 C CA . VAL A 1 768 ? 1.411 8.241 19.322 1.00 92.56 768 VAL A CA 1
ATOM 6163 C C . VAL A 1 768 ? 2.427 9.119 18.595 1.00 92.56 768 VAL A C 1
ATOM 6165 O O . VAL A 1 768 ? 2.370 10.347 18.683 1.00 92.56 768 VAL A O 1
ATOM 6168 N N . VAL A 1 769 ? 3.322 8.484 17.841 1.00 95.44 769 VAL A N 1
ATOM 6169 C CA . VAL A 1 769 ? 4.212 9.096 16.847 1.00 95.44 769 VAL A CA 1
ATOM 6170 C C . VAL A 1 769 ? 4.068 8.319 15.537 1.00 95.44 769 VAL A C 1
ATOM 6172 O O . VAL A 1 769 ? 4.073 7.088 15.556 1.00 95.44 769 VAL A O 1
ATOM 6175 N N . ASP A 1 770 ? 3.945 9.026 14.418 1.00 94.94 770 ASP A N 1
ATOM 6176 C CA . ASP A 1 770 ? 3.849 8.487 13.055 1.00 94.94 770 ASP A CA 1
ATOM 6177 C C . ASP A 1 770 ? 4.744 9.355 12.151 1.00 94.94 770 ASP A C 1
ATOM 6179 O O . ASP A 1 770 ? 4.447 10.526 11.922 1.00 94.94 770 ASP A O 1
ATOM 6183 N N . ASP A 1 771 ? 5.885 8.812 11.726 1.00 96.44 771 ASP A N 1
ATOM 6184 C CA . ASP A 1 771 ? 6.849 9.428 10.802 1.00 96.44 771 ASP A CA 1
ATOM 6185 C C . ASP A 1 771 ? 6.678 8.789 9.422 1.00 96.44 771 ASP A C 1
ATOM 6187 O O . ASP A 1 771 ? 6.784 7.566 9.291 1.00 96.44 771 ASP A O 1
ATOM 6191 N N . LYS A 1 772 ? 6.380 9.599 8.406 1.00 95.56 772 LYS A N 1
ATOM 6192 C CA . LYS A 1 772 ? 6.114 9.145 7.038 1.00 95.56 772 LYS A CA 1
ATOM 6193 C C . LYS A 1 772 ? 6.971 9.888 6.042 1.00 95.56 772 LYS A C 1
ATOM 6195 O O . LYS A 1 772 ? 6.992 11.113 6.033 1.00 95.56 772 LYS A O 1
ATOM 6200 N N . GLN A 1 773 ? 7.642 9.143 5.182 1.00 94.50 773 GLN A N 1
ATOM 6201 C CA . GLN A 1 773 ? 8.508 9.648 4.129 1.00 94.50 773 GLN A CA 1
ATOM 6202 C C . GLN A 1 773 ? 7.950 9.141 2.802 1.00 94.50 773 GLN A C 1
ATOM 6204 O O . GLN A 1 773 ? 7.686 7.951 2.662 1.00 94.50 773 GLN A O 1
ATOM 6209 N N . TYR A 1 774 ? 7.741 10.042 1.848 1.00 90.50 774 TYR A N 1
ATOM 6210 C CA . TYR A 1 774 ? 7.183 9.736 0.536 1.00 90.50 774 TYR A CA 1
ATOM 6211 C C . TYR A 1 774 ? 8.149 10.216 -0.547 1.00 90.50 774 TYR A C 1
ATOM 6213 O O . TYR A 1 774 ? 8.557 11.383 -0.552 1.00 90.50 774 TYR A O 1
ATOM 6221 N N . ALA A 1 775 ? 8.486 9.342 -1.489 1.00 87.94 775 ALA A N 1
ATOM 6222 C CA . ALA A 1 775 ? 9.355 9.635 -2.616 1.00 87.94 775 ALA A CA 1
ATOM 6223 C C . ALA A 1 775 ? 8.721 9.152 -3.926 1.00 87.94 775 ALA A C 1
ATOM 6225 O O . ALA A 1 775 ? 8.540 7.959 -4.154 1.00 87.94 775 ALA A O 1
ATOM 6226 N N . ASN A 1 776 ? 8.398 10.108 -4.798 1.00 87.19 776 ASN A N 1
ATOM 6227 C CA . ASN A 1 776 ? 7.836 9.857 -6.122 1.00 87.19 776 ASN A CA 1
ATOM 6228 C C . ASN A 1 776 ? 8.808 10.333 -7.207 1.00 87.19 776 ASN A C 1
ATOM 6230 O O . ASN A 1 776 ? 9.220 11.498 -7.197 1.00 87.19 776 ASN A O 1
ATOM 6234 N N . ASP A 1 777 ? 9.119 9.444 -8.151 1.00 83.06 777 ASP A N 1
ATOM 6235 C CA . ASP A 1 777 ? 9.941 9.707 -9.334 1.00 83.06 777 ASP A CA 1
ATOM 6236 C C . ASP A 1 777 ? 9.119 9.384 -10.591 1.00 83.06 777 ASP A C 1
ATOM 6238 O O . ASP A 1 777 ? 9.011 8.224 -10.987 1.00 83.06 777 ASP A O 1
ATOM 6242 N N . ASP A 1 778 ? 8.512 10.401 -11.210 1.00 83.12 778 ASP A N 1
ATOM 6243 C CA . ASP A 1 778 ? 7.750 10.273 -12.462 1.00 83.12 778 ASP A CA 1
ATOM 6244 C C . ASP A 1 778 ? 8.610 10.696 -13.657 1.00 83.12 778 ASP A C 1
ATOM 6246 O O . ASP A 1 778 ? 9.045 11.848 -13.751 1.00 83.12 778 ASP A O 1
ATOM 6250 N N . ILE A 1 779 ? 8.847 9.761 -14.577 1.00 77.19 779 ILE A N 1
ATOM 6251 C CA . ILE A 1 779 ? 9.648 9.947 -15.784 1.00 77.19 779 ILE A CA 1
ATOM 6252 C C . ILE A 1 779 ? 8.831 9.515 -17.005 1.00 77.19 779 ILE A C 1
ATOM 6254 O O . ILE A 1 779 ? 8.806 8.350 -17.410 1.00 77.19 779 ILE A O 1
ATOM 6258 N N . THR A 1 780 ? 8.160 10.476 -17.635 1.00 75.06 780 THR A N 1
ATOM 6259 C CA . THR A 1 780 ? 7.429 10.247 -18.890 1.00 75.06 780 THR A CA 1
ATOM 6260 C C . THR A 1 780 ? 8.331 10.552 -20.077 1.00 75.06 780 THR A C 1
ATOM 6262 O O . THR A 1 780 ? 8.573 11.727 -20.314 1.00 75.06 780 THR A O 1
ATOM 6265 N N . PHE A 1 781 ? 8.764 9.520 -20.813 1.00 67.81 781 PHE A N 1
ATOM 6266 C CA . PHE A 1 781 ? 9.548 9.500 -22.060 1.00 67.81 781 PHE A CA 1
ATOM 6267 C C . PHE A 1 781 ? 8.667 9.431 -23.328 1.00 67.81 781 PHE A C 1
ATOM 6269 O O . PHE A 1 781 ? 8.226 8.355 -23.728 1.00 67.81 781 PHE A O 1
ATOM 6276 N N . ASN A 1 782 ? 8.443 10.531 -24.050 1.00 62.19 782 ASN A N 1
ATOM 6277 C CA . ASN A 1 782 ? 7.855 10.454 -25.408 1.00 62.19 782 ASN A CA 1
ATOM 6278 C C . ASN A 1 782 ? 8.899 9.923 -26.435 1.00 62.19 782 ASN A C 1
ATOM 6280 O O . ASN A 1 782 ? 10.095 10.041 -26.194 1.00 62.19 782 ASN A O 1
ATOM 6284 N N . GLN A 1 783 ? 8.487 9.377 -27.588 1.00 53.72 783 GLN A N 1
ATOM 6285 C CA . GLN A 1 783 ? 9.356 8.867 -28.671 1.00 53.72 783 GLN A CA 1
ATOM 6286 C C . GLN A 1 783 ? 9.069 9.439 -30.084 1.00 53.72 783 GLN A C 1
ATOM 6288 O O . GLN A 1 783 ? 9.796 9.105 -31.013 1.00 53.72 783 GLN A O 1
ATOM 6293 N N . GLY A 1 784 ? 8.067 10.314 -30.297 1.00 51.00 784 GLY A N 1
ATOM 6294 C CA . GLY A 1 784 ? 7.735 10.841 -31.649 1.00 51.00 784 GLY A CA 1
ATOM 6295 C C . GLY A 1 784 ? 8.032 12.322 -31.962 1.00 51.00 784 GLY A C 1
ATOM 6296 O O . GLY A 1 784 ? 8.012 12.708 -33.125 1.00 51.00 784 GLY A O 1
ATOM 6297 N N . THR A 1 785 ? 8.303 13.114 -30.925 1.00 49.69 785 THR A N 1
ATOM 6298 C CA . THR A 1 785 ? 9.290 14.262 -30.822 1.00 49.69 785 THR A CA 1
ATOM 6299 C C . THR A 1 785 ? 10.539 14.336 -29.645 1.00 49.69 785 THR A C 1
ATOM 6301 O O . THR A 1 785 ? 10.687 15.579 -29.831 1.00 49.69 785 THR A O 1
ATOM 6304 N N . GLN A 1 786 ? 11.439 12.831 -28.172 1.00 49.06 786 GLN A N 1
ATOM 6305 C CA . GLN A 1 786 ? 12.209 12.446 -26.935 1.00 49.06 786 GLN A CA 1
ATOM 6306 C C . GLN A 1 786 ? 12.225 13.350 -25.688 1.00 49.06 786 GLN A C 1
ATOM 6308 O O . GLN A 1 786 ? 12.703 14.462 -25.665 1.00 49.06 786 GLN A O 1
ATOM 6313 N N . ALA A 1 787 ? 11.506 13.004 -24.643 1.00 43.69 787 ALA A N 1
ATOM 6314 C CA . ALA A 1 787 ? 11.414 13.935 -23.524 1.00 43.69 787 ALA A CA 1
ATOM 6315 C C . ALA A 1 787 ? 11.039 13.116 -22.351 1.00 43.69 787 ALA A C 1
ATOM 6317 O O . ALA A 1 787 ? 9.933 12.594 -22.362 1.00 43.69 787 ALA A O 1
ATOM 6318 N N . ALA A 1 788 ? 11.951 13.057 -21.391 1.00 53.47 788 ALA A N 1
ATOM 6319 C CA . ALA A 1 788 ? 11.545 13.059 -20.012 1.00 53.47 788 ALA A CA 1
ATOM 6320 C C . ALA A 1 788 ? 10.841 14.396 -19.741 1.00 53.47 788 ALA A C 1
ATOM 6322 O O . ALA A 1 788 ? 11.471 15.454 -19.758 1.00 53.47 788 ALA A O 1
ATOM 6323 N N . ASN A 1 789 ? 9.550 14.340 -19.440 1.00 67.44 789 ASN A N 1
ATOM 6324 C CA . ASN A 1 789 ? 9.083 15.148 -18.324 1.00 67.44 789 ASN A CA 1
ATOM 6325 C C . ASN A 1 789 ? 9.516 14.387 -17.070 1.00 67.44 789 ASN A C 1
ATOM 6327 O O . ASN A 1 789 ? 9.129 13.230 -16.905 1.00 67.44 789 ASN A O 1
ATOM 6331 N N . LEU A 1 790 ? 10.366 15.012 -16.256 1.00 71.81 790 LEU A N 1
ATOM 6332 C CA . LEU A 1 790 ? 10.838 14.476 -14.985 1.00 71.81 790 LEU A CA 1
ATOM 6333 C C . LEU A 1 790 ? 10.183 15.272 -13.857 1.00 71.81 790 LEU A C 1
ATOM 6335 O O . LEU A 1 790 ? 10.436 16.471 -13.730 1.00 71.81 790 LEU A O 1
ATOM 6339 N N . ALA A 1 791 ? 9.377 14.610 -13.034 1.00 76.19 791 ALA A N 1
ATOM 6340 C CA . ALA A 1 791 ? 8.853 15.167 -11.796 1.00 76.19 791 ALA A CA 1
ATOM 6341 C C . ALA A 1 791 ? 9.373 14.338 -10.616 1.00 76.19 791 ALA A C 1
ATOM 6343 O O . ALA A 1 791 ? 8.933 13.215 -10.377 1.00 76.19 791 ALA A O 1
ATOM 6344 N N . LEU A 1 792 ? 10.331 14.920 -9.893 1.00 80.38 792 LEU A N 1
ATOM 6345 C CA . LEU A 1 792 ? 10.815 14.420 -8.610 1.00 80.38 792 LEU A CA 1
ATOM 6346 C C . LEU A 1 792 ? 10.040 15.123 -7.497 1.00 80.38 792 LEU A C 1
ATOM 6348 O O . LEU A 1 792 ? 9.947 16.354 -7.491 1.00 80.38 792 LEU A O 1
ATOM 6352 N N . TRP A 1 793 ? 9.517 14.355 -6.550 1.00 81.25 793 TRP A N 1
ATOM 6353 C CA . TRP A 1 793 ? 8.817 14.882 -5.382 1.00 81.25 793 TRP A CA 1
ATOM 6354 C C . TRP A 1 793 ? 9.214 14.105 -4.129 1.00 81.25 793 TRP A C 1
ATOM 6356 O O . TRP A 1 793 ? 9.298 12.873 -4.151 1.00 81.25 793 TRP A O 1
ATOM 6366 N N . ARG A 1 794 ? 9.481 14.834 -3.043 1.00 87.50 794 ARG A N 1
ATOM 6367 C CA . ARG A 1 794 ? 9.775 14.288 -1.715 1.00 87.50 794 ARG A CA 1
ATOM 6368 C C . ARG A 1 794 ? 8.913 15.010 -0.685 1.00 87.50 794 ARG A C 1
ATOM 6370 O O . ARG A 1 794 ? 8.789 16.235 -0.741 1.00 87.50 794 ARG A O 1
ATOM 6377 N N . GLN A 1 795 ? 8.334 14.257 0.242 1.00 89.69 795 GLN A N 1
ATOM 6378 C CA . GLN A 1 795 ? 7.628 14.786 1.407 1.00 89.69 795 GLN A CA 1
ATOM 6379 C C . GLN A 1 795 ? 8.014 13.979 2.648 1.00 89.69 795 GLN A C 1
ATOM 6381 O O . GLN A 1 795 ? 8.084 12.753 2.585 1.00 89.69 795 GLN A O 1
ATOM 6386 N N . GLN A 1 796 ? 8.194 14.651 3.784 1.00 93.94 796 GLN A N 1
ATOM 6387 C CA . GLN A 1 796 ? 8.191 14.015 5.101 1.00 93.94 796 GLN A CA 1
ATOM 6388 C C . GLN A 1 796 ? 7.067 14.600 5.958 1.00 93.94 796 GLN A C 1
ATOM 6390 O O . GLN A 1 796 ? 6.938 15.818 6.062 1.00 93.94 796 GLN A O 1
ATOM 6395 N N . GLU A 1 797 ? 6.271 13.739 6.588 1.00 95.50 797 GLU A N 1
ATOM 6396 C CA . GLU A 1 797 ? 5.256 14.087 7.579 1.00 95.50 797 GLU A CA 1
ATOM 6397 C C . GLU A 1 797 ? 5.587 13.448 8.932 1.00 95.50 797 GLU A C 1
ATOM 6399 O O . GLU A 1 797 ? 5.490 12.232 9.085 1.00 95.50 797 GLU A O 1
ATOM 6404 N N . LEU A 1 798 ? 5.892 14.265 9.939 1.00 96.56 798 LEU A N 1
ATOM 6405 C CA . LEU A 1 798 ? 6.002 13.826 11.329 1.00 96.56 798 LEU A CA 1
ATOM 6406 C C . LEU A 1 798 ? 4.740 14.225 12.097 1.00 96.56 798 LEU A C 1
ATOM 6408 O O . LEU A 1 798 ? 4.474 15.410 12.309 1.00 96.56 798 LEU A O 1
ATOM 6412 N N . LYS A 1 799 ? 3.967 13.235 12.539 1.00 95.69 799 LYS A N 1
ATOM 6413 C CA . LYS A 1 799 ? 2.712 13.392 13.285 1.00 95.69 799 LYS A CA 1
ATOM 6414 C C . LYS A 1 799 ? 2.884 12.902 14.721 1.00 95.69 799 LYS A C 1
ATOM 6416 O O . LYS A 1 799 ? 3.488 11.856 14.956 1.00 95.69 799 LYS A O 1
ATOM 6421 N N . THR A 1 800 ? 2.332 13.634 15.689 1.00 96.19 800 THR A N 1
ATOM 6422 C CA . THR A 1 800 ? 2.246 13.192 17.090 1.00 96.19 800 THR A CA 1
ATOM 6423 C C . THR A 1 800 ? 0.871 13.473 17.689 1.00 96.19 800 THR A C 1
ATOM 6425 O O . THR A 1 800 ? 0.225 14.467 17.362 1.00 96.19 800 THR A O 1
ATOM 6428 N N . GLU A 1 801 ? 0.418 12.594 18.578 1.00 92.06 801 GLU A N 1
ATOM 6429 C CA . GLU A 1 801 ? -0.846 12.736 19.309 1.00 92.06 801 GLU A CA 1
ATOM 6430 C C . GLU A 1 801 ? -0.637 12.353 20.777 1.00 92.06 801 GLU A C 1
ATOM 6432 O O . GLU A 1 801 ? -0.089 11.295 21.077 1.00 92.06 801 GLU A O 1
ATOM 6437 N N . LEU A 1 802 ? -1.093 13.203 21.696 1.00 93.94 802 LEU A N 1
ATOM 6438 C CA . LEU A 1 802 ? -1.173 12.927 23.129 1.00 93.94 802 LEU A CA 1
ATOM 6439 C C . LEU A 1 802 ? -2.631 13.057 23.577 1.00 93.94 802 LEU A C 1
ATOM 6441 O O . LEU A 1 802 ? -3.165 14.163 23.602 1.00 93.94 802 LEU A O 1
ATOM 6445 N N . ILE A 1 803 ? -3.255 11.949 23.975 1.00 90.38 803 ILE A N 1
ATOM 6446 C CA . ILE A 1 803 ? -4.598 11.917 24.571 1.00 90.38 803 ILE A CA 1
ATOM 6447 C C . ILE A 1 803 ? -4.467 11.667 26.073 1.00 90.38 803 ILE A C 1
ATOM 6449 O O . ILE A 1 803 ? -3.853 10.685 26.486 1.00 90.38 803 ILE A O 1
ATOM 6453 N N . LEU A 1 804 ? -5.107 12.501 26.890 1.00 93.88 804 LEU A N 1
ATOM 6454 C CA . LEU A 1 804 ? -5.299 12.300 28.326 1.00 93.88 804 LEU A CA 1
ATOM 6455 C C . LEU A 1 804 ? -6.801 12.329 28.637 1.00 93.88 804 LEU A C 1
ATOM 6457 O O . LEU A 1 804 ? -7.460 13.344 28.419 1.00 93.88 804 LEU A O 1
ATOM 6461 N N . ARG A 1 805 ? -7.357 11.238 29.170 1.00 90.38 805 ARG A N 1
ATOM 6462 C CA . ARG A 1 805 ? -8.786 11.121 29.512 1.00 90.38 805 ARG A CA 1
ATOM 6463 C C . ARG A 1 805 ? -8.967 10.734 30.976 1.00 90.38 805 ARG A C 1
ATOM 6465 O O . ARG A 1 805 ? -8.320 9.810 31.456 1.00 90.38 805 ARG A O 1
ATOM 6472 N N . SER A 1 806 ? -9.892 11.385 31.676 1.00 93.56 806 SER A N 1
ATOM 6473 C CA . SER A 1 806 ? -10.321 10.997 33.025 1.00 93.56 806 SER A CA 1
ATOM 6474 C C . SER A 1 806 ? -11.841 10.868 33.061 1.00 93.56 806 SER A C 1
ATOM 6476 O O . SER A 1 806 ? -12.554 11.772 32.630 1.00 93.56 806 SER A O 1
ATOM 6478 N N . THR A 1 807 ? -12.340 9.721 33.519 1.00 91.19 807 THR A N 1
ATOM 6479 C CA . THR A 1 807 ? -13.754 9.326 33.449 1.00 91.19 807 THR A CA 1
ATOM 6480 C C . THR A 1 807 ? -14.205 8.748 34.789 1.00 91.19 807 THR A C 1
ATOM 6482 O O . THR A 1 807 ? -13.564 7.847 35.323 1.00 91.19 807 THR A O 1
ATOM 6485 N N . ILE A 1 808 ? -15.315 9.241 35.335 1.00 91.31 808 ILE A N 1
ATOM 6486 C CA . ILE A 1 808 ? -15.945 8.739 36.561 1.00 91.31 808 ILE A CA 1
ATOM 6487 C C . ILE A 1 808 ? -17.302 8.142 36.189 1.00 91.31 808 ILE A C 1
ATOM 6489 O O . ILE A 1 808 ? -18.212 8.860 35.778 1.00 91.31 808 ILE A O 1
ATOM 6493 N N . GLU A 1 809 ? -17.438 6.831 36.352 1.00 86.81 809 GLU A N 1
ATOM 6494 C CA . GLU A 1 809 ? -18.678 6.070 36.194 1.00 86.81 809 GLU A CA 1
ATOM 6495 C C . GLU A 1 809 ? -19.258 5.795 37.586 1.00 86.81 809 GLU A C 1
ATOM 6497 O O . GLU A 1 809 ? -18.656 5.080 38.389 1.00 86.81 809 GLU A O 1
ATOM 6502 N N . MET A 1 810 ? -20.416 6.364 37.919 1.00 84.56 810 MET A N 1
ATOM 6503 C CA . MET A 1 810 ? -21.077 6.058 39.192 1.00 84.56 810 MET A CA 1
ATOM 6504 C C . MET A 1 810 ? -21.835 4.731 39.080 1.00 84.56 810 MET A C 1
ATOM 6506 O O . MET A 1 810 ? -22.388 4.414 38.025 1.00 84.56 810 MET A O 1
ATOM 6510 N N . GLN A 1 811 ? -21.904 3.951 40.164 1.00 78.44 811 GLN A N 1
ATOM 6511 C CA . GLN A 1 811 ? -22.763 2.763 40.170 1.00 78.44 811 GLN A CA 1
ATOM 6512 C C . GLN A 1 811 ? -24.230 3.144 39.929 1.00 78.44 811 GLN A C 1
ATOM 6514 O O . GLN A 1 811 ? -24.692 4.186 40.402 1.00 78.44 811 GLN A O 1
ATOM 6519 N N . LYS A 1 812 ? -24.967 2.265 39.231 1.00 76.44 812 LYS A N 1
ATOM 6520 C CA . LYS A 1 812 ? -26.413 2.404 39.021 1.00 76.44 812 LYS A CA 1
ATOM 6521 C C . LYS A 1 812 ? -27.104 2.579 40.376 1.00 76.44 812 LYS A C 1
ATOM 6523 O O . LYS A 1 812 ? -27.091 1.666 41.202 1.00 76.44 812 LYS A O 1
ATOM 6528 N N . LYS A 1 813 ? -27.712 3.744 40.586 1.00 77.50 813 LYS A N 1
ATOM 6529 C CA . LYS A 1 813 ? -28.542 4.052 41.748 1.00 77.50 813 LYS A CA 1
ATOM 6530 C C . LYS A 1 813 ? -29.989 4.138 41.291 1.00 77.50 813 LYS A C 1
ATOM 6532 O O . LYS A 1 813 ? -30.304 4.901 40.378 1.00 77.50 813 LYS A O 1
ATOM 6537 N N . ASP A 1 814 ? -30.852 3.372 41.951 1.00 80.50 814 ASP A N 1
ATOM 6538 C CA . ASP A 1 814 ? -32.235 3.172 41.525 1.00 80.50 814 ASP A CA 1
ATOM 6539 C C . ASP A 1 814 ? -32.224 2.740 40.046 1.00 80.50 814 ASP A C 1
ATOM 6541 O O . ASP A 1 814 ? -31.625 1.710 39.737 1.00 80.50 814 ASP A O 1
ATOM 6545 N N . ASP A 1 815 ? -32.756 3.543 39.123 1.00 83.75 815 ASP A N 1
ATOM 6546 C CA . ASP A 1 815 ? -32.740 3.249 37.684 1.00 83.75 815 ASP A CA 1
ATOM 6547 C C . ASP A 1 815 ? -31.678 3.987 36.853 1.00 83.75 815 ASP A C 1
ATOM 6549 O O . ASP A 1 815 ? -31.604 3.794 35.635 1.00 83.75 815 ASP A O 1
ATOM 6553 N N . ILE A 1 816 ? -30.832 4.801 37.490 1.00 85.38 816 ILE A N 1
ATOM 6554 C CA . ILE A 1 816 ? -29.950 5.768 36.826 1.00 85.38 816 ILE A CA 1
ATOM 6555 C C . ILE A 1 816 ? -28.470 5.436 37.077 1.00 85.38 816 ILE A C 1
ATOM 6557 O O . ILE A 1 816 ? -28.034 5.314 38.221 1.00 85.38 816 ILE A O 1
ATOM 6561 N N . ALA A 1 817 ? -27.677 5.349 36.009 1.00 85.06 817 ALA A N 1
ATOM 6562 C CA . ALA A 1 817 ? -26.220 5.204 36.043 1.00 85.06 817 ALA A CA 1
ATOM 6563 C C . ALA A 1 817 ? -25.555 6.378 35.293 1.00 85.06 817 ALA A C 1
ATOM 6565 O O . ALA A 1 817 ? -25.504 6.358 34.059 1.00 85.06 817 ALA A O 1
ATOM 6566 N N . PRO A 1 818 ? -25.095 7.426 36.004 1.00 88.62 818 PRO A N 1
ATOM 6567 C CA . PRO A 1 818 ? -24.448 8.578 35.391 1.00 88.62 818 PRO A CA 1
ATOM 6568 C C . PRO A 1 818 ? -22.927 8.395 35.254 1.00 88.62 818 PRO A C 1
ATOM 6570 O O . PRO A 1 818 ? -22.266 7.789 36.104 1.00 88.62 818 PRO A O 1
ATOM 6573 N N . ARG A 1 819 ? -22.368 8.991 34.202 1.00 89.00 819 ARG A N 1
ATOM 6574 C CA . ARG A 1 819 ? -20.935 9.086 33.916 1.00 89.00 819 ARG A CA 1
ATOM 6575 C C . ARG A 1 819 ? -20.556 10.535 33.645 1.00 89.00 819 ARG A C 1
ATOM 6577 O O . ARG A 1 819 ? -21.314 11.275 33.029 1.00 89.00 819 ARG A O 1
ATOM 6584 N N . PHE A 1 820 ? -19.359 10.918 34.063 1.00 92.81 820 PHE A N 1
ATOM 6585 C CA . PHE A 1 820 ? -18.773 12.229 33.796 1.00 92.81 820 PHE A CA 1
ATOM 6586 C C . PHE A 1 820 ? -17.325 12.063 33.354 1.00 92.81 820 PHE A C 1
ATOM 6588 O O . PHE A 1 820 ? -16.667 11.100 33.754 1.00 92.81 820 PHE A O 1
ATOM 6595 N N . GLY A 1 821 ? -16.788 13.010 32.596 1.00 93.38 821 GLY A N 1
ATOM 6596 C CA . GLY A 1 821 ? -15.355 13.030 32.349 1.00 93.38 821 GLY A CA 1
ATOM 6597 C C . GLY A 1 821 ? -14.858 14.186 31.502 1.00 93.38 821 GLY A C 1
ATOM 6598 O O . GLY A 1 821 ? -15.603 15.082 31.100 1.00 93.38 821 GLY A O 1
ATOM 6599 N N . ILE A 1 822 ? -13.553 14.140 31.264 1.00 95.56 822 ILE A N 1
ATOM 6600 C CA . ILE A 1 822 ? -12.793 15.092 30.466 1.00 95.56 822 ILE A CA 1
ATOM 6601 C C . ILE A 1 822 ? -11.807 14.324 29.578 1.00 95.56 822 ILE A C 1
ATOM 6603 O O . ILE A 1 822 ? -11.181 13.366 30.034 1.00 95.56 822 ILE A O 1
ATOM 6607 N N . GLU A 1 823 ? -11.674 14.730 28.318 1.00 93.31 823 GLU A N 1
ATOM 6608 C CA . GLU A 1 823 ? -10.595 14.318 27.412 1.00 93.31 823 GLU A CA 1
ATOM 6609 C C . GLU A 1 823 ? -9.845 15.577 26.966 1.00 93.31 823 GLU A C 1
ATOM 6611 O O . GLU A 1 823 ? -10.462 16.553 26.548 1.00 93.31 823 GLU A O 1
ATOM 6616 N N . VAL A 1 824 ? -8.520 15.569 27.066 1.00 95.69 824 VAL A N 1
ATOM 6617 C CA . VAL A 1 824 ? -7.635 16.581 26.483 1.00 95.69 824 VAL A CA 1
ATOM 6618 C C . VAL A 1 824 ? -6.776 15.872 25.449 1.00 95.69 824 VAL A C 1
ATOM 6620 O O . VAL A 1 824 ? -6.148 14.863 25.764 1.00 95.69 824 VAL A O 1
ATOM 6623 N N . ALA A 1 825 ? -6.759 16.384 24.225 1.00 94.00 825 ALA A N 1
ATOM 6624 C CA . ALA A 1 825 ? -5.940 15.873 23.138 1.00 94.00 825 ALA A CA 1
ATOM 6625 C C . ALA A 1 825 ? -5.063 16.997 22.576 1.00 94.00 825 ALA A C 1
ATOM 6627 O O . ALA A 1 825 ? -5.572 18.061 22.220 1.00 94.00 825 ALA A O 1
ATOM 6628 N N . GLU A 1 826 ? -3.761 16.752 22.477 1.00 95.94 826 GLU A N 1
ATOM 6629 C CA . GLU A 1 826 ? -2.841 17.568 21.688 1.00 95.94 826 GLU A CA 1
ATOM 6630 C C . GLU A 1 826 ? -2.417 16.773 20.450 1.00 95.94 826 GLU A C 1
ATOM 6632 O O . GLU A 1 826 ? -1.761 15.741 20.572 1.00 95.94 826 GLU A O 1
ATOM 6637 N N . ASN A 1 827 ? -2.788 17.260 19.267 1.00 95.06 827 ASN A N 1
ATOM 6638 C CA . ASN A 1 827 ? -2.348 16.724 17.981 1.00 95.06 827 ASN A CA 1
ATOM 6639 C C . ASN A 1 827 ? -1.354 17.694 17.346 1.00 95.06 827 ASN A C 1
ATOM 6641 O O . ASN A 1 827 ? -1.596 18.905 17.324 1.00 95.06 827 ASN A O 1
ATOM 6645 N N . ARG A 1 828 ? -0.272 17.177 16.765 1.00 96.38 828 ARG A N 1
ATOM 6646 C CA . ARG A 1 828 ? 0.688 17.953 15.975 1.00 96.38 828 ARG A CA 1
ATOM 6647 C C . ARG A 1 828 ? 1.024 17.233 14.675 1.00 96.38 828 ARG A C 1
ATOM 6649 O O . ARG A 1 828 ? 1.068 16.007 14.629 1.00 96.38 828 ARG A O 1
ATOM 6656 N N . MET A 1 829 ? 1.307 18.003 13.634 1.00 96.12 829 MET A N 1
ATOM 6657 C CA . MET A 1 829 ? 1.883 17.520 12.383 1.00 96.12 829 MET A CA 1
ATOM 6658 C C . MET A 1 829 ? 2.892 18.547 11.867 1.00 96.12 829 MET A C 1
ATOM 6660 O O . MET A 1 829 ? 2.612 19.743 11.889 1.00 96.12 829 MET A O 1
ATOM 6664 N N . GLN A 1 830 ? 4.046 18.085 11.400 1.00 96.12 830 GLN A N 1
ATOM 6665 C CA . GLN A 1 830 ? 4.979 18.852 10.581 1.00 96.12 830 GLN A CA 1
ATOM 6666 C C . GLN A 1 830 ? 5.119 18.149 9.232 1.00 96.12 830 GLN A C 1
ATOM 6668 O O . GLN A 1 830 ? 5.450 16.969 9.198 1.00 96.12 830 GLN A O 1
ATOM 6673 N N . SER A 1 831 ? 4.872 18.871 8.141 1.00 95.25 831 SER A N 1
ATOM 6674 C CA . SER A 1 831 ? 5.031 18.393 6.768 1.00 95.25 831 SER A CA 1
ATOM 6675 C C . SER A 1 831 ? 6.066 19.254 6.062 1.00 95.25 831 SER A C 1
ATOM 6677 O O . SER A 1 831 ? 5.812 20.439 5.851 1.00 95.25 831 SER A O 1
ATOM 6679 N N . ALA A 1 832 ? 7.185 18.662 5.657 1.00 92.19 832 ALA A N 1
ATOM 6680 C CA . ALA A 1 832 ? 8.184 19.270 4.784 1.00 92.19 832 ALA A CA 1
ATOM 6681 C C . ALA A 1 832 ? 8.042 18.703 3.365 1.00 92.19 832 ALA A C 1
ATOM 6683 O O . ALA A 1 832 ? 7.897 17.491 3.205 1.00 92.19 832 ALA A O 1
ATOM 6684 N N . VAL A 1 833 ? 8.052 19.563 2.343 1.00 88.88 833 VAL A N 1
ATOM 6685 C CA . VAL A 1 833 ? 7.916 19.173 0.927 1.00 88.88 833 VAL A CA 1
ATOM 6686 C C . VAL A 1 833 ? 9.016 19.820 0.090 1.00 88.88 833 VAL A C 1
ATOM 6688 O O . VAL A 1 833 ? 9.089 21.049 0.015 1.00 88.88 833 VAL A O 1
ATOM 6691 N N . ASP A 1 834 ? 9.812 19.010 -0.609 1.00 83.81 834 ASP A N 1
ATOM 6692 C CA . ASP A 1 834 ? 10.806 19.500 -1.568 1.00 83.81 834 ASP A CA 1
ATOM 6693 C C . ASP A 1 834 ? 10.143 19.848 -2.901 1.00 83.81 834 A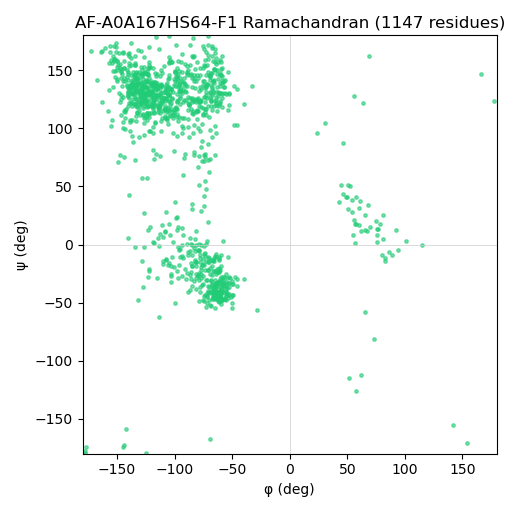SP A C 1
ATOM 6695 O O . ASP A 1 834 ? 9.765 18.986 -3.701 1.00 83.81 834 ASP A O 1
ATOM 6699 N N . LEU A 1 835 ? 10.048 21.143 -3.187 1.00 68.25 835 LEU A N 1
ATOM 6700 C CA . LEU A 1 835 ? 9.580 21.649 -4.470 1.00 68.25 835 LEU A CA 1
ATOM 6701 C C . LEU A 1 835 ? 10.787 21.850 -5.385 1.00 68.25 835 LEU A C 1
ATOM 6703 O O . LEU A 1 835 ? 11.212 22.976 -5.648 1.00 68.25 835 LEU A O 1
ATOM 6707 N N . VAL A 1 836 ? 11.329 20.732 -5.879 1.00 64.44 836 VAL A N 1
ATOM 6708 C CA . VAL A 1 836 ? 12.548 20.654 -6.709 1.00 64.44 836 VAL A CA 1
ATOM 6709 C C . VAL A 1 836 ? 12.514 21.649 -7.880 1.00 64.44 836 VAL A C 1
ATOM 6711 O O . VAL A 1 836 ? 13.479 22.376 -8.106 1.00 64.44 836 VAL A O 1
ATOM 6714 N N . ALA A 1 837 ? 11.372 21.770 -8.566 1.00 55.66 837 ALA A N 1
ATOM 6715 C CA . ALA A 1 837 ? 11.168 22.707 -9.679 1.00 55.66 837 ALA A CA 1
ATOM 6716 C C . ALA A 1 837 ? 11.200 24.205 -9.287 1.00 55.66 837 ALA A C 1
ATOM 6718 O O . ALA A 1 837 ? 11.292 25.067 -10.160 1.00 55.66 837 ALA A O 1
ATOM 6719 N N . LEU A 1 838 ? 11.117 24.522 -7.992 1.00 57.12 838 LEU A N 1
ATOM 6720 C CA . LEU A 1 838 ? 11.181 25.874 -7.425 1.00 57.12 838 LEU A CA 1
ATOM 6721 C C . LEU A 1 838 ? 12.437 26.105 -6.564 1.00 57.12 838 LEU A C 1
ATOM 6723 O O . LEU A 1 838 ? 12.605 27.206 -6.040 1.00 57.12 838 LEU A O 1
ATOM 6727 N N . GLY A 1 839 ? 13.301 25.095 -6.401 1.00 64.06 839 GLY A N 1
ATOM 6728 C CA . GLY A 1 839 ? 14.527 25.183 -5.602 1.00 64.06 839 GLY A CA 1
ATOM 6729 C C . GLY A 1 839 ? 14.291 25.517 -4.125 1.00 64.06 839 GLY A C 1
ATOM 6730 O O . GLY A 1 839 ? 15.115 26.209 -3.526 1.00 64.06 839 GLY A O 1
ATOM 6731 N N . ARG A 1 840 ? 13.154 25.093 -3.554 1.00 73.25 840 ARG A N 1
ATOM 6732 C CA . ARG A 1 840 ? 12.750 25.419 -2.178 1.00 73.25 840 ARG A CA 1
ATOM 6733 C C . ARG A 1 840 ? 12.097 24.236 -1.464 1.00 73.25 840 ARG A C 1
ATOM 6735 O O . ARG A 1 840 ? 11.333 23.491 -2.073 1.00 73.25 840 ARG A O 1
ATOM 6742 N N . GLU A 1 841 ? 12.321 24.164 -0.162 1.00 82.75 841 GLU A N 1
ATOM 6743 C CA . GLU A 1 841 ? 11.510 23.392 0.778 1.00 82.75 841 GLU A CA 1
ATOM 6744 C C . GLU A 1 841 ? 10.276 24.226 1.181 1.00 82.75 841 GLU A C 1
ATOM 6746 O O . GLU A 1 841 ? 10.357 25.453 1.310 1.00 82.75 841 GLU A O 1
ATOM 6751 N N . GLU A 1 842 ? 9.122 23.588 1.372 1.00 87.06 842 GLU A N 1
ATOM 6752 C CA . GLU A 1 842 ? 7.918 24.213 1.929 1.00 87.06 842 GLU A CA 1
ATOM 6753 C C . GLU A 1 842 ? 7.455 23.429 3.160 1.00 87.06 842 GLU A C 1
ATOM 6755 O O . GLU A 1 842 ? 7.041 22.275 3.051 1.00 87.06 842 GLU A O 1
ATOM 6760 N N . VAL A 1 843 ? 7.541 24.061 4.336 1.00 90.88 843 VAL A N 1
ATOM 6761 C CA . VAL A 1 843 ? 7.188 23.450 5.625 1.00 90.88 843 VAL A CA 1
ATOM 6762 C C . VAL A 1 843 ? 5.844 23.985 6.114 1.00 90.88 843 VAL A C 1
ATOM 6764 O O . VAL A 1 843 ? 5.635 25.195 6.190 1.00 90.88 843 VAL A O 1
ATOM 6767 N N . THR A 1 844 ? 4.941 23.075 6.472 1.00 93.88 844 THR A N 1
ATOM 6768 C CA . THR A 1 844 ? 3.643 23.351 7.103 1.00 93.88 844 THR A CA 1
ATOM 6769 C C . THR A 1 844 ? 3.612 22.690 8.475 1.00 93.88 844 THR A C 1
ATOM 6771 O O . THR A 1 844 ? 3.834 21.485 8.576 1.00 93.88 844 THR A O 1
ATOM 6774 N N . ASN A 1 845 ? 3.312 23.447 9.531 1.00 95.88 845 ASN A N 1
ATOM 6775 C CA . ASN A 1 845 ? 3.118 22.903 10.877 1.00 95.88 845 ASN A CA 1
ATOM 6776 C C . ASN A 1 845 ? 1.658 23.090 11.294 1.00 95.88 845 ASN A C 1
ATOM 6778 O O . ASN A 1 845 ? 1.142 24.201 11.232 1.00 95.88 845 ASN A O 1
ATOM 6782 N N . VAL A 1 846 ? 0.999 22.028 11.750 1.00 96.44 846 VAL A N 1
ATOM 6783 C CA . VAL A 1 846 ? -0.380 22.048 12.256 1.00 96.44 846 VAL A CA 1
ATOM 6784 C C . VAL A 1 846 ? -0.376 21.617 13.717 1.00 96.44 846 VAL A C 1
ATOM 6786 O O . VAL A 1 846 ? 0.249 20.620 14.075 1.00 96.44 846 VAL A O 1
ATOM 6789 N N . THR A 1 847 ? -1.095 22.341 14.570 1.00 96.44 847 THR A N 1
ATOM 6790 C CA . THR A 1 847 ? -1.286 21.995 15.987 1.00 96.44 847 THR A CA 1
ATOM 6791 C C . THR A 1 847 ? -2.753 22.151 16.380 1.00 96.44 847 THR A C 1
ATOM 6793 O O . THR A 1 847 ? -3.316 23.222 16.186 1.00 96.44 847 THR A O 1
ATOM 6796 N N . GLU A 1 848 ? -3.378 21.119 16.954 1.00 95.50 848 GLU A N 1
ATOM 6797 C CA . GLU A 1 848 ? -4.693 21.198 17.614 1.00 95.50 848 GLU A CA 1
ATOM 6798 C C . GLU A 1 848 ? -4.504 20.929 19.107 1.00 95.50 848 GLU A C 1
ATOM 6800 O O . GLU A 1 848 ? -4.027 19.861 19.488 1.00 95.50 848 GLU A O 1
ATOM 6805 N N . LEU A 1 849 ? -4.951 21.855 19.955 1.00 96.31 849 LEU A N 1
ATOM 6806 C CA . LEU A 1 849 ? -5.272 21.549 21.348 1.00 96.31 849 LEU A CA 1
ATOM 6807 C C . LEU A 1 849 ? -6.794 21.468 21.479 1.00 96.31 849 LEU A C 1
ATOM 6809 O O . LEU A 1 849 ? -7.487 22.465 21.263 1.00 96.31 849 LEU A O 1
ATOM 6813 N N . ARG A 1 850 ? -7.309 20.289 21.833 1.00 95.56 850 ARG A N 1
ATOM 6814 C CA . ARG A 1 850 ? -8.738 20.010 22.019 1.00 95.56 850 ARG A CA 1
ATOM 6815 C C . ARG A 1 850 ? -9.022 19.587 23.453 1.00 95.56 850 ARG A C 1
ATOM 6817 O O . ARG A 1 850 ? -8.325 18.738 23.998 1.00 95.56 850 ARG A O 1
ATOM 6824 N N . THR A 1 851 ? -10.100 20.117 24.018 1.00 96.12 851 THR A N 1
ATOM 6825 C CA . THR A 1 851 ? -10.660 19.689 25.303 1.00 96.12 851 THR A CA 1
ATOM 6826 C C . THR A 1 851 ? -12.131 19.338 25.117 1.00 96.12 851 THR A C 1
ATOM 6828 O O . THR A 1 851 ? -12.917 20.167 24.661 1.00 96.12 851 THR A O 1
ATOM 6831 N N . GLU A 1 852 ? -12.516 18.129 25.506 1.00 94.56 852 GLU A N 1
ATOM 6832 C CA . GLU A 1 852 ? -13.905 17.698 25.641 1.00 94.56 852 GLU A CA 1
ATOM 6833 C C . GLU A 1 852 ? -14.271 17.551 27.118 1.00 94.56 852 GLU A C 1
ATOM 6835 O O . GLU A 1 852 ? -13.554 16.892 27.868 1.00 94.56 852 GLU A O 1
ATOM 6840 N N . VAL A 1 853 ? -15.417 18.091 27.532 1.00 96.38 853 VAL A N 1
ATOM 6841 C CA . VAL A 1 853 ? -16.045 17.788 28.829 1.00 96.38 853 VAL A CA 1
ATOM 6842 C C . VAL A 1 853 ? -17.391 17.132 28.556 1.00 96.38 853 VAL A C 1
ATOM 6844 O O . VAL A 1 853 ? -18.201 17.690 27.817 1.00 96.38 853 VAL A O 1
ATOM 6847 N N . PHE A 1 854 ? -17.631 15.954 29.132 1.00 93.12 854 PHE A N 1
ATOM 6848 C CA . PHE A 1 854 ? -18.808 15.137 28.831 1.00 93.12 854 PHE A CA 1
ATOM 6849 C C . PHE A 1 854 ? -19.539 14.651 30.084 1.00 93.12 854 PHE A C 1
ATOM 6851 O O . PHE A 1 854 ? -18.937 14.395 31.132 1.00 93.12 854 PHE A O 1
ATOM 6858 N N . ALA A 1 855 ? -20.856 14.510 29.952 1.00 93.44 855 ALA A N 1
ATOM 6859 C CA . ALA A 1 855 ? -21.731 13.891 30.937 1.00 93.44 855 ALA A CA 1
ATOM 6860 C C . ALA A 1 855 ? -22.742 12.982 30.228 1.00 93.44 855 ALA A C 1
ATOM 6862 O O . ALA A 1 855 ? -23.406 13.415 29.288 1.00 93.44 855 ALA A O 1
ATOM 6863 N N . ASP A 1 856 ? -22.881 11.747 30.705 1.00 88.94 856 ASP A N 1
ATOM 6864 C CA . ASP A 1 856 ? -23.802 10.749 30.164 1.00 88.94 856 ASP A CA 1
ATOM 6865 C C . ASP A 1 856 ? -24.689 10.176 31.268 1.00 88.94 856 ASP A C 1
ATOM 6867 O O . ASP A 1 856 ? -24.269 10.023 32.416 1.00 88.94 856 ASP A O 1
ATOM 6871 N N . ILE A 1 857 ? -25.926 9.833 30.924 1.00 89.25 857 ILE A N 1
ATOM 6872 C CA . ILE A 1 857 ? -26.914 9.268 31.839 1.00 89.25 857 ILE A CA 1
ATOM 6873 C C . ILE A 1 857 ? -27.573 8.066 31.170 1.00 89.25 857 ILE A C 1
ATOM 6875 O O . ILE A 1 857 ? -28.379 8.222 30.252 1.00 89.25 857 ILE A O 1
ATOM 6879 N N . ASN A 1 858 ? -27.280 6.870 31.679 1.00 85.38 858 ASN A N 1
ATOM 6880 C CA . ASN A 1 858 ? -28.034 5.664 31.355 1.00 85.38 858 ASN A CA 1
ATOM 6881 C C . ASN A 1 858 ? -29.226 5.533 32.308 1.00 85.38 858 ASN A C 1
ATOM 6883 O O . ASN A 1 858 ? -29.050 5.452 33.524 1.00 85.38 858 ASN A O 1
ATOM 6887 N N . TYR A 1 859 ? -30.436 5.498 31.755 1.00 87.88 859 TYR A N 1
ATOM 6888 C CA . TYR A 1 859 ? -31.694 5.351 32.482 1.00 87.88 859 TYR A CA 1
ATOM 6889 C C . TYR A 1 859 ? -32.424 4.076 32.046 1.00 87.88 859 TYR A C 1
ATOM 6891 O O . TYR A 1 859 ? -32.699 3.860 30.864 1.00 87.88 859 TYR A O 1
ATOM 6899 N N . THR A 1 860 ? -32.736 3.215 33.012 1.00 86.06 860 THR A N 1
ATOM 6900 C CA . THR A 1 860 ? -33.513 1.987 32.799 1.00 86.06 860 THR A CA 1
ATOM 6901 C C . THR A 1 860 ? -34.985 2.277 33.078 1.00 86.06 860 THR A C 1
ATOM 6903 O O . THR A 1 860 ? -35.362 2.463 34.224 1.00 86.06 860 THR A O 1
ATOM 6906 N N . HIS A 1 861 ? -35.836 2.320 32.054 1.00 86.56 861 HIS A N 1
ATOM 6907 C CA . HIS A 1 861 ? -37.281 2.508 32.261 1.00 86.56 861 HIS A CA 1
ATOM 6908 C C . HIS A 1 861 ? -37.945 1.201 32.712 1.00 86.56 861 HIS A C 1
ATOM 6910 O O . HIS A 1 861 ? -38.884 1.220 33.499 1.00 86.56 861 HIS A O 1
ATOM 6916 N N . THR A 1 862 ? -37.475 0.067 32.174 1.00 85.25 862 THR A N 1
ATOM 6917 C CA . THR A 1 862 ? -37.849 -1.311 32.549 1.00 85.25 862 THR A CA 1
ATOM 6918 C C . THR A 1 862 ? -36.717 -2.275 32.167 1.00 85.25 862 THR A C 1
ATOM 6920 O O . THR A 1 862 ? -35.868 -1.910 31.353 1.00 85.25 862 THR A O 1
ATOM 6923 N N . ASP A 1 863 ? -36.797 -3.543 32.591 1.00 76.50 863 ASP A N 1
ATOM 6924 C CA . ASP A 1 863 ? -35.958 -4.677 32.127 1.00 76.50 863 ASP A CA 1
ATOM 6925 C C . ASP A 1 863 ? -36.012 -4.951 30.598 1.00 76.50 863 ASP A C 1
ATOM 6927 O O . ASP A 1 863 ? -35.464 -5.933 30.099 1.00 76.50 863 ASP A O 1
ATOM 6931 N N . SER A 1 864 ? -36.738 -4.126 29.837 1.00 78.94 864 SER A N 1
ATOM 6932 C CA . SER A 1 864 ? -36.882 -4.220 28.382 1.00 78.94 864 SER A CA 1
ATOM 6933 C C . SER A 1 864 ? -36.727 -2.881 27.652 1.00 78.94 864 SER A C 1
ATOM 6935 O O . SER A 1 864 ? -36.809 -2.864 26.426 1.00 78.94 864 SER A O 1
ATOM 6937 N N . LEU A 1 865 ? -36.527 -1.763 28.361 1.00 85.06 865 LEU A N 1
ATOM 6938 C CA . LEU A 1 865 ? -36.465 -0.416 27.785 1.00 85.06 865 LEU A CA 1
ATOM 6939 C C . LEU A 1 865 ? -35.427 0.432 28.527 1.00 85.06 865 LEU A C 1
ATOM 6941 O O . LEU A 1 865 ? -35.629 0.776 29.692 1.00 85.06 865 LEU A O 1
ATOM 6945 N N . SER A 1 866 ? -34.358 0.823 27.838 1.00 85.56 866 SER A N 1
ATOM 6946 C CA . SER A 1 866 ? -33.318 1.718 28.356 1.00 85.56 866 SER A CA 1
ATOM 6947 C C . SER A 1 866 ? -33.088 2.912 27.427 1.00 85.56 866 SER A C 1
ATOM 6949 O O . SER A 1 866 ? -33.221 2.795 26.208 1.00 85.56 866 SER A O 1
ATOM 6951 N N . SER A 1 867 ? -32.732 4.062 28.001 1.00 89.12 867 SER A N 1
ATOM 6952 C CA . SER A 1 867 ? -32.255 5.237 27.263 1.00 89.12 867 SER A CA 1
ATOM 6953 C C . SER A 1 867 ? -30.888 5.681 27.766 1.00 89.12 867 SER A C 1
ATOM 6955 O O . SER A 1 867 ? -30.661 5.731 28.971 1.00 89.12 867 SER A O 1
ATOM 6957 N N . GLU A 1 868 ? -30.024 6.076 26.843 1.00 87.38 868 GLU A N 1
ATOM 6958 C CA . GLU A 1 868 ? -28.768 6.780 27.087 1.00 87.38 868 GLU A CA 1
ATOM 6959 C C . GLU A 1 868 ? -28.939 8.240 26.648 1.00 87.38 868 GLU A C 1
ATOM 6961 O O . GLU A 1 868 ? -29.407 8.511 25.538 1.00 87.38 868 GLU A O 1
ATOM 6966 N N . PHE A 1 869 ? -28.574 9.185 27.512 1.00 91.19 869 PHE A N 1
ATOM 6967 C CA . PHE A 1 869 ? -28.551 10.618 27.214 1.00 91.19 869 PHE A CA 1
ATOM 6968 C C . PHE A 1 869 ? -27.150 11.163 27.495 1.00 91.19 869 PHE A C 1
ATOM 6970 O O . PHE A 1 869 ? -26.750 11.235 28.654 1.00 91.19 869 PHE A O 1
ATOM 6977 N N . GLY A 1 870 ? -26.416 11.531 26.450 1.00 91.56 870 GLY A N 1
ATOM 6978 C CA . GLY A 1 870 ? -25.076 12.112 26.524 1.00 91.56 870 GLY A CA 1
ATOM 6979 C C . GLY A 1 870 ? -25.063 13.580 26.108 1.00 91.56 870 GLY A C 1
ATOM 6980 O O . GLY A 1 870 ? -25.830 14.004 25.239 1.00 91.56 870 GLY A O 1
ATOM 6981 N N . LEU A 1 871 ? -24.176 14.367 26.707 1.00 94.44 871 LEU A N 1
ATOM 6982 C CA . LEU A 1 871 ? -23.871 15.725 26.273 1.00 94.44 871 LEU A CA 1
ATOM 6983 C C . LEU A 1 871 ? -22.377 16.000 26.452 1.00 94.44 871 LEU A C 1
ATOM 6985 O O . LEU A 1 871 ? -21.889 16.096 27.580 1.00 94.44 871 LEU A O 1
ATOM 6989 N N . THR A 1 872 ? -21.677 16.185 25.334 1.00 94.62 872 THR A N 1
ATOM 6990 C CA . THR A 1 872 ? -20.282 16.644 25.318 1.00 94.62 872 THR A CA 1
ATOM 6991 C C . THR A 1 872 ? -20.206 18.094 24.854 1.00 94.62 872 THR A C 1
ATOM 6993 O O . THR A 1 872 ? -20.873 18.484 23.894 1.00 94.62 872 THR A O 1
ATOM 6996 N N . TYR A 1 873 ? -19.361 18.885 25.508 1.00 96.62 873 TYR A N 1
ATOM 6997 C CA . TYR A 1 873 ? -18.879 20.169 25.014 1.00 96.62 873 TYR A CA 1
ATOM 6998 C C . TYR A 1 873 ? -17.429 20.002 24.554 1.00 96.62 873 TYR A C 1
ATOM 7000 O O . TYR A 1 873 ? -16.557 19.716 25.376 1.00 96.62 873 TYR A O 1
ATOM 7008 N N . GLU A 1 874 ? -17.172 20.161 23.256 1.00 94.81 874 GLU A N 1
ATOM 7009 C CA . GLU A 1 874 ? -15.819 20.274 22.702 1.00 94.81 874 GLU A CA 1
ATOM 7010 C C . GLU A 1 874 ? -15.437 21.752 22.605 1.00 94.81 874 GLU A C 1
ATOM 7012 O O . GLU A 1 874 ? -16.228 22.578 22.149 1.00 94.81 874 GLU A O 1
ATOM 7017 N N . THR A 1 875 ? -14.192 22.071 22.939 1.00 96.25 875 THR A N 1
ATOM 7018 C CA . THR A 1 875 ? -13.513 23.279 22.470 1.00 96.25 875 THR A CA 1
ATOM 7019 C C . THR A 1 875 ? -12.162 22.893 21.872 1.00 96.25 875 THR A C 1
ATOM 7021 O O . THR A 1 875 ? -11.453 22.052 22.430 1.00 96.25 875 THR A O 1
ATOM 7024 N N . SER A 1 876 ? -11.810 23.465 20.724 1.00 95.00 876 SER A N 1
ATOM 7025 C CA . SER A 1 876 ? -10.549 23.197 20.031 1.00 95.00 876 SER A CA 1
ATOM 7026 C C . SER A 1 876 ? -9.909 24.499 19.556 1.00 95.00 876 SER A C 1
ATOM 7028 O O . SER A 1 876 ? -10.595 25.447 19.163 1.00 95.00 876 SER A O 1
ATOM 7030 N N . LYS A 1 877 ? -8.575 24.556 19.585 1.00 96.12 877 LYS A N 1
ATOM 7031 C CA . LYS A 1 877 ? -7.790 25.596 18.915 1.00 96.12 877 LYS A CA 1
ATOM 7032 C C . LYS A 1 877 ? -6.817 24.940 17.954 1.00 96.12 877 LYS A C 1
ATOM 7034 O O . LYS A 1 877 ? -5.952 24.190 18.400 1.00 96.12 877 LYS A O 1
ATOM 7039 N N . ILE A 1 878 ? -6.955 25.260 16.670 1.00 94.62 878 ILE A N 1
ATOM 7040 C CA . ILE A 1 878 ? -6.043 24.834 15.609 1.00 94.62 878 ILE A CA 1
ATOM 7041 C C . ILE A 1 878 ? -5.161 26.028 15.228 1.00 94.62 878 ILE A C 1
ATOM 7043 O O . ILE A 1 878 ? -5.661 27.142 15.056 1.00 94.62 878 ILE A O 1
ATOM 7047 N N . ASN A 1 879 ? -3.854 25.810 15.110 1.00 95.06 879 ASN A N 1
ATOM 7048 C CA . ASN A 1 879 ? -2.896 26.772 14.563 1.00 95.06 879 ASN A CA 1
ATOM 7049 C C . ASN A 1 879 ? -2.139 26.104 13.419 1.00 95.06 879 ASN A C 1
ATOM 7051 O O . ASN A 1 879 ? -1.716 24.954 13.559 1.00 95.06 879 ASN A O 1
ATOM 7055 N N . VAL A 1 880 ? -1.977 26.834 12.323 1.00 94.25 880 VAL A N 1
ATOM 7056 C CA . VAL A 1 880 ? -1.336 26.384 11.094 1.00 94.25 880 VAL A CA 1
ATOM 7057 C C . VAL A 1 880 ? -0.239 27.384 10.754 1.00 94.25 880 VAL A C 1
ATOM 7059 O O . VAL A 1 880 ? -0.531 28.490 10.304 1.00 94.25 880 VAL A O 1
ATOM 7062 N N . ASP A 1 881 ? 1.016 27.011 10.983 1.00 90.56 881 ASP A N 1
ATOM 7063 C CA . ASP A 1 881 ? 2.179 27.814 10.610 1.00 90.56 881 ASP A CA 1
ATOM 7064 C C . ASP A 1 881 ? 2.645 27.370 9.216 1.00 90.56 881 ASP A C 1
ATOM 7066 O O . ASP A 1 881 ? 3.292 26.329 9.055 1.00 90.56 881 ASP A O 1
ATOM 7070 N N . ALA A 1 882 ? 2.259 28.155 8.209 1.00 85.19 882 ALA A N 1
ATOM 7071 C CA . ALA A 1 882 ? 2.502 27.943 6.781 1.00 85.19 882 ALA A CA 1
ATOM 7072 C C . ALA A 1 882 ? 2.746 29.296 6.075 1.00 85.19 882 ALA A C 1
ATOM 7074 O O . ALA A 1 882 ? 2.815 30.337 6.729 1.00 85.19 882 ALA A O 1
ATOM 7075 N N . VAL A 1 883 ? 2.842 29.302 4.737 1.00 74.00 883 VAL A N 1
ATOM 7076 C CA . VAL A 1 883 ? 3.001 30.536 3.932 1.00 74.00 883 VAL A CA 1
ATOM 7077 C C . VAL A 1 883 ? 1.856 31.532 4.178 1.00 74.00 883 VAL A C 1
ATOM 7079 O O . VAL A 1 883 ? 2.104 32.726 4.330 1.00 74.00 883 VAL A O 1
ATOM 7082 N N . GLU A 1 884 ? 0.622 31.033 4.281 1.00 74.12 884 GLU A N 1
ATOM 7083 C CA . GLU A 1 884 ? -0.560 31.784 4.720 1.00 74.12 884 GLU A CA 1
ATOM 7084 C C . GLU A 1 884 ? -1.073 31.172 6.032 1.00 74.12 884 GLU A C 1
ATOM 7086 O O . GLU A 1 884 ? -1.999 30.363 6.051 1.00 74.12 884 GLU A O 1
ATOM 7091 N N . GLY A 1 885 ? -0.391 31.494 7.135 1.00 78.25 885 GLY A N 1
ATOM 7092 C CA . GLY A 1 885 ? -0.690 30.915 8.444 1.00 78.25 885 GLY A CA 1
ATOM 7093 C C . GLY A 1 885 ? -2.040 31.356 9.022 1.00 78.25 885 GLY A C 1
ATOM 7094 O O . GLY A 1 885 ? -2.386 32.538 8.991 1.00 78.25 885 GLY A O 1
ATOM 7095 N N . GLU A 1 886 ? -2.781 30.410 9.604 1.00 88.25 886 GLU A N 1
ATOM 7096 C CA . GLU A 1 886 ? -4.115 30.632 10.177 1.00 88.25 886 GLU A CA 1
ATOM 7097 C C . GLU A 1 886 ? -4.206 30.106 11.620 1.00 88.25 886 GLU A C 1
ATOM 7099 O O . GLU A 1 886 ? -3.588 29.109 11.992 1.00 88.25 886 GLU A O 1
ATOM 7104 N N . SER A 1 887 ? -4.997 30.772 12.466 1.00 90.56 887 SER A N 1
ATOM 7105 C CA . SER A 1 887 ? -5.330 30.283 13.806 1.00 90.56 887 SER A CA 1
ATOM 7106 C C . SER A 1 887 ? -6.824 30.426 14.049 1.00 90.56 887 SER A C 1
ATOM 7108 O O . SER A 1 887 ? -7.364 31.532 14.051 1.00 90.56 887 SER A O 1
ATOM 7110 N N . GLN A 1 888 ? -7.484 29.297 14.287 1.00 91.94 888 GLN A N 1
ATOM 7111 C CA . GLN A 1 888 ? -8.925 29.209 14.478 1.00 91.94 888 GLN A CA 1
ATOM 7112 C C . GLN A 1 888 ? -9.254 28.557 15.821 1.00 91.94 888 GLN A C 1
ATOM 7114 O O . GLN A 1 888 ? -8.530 27.699 16.328 1.00 91.94 888 GLN A O 1
ATOM 7119 N N . SER A 1 889 ? -10.349 28.994 16.436 1.00 93.00 889 SER A N 1
ATOM 7120 C CA . SER A 1 889 ? -10.867 28.432 17.686 1.00 93.00 889 SER A CA 1
ATOM 7121 C C . SER A 1 889 ? -12.335 28.090 17.492 1.00 93.00 889 SER A C 1
ATOM 7123 O O . SER A 1 889 ? -13.123 28.942 17.085 1.00 93.00 889 SER A O 1
ATOM 7125 N N . GLN A 1 890 ? -12.685 26.838 17.752 1.00 92.75 890 GLN A N 1
ATOM 7126 C CA . GLN A 1 890 ? -14.003 26.266 17.498 1.00 92.75 890 GLN A CA 1
ATOM 7127 C C . GLN A 1 890 ? -14.576 25.734 18.813 1.00 92.75 890 GLN A C 1
ATOM 7129 O O . GLN A 1 890 ? -13.844 25.459 19.768 1.00 92.75 890 GLN A O 1
ATOM 7134 N N . SER A 1 891 ? -15.897 25.611 18.913 1.00 95.69 891 SER A N 1
ATOM 7135 C CA . SER A 1 891 ? -16.543 24.963 20.058 1.00 95.69 891 SER A CA 1
ATOM 7136 C C . SER A 1 891 ? -17.889 24.379 19.655 1.00 95.69 891 SER A C 1
ATOM 7138 O O . SER A 1 891 ? -18.666 25.032 18.959 1.00 95.69 891 SER A O 1
ATOM 7140 N N . TYR A 1 892 ? -18.158 23.154 20.101 1.00 95.44 892 TYR A N 1
ATOM 7141 C CA . TYR A 1 892 ? -19.269 22.334 19.628 1.00 95.44 892 TYR A CA 1
ATOM 7142 C C . TYR A 1 892 ? -20.022 21.700 20.795 1.00 95.44 892 TYR A C 1
ATOM 7144 O O . TYR A 1 892 ? -19.422 21.117 21.698 1.00 95.44 892 TYR A O 1
ATOM 7152 N N . TRP A 1 893 ? -21.352 21.748 20.736 1.00 96.31 893 TRP A N 1
ATOM 7153 C CA . TRP A 1 893 ? -22.217 20.932 21.584 1.00 96.31 893 TRP A CA 1
ATOM 7154 C C . TRP A 1 893 ? -22.568 19.647 20.843 1.00 96.31 893 TRP A C 1
ATOM 7156 O O . TRP A 1 893 ? -23.157 19.701 19.768 1.00 96.31 893 TRP A O 1
ATOM 7166 N N . LYS A 1 894 ? -22.245 18.498 21.437 1.00 94.88 894 LYS A N 1
ATOM 7167 C CA . LYS A 1 894 ? -22.510 17.157 20.905 1.00 94.88 894 LYS A CA 1
ATOM 7168 C C . LYS A 1 894 ? -23.545 16.438 21.787 1.00 94.88 894 LYS A C 1
ATOM 7170 O O . LYS A 1 894 ? -23.166 15.626 22.635 1.00 94.88 894 LYS A O 1
ATOM 7175 N N . PRO A 1 895 ? -24.846 16.770 21.686 1.00 95.69 895 PRO A N 1
ATOM 7176 C CA . PRO A 1 895 ? -25.901 15.975 22.304 1.00 95.69 895 PRO A CA 1
ATOM 7177 C C . PRO A 1 895 ? -26.007 14.588 21.653 1.00 95.69 895 PRO A C 1
ATOM 7179 O O . PRO A 1 895 ? -25.943 14.450 20.429 1.00 95.69 895 PRO A O 1
ATOM 7182 N N . ARG A 1 896 ? -26.242 13.572 22.484 1.00 91.94 896 ARG A N 1
ATOM 7183 C CA . ARG A 1 896 ? -26.571 12.195 22.103 1.00 91.94 896 ARG A CA 1
ATOM 7184 C C . ARG A 1 896 ? -27.818 11.756 22.865 1.00 91.94 896 ARG A C 1
ATOM 7186 O O . ARG A 1 896 ? -27.890 11.887 24.082 1.00 91.94 896 ARG A O 1
ATOM 7193 N N . TRP A 1 897 ? -28.771 11.167 22.166 1.00 93.56 897 TRP A N 1
ATOM 7194 C CA . TRP A 1 897 ? -29.859 10.394 22.744 1.00 93.56 897 TRP A CA 1
ATOM 7195 C C . TRP A 1 897 ? -29.941 9.059 22.011 1.00 93.56 897 TRP A C 1
ATOM 7197 O O . TRP A 1 897 ? -29.992 9.011 20.785 1.00 93.56 897 TRP A O 1
ATOM 7207 N N . GLN A 1 898 ? -29.951 7.968 22.764 1.00 89.81 898 GLN A N 1
ATOM 7208 C CA . GLN A 1 898 ? -30.152 6.623 22.247 1.00 89.81 898 GLN A CA 1
ATOM 7209 C C . GLN A 1 898 ? -31.194 5.914 23.111 1.00 89.81 898 GLN A C 1
ATOM 7211 O O . GLN A 1 898 ? -31.248 6.116 24.323 1.00 89.81 898 GLN A O 1
ATOM 7216 N N . THR A 1 899 ? -32.045 5.092 22.506 1.00 90.06 899 THR A N 1
ATOM 7217 C CA . THR A 1 899 ? -33.033 4.281 23.229 1.00 90.06 899 THR A CA 1
ATOM 7218 C C . THR A 1 899 ? -33.099 2.895 22.624 1.00 90.06 899 THR A C 1
ATOM 7220 O O . THR A 1 899 ? -33.229 2.760 21.409 1.00 90.06 899 THR A O 1
ATOM 7223 N N . SER A 1 900 ? -33.058 1.882 23.484 1.00 85.12 900 SER A N 1
ATOM 7224 C CA . SER A 1 900 ? -33.060 0.467 23.125 1.00 85.12 900 SER A CA 1
ATOM 7225 C C . SER A 1 900 ? -34.271 -0.208 23.765 1.00 85.12 900 SER A C 1
ATOM 7227 O O . SER A 1 900 ? -34.424 -0.200 24.988 1.00 85.12 900 SER A O 1
ATOM 7229 N N . TRP A 1 901 ? -35.144 -0.796 22.947 1.00 86.56 901 TRP A N 1
ATOM 7230 C CA . TRP A 1 901 ? -36.375 -1.460 23.380 1.00 86.56 901 TRP A CA 1
ATOM 7231 C C . TRP A 1 901 ? -36.409 -2.916 22.920 1.00 86.56 901 TRP A C 1
ATOM 7233 O O . TRP A 1 901 ? -36.138 -3.221 21.760 1.00 86.56 901 TRP A O 1
ATOM 7243 N N . THR A 1 902 ? -36.782 -3.823 23.819 1.00 85.44 902 THR A N 1
ATOM 7244 C CA . THR A 1 902 ? -36.907 -5.265 23.569 1.00 85.44 902 THR A CA 1
ATOM 7245 C C . THR A 1 902 ? -38.367 -5.693 23.780 1.00 85.44 902 THR A C 1
ATOM 7247 O O . THR A 1 902 ? -38.686 -6.308 24.796 1.00 85.44 902 THR A O 1
ATOM 7250 N N . PRO A 1 903 ? -39.298 -5.358 22.857 1.00 83.56 903 PRO A N 1
ATOM 7251 C CA . PRO A 1 903 ? -40.745 -5.561 23.044 1.00 83.56 903 PRO A CA 1
ATOM 7252 C C . PRO A 1 903 ? -41.168 -7.023 23.257 1.00 83.56 903 PRO A C 1
ATOM 7254 O O . PRO A 1 903 ? -42.252 -7.291 23.771 1.00 83.56 903 PRO A O 1
ATOM 7257 N N . LYS A 1 904 ? -40.338 -7.977 22.824 1.00 83.62 904 LYS A N 1
ATOM 7258 C CA . LYS A 1 904 ? -40.493 -9.417 23.054 1.00 83.62 904 LYS A CA 1
ATOM 7259 C C . LYS A 1 904 ? -39.123 -10.092 22.972 1.00 83.62 904 LYS A C 1
ATOM 7261 O O . LYS A 1 904 ? -38.216 -9.570 22.320 1.00 83.62 904 LYS A O 1
ATOM 7266 N N . LYS A 1 905 ? -38.976 -11.283 23.568 1.00 76.88 905 LYS A N 1
ATOM 7267 C CA . LYS A 1 905 ? -37.761 -12.103 23.407 1.00 76.88 905 LYS A CA 1
ATOM 7268 C C . LYS A 1 905 ? -37.461 -12.287 21.914 1.00 76.88 905 LYS A C 1
ATOM 7270 O O . LYS A 1 905 ? -38.345 -12.665 21.149 1.00 76.88 905 LYS A O 1
ATOM 7275 N N . GLY A 1 906 ? -36.220 -12.015 21.517 1.00 73.62 906 GLY A N 1
ATOM 7276 C CA . GLY A 1 906 ? -35.793 -12.119 20.123 1.00 73.62 906 GLY A CA 1
ATOM 7277 C C . GLY A 1 906 ? -36.213 -10.943 19.232 1.00 73.62 906 GLY A C 1
ATOM 7278 O O . GLY A 1 906 ? -36.218 -11.085 18.015 1.00 73.62 906 GLY A O 1
ATOM 7279 N N . THR A 1 907 ? -36.589 -9.779 19.765 1.00 83.06 907 THR A N 1
ATOM 7280 C CA . THR A 1 907 ? -36.807 -8.569 18.948 1.00 83.06 907 THR A CA 1
ATOM 7281 C C . THR A 1 907 ? -36.291 -7.339 19.668 1.00 83.06 907 THR A C 1
ATOM 7283 O O . THR A 1 907 ? -36.679 -7.099 20.806 1.00 83.06 907 THR A O 1
ATOM 7286 N N . SER A 1 908 ? -35.456 -6.562 18.986 1.00 82.44 908 SER A N 1
ATOM 7287 C CA . SER A 1 908 ? -34.909 -5.290 19.446 1.00 82.44 908 SER A CA 1
ATOM 7288 C C . SER A 1 908 ? -35.307 -4.183 18.469 1.00 82.44 908 SER A C 1
ATOM 7290 O O . SER A 1 908 ? -35.294 -4.383 17.254 1.00 82.44 908 SER A O 1
ATOM 7292 N N . LEU A 1 909 ? -35.675 -3.021 18.993 1.00 89.31 909 LEU A N 1
ATOM 7293 C CA . LEU A 1 909 ? -35.880 -1.795 18.238 1.00 89.31 909 LEU A CA 1
ATOM 7294 C C . LEU A 1 909 ? -35.108 -0.681 18.935 1.00 89.31 909 LEU A C 1
ATOM 7296 O O . LEU A 1 909 ? -35.248 -0.482 20.139 1.00 89.31 909 LEU A O 1
ATOM 7300 N N . ASN A 1 910 ? -34.277 0.014 18.172 1.00 88.25 910 ASN A N 1
ATOM 7301 C CA . ASN A 1 910 ? -33.363 1.020 18.682 1.00 88.25 910 ASN A CA 1
ATOM 7302 C C . ASN A 1 910 ? -33.580 2.330 17.930 1.00 88.25 910 ASN A C 1
ATOM 7304 O O . ASN A 1 910 ? -33.911 2.327 16.740 1.00 88.25 910 ASN A O 1
ATOM 7308 N N . TRP A 1 911 ? -33.362 3.440 18.618 1.00 93.75 911 TRP A N 1
ATOM 7309 C CA . TRP A 1 911 ? -33.379 4.785 18.057 1.00 93.75 911 TRP A CA 1
ATOM 7310 C C . TRP A 1 911 ? -32.124 5.525 18.496 1.00 93.75 911 TRP A C 1
ATOM 7312 O O . TRP A 1 911 ? -31.667 5.346 19.625 1.00 93.75 911 TRP A O 1
ATOM 7322 N N . LEU A 1 912 ? -31.586 6.345 17.602 1.00 91.88 912 LEU A N 1
ATOM 7323 C CA . LEU A 1 912 ? -30.411 7.175 17.822 1.00 91.88 912 LEU A CA 1
ATOM 7324 C C . LEU A 1 912 ? -30.694 8.579 17.287 1.00 91.88 912 LEU A C 1
ATOM 7326 O O . LEU A 1 912 ? -31.203 8.735 16.177 1.00 91.88 912 LEU A O 1
ATOM 7330 N N . ALA A 1 913 ? -30.342 9.579 18.081 1.00 95.94 913 ALA A N 1
ATOM 7331 C CA . ALA A 1 913 ? -30.284 10.980 17.717 1.00 95.94 913 ALA A CA 1
ATOM 7332 C C . ALA A 1 913 ? -28.959 11.538 18.242 1.00 95.94 913 ALA A C 1
ATOM 7334 O O . ALA A 1 913 ? -28.796 11.708 19.448 1.00 95.94 913 ALA A O 1
ATOM 7335 N N . GLU A 1 914 ? -27.992 11.789 17.366 1.00 93.56 914 GLU A N 1
ATOM 7336 C CA . GLU A 1 914 ? -26.666 12.266 17.771 1.00 93.56 914 GLU A CA 1
ATOM 7337 C C . GLU A 1 914 ? -26.180 13.418 16.897 1.00 93.56 914 GLU A C 1
ATOM 7339 O O . GLU A 1 914 ? -26.401 13.439 15.688 1.00 93.56 914 GLU A O 1
ATOM 7344 N N . HIS A 1 915 ? -25.486 14.370 17.515 1.00 94.19 915 HIS A N 1
ATOM 7345 C CA . HIS A 1 915 ? -24.682 15.361 16.815 1.00 94.19 915 HIS A CA 1
ATOM 7346 C C . HIS A 1 915 ? -23.205 15.078 17.089 1.00 94.19 915 HIS A C 1
ATOM 7348 O O . HIS A 1 915 ? -22.773 15.040 18.243 1.00 94.19 915 HIS A O 1
ATOM 7354 N N . ARG A 1 916 ? -22.435 14.859 16.026 1.00 91.19 916 ARG A N 1
ATOM 7355 C CA . ARG A 1 916 ? -21.028 14.454 16.062 1.00 91.19 916 ARG A CA 1
ATOM 7356 C C . ARG A 1 916 ? -20.213 15.289 15.079 1.00 91.19 916 ARG A C 1
ATOM 7358 O O . ARG A 1 916 ? -20.740 15.792 14.094 1.00 91.19 916 ARG A O 1
ATOM 7365 N N . VAL A 1 917 ? -18.920 15.419 15.352 1.00 91.62 917 VAL A N 1
ATOM 7366 C CA . VAL A 1 917 ? -18.016 16.305 14.608 1.00 91.62 917 VAL A CA 1
ATOM 7367 C C . VAL A 1 917 ? -16.800 15.497 14.156 1.00 91.62 917 VAL A C 1
ATOM 7369 O O . VAL A 1 917 ? -16.200 14.801 14.982 1.00 91.62 917 VAL A O 1
ATOM 7372 N N . SER A 1 918 ? -16.464 15.547 12.866 1.00 87.81 918 SER A N 1
ATOM 7373 C CA . SER A 1 918 ? -15.394 14.740 12.261 1.00 87.81 918 SER A CA 1
ATOM 7374 C C . SER A 1 918 ? -14.003 15.146 12.762 1.00 87.81 918 SER A C 1
ATOM 7376 O O . SER A 1 918 ? -13.829 16.210 13.363 1.00 87.81 918 SER A O 1
ATOM 7378 N N . GLN A 1 919 ? -13.005 14.275 12.576 1.00 84.88 919 GLN A N 1
ATOM 7379 C CA . GLN A 1 919 ? -11.596 14.643 12.751 1.00 84.88 919 GLN A CA 1
ATOM 7380 C C . GLN A 1 919 ? -11.056 15.128 11.408 1.00 84.88 919 GLN A C 1
ATOM 7382 O O . GLN A 1 919 ? -11.248 14.457 10.399 1.00 84.88 919 GLN A O 1
ATOM 7387 N N . LEU A 1 920 ? -10.363 16.266 11.407 1.00 90.38 920 LEU A N 1
ATOM 7388 C CA . LEU A 1 920 ? -9.605 16.704 10.241 1.00 90.38 920 LEU A CA 1
ATOM 7389 C C . LEU A 1 920 ? -8.338 15.862 10.088 1.00 90.38 920 LEU A C 1
ATOM 7391 O O . LEU A 1 920 ? -7.622 15.630 11.067 1.00 90.38 920 LEU A O 1
ATOM 7395 N N . ASN A 1 921 ? -8.041 15.449 8.859 1.00 90.50 921 ASN A N 1
ATOM 7396 C CA . ASN A 1 921 ? -6.734 14.921 8.505 1.00 90.50 921 ASN A CA 1
ATOM 7397 C C . ASN A 1 921 ? -5.763 16.098 8.340 1.00 90.50 921 ASN A C 1
ATOM 7399 O O . ASN A 1 921 ? -6.006 17.012 7.556 1.00 90.50 921 ASN A O 1
ATOM 7403 N N . PHE A 1 922 ? -4.661 16.107 9.092 1.00 92.00 922 PHE A N 1
ATOM 7404 C CA . PHE A 1 922 ? -3.766 17.269 9.086 1.00 92.00 922 PHE A CA 1
ATOM 7405 C C . PHE A 1 922 ? -2.990 17.402 7.768 1.00 92.00 922 PHE A C 1
ATOM 7407 O O . PHE A 1 922 ? -2.596 18.512 7.426 1.00 92.00 922 PHE A O 1
ATOM 7414 N N . SER A 1 923 ? -2.833 16.323 6.991 1.00 90.62 923 SER A N 1
ATOM 7415 C CA . SER A 1 923 ? -2.229 16.382 5.650 1.00 90.62 923 SER A CA 1
ATOM 7416 C C . SER A 1 923 ? -2.991 17.296 4.688 1.00 90.62 923 SER A C 1
ATOM 7418 O O . SER A 1 923 ? -2.373 17.890 3.812 1.00 90.62 923 SER A O 1
ATOM 7420 N N . ASP A 1 924 ? -4.302 17.473 4.876 1.00 91.44 924 ASP A N 1
ATOM 7421 C CA . ASP A 1 924 ? -5.153 18.292 3.998 1.00 91.44 924 ASP A CA 1
ATOM 7422 C C . ASP A 1 924 ? -4.866 19.805 4.144 1.00 91.44 924 ASP A C 1
ATOM 7424 O O . ASP A 1 924 ? -5.244 20.611 3.293 1.00 91.44 924 ASP A O 1
ATOM 7428 N N . PHE A 1 925 ? -4.158 20.198 5.211 1.00 91.38 925 PHE A N 1
ATOM 7429 C CA . PHE A 1 925 ? -3.636 21.552 5.416 1.00 91.38 925 PHE A CA 1
ATOM 7430 C C . PHE A 1 925 ? -2.318 21.798 4.662 1.00 91.38 925 PHE A C 1
ATOM 7432 O O . PHE A 1 925 ? -1.938 22.951 4.465 1.00 91.38 925 PHE A O 1
ATOM 7439 N N . ALA A 1 926 ? -1.610 20.742 4.248 1.00 89.88 926 ALA A N 1
ATOM 7440 C CA . ALA A 1 926 ? -0.319 20.814 3.568 1.00 89.88 926 ALA A CA 1
ATOM 7441 C C . ALA A 1 926 ? -0.452 20.573 2.053 1.00 89.88 926 ALA A C 1
ATOM 7443 O O . ALA A 1 926 ? -1.396 19.947 1.569 1.00 89.88 926 ALA A O 1
ATOM 7444 N N . ARG A 1 927 ? 0.517 21.067 1.273 1.00 87.25 927 ARG A N 1
ATOM 7445 C CA . ARG A 1 927 ? 0.629 20.728 -0.154 1.00 87.25 927 ARG A CA 1
ATOM 7446 C C . ARG A 1 927 ? 0.980 19.245 -0.306 1.00 87.25 927 ARG A C 1
ATOM 7448 O O . ARG A 1 927 ? 1.934 18.780 0.305 1.00 87.25 927 ARG A O 1
ATOM 7455 N N . SER A 1 928 ? 0.268 18.538 -1.179 1.00 84.75 928 SER A N 1
ATOM 7456 C CA . SER A 1 928 ? 0.531 17.130 -1.510 1.00 84.75 928 SER A CA 1
ATOM 7457 C C . SER A 1 928 ? 0.371 16.866 -3.012 1.00 84.75 928 SER A C 1
ATOM 7459 O O . SER A 1 928 ? -0.208 17.678 -3.742 1.00 84.75 928 SER A O 1
ATOM 7461 N N . VAL A 1 929 ? 0.919 15.749 -3.498 1.00 79.56 929 VAL A N 1
ATOM 7462 C CA . VAL A 1 929 ? 0.882 15.368 -4.919 1.00 79.56 929 VAL A CA 1
ATOM 7463 C C . VAL A 1 929 ? 0.502 13.897 -5.054 1.00 79.56 929 VAL A C 1
ATOM 7465 O O . VAL A 1 929 ? 1.211 13.016 -4.577 1.00 79.56 929 VAL A O 1
ATOM 7468 N N . ASP A 1 930 ? -0.592 13.620 -5.763 1.00 81.06 930 ASP A N 1
ATOM 7469 C CA . ASP A 1 930 ? -0.898 12.272 -6.241 1.00 81.06 930 ASP A CA 1
ATOM 7470 C C . ASP A 1 930 ? -0.157 12.047 -7.563 1.00 81.06 930 ASP A C 1
ATOM 7472 O O . ASP A 1 930 ? -0.619 12.445 -8.639 1.00 81.06 930 ASP A O 1
ATOM 7476 N N . ALA A 1 931 ? 1.019 11.427 -7.475 1.00 75.00 931 ALA A N 1
ATOM 7477 C CA . ALA A 1 931 ? 1.832 11.107 -8.643 1.00 75.00 931 ALA A CA 1
ATOM 7478 C C . ALA A 1 931 ? 1.202 10.012 -9.528 1.00 75.00 931 ALA A C 1
ATOM 7480 O O . ALA A 1 931 ? 1.519 9.930 -10.711 1.00 75.00 931 ALA A O 1
ATOM 7481 N N . GLY A 1 932 ? 0.277 9.190 -9.018 1.00 75.88 932 GLY A N 1
ATOM 7482 C CA . GLY A 1 932 ? -0.370 8.127 -9.798 1.00 75.88 932 GLY A CA 1
ATOM 7483 C C . GLY A 1 932 ? -1.259 8.666 -10.924 1.00 75.88 932 GLY A C 1
ATOM 7484 O O . GLY A 1 932 ? -1.225 8.150 -12.050 1.00 75.88 932 GLY A O 1
ATOM 7485 N N . ASP A 1 933 ? -2.007 9.730 -10.622 1.00 81.94 933 ASP A N 1
ATOM 7486 C CA . ASP A 1 933 ? -2.930 10.417 -11.538 1.00 81.94 933 ASP A CA 1
ATOM 7487 C C . ASP A 1 933 ? -2.448 11.799 -12.022 1.00 81.94 933 ASP A C 1
ATOM 7489 O O . ASP A 1 933 ? -3.046 12.356 -12.949 1.00 81.94 933 ASP A O 1
ATOM 7493 N N . GLY A 1 934 ? -1.403 12.363 -11.406 1.00 76.19 934 GLY A N 1
ATOM 7494 C CA . GLY A 1 934 ? -0.891 13.709 -11.696 1.00 76.19 934 GLY A CA 1
ATOM 7495 C C . GLY A 1 934 ? -1.678 14.844 -11.024 1.00 76.19 934 GLY A C 1
ATOM 7496 O O . GLY A 1 934 ? -1.694 15.964 -11.537 1.00 76.19 934 GLY A O 1
ATOM 7497 N N . ARG A 1 935 ? -2.367 14.581 -9.902 1.00 82.69 935 ARG A N 1
ATOM 7498 C CA . ARG A 1 935 ? -3.173 15.593 -9.190 1.00 82.69 935 ARG A CA 1
ATOM 7499 C C . ARG A 1 935 ? -2.321 16.349 -8.164 1.00 82.69 935 ARG A C 1
ATOM 7501 O O . ARG A 1 935 ? -1.997 15.819 -7.103 1.00 82.69 935 ARG A O 1
ATOM 7508 N N . ASN A 1 936 ? -2.015 17.613 -8.459 1.00 80.12 936 ASN A N 1
ATOM 7509 C CA . ASN A 1 936 ? -1.416 18.552 -7.505 1.00 80.12 936 ASN A CA 1
ATOM 7510 C C . ASN A 1 936 ? -2.489 19.114 -6.563 1.00 80.12 936 ASN A C 1
ATOM 7512 O O . ASN A 1 936 ? -3.475 19.689 -7.033 1.00 80.12 936 ASN A O 1
ATOM 7516 N N . GLN A 1 937 ? -2.282 18.994 -5.250 1.00 83.44 937 GLN A N 1
ATOM 7517 C CA . GLN A 1 937 ? -3.211 19.489 -4.235 1.00 83.44 937 GLN A CA 1
ATOM 7518 C C . GLN A 1 937 ? -2.615 20.665 -3.455 1.00 83.44 937 GLN A C 1
ATOM 7520 O O . GLN A 1 937 ? -1.479 20.623 -2.974 1.00 83.44 937 GLN A O 1
ATOM 7525 N N . ILE A 1 938 ? -3.394 21.738 -3.334 1.00 84.12 938 ILE A N 1
ATOM 7526 C CA . ILE A 1 938 ? -3.113 22.864 -2.444 1.00 84.12 938 ILE A CA 1
ATOM 7527 C C . ILE A 1 938 ? -3.692 22.531 -1.068 1.00 84.12 938 ILE A C 1
ATOM 7529 O O . ILE A 1 938 ? -4.876 22.213 -0.960 1.00 84.12 938 ILE A O 1
ATOM 7533 N N . GLY A 1 939 ? -2.848 22.613 -0.039 1.00 86.25 939 GLY A N 1
ATOM 7534 C CA . GLY A 1 939 ? -3.279 22.510 1.351 1.00 86.25 939 GLY A CA 1
ATOM 7535 C C . GLY A 1 939 ? -4.089 23.732 1.773 1.00 86.25 939 GLY A C 1
ATOM 7536 O O . GLY A 1 939 ? -3.779 24.852 1.364 1.00 86.25 939 GLY A O 1
ATOM 7537 N N . ASN A 1 940 ? -5.133 23.519 2.568 1.00 89.50 940 ASN A N 1
ATOM 7538 C CA . ASN A 1 940 ? -6.075 24.562 2.968 1.00 89.50 940 ASN A CA 1
ATOM 7539 C C . ASN A 1 940 ? -5.975 24.833 4.476 1.00 89.50 940 ASN A C 1
ATOM 7541 O O . ASN A 1 940 ? -6.279 23.972 5.299 1.00 89.50 940 ASN A O 1
ATOM 7545 N N . THR A 1 941 ? -5.553 26.042 4.850 1.00 87.19 941 THR A N 1
ATOM 7546 C CA . THR A 1 941 ? -5.295 26.408 6.251 1.00 87.19 941 THR A CA 1
ATOM 7547 C C . THR A 1 941 ? -6.568 26.686 7.062 1.00 87.19 941 THR A C 1
ATOM 7549 O O . THR A 1 941 ? -6.569 26.500 8.283 1.00 87.19 941 THR A O 1
ATOM 7552 N N . GLY A 1 942 ? -7.674 27.015 6.385 1.00 88.06 942 GLY A N 1
ATOM 7553 C CA . GLY A 1 942 ? -8.973 27.354 6.979 1.00 88.06 942 GLY A CA 1
ATOM 7554 C C . GLY A 1 942 ? -9.957 26.188 7.120 1.00 88.06 942 GLY A C 1
ATOM 7555 O O . GLY A 1 942 ? -11.151 26.420 7.338 1.00 88.06 942 GLY A O 1
ATOM 7556 N 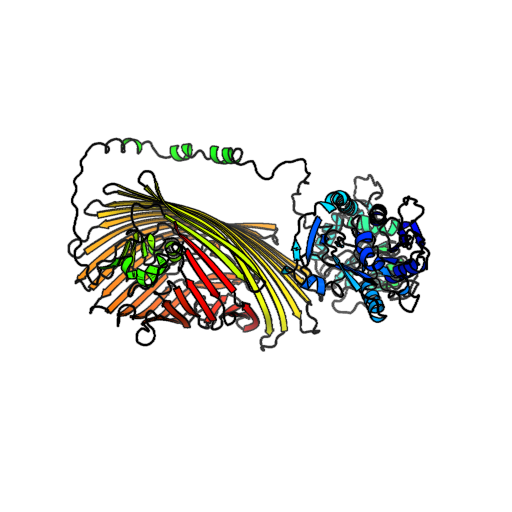N . LEU A 1 943 ? -9.490 24.939 6.978 1.00 92.31 943 LEU A N 1
ATOM 7557 C CA . LEU A 1 943 ? -10.315 23.729 7.079 1.00 92.31 943 LEU A CA 1
ATOM 7558 C C . LEU A 1 943 ? -11.017 23.613 8.437 1.00 92.31 943 LEU A C 1
ATOM 7560 O O . LEU A 1 943 ? -10.387 23.679 9.494 1.00 92.31 943 LEU A O 1
ATOM 7564 N N . LYS A 1 944 ? -12.328 23.369 8.412 1.00 93.31 944 LYS A N 1
ATOM 7565 C CA . LYS A 1 944 ? -13.169 23.154 9.599 1.00 93.31 944 LYS A CA 1
ATOM 7566 C C . LYS A 1 944 ? -13.681 21.714 9.648 1.00 93.31 944 LYS A C 1
ATOM 7568 O O . LYS A 1 944 ? -13.972 21.150 8.595 1.00 93.31 944 LYS A O 1
ATOM 7573 N N . PRO A 1 945 ? -13.816 21.109 10.838 1.00 93.06 945 PRO A N 1
ATOM 7574 C CA . PRO A 1 945 ? -14.463 19.813 10.987 1.00 93.06 945 PRO A CA 1
ATOM 7575 C C . PRO A 1 945 ? -15.902 19.804 10.453 1.00 93.06 945 PRO A C 1
ATOM 7577 O O . PRO A 1 945 ? -16.685 20.699 10.778 1.00 93.06 945 PRO A O 1
ATOM 7580 N N . GLU A 1 946 ? -16.267 18.755 9.715 1.00 93.19 946 GLU A N 1
ATOM 7581 C CA . GLU A 1 946 ? -17.657 18.500 9.322 1.00 93.19 946 GLU A CA 1
ATOM 7582 C C . GLU A 1 946 ? -18.495 18.178 10.569 1.00 93.19 946 GLU A C 1
ATOM 7584 O O . GLU A 1 946 ? -18.060 17.439 11.459 1.00 93.19 946 GLU A O 1
ATOM 7589 N N . GLN A 1 947 ? -19.724 18.686 10.621 1.00 94.94 947 GLN A N 1
ATOM 7590 C CA . GLN A 1 947 ? -20.676 18.421 11.697 1.00 94.94 947 GLN A CA 1
ATOM 7591 C C . GLN A 1 947 ? -21.841 17.566 11.173 1.00 94.94 947 GLN A C 1
ATOM 7593 O O . GLN A 1 947 ? -22.698 18.066 10.443 1.00 94.94 947 GLN A O 1
ATOM 7598 N N . THR A 1 948 ? -21.922 16.291 11.564 1.00 95.00 948 THR A N 1
ATOM 7599 C CA . THR A 1 948 ? -23.054 15.410 11.230 1.00 95.00 948 THR A CA 1
ATOM 7600 C C . THR A 1 948 ? -24.080 15.384 12.365 1.00 95.00 948 THR A C 1
ATOM 7602 O O . THR A 1 948 ? -23.756 15.044 13.501 1.00 95.00 948 THR A O 1
ATOM 7605 N N . THR A 1 949 ? -25.350 15.636 12.052 1.00 97.56 949 THR A N 1
ATOM 7606 C CA . THR A 1 949 ? -26.493 15.339 12.932 1.00 97.56 949 THR A CA 1
ATOM 7607 C C . THR A 1 949 ? -27.252 14.139 12.372 1.00 97.56 949 THR A C 1
ATOM 7609 O O . THR A 1 949 ? -27.891 14.273 11.333 1.00 97.56 949 THR A O 1
ATOM 7612 N N . GLU A 1 950 ? -27.188 12.976 13.020 1.00 95.75 950 GLU A N 1
ATOM 7613 C CA . GLU A 1 950 ? -27.861 11.742 12.588 1.00 95.75 950 GLU A CA 1
ATOM 7614 C C . GLU A 1 950 ? -29.140 11.485 13.396 1.00 95.75 950 GLU A C 1
ATOM 7616 O O . GLU A 1 950 ? -29.118 11.486 14.627 1.00 95.75 950 GLU A O 1
ATOM 7621 N N . LEU A 1 951 ? -30.240 11.189 12.698 1.00 97.75 951 LEU A N 1
ATOM 7622 C CA . LEU A 1 951 ? -31.378 10.443 13.233 1.00 97.75 951 LEU A CA 1
ATOM 7623 C C . LEU A 1 951 ? -31.401 9.055 12.589 1.00 97.75 951 LEU A C 1
ATOM 7625 O O . LEU A 1 951 ? -31.449 8.936 11.364 1.00 97.75 951 LEU A O 1
ATOM 7629 N N . ALA A 1 952 ? -31.425 8.004 13.403 1.00 94.56 952 ALA A N 1
ATOM 7630 C CA . ALA A 1 952 ? -31.508 6.630 12.923 1.00 94.56 952 ALA A CA 1
ATOM 7631 C C . ALA A 1 952 ? -32.467 5.771 13.750 1.00 94.56 952 ALA A C 1
ATOM 7633 O O . ALA A 1 952 ? -32.697 6.000 14.939 1.00 94.56 952 ALA A O 1
ATOM 7634 N N . THR A 1 953 ? -33.001 4.729 13.116 1.00 96.12 953 THR A N 1
ATOM 7635 C CA . THR A 1 953 ? -33.722 3.650 13.791 1.00 96.12 953 THR A CA 1
ATOM 7636 C C . THR A 1 953 ? -33.230 2.298 13.291 1.00 96.12 953 THR A C 1
ATOM 7638 O O . THR A 1 953 ? -32.975 2.128 12.100 1.00 96.12 953 THR A O 1
ATOM 7641 N N . GLN A 1 954 ? -33.061 1.341 14.203 1.00 92.44 954 GLN A N 1
ATOM 7642 C CA . GLN A 1 954 ? -32.578 -0.002 13.901 1.00 92.44 954 GLN A CA 1
ATOM 7643 C C . GLN A 1 954 ? -33.497 -1.058 14.510 1.00 92.44 954 GLN A C 1
ATOM 7645 O O . GLN A 1 954 ? -33.533 -1.241 15.729 1.00 92.44 954 GLN A O 1
ATOM 7650 N N . TYR A 1 955 ? -34.194 -1.785 13.644 1.00 91.38 955 TYR A N 1
ATOM 7651 C CA . TYR A 1 955 ? -34.956 -2.980 13.987 1.00 91.38 955 TYR A CA 1
ATOM 7652 C C . TYR A 1 955 ? -34.072 -4.222 13.843 1.00 91.38 955 TYR A C 1
ATOM 7654 O O . TYR A 1 955 ? -33.346 -4.344 12.858 1.00 91.38 955 TYR A O 1
ATOM 7662 N N . GLN A 1 956 ? -34.149 -5.164 14.783 1.00 85.44 956 GLN A N 1
ATOM 7663 C CA . GLN A 1 956 ? -33.547 -6.488 14.633 1.00 85.44 956 GLN A CA 1
ATOM 7664 C C . GLN A 1 956 ? -34.454 -7.581 15.208 1.00 85.44 956 GLN A C 1
ATOM 7666 O O . GLN A 1 956 ? -34.984 -7.452 16.315 1.00 85.44 956 GLN A O 1
ATOM 7671 N N . TRP A 1 957 ? -34.628 -8.671 14.464 1.00 85.25 957 TRP A N 1
ATOM 7672 C CA . TRP A 1 957 ? -35.504 -9.788 14.811 1.00 85.25 957 TRP A CA 1
ATOM 7673 C C . TRP A 1 957 ? -34.811 -11.136 14.609 1.00 85.25 957 TRP A C 1
ATOM 7675 O O . TRP A 1 957 ? -34.256 -11.412 13.549 1.00 85.25 957 TRP A O 1
ATOM 7685 N N . TYR A 1 958 ? -34.903 -11.980 15.635 1.00 79.50 958 TYR A N 1
ATOM 7686 C CA . TYR A 1 958 ? -34.432 -13.359 15.666 1.00 79.50 958 TYR A CA 1
ATOM 7687 C C . TYR A 1 958 ? -35.587 -14.315 15.397 1.00 79.50 958 TYR A C 1
ATOM 7689 O O . TYR A 1 958 ? -36.595 -14.301 16.114 1.00 79.50 958 TYR A O 1
ATOM 7697 N N . PHE A 1 959 ? -35.432 -15.146 14.369 1.00 83.38 959 PHE A N 1
ATOM 7698 C CA . PHE A 1 959 ? -36.400 -16.180 13.998 1.00 83.38 959 PHE A CA 1
ATOM 7699 C C . PHE A 1 959 ? -35.887 -17.603 14.268 1.00 83.38 959 PHE A C 1
ATOM 7701 O O . PHE A 1 959 ? -36.699 -18.519 14.381 1.00 83.38 959 PHE A O 1
ATOM 7708 N N . SER A 1 960 ? -34.576 -17.779 14.457 1.00 75.44 960 SER A N 1
ATOM 7709 C CA . SER A 1 960 ? -33.964 -18.981 15.039 1.00 75.44 960 SER A CA 1
ATOM 7710 C C . SER A 1 960 ? -32.768 -18.595 15.931 1.00 75.44 960 SER A C 1
ATOM 7712 O O . SER A 1 960 ? -32.731 -17.468 16.429 1.00 75.44 960 SER A O 1
ATOM 7714 N N . GLU A 1 961 ? -31.823 -19.506 16.200 1.00 69.62 961 GLU A N 1
ATOM 7715 C CA . GLU A 1 961 ? -30.668 -19.208 17.064 1.00 69.62 961 GLU A CA 1
ATOM 7716 C C . GLU A 1 961 ? -29.617 -18.346 16.351 1.00 69.62 961 GLU A C 1
ATOM 7718 O O . GLU A 1 961 ? -29.201 -17.324 16.895 1.00 69.62 961 GLU A O 1
ATOM 7723 N N . ARG A 1 962 ? -29.225 -18.701 15.119 1.00 68.50 962 ARG A N 1
ATOM 7724 C CA . ARG A 1 962 ? -28.348 -17.865 14.270 1.00 68.50 962 ARG A CA 1
ATOM 7725 C C . ARG A 1 962 ? -29.147 -17.036 13.247 1.00 68.50 962 ARG A C 1
ATOM 7727 O O . ARG A 1 962 ? -28.670 -15.999 12.786 1.00 68.50 962 ARG A O 1
ATOM 7734 N N . GLY A 1 963 ? -30.370 -17.459 12.912 1.00 78.00 963 GLY A N 1
ATOM 7735 C CA . GLY A 1 963 ? -31.226 -16.820 11.910 1.00 78.00 963 GLY A CA 1
ATOM 7736 C C . GLY A 1 963 ? -31.831 -15.494 12.379 1.00 78.00 963 GLY A C 1
ATOM 7737 O O . GLY A 1 963 ? -32.619 -15.460 13.334 1.00 78.00 963 GLY A O 1
ATOM 7738 N N . ASN A 1 964 ? -31.473 -14.396 11.706 1.00 82.25 964 ASN A N 1
ATOM 7739 C CA . ASN A 1 964 ? -31.913 -13.048 12.064 1.00 82.25 964 ASN A CA 1
ATOM 7740 C C . ASN A 1 964 ? -32.033 -12.083 10.872 1.00 82.25 964 ASN A C 1
ATOM 7742 O O . ASN A 1 964 ? -31.398 -12.269 9.837 1.00 82.25 964 ASN A O 1
ATOM 7746 N N . VAL A 1 965 ? -32.843 -11.036 11.048 1.00 87.44 965 VAL A N 1
ATOM 7747 C CA . VAL A 1 965 ? -32.956 -9.875 10.149 1.00 87.44 965 VAL A CA 1
ATOM 7748 C C . VAL A 1 965 ? -32.635 -8.612 10.942 1.00 87.44 965 VAL A C 1
ATOM 7750 O O . VAL A 1 965 ? -33.257 -8.389 11.983 1.00 87.44 965 VAL A O 1
ATOM 7753 N N . LYS A 1 966 ? -31.748 -7.753 10.433 1.00 86.94 966 LYS A N 1
ATOM 7754 C CA . LYS A 1 966 ? -31.500 -6.388 10.923 1.00 86.94 966 LYS A CA 1
ATOM 7755 C C . LYS A 1 966 ? -31.812 -5.378 9.818 1.00 86.94 966 LYS A C 1
ATOM 7757 O O . LYS A 1 966 ? -31.415 -5.573 8.676 1.00 86.94 966 LYS A O 1
ATOM 7762 N N . VAL A 1 967 ? -32.474 -4.279 10.168 1.00 93.56 967 VAL A N 1
ATOM 7763 C CA . VAL A 1 967 ? -32.687 -3.123 9.287 1.00 93.56 967 VAL A CA 1
ATOM 7764 C C . VAL A 1 967 ? -32.346 -1.852 10.057 1.00 93.56 967 VAL A C 1
ATOM 7766 O O . VAL A 1 967 ? -33.068 -1.506 10.994 1.00 93.56 967 VAL A O 1
ATOM 7769 N N . LYS A 1 968 ? -31.282 -1.142 9.664 1.00 92.88 968 LYS A N 1
ATOM 7770 C CA . LYS A 1 968 ? -31.046 0.258 10.060 1.00 92.88 968 LYS A CA 1
ATOM 7771 C C . LYS A 1 968 ? -31.579 1.174 8.959 1.00 92.88 968 LYS A C 1
ATOM 7773 O O . LYS A 1 968 ? -31.265 0.969 7.793 1.00 92.88 968 LYS A O 1
ATOM 7778 N N . LEU A 1 969 ? -32.336 2.200 9.332 1.00 96.81 969 LEU A N 1
ATOM 7779 C CA . LEU A 1 969 ? -32.673 3.353 8.494 1.00 96.81 969 LEU A CA 1
ATOM 7780 C C . LEU A 1 969 ? -32.045 4.595 9.132 1.00 96.81 969 LEU A C 1
ATOM 7782 O O . LEU A 1 969 ? -32.096 4.729 10.357 1.00 96.81 969 LEU A O 1
ATOM 7786 N N . PHE A 1 970 ? -31.474 5.500 8.339 1.00 95.50 970 PHE A N 1
ATOM 7787 C CA . PHE A 1 970 ? -30.868 6.731 8.856 1.00 95.50 970 PHE A CA 1
ATOM 7788 C C . PHE A 1 970 ? -31.073 7.932 7.929 1.00 95.50 970 PHE A C 1
ATOM 7790 O O . PHE A 1 970 ? -31.173 7.789 6.711 1.00 95.50 970 PHE A O 1
ATOM 7797 N N . HIS A 1 971 ? -31.095 9.120 8.527 1.00 97.50 971 HIS A N 1
ATOM 7798 C CA . HIS A 1 971 ? -31.040 10.413 7.854 1.00 97.50 971 HIS A CA 1
ATOM 7799 C C . HIS A 1 971 ? -30.077 11.325 8.620 1.00 97.50 971 HIS A C 1
ATOM 7801 O O . HIS A 1 971 ? -30.098 11.376 9.850 1.00 97.50 971 HIS A O 1
ATOM 7807 N N . GLN A 1 972 ? -29.226 12.028 7.889 1.00 96.25 972 GLN A N 1
ATOM 7808 C CA . GLN A 1 972 ? -28.162 12.876 8.396 1.00 96.25 972 GLN A CA 1
ATOM 7809 C C . GLN A 1 972 ? -28.291 14.275 7.792 1.00 96.25 972 GLN A C 1
ATOM 7811 O O . GLN A 1 972 ? -28.475 14.423 6.583 1.00 96.25 972 GLN A O 1
ATOM 7816 N N . TRP A 1 973 ? -28.133 15.293 8.631 1.00 96.88 973 TRP A N 1
ATOM 7817 C CA . TRP A 1 973 ? -27.864 16.667 8.212 1.00 96.88 973 TRP A CA 1
ATOM 7818 C C . TRP A 1 973 ? -26.392 16.950 8.483 1.00 96.88 973 TRP A C 1
ATOM 7820 O O . TRP A 1 973 ? -25.970 16.924 9.641 1.00 96.88 973 TRP A O 1
ATOM 7830 N N . GLN A 1 974 ? -25.621 17.185 7.430 1.00 93.94 974 GLN A N 1
ATOM 7831 C CA . GLN A 1 974 ? -24.191 17.470 7.503 1.00 93.94 974 GLN A CA 1
ATOM 7832 C C . GLN A 1 974 ? -23.952 18.961 7.257 1.00 93.94 974 GLN A C 1
ATOM 7834 O O . GLN A 1 974 ? -24.648 19.577 6.447 1.00 93.94 974 GLN A O 1
ATOM 7839 N N . LYS A 1 975 ? -22.982 19.541 7.961 1.00 94.31 975 LYS A N 1
ATOM 7840 C CA . LYS A 1 975 ? -22.551 20.937 7.811 1.00 94.31 975 LYS A CA 1
ATOM 7841 C C . LYS A 1 975 ? -21.051 21.022 7.651 1.00 94.31 975 LYS A C 1
ATOM 7843 O O . LYS A 1 975 ? -20.340 20.182 8.199 1.00 94.31 975 LYS A O 1
ATOM 7848 N N . ASP A 1 976 ? -20.603 22.072 6.971 1.00 92.75 976 ASP A N 1
ATOM 7849 C CA . ASP A 1 976 ? -19.192 22.301 6.658 1.00 92.75 976 ASP A CA 1
ATOM 7850 C C . ASP A 1 976 ? -18.571 21.085 5.934 1.00 92.75 976 ASP A C 1
ATOM 7852 O O . ASP A 1 976 ? -17.427 20.717 6.190 1.00 92.75 976 ASP A O 1
ATOM 7856 N N . VAL A 1 977 ? -19.335 20.439 5.043 1.00 91.25 977 VAL A N 1
ATOM 7857 C CA . VAL A 1 977 ? -18.930 19.219 4.320 1.00 91.25 977 VAL A CA 1
ATOM 7858 C C . VAL A 1 977 ? -17.669 19.469 3.504 1.00 91.25 977 VAL A C 1
ATOM 7860 O O . VAL A 1 977 ? -17.512 20.546 2.928 1.00 91.25 977 VAL A O 1
ATOM 7863 N N . LEU A 1 978 ? -16.776 18.480 3.469 1.00 89.75 978 LEU A N 1
ATOM 7864 C CA . LEU A 1 978 ? -15.472 18.563 2.818 1.00 89.75 978 LEU A CA 1
ATOM 7865 C C . LEU A 1 978 ? -15.502 17.926 1.422 1.00 89.75 978 LEU A C 1
ATOM 7867 O O . LEU A 1 978 ? -15.685 16.720 1.295 1.00 89.75 978 LEU A O 1
ATOM 7871 N N . GLU A 1 979 ? -15.273 18.734 0.387 1.00 88.19 979 GLU A N 1
ATOM 7872 C CA . GLU A 1 979 ? -15.139 18.296 -1.013 1.00 88.19 979 GLU A CA 1
ATOM 7873 C C . GLU A 1 979 ? -13.931 18.980 -1.670 1.00 88.19 979 GLU A C 1
ATOM 7875 O O . GLU A 1 979 ? -13.429 19.999 -1.182 1.00 88.19 979 GLU A O 1
ATOM 7880 N N . HIS A 1 980 ? -13.449 18.438 -2.790 1.00 86.88 980 HIS A N 1
ATOM 7881 C CA . HIS A 1 980 ? -12.322 19.021 -3.520 1.00 86.88 980 HIS A CA 1
ATOM 7882 C C . HIS A 1 980 ? -12.780 20.122 -4.490 1.00 86.88 980 HIS A C 1
ATOM 7884 O O . HIS A 1 980 ? -13.392 19.840 -5.521 1.00 86.88 980 HIS A O 1
ATOM 7890 N N . ILE A 1 981 ? -12.402 21.374 -4.220 1.00 84.19 981 ILE A N 1
ATOM 7891 C CA . ILE A 1 981 ? -12.716 22.533 -5.073 1.00 84.19 981 ILE A CA 1
ATOM 7892 C C . ILE A 1 981 ? -11.509 23.020 -5.872 1.00 84.19 981 ILE A C 1
ATOM 7894 O O . ILE A 1 981 ? -10.357 22.739 -5.537 1.00 84.19 981 ILE A O 1
ATOM 7898 N N . ALA A 1 982 ? -11.777 23.787 -6.930 1.00 81.50 982 ALA A N 1
ATOM 7899 C CA . ALA A 1 982 ? -10.759 24.533 -7.658 1.00 81.50 982 ALA A CA 1
ATOM 7900 C C . ALA A 1 982 ? -10.332 25.774 -6.857 1.00 81.50 982 ALA A C 1
ATOM 7902 O O . ALA A 1 982 ? -11.134 26.682 -6.651 1.00 81.50 982 ALA A O 1
ATOM 7903 N N . PHE A 1 983 ? -9.060 25.836 -6.458 1.00 78.12 983 PHE A N 1
ATOM 7904 C CA . PHE A 1 983 ? -8.442 27.071 -5.956 1.00 78.12 983 PHE A CA 1
ATOM 7905 C C . PHE A 1 983 ? -7.807 27.877 -7.097 1.00 78.12 983 PHE A C 1
ATOM 7907 O O . PHE A 1 983 ? -7.753 29.104 -7.046 1.00 78.12 983 PHE A O 1
ATOM 7914 N N . THR A 1 984 ? -7.353 27.197 -8.154 1.00 73.19 984 THR A N 1
ATOM 7915 C CA . THR A 1 984 ? -6.880 27.808 -9.404 1.00 73.19 984 THR A CA 1
ATOM 7916 C C . THR A 1 984 ? -7.394 27.015 -10.612 1.00 73.19 984 THR A C 1
ATOM 7918 O O . THR A 1 984 ? -7.948 25.923 -10.471 1.00 73.19 984 THR A O 1
ATOM 7921 N N . GLN A 1 985 ? -7.152 27.521 -11.826 1.00 68.06 985 GLN A N 1
ATOM 7922 C CA . GLN A 1 985 ? -7.439 26.805 -13.080 1.00 68.06 985 GLN A CA 1
ATOM 7923 C C . GLN A 1 985 ? -6.664 25.481 -13.249 1.00 68.06 985 GLN A C 1
ATOM 7925 O O . GLN A 1 985 ? -6.990 24.704 -14.138 1.00 68.06 985 GLN A O 1
ATOM 7930 N N . THR A 1 986 ? -5.640 25.218 -12.429 1.00 65.94 986 THR A N 1
ATOM 7931 C CA . THR A 1 986 ? -4.750 24.047 -12.557 1.00 65.94 986 THR A CA 1
ATOM 7932 C C . THR A 1 986 ? -4.583 23.238 -11.270 1.00 65.94 986 THR A C 1
ATOM 7934 O O . THR A 1 986 ? -4.116 22.103 -11.333 1.00 65.94 986 THR A O 1
ATOM 7937 N N . SER A 1 987 ? -4.989 23.780 -10.118 1.00 71.12 987 SER A N 1
ATOM 7938 C CA . SER A 1 987 ? -4.835 23.148 -8.806 1.00 71.12 987 SER A CA 1
ATOM 7939 C C . SER A 1 987 ? -6.150 23.143 -8.033 1.00 71.12 987 SER A C 1
ATOM 7941 O O . SER A 1 987 ? -6.822 24.171 -7.896 1.00 71.12 987 SER A O 1
ATOM 7943 N N . GLY A 1 988 ? -6.481 21.977 -7.483 1.00 84.25 988 GLY A N 1
ATOM 7944 C CA . GLY A 1 988 ? -7.556 21.814 -6.510 1.00 84.25 988 GLY A CA 1
ATOM 7945 C C . GLY A 1 988 ? -7.026 21.623 -5.090 1.00 84.25 988 GLY A C 1
ATOM 7946 O O . GLY A 1 988 ? -5.818 21.588 -4.862 1.00 84.25 988 GLY A O 1
ATOM 7947 N N . GLY A 1 989 ? -7.939 21.477 -4.140 1.00 87.25 989 GLY A N 1
ATOM 7948 C CA . GLY A 1 989 ? -7.651 21.153 -2.742 1.00 87.25 989 GLY A CA 1
ATOM 7949 C C . GLY A 1 989 ? -8.953 20.897 -1.987 1.00 87.25 989 GLY A C 1
ATOM 7950 O O . GLY A 1 989 ? -10.030 21.194 -2.506 1.00 87.25 989 GLY A O 1
ATOM 7951 N N . LEU A 1 990 ? -8.872 20.327 -0.787 1.00 90.50 990 LEU A N 1
ATOM 7952 C CA . LEU A 1 990 ? -10.055 20.071 0.038 1.00 90.50 990 LEU A CA 1
ATOM 7953 C C . LEU A 1 990 ? -10.571 21.380 0.664 1.00 90.50 990 LEU A C 1
ATOM 7955 O O . LEU A 1 990 ? -9.779 22.224 1.090 1.00 90.50 990 LEU A O 1
ATOM 7959 N N . ALA A 1 991 ? -11.888 21.572 0.737 1.00 90.81 991 ALA A N 1
ATOM 7960 C CA . ALA A 1 991 ? -12.492 22.736 1.386 1.00 90.81 991 ALA A CA 1
ATOM 7961 C C . ALA A 1 991 ? -13.892 22.451 1.939 1.00 90.81 991 ALA A C 1
ATOM 7963 O O . ALA A 1 991 ? -14.593 21.560 1.465 1.00 90.81 991 ALA A O 1
ATOM 7964 N N . ASN A 1 992 ? -14.320 23.267 2.907 1.00 91.81 992 ASN A N 1
ATOM 7965 C CA . ASN A 1 992 ? -15.696 23.270 3.393 1.00 91.81 992 ASN A CA 1
ATOM 7966 C C . ASN A 1 992 ? -16.615 23.916 2.343 1.00 91.81 992 ASN A C 1
ATOM 7968 O O . ASN A 1 992 ? -16.532 25.121 2.104 1.00 91.81 992 ASN A O 1
ATOM 7972 N N . VAL A 1 993 ? -17.487 23.122 1.721 1.00 88.56 993 VAL A N 1
ATOM 7973 C CA . VAL A 1 993 ? -18.317 23.534 0.572 1.00 88.56 993 VAL A CA 1
ATOM 7974 C C . VAL A 1 993 ? -19.777 23.842 0.907 1.00 88.56 993 VAL A C 1
ATOM 7976 O O . VAL A 1 993 ? -20.481 24.408 0.074 1.00 88.56 993 VAL A O 1
ATOM 7979 N N . GLY A 1 994 ? -20.239 23.520 2.119 1.00 88.31 994 GLY A N 1
ATOM 7980 C CA . GLY A 1 994 ? -21.569 23.896 2.606 1.00 88.31 994 GLY A CA 1
ATOM 7981 C C . GLY A 1 994 ? -22.255 22.817 3.440 1.00 88.31 994 GLY A C 1
ATOM 7982 O O . GLY A 1 994 ? -21.604 21.964 4.042 1.00 88.31 994 GLY A O 1
ATOM 7983 N N . ASP A 1 995 ? -23.586 22.876 3.470 1.00 92.06 995 ASP A N 1
ATOM 7984 C CA . ASP A 1 995 ? -24.447 21.905 4.150 1.00 92.06 995 ASP A CA 1
ATOM 7985 C C . ASP A 1 995 ? -24.992 20.866 3.150 1.00 92.06 995 ASP A C 1
ATOM 7987 O O . ASP A 1 995 ? -25.378 21.209 2.029 1.00 92.06 995 ASP A O 1
ATOM 7991 N N . ALA A 1 996 ? -25.102 19.610 3.585 1.00 92.06 996 ALA A N 1
ATOM 7992 C CA . ALA A 1 996 ? -25.671 18.507 2.811 1.00 92.06 996 ALA A CA 1
ATOM 7993 C C . ALA A 1 996 ? -26.690 17.698 3.628 1.00 92.06 996 ALA A C 1
ATOM 7995 O O . ALA A 1 996 ? -26.781 17.800 4.858 1.00 92.06 996 ALA A O 1
ATOM 7996 N N . ARG A 1 997 ? -27.456 16.848 2.944 1.00 93.50 997 ARG A N 1
ATOM 7997 C CA . ARG A 1 997 ? -28.246 15.780 3.566 1.00 93.50 997 ARG A CA 1
ATOM 7998 C C . ARG A 1 997 ? -27.816 14.438 3.006 1.00 93.50 997 ARG A C 1
ATOM 8000 O O . ARG A 1 997 ? -27.656 14.295 1.796 1.00 93.50 997 ARG A O 1
ATOM 8007 N N . PHE A 1 998 ? -27.718 13.445 3.874 1.00 93.12 998 PHE A N 1
ATOM 8008 C CA . PHE A 1 998 ? -27.314 12.089 3.520 1.00 93.12 998 PHE A CA 1
ATOM 8009 C C . PHE A 1 998 ? -28.256 11.087 4.187 1.00 93.12 998 PHE A C 1
ATOM 8011 O O . PHE A 1 998 ? -28.668 11.280 5.328 1.00 93.12 998 PHE A O 1
ATOM 8018 N N . TRP A 1 999 ? -28.677 10.036 3.491 1.00 94.94 999 TRP A N 1
ATOM 8019 C CA . TRP A 1 999 ? -29.611 9.055 4.050 1.00 94.94 999 TRP A CA 1
ATOM 8020 C C . TRP A 1 999 ? -29.454 7.687 3.407 1.00 94.94 999 TRP A C 1
ATOM 8022 O O . TRP A 1 999 ? -28.902 7.545 2.316 1.00 94.94 999 TRP A O 1
ATOM 8032 N N . GLY A 1 1000 ? -29.973 6.666 4.082 1.00 95.25 1000 GLY A N 1
ATOM 8033 C CA . GLY A 1 1000 ? -29.842 5.306 3.593 1.00 95.25 1000 GLY A CA 1
ATOM 8034 C C . GLY A 1 1000 ? -30.529 4.252 4.443 1.00 95.25 1000 GLY A C 1
ATOM 8035 O O . GLY A 1 1000 ? -31.160 4.532 5.470 1.00 95.25 1000 GLY A O 1
ATOM 8036 N N . SER A 1 1001 ? -30.384 3.013 3.986 1.00 95.56 1001 SER A N 1
ATOM 8037 C CA . SER A 1 1001 ? -30.822 1.816 4.690 1.00 95.56 1001 SER A CA 1
ATOM 8038 C C . SER A 1 1001 ? -29.775 0.718 4.597 1.00 95.56 1001 SER A C 1
ATOM 8040 O O . SER A 1 1001 ? -29.254 0.454 3.516 1.00 95.56 1001 SER A O 1
ATOM 8042 N N . HIS A 1 1002 ? -29.540 0.036 5.710 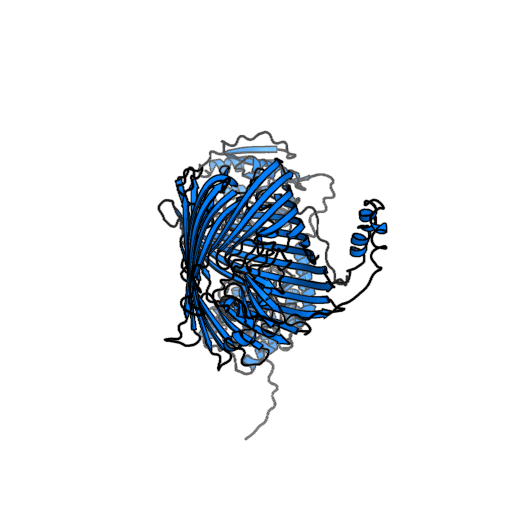1.00 92.69 1002 HIS A N 1
ATOM 8043 C CA . HIS A 1 1002 ? -28.639 -1.106 5.815 1.00 92.69 1002 HIS A CA 1
ATOM 8044 C C . HIS A 1 1002 ? -29.433 -2.331 6.268 1.00 92.69 1002 HIS A C 1
ATOM 8046 O O . HIS A 1 1002 ? -30.054 -2.310 7.336 1.00 92.69 1002 HIS A O 1
ATOM 8052 N N . LEU A 1 1003 ? -29.452 -3.364 5.431 1.00 92.31 1003 LEU A N 1
ATOM 8053 C CA . LEU A 1 1003 ? -30.187 -4.613 5.605 1.00 92.31 1003 LEU A CA 1
ATOM 8054 C C . LEU A 1 1003 ? -29.188 -5.757 5.777 1.00 92.31 1003 LEU A C 1
ATOM 8056 O O . LEU A 1 1003 ? -28.465 -6.091 4.844 1.00 92.31 1003 LEU A O 1
ATOM 8060 N N . GLU A 1 1004 ? -29.214 -6.410 6.934 1.00 90.31 1004 GLU A N 1
ATOM 8061 C CA . GLU A 1 1004 ? -28.518 -7.681 7.146 1.00 90.31 1004 GLU A CA 1
ATOM 8062 C C . GLU A 1 1004 ? -29.545 -8.798 7.325 1.00 90.31 1004 GLU A C 1
ATOM 8064 O O . GLU A 1 1004 ? -30.532 -8.647 8.052 1.00 90.31 1004 GLU A O 1
ATOM 8069 N N . VAL A 1 1005 ? -29.305 -9.940 6.687 1.00 89.38 1005 VAL A N 1
ATOM 8070 C CA . VAL A 1 1005 ? -30.101 -11.156 6.857 1.00 89.38 1005 VAL A CA 1
ATOM 8071 C C . VAL A 1 1005 ? -29.154 -12.341 6.962 1.00 89.38 1005 VAL A C 1
ATOM 8073 O O . VAL A 1 1005 ? -28.440 -12.637 6.009 1.00 89.38 1005 VAL A O 1
ATOM 8076 N N . ALA A 1 1006 ? -29.188 -13.055 8.082 1.00 85.31 1006 ALA A N 1
ATOM 8077 C CA . ALA A 1 1006 ? -28.535 -14.352 8.223 1.00 85.31 1006 ALA A CA 1
ATOM 8078 C C . ALA A 1 1006 ? -29.600 -15.445 8.341 1.00 85.31 1006 ALA A C 1
ATOM 8080 O O . ALA A 1 1006 ? -30.574 -15.280 9.079 1.00 85.31 1006 ALA A O 1
ATOM 8081 N N . PHE A 1 1007 ? -29.427 -16.567 7.644 1.00 85.19 1007 PHE A N 1
ATOM 8082 C CA . PHE A 1 1007 ? -30.301 -17.733 7.755 1.00 85.19 1007 PHE A CA 1
ATOM 8083 C C . PHE A 1 1007 ? -29.516 -19.040 7.887 1.00 85.19 1007 PHE A C 1
ATOM 8085 O O . PHE A 1 1007 ? -28.565 -19.314 7.156 1.00 85.19 1007 PHE A O 1
ATOM 8092 N N . GLU A 1 1008 ? -29.951 -19.859 8.845 1.00 84.62 1008 GLU A N 1
ATOM 8093 C CA . GLU A 1 1008 ? -29.504 -21.242 9.007 1.00 84.62 1008 GLU A CA 1
ATOM 8094 C C . GLU A 1 1008 ? -30.105 -22.096 7.889 1.00 84.62 1008 GLU A C 1
ATOM 8096 O O . GLU A 1 1008 ? -31.314 -22.062 7.649 1.00 84.62 1008 GLU A O 1
ATOM 8101 N N . LEU A 1 1009 ? -29.270 -22.888 7.223 1.00 85.62 1009 LEU A N 1
ATOM 8102 C CA . LEU A 1 1009 ? -29.691 -23.756 6.124 1.00 85.62 1009 LEU A CA 1
ATOM 8103 C C . LEU A 1 1009 ? -30.049 -25.179 6.574 1.00 85.62 1009 LEU A C 1
ATOM 8105 O O . LEU A 1 1009 ? -30.345 -26.010 5.720 1.00 85.62 1009 LEU A O 1
ATOM 8109 N N . SER A 1 1010 ? -30.105 -25.455 7.882 1.00 81.06 1010 SER A N 1
ATOM 8110 C CA . SER A 1 1010 ? -30.303 -26.790 8.478 1.00 81.06 1010 SER A CA 1
ATOM 8111 C C . SER A 1 1010 ? -31.420 -27.660 7.863 1.00 81.06 1010 SER A C 1
ATOM 8113 O O . SER A 1 1010 ? -31.206 -28.860 7.731 1.00 81.06 1010 SER A O 1
ATOM 8115 N N . PRO A 1 1011 ? -32.580 -27.132 7.404 1.00 79.88 1011 PRO A N 1
ATOM 8116 C CA . PRO A 1 1011 ? -33.588 -27.939 6.694 1.00 79.88 1011 PRO A CA 1
ATOM 8117 C C . PRO A 1 1011 ? -33.133 -28.535 5.344 1.00 79.88 1011 PRO A C 1
ATOM 8119 O O . PRO A 1 1011 ? -33.860 -29.335 4.756 1.00 79.88 1011 PRO A O 1
ATOM 8122 N N . VAL A 1 1012 ? -31.975 -28.112 4.831 1.00 86.00 1012 VAL A N 1
ATOM 8123 C CA . VAL A 1 1012 ? -31.365 -28.519 3.552 1.00 86.00 1012 VAL A CA 1
ATOM 8124 C C . VAL A 1 1012 ? -29.915 -28.985 3.749 1.00 86.00 1012 VAL A C 1
ATOM 8126 O O . VAL A 1 1012 ? -29.467 -29.900 3.061 1.00 86.00 1012 VAL A O 1
ATOM 8129 N N . LEU A 1 1013 ? -29.179 -28.348 4.664 1.00 87.44 1013 LEU A N 1
ATOM 8130 C CA . LEU A 1 1013 ? -27.760 -28.568 4.925 1.00 87.44 1013 LEU A CA 1
ATOM 8131 C C . LEU A 1 1013 ? -27.420 -28.183 6.376 1.00 87.44 1013 LEU A C 1
ATOM 8133 O O . LEU A 1 1013 ? -27.381 -27.000 6.721 1.00 87.44 1013 LEU A O 1
ATOM 8137 N N . ASP A 1 1014 ? -27.182 -29.182 7.227 1.00 85.81 1014 ASP A N 1
ATOM 8138 C CA . ASP A 1 1014 ? -26.784 -28.973 8.623 1.00 85.81 1014 ASP A CA 1
ATOM 8139 C C . ASP A 1 1014 ? -25.484 -28.166 8.739 1.00 85.81 1014 ASP A C 1
ATOM 8141 O O . ASP A 1 1014 ? -24.567 -28.314 7.936 1.00 85.81 1014 ASP A O 1
ATOM 8145 N N . ASN A 1 1015 ? -25.385 -27.331 9.778 1.00 82.81 1015 ASN A N 1
ATOM 8146 C CA . ASN A 1 1015 ? -24.209 -26.494 10.071 1.00 82.81 1015 ASN A CA 1
ATOM 8147 C C . ASN A 1 1015 ? -23.770 -25.550 8.933 1.00 82.81 1015 ASN A C 1
ATOM 8149 O O . ASN A 1 1015 ? -22.635 -25.065 8.933 1.00 82.81 1015 ASN A O 1
ATOM 8153 N N . ALA A 1 1016 ? -24.675 -25.238 8.003 1.00 86.25 1016 ALA A N 1
ATOM 8154 C CA . ALA A 1 1016 ? -24.486 -24.186 7.018 1.00 86.25 1016 ALA A CA 1
ATOM 8155 C C . ALA A 1 1016 ? -25.236 -22.896 7.395 1.00 86.25 1016 ALA A C 1
ATOM 8157 O O . ALA A 1 1016 ? -26.392 -22.917 7.830 1.00 86.25 1016 ALA A O 1
ATOM 8158 N N . LEU A 1 1017 ? -24.557 -21.767 7.201 1.00 84.62 1017 LEU A N 1
ATOM 8159 C CA . LEU A 1 1017 ? -25.057 -20.408 7.384 1.00 84.62 1017 LEU A CA 1
ATOM 8160 C C . LEU A 1 1017 ? -24.935 -19.666 6.050 1.00 84.62 1017 LEU A C 1
ATOM 8162 O O . LEU A 1 1017 ? -23.915 -19.781 5.365 1.00 84.62 1017 LEU A O 1
ATOM 8166 N N . PHE A 1 1018 ? -25.962 -18.899 5.697 1.00 88.88 1018 PHE A N 1
ATOM 8167 C CA . PHE A 1 1018 ? -25.907 -17.944 4.595 1.00 88.88 1018 PHE A CA 1
ATOM 8168 C C . PHE A 1 1018 ? -26.255 -16.551 5.111 1.00 88.88 1018 PHE A C 1
ATOM 8170 O O . PHE A 1 1018 ? -27.232 -16.374 5.840 1.00 88.88 1018 PHE A O 1
ATOM 8177 N N . GLU A 1 1019 ? -25.454 -15.571 4.724 1.00 89.56 1019 GLU A N 1
ATOM 8178 C CA . GLU A 1 1019 ? -25.542 -14.182 5.152 1.00 89.56 1019 GLU A CA 1
ATOM 8179 C C . GLU A 1 1019 ? -25.665 -13.276 3.926 1.00 89.56 1019 GLU A C 1
ATOM 8181 O O . GLU A 1 1019 ? -25.013 -13.497 2.905 1.00 89.56 1019 GLU A O 1
ATOM 8186 N N . ILE A 1 1020 ? -26.498 -12.246 4.035 1.00 92.38 1020 ILE A N 1
ATOM 8187 C CA . ILE A 1 1020 ? -26.659 -11.163 3.066 1.00 92.38 1020 ILE A CA 1
ATOM 8188 C C . ILE A 1 1020 ? -26.492 -9.856 3.828 1.00 92.38 1020 ILE A C 1
ATOM 8190 O O . ILE A 1 1020 ? -27.145 -9.651 4.849 1.00 92.38 1020 ILE A O 1
ATOM 8194 N N . SER A 1 1021 ? -25.673 -8.960 3.295 1.00 91.38 1021 SER A N 1
ATOM 8195 C CA . SER A 1 1021 ? -25.596 -7.562 3.703 1.00 91.38 1021 SER A CA 1
ATOM 8196 C C . SER A 1 1021 ? -25.849 -6.699 2.469 1.00 91.38 1021 SER A C 1
ATOM 8198 O O . SER A 1 1021 ? -25.196 -6.885 1.441 1.00 91.38 1021 SER A O 1
ATOM 8200 N N . TYR A 1 1022 ? -26.834 -5.808 2.539 1.00 94.44 1022 TYR A N 1
ATOM 8201 C CA . TYR A 1 1022 ? -27.193 -4.878 1.471 1.00 94.44 1022 TYR A CA 1
ATOM 8202 C C . TYR A 1 1022 ? -27.330 -3.467 2.036 1.00 94.44 1022 TYR A C 1
ATOM 8204 O O . TYR A 1 1022 ? -28.146 -3.220 2.927 1.00 94.44 1022 TYR A O 1
ATOM 8212 N N . GLU A 1 1023 ? -26.555 -2.541 1.487 1.00 92.38 1023 GLU A N 1
ATOM 8213 C CA . GLU A 1 1023 ? -26.566 -1.135 1.867 1.00 92.38 1023 GLU A CA 1
ATOM 8214 C C . GLU A 1 1023 ? -27.032 -0.275 0.689 1.00 92.38 1023 GLU A C 1
ATOM 8216 O O . GLU A 1 1023 ? -26.574 -0.446 -0.440 1.00 92.38 1023 GLU A O 1
ATOM 8221 N N . HIS A 1 1024 ? -27.930 0.668 0.974 1.00 93.81 1024 HIS A N 1
ATOM 8222 C CA . HIS A 1 1024 ? -28.390 1.698 0.047 1.00 93.81 1024 HIS A CA 1
ATOM 8223 C C . HIS A 1 1024 ? -28.140 3.085 0.652 1.00 93.81 1024 HIS A C 1
ATOM 8225 O O . HIS A 1 1024 ? -28.517 3.330 1.801 1.00 93.81 1024 HIS A O 1
ATOM 8231 N N . LYS A 1 1025 ? -27.543 3.994 -0.121 1.00 91.75 1025 LYS A N 1
ATOM 8232 C CA . LYS A 1 1025 ? -27.092 5.338 0.271 1.00 91.75 1025 LYS A CA 1
ATOM 8233 C C . LYS A 1 1025 ? -27.451 6.369 -0.801 1.00 91.75 1025 LYS A C 1
ATOM 8235 O O . LYS A 1 1025 ? -27.327 6.112 -1.999 1.00 91.75 1025 LYS A O 1
ATOM 8240 N N . ASN A 1 1026 ? -27.857 7.564 -0.381 1.00 91.12 1026 ASN A N 1
ATOM 8241 C CA . ASN A 1 1026 ? -28.149 8.684 -1.275 1.00 9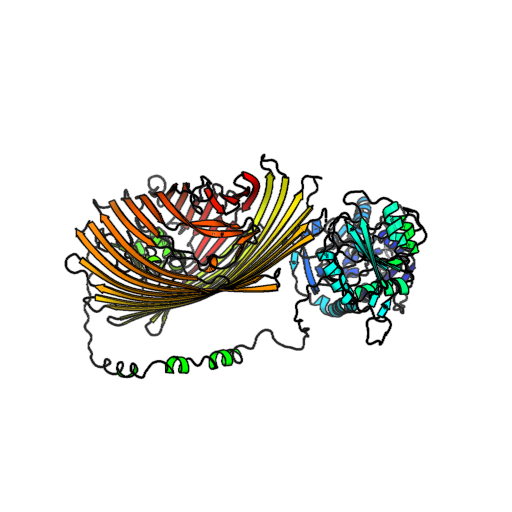1.12 1026 ASN A CA 1
ATOM 8242 C C . ASN A 1 1026 ? -27.926 10.035 -0.566 1.00 91.12 1026 ASN A C 1
ATOM 8244 O O . ASN A 1 1026 ? -27.936 10.109 0.664 1.00 91.12 1026 ASN A O 1
ATOM 8248 N N . SER A 1 1027 ? -27.746 11.103 -1.345 1.00 90.69 1027 SER A N 1
ATOM 8249 C CA . SER A 1 1027 ? -27.417 12.444 -0.851 1.00 90.69 1027 SER A CA 1
ATOM 8250 C C . SER A 1 1027 ? -28.128 13.557 -1.625 1.00 90.69 1027 SER A C 1
ATOM 8252 O O . SER A 1 1027 ? -28.346 13.440 -2.830 1.00 90.69 1027 SER A O 1
ATOM 8254 N N . ASP A 1 1028 ? -28.403 14.662 -0.936 1.00 88.50 1028 ASP A N 1
ATOM 8255 C CA . ASP A 1 1028 ? -28.911 15.942 -1.449 1.00 88.50 1028 ASP A CA 1
ATOM 8256 C C . ASP A 1 1028 ? -27.893 17.019 -1.046 1.00 88.50 1028 ASP A C 1
ATOM 8258 O O . ASP A 1 1028 ? -27.710 17.295 0.142 1.00 88.50 1028 ASP A O 1
ATOM 8262 N N . PHE A 1 1029 ? -27.167 17.553 -2.027 1.00 86.38 1029 PHE A N 1
ATOM 8263 C CA . PHE A 1 1029 ? -26.071 18.501 -1.840 1.00 86.38 1029 PHE A CA 1
ATOM 8264 C C . PHE A 1 1029 ? -26.049 19.495 -3.008 1.00 86.38 1029 PHE A C 1
ATOM 8266 O O . PHE A 1 1029 ? -26.202 19.099 -4.162 1.00 86.38 1029 PHE A O 1
ATOM 8273 N N . ASN A 1 1030 ? -25.860 20.781 -2.705 1.00 72.75 1030 ASN A N 1
ATOM 8274 C CA . ASN A 1 1030 ? -25.748 21.839 -3.708 1.00 72.75 1030 ASN A CA 1
ATOM 8275 C C . ASN A 1 1030 ? -24.269 22.188 -3.893 1.00 72.75 1030 ASN A C 1
ATOM 8277 O O . ASN A 1 1030 ? -23.715 22.967 -3.118 1.00 72.75 1030 ASN A O 1
ATOM 8281 N N . ASN A 1 1031 ? -23.634 21.592 -4.900 1.00 67.06 1031 ASN A N 1
ATOM 8282 C CA . ASN A 1 1031 ? -22.219 21.805 -5.182 1.00 67.06 1031 ASN A CA 1
ATOM 8283 C C . ASN A 1 1031 ? -21.958 23.256 -5.655 1.00 67.06 1031 ASN A C 1
ATOM 8285 O O . ASN A 1 1031 ? -22.603 23.690 -6.610 1.00 67.06 1031 ASN A O 1
ATOM 8289 N N . PRO A 1 1032 ? -20.994 23.998 -5.067 1.00 59.28 1032 PRO A N 1
ATOM 8290 C CA . PRO A 1 1032 ? -20.631 25.354 -5.503 1.00 59.28 1032 PRO A CA 1
ATOM 8291 C C . PRO A 1 1032 ? -20.143 25.497 -6.959 1.00 59.28 1032 PRO A C 1
ATOM 8293 O O . PRO A 1 1032 ? -19.968 26.621 -7.417 1.00 59.28 1032 PRO A O 1
ATOM 8296 N N . SER A 1 1033 ? -19.905 24.391 -7.674 1.00 58.25 1033 SER A N 1
ATOM 8297 C CA . SER A 1 1033 ? -19.516 24.359 -9.096 1.00 58.25 1033 SER A CA 1
ATOM 8298 C C . SER A 1 1033 ? -20.685 24.129 -10.074 1.00 58.25 1033 SER A C 1
ATOM 8300 O O . SER A 1 1033 ? -20.456 23.738 -11.212 1.00 58.25 1033 SER A O 1
ATOM 8302 N N . ASP A 1 1034 ? -21.944 24.277 -9.636 1.00 51.03 1034 ASP A N 1
ATOM 8303 C CA . ASP A 1 1034 ? -23.177 23.969 -10.401 1.00 51.03 1034 ASP A CA 1
ATOM 8304 C C . ASP A 1 1034 ? -23.287 22.515 -10.936 1.00 51.03 1034 ASP A C 1
ATOM 8306 O O . ASP A 1 1034 ? -24.288 22.127 -11.551 1.00 51.03 1034 ASP A O 1
ATOM 8310 N N . ARG A 1 1035 ? -22.302 21.650 -10.654 1.00 59.31 1035 ARG A N 1
ATOM 8311 C CA . ARG A 1 1035 ? -22.327 20.222 -10.990 1.00 59.31 1035 ARG A CA 1
ATOM 8312 C C . ARG A 1 1035 ? -23.378 19.507 -10.145 1.00 59.31 1035 ARG A C 1
ATOM 8314 O O . ARG A 1 1035 ? -23.322 19.509 -8.920 1.00 59.31 1035 ARG A O 1
ATOM 8321 N N . THR A 1 1036 ? -24.315 18.833 -10.814 1.00 48.75 1036 THR A N 1
ATOM 8322 C CA . THR A 1 1036 ? -25.443 18.088 -10.204 1.00 48.75 1036 THR A CA 1
ATOM 8323 C C . THR A 1 1036 ? -25.027 16.761 -9.547 1.00 48.75 1036 THR A C 1
ATOM 8325 O O . THR A 1 1036 ? -25.756 15.767 -9.576 1.00 48.75 1036 THR A O 1
ATOM 8328 N N . GLU A 1 1037 ? -23.818 16.720 -8.996 1.00 62.88 1037 GLU A N 1
ATOM 8329 C CA . GLU A 1 1037 ? -23.173 15.514 -8.501 1.00 62.88 1037 GLU A CA 1
ATOM 8330 C C . GLU A 1 1037 ? -23.388 15.349 -6.985 1.00 62.88 1037 GLU A C 1
ATOM 8332 O O . GLU A 1 1037 ? -23.602 16.307 -6.241 1.00 62.88 1037 GLU A O 1
ATOM 8337 N N . ARG A 1 1038 ? -23.427 14.086 -6.549 1.00 70.62 1038 ARG A N 1
ATOM 8338 C CA . ARG A 1 1038 ? -23.642 13.677 -5.151 1.00 70.62 1038 ARG A CA 1
ATOM 8339 C C . ARG A 1 1038 ? -22.407 14.014 -4.299 1.00 70.62 1038 ARG A C 1
ATOM 8341 O O . ARG A 1 1038 ? -21.415 14.495 -4.829 1.00 70.62 1038 ARG A O 1
ATOM 8348 N N . LEU A 1 1039 ? -22.448 13.723 -2.998 1.00 79.00 1039 LEU A N 1
ATOM 8349 C CA . LEU A 1 1039 ? -21.212 13.715 -2.204 1.00 79.00 1039 LEU A CA 1
ATOM 8350 C C . LEU A 1 1039 ? -20.217 12.678 -2.755 1.00 79.00 1039 LEU A C 1
ATOM 8352 O O . LEU A 1 1039 ? -20.630 11.629 -3.265 1.00 79.00 1039 LEU A O 1
ATOM 8356 N N . SER A 1 1040 ? -18.925 12.970 -2.645 1.00 82.12 1040 SER A N 1
ATOM 8357 C CA . SER A 1 1040 ? -17.832 12.048 -2.963 1.00 82.12 1040 SER A CA 1
ATOM 8358 C C . SER A 1 1040 ? -17.809 10.833 -2.029 1.00 82.12 1040 SER A C 1
ATOM 8360 O O . SER A 1 1040 ? -18.425 10.816 -0.963 1.00 82.12 1040 SER A O 1
ATOM 8362 N N . ASN A 1 1041 ? -17.008 9.830 -2.399 1.00 80.06 1041 ASN A N 1
ATOM 8363 C CA . ASN A 1 1041 ? -16.500 8.796 -1.494 1.00 80.06 1041 ASN A CA 1
ATOM 8364 C C . ASN A 1 1041 ? -17.595 7.935 -0.825 1.00 80.06 1041 ASN A C 1
ATOM 8366 O O . ASN A 1 1041 ? -17.488 7.555 0.343 1.00 80.06 1041 ASN A O 1
ATOM 8370 N N . TYR A 1 1042 ? -18.668 7.611 -1.560 1.00 83.00 1042 TYR A N 1
ATOM 8371 C CA . TYR A 1 1042 ? -19.627 6.588 -1.138 1.00 83.00 1042 TYR A CA 1
ATOM 8372 C C . TYR A 1 1042 ? -20.177 5.749 -2.295 1.00 83.00 1042 TYR A C 1
ATOM 8374 O O . TYR A 1 1042 ? -20.519 6.253 -3.364 1.00 83.00 1042 TYR A O 1
ATOM 8382 N N . ILE A 1 1043 ? -20.339 4.449 -2.046 1.00 86.94 1043 ILE A N 1
ATOM 8383 C CA . ILE A 1 1043 ? -21.046 3.527 -2.940 1.00 86.94 1043 ILE A CA 1
ATOM 8384 C C . ILE A 1 1043 ? -22.563 3.666 -2.684 1.00 86.94 1043 ILE A C 1
ATOM 8386 O O . ILE A 1 1043 ? -22.988 3.471 -1.542 1.00 86.94 1043 ILE A O 1
ATOM 8390 N N . PRO A 1 1044 ? -23.401 3.998 -3.692 1.00 87.81 1044 PRO A N 1
ATOM 8391 C CA . PRO A 1 1044 ? -24.845 4.183 -3.489 1.00 87.81 1044 PRO A CA 1
ATOM 8392 C C . PRO A 1 1044 ? -25.625 2.891 -3.229 1.00 87.81 1044 PRO A C 1
ATOM 8394 O O . PRO A 1 1044 ? -26.633 2.920 -2.533 1.00 87.81 1044 PRO A O 1
ATOM 8397 N N . ASP A 1 1045 ? -25.167 1.773 -3.787 1.00 91.25 1045 ASP A N 1
ATOM 8398 C CA . ASP A 1 1045 ? -25.776 0.452 -3.643 1.00 91.25 1045 ASP A CA 1
ATOM 8399 C C . ASP A 1 1045 ? -24.653 -0.585 -3.535 1.00 91.25 1045 ASP A C 1
ATOM 8401 O O . ASP A 1 1045 ? -23.858 -0.743 -4.466 1.00 91.25 1045 ASP A O 1
ATOM 8405 N N . TRP A 1 1046 ? -24.562 -1.277 -2.400 1.00 90.31 1046 TRP A N 1
ATOM 8406 C CA . TRP A 1 1046 ? -23.550 -2.306 -2.146 1.00 90.31 1046 TRP A CA 1
ATOM 8407 C C . TRP A 1 1046 ? -24.201 -3.595 -1.660 1.00 90.31 1046 TRP A C 1
ATOM 8409 O O . TRP A 1 1046 ? -25.120 -3.566 -0.842 1.00 90.31 1046 TRP A O 1
ATOM 8419 N N . ILE A 1 1047 ? -23.711 -4.739 -2.142 1.00 94.38 1047 ILE A N 1
ATOM 8420 C CA . ILE A 1 1047 ? -24.180 -6.053 -1.705 1.00 94.38 1047 ILE A CA 1
ATOM 8421 C C . ILE A 1 1047 ? -23.014 -7.009 -1.449 1.00 94.38 1047 ILE A C 1
ATOM 8423 O O . ILE A 1 1047 ? -22.112 -7.169 -2.273 1.00 94.38 1047 ILE A O 1
ATOM 8427 N N . TRP A 1 1048 ? -23.068 -7.672 -0.302 1.00 93.62 1048 TRP A N 1
ATOM 8428 C CA . TRP A 1 1048 ? -22.157 -8.721 0.140 1.00 93.62 1048 TRP A CA 1
ATOM 8429 C C . TRP A 1 1048 ? -22.983 -9.953 0.503 1.00 93.62 1048 TRP A C 1
ATOM 8431 O O . TRP A 1 1048 ? -24.060 -9.834 1.094 1.00 93.62 1048 TRP A O 1
ATOM 8441 N N . MET A 1 1049 ? -22.500 -11.139 0.144 1.00 94.19 1049 MET A N 1
ATOM 8442 C CA . MET A 1 1049 ? -23.084 -12.398 0.606 1.00 94.19 1049 MET A CA 1
ATOM 8443 C C . MET A 1 1049 ? -21.980 -13.351 1.045 1.00 94.19 1049 MET A C 1
ATOM 8445 O O . MET A 1 1049 ? -20.948 -13.447 0.383 1.00 94.19 1049 MET A O 1
ATOM 8449 N N . ASN A 1 1050 ? -22.221 -14.100 2.113 1.00 92.06 1050 ASN A N 1
ATOM 8450 C CA . ASN A 1 1050 ? -21.302 -15.119 2.607 1.00 92.06 1050 ASN A CA 1
ATOM 8451 C C . ASN A 1 1050 ? -22.052 -16.428 2.842 1.00 92.06 1050 ASN A C 1
ATOM 8453 O O . ASN A 1 1050 ? -23.076 -16.461 3.518 1.00 92.06 1050 ASN A O 1
ATOM 8457 N N . PHE A 1 1051 ? -21.525 -17.516 2.295 1.00 92.62 1051 PHE A N 1
ATOM 8458 C CA . PHE A 1 1051 ? -21.939 -18.874 2.612 1.00 92.62 1051 PHE A CA 1
ATOM 8459 C C . PHE A 1 1051 ? -20.802 -19.571 3.349 1.00 92.62 1051 PHE A C 1
ATOM 8461 O O . PHE A 1 1051 ? -19.692 -19.662 2.822 1.00 92.62 1051 PHE A O 1
ATOM 8468 N N . ARG A 1 1052 ? -21.088 -20.139 4.522 1.00 89.94 1052 ARG A N 1
ATOM 8469 C CA . ARG A 1 1052 ? -20.166 -21.012 5.260 1.00 89.94 1052 ARG A CA 1
ATOM 8470 C C . ARG A 1 1052 ? -20.855 -22.328 5.593 1.00 89.94 1052 ARG A C 1
ATOM 8472 O O . ARG A 1 1052 ? -21.995 -22.330 6.044 1.00 89.94 1052 ARG A O 1
ATOM 8479 N N . HIS A 1 1053 ? -20.134 -23.433 5.441 1.00 90.12 1053 HIS A N 1
ATOM 8480 C CA . HIS A 1 1053 ? -20.553 -24.763 5.875 1.00 90.12 1053 HIS A CA 1
ATOM 8481 C C . HIS A 1 1053 ? -19.455 -25.377 6.748 1.00 90.12 1053 HIS A C 1
ATOM 8483 O O . HIS A 1 1053 ? -18.361 -25.693 6.271 1.00 90.12 1053 HIS A O 1
ATOM 8489 N N . ASP A 1 1054 ? -19.750 -25.521 8.040 1.00 87.00 1054 ASP A N 1
ATOM 8490 C CA . ASP A 1 1054 ? -18.890 -26.218 8.995 1.00 87.00 1054 ASP A CA 1
ATOM 8491 C C . ASP A 1 1054 ? -19.172 -27.729 8.952 1.00 87.00 1054 ASP A C 1
ATOM 8493 O O . ASP A 1 1054 ? -20.321 -28.160 8.933 1.00 87.00 1054 ASP A O 1
ATOM 8497 N N . LEU A 1 1055 ? -18.116 -28.548 8.947 1.00 88.81 1055 LEU A N 1
ATOM 8498 C CA . LEU A 1 1055 ? -18.165 -30.013 8.888 1.00 88.81 1055 LEU A CA 1
ATOM 8499 C C . LEU A 1 1055 ? -17.514 -30.601 10.159 1.00 88.81 1055 LEU A C 1
ATOM 8501 O O . LEU A 1 1055 ? -16.348 -31.019 10.116 1.00 88.81 1055 LEU A O 1
ATOM 8505 N N . PRO A 1 1056 ? -18.239 -30.668 11.299 1.00 83.50 1056 PRO A N 1
ATOM 8506 C CA . PRO A 1 1056 ? -17.645 -30.942 12.613 1.00 83.50 1056 PRO A CA 1
ATOM 8507 C C . PRO A 1 1056 ? -16.916 -32.290 12.677 1.00 83.50 1056 PRO A C 1
ATOM 8509 O O . PRO A 1 1056 ? -15.794 -32.377 13.170 1.00 83.50 1056 PRO A O 1
ATOM 8512 N N . HIS A 1 1057 ? -17.516 -33.329 12.083 1.00 85.25 1057 HIS A N 1
ATOM 8513 C CA . HIS A 1 1057 ? -16.956 -34.683 11.994 1.00 85.25 1057 HIS A CA 1
ATOM 8514 C C . HIS A 1 1057 ? -15.575 -34.731 11.310 1.00 85.25 1057 HIS A C 1
ATOM 8516 O O . HIS A 1 1057 ? -14.765 -35.606 11.602 1.00 85.25 1057 HIS A O 1
ATOM 8522 N N . TYR A 1 1058 ? -15.291 -33.785 10.413 1.00 85.56 1058 TYR A N 1
ATOM 8523 C CA . TYR A 1 1058 ? -14.034 -33.703 9.670 1.00 85.56 1058 TYR A CA 1
ATOM 8524 C C . TYR A 1 1058 ? -13.090 -32.610 10.204 1.00 85.56 1058 TYR A C 1
ATOM 8526 O O . TYR A 1 1058 ? -12.100 -32.310 9.539 1.00 85.56 1058 TYR A O 1
ATOM 8534 N N . LYS A 1 1059 ? -13.394 -31.977 11.355 1.00 87.06 1059 LYS A N 1
ATOM 8535 C CA . LYS A 1 1059 ? -12.699 -30.782 11.891 1.00 87.06 1059 LYS A CA 1
ATOM 8536 C C . LYS A 1 1059 ? -12.388 -29.731 10.805 1.00 87.06 1059 LYS A C 1
ATOM 8538 O O . LYS A 1 1059 ? -11.309 -29.142 10.792 1.00 87.06 1059 LYS A O 1
ATOM 8543 N N . SER A 1 1060 ? -13.288 -29.551 9.839 1.00 88.88 1060 SER A N 1
ATOM 8544 C CA . SER A 1 1060 ? -13.034 -28.758 8.628 1.00 88.88 1060 SER A CA 1
ATOM 8545 C C . SER A 1 1060 ? -14.247 -27.916 8.256 1.00 88.88 1060 SER A C 1
ATOM 8547 O O . SER A 1 1060 ? -15.347 -28.156 8.747 1.00 88.88 1060 SER A O 1
ATOM 8549 N N . SER A 1 1061 ? -14.062 -26.939 7.380 1.00 89.69 1061 SER A N 1
ATOM 8550 C CA . SER A 1 1061 ? -15.136 -26.121 6.830 1.00 89.69 1061 SER A CA 1
ATOM 8551 C C . SER A 1 1061 ? -14.740 -25.524 5.486 1.00 89.69 1061 SER A C 1
ATOM 8553 O O . SER A 1 1061 ? -13.569 -25.511 5.097 1.00 89.69 1061 SER A O 1
ATOM 8555 N N . TRP A 1 1062 ? -15.733 -25.021 4.767 1.00 93.38 1062 TRP A N 1
ATOM 8556 C CA . TRP A 1 1062 ? -15.525 -24.276 3.534 1.00 93.38 1062 TRP A CA 1
ATOM 8557 C C . TRP A 1 1062 ? -16.558 -23.165 3.404 1.00 93.38 1062 TRP A C 1
ATOM 8559 O O . TRP A 1 1062 ? -17.575 -23.149 4.106 1.00 93.38 1062 TRP A O 1
ATOM 8569 N N . GLY A 1 1063 ? -16.296 -22.231 2.499 1.00 94.06 1063 GLY A N 1
ATOM 8570 C CA . GLY A 1 1063 ? -17.230 -21.157 2.215 1.00 94.06 1063 GLY A CA 1
ATOM 8571 C C . GLY A 1 1063 ? -16.967 -20.442 0.901 1.00 94.06 1063 GLY A C 1
ATOM 8572 O O . GLY A 1 1063 ? -15.916 -20.608 0.275 1.00 94.06 1063 GLY A O 1
ATOM 8573 N N . LEU A 1 1064 ? -17.962 -19.657 0.501 1.00 96.19 1064 LEU A N 1
ATOM 8574 C CA . LEU A 1 1064 ? -17.969 -18.815 -0.687 1.00 96.19 1064 LEU A CA 1
ATOM 8575 C C . LEU A 1 1064 ? -18.453 -17.420 -0.294 1.00 96.19 1064 LEU A C 1
ATOM 8577 O O . LEU A 1 1064 ? -19.540 -17.265 0.258 1.00 96.19 1064 LEU A O 1
ATOM 8581 N N . GLU A 1 1065 ? -17.647 -16.420 -0.613 1.00 95.62 1065 GLU A N 1
ATOM 8582 C CA . GLU A 1 1065 ? -17.916 -15.007 -0.381 1.00 95.62 1065 GLU A CA 1
ATOM 8583 C C . GLU A 1 1065 ? -18.157 -14.329 -1.737 1.00 95.62 1065 GLU A C 1
ATOM 8585 O O . GLU A 1 1065 ? -17.386 -14.510 -2.685 1.00 95.62 1065 GLU A O 1
ATOM 8590 N N . TYR A 1 1066 ? -19.244 -13.573 -1.845 1.00 96.12 1066 TYR A N 1
ATOM 8591 C CA . TYR A 1 1066 ? -19.641 -12.836 -3.039 1.00 96.12 1066 TYR A CA 1
ATOM 8592 C C . TYR A 1 1066 ? -19.637 -11.338 -2.748 1.00 96.12 1066 TYR A C 1
ATOM 8594 O O . TYR A 1 1066 ? -20.335 -10.853 -1.854 1.00 96.12 1066 TYR A O 1
ATOM 8602 N N . TRP A 1 1067 ? -18.886 -10.607 -3.563 1.00 93.75 1067 TRP A N 1
ATOM 8603 C CA . TRP A 1 1067 ? -18.866 -9.152 -3.592 1.00 93.75 1067 TRP A CA 1
ATOM 8604 C C . TRP A 1 1067 ? -19.642 -8.659 -4.805 1.00 93.75 1067 TRP A C 1
ATOM 8606 O O . TRP A 1 1067 ? -19.407 -9.112 -5.931 1.00 93.75 1067 TRP A O 1
ATOM 8616 N N . GLY A 1 1068 ? -20.535 -7.700 -4.582 1.00 92.62 1068 GLY A N 1
ATOM 8617 C CA . GLY A 1 1068 ? -21.238 -7.003 -5.644 1.00 92.62 1068 GLY A CA 1
ATOM 8618 C C . GLY A 1 1068 ? -20.303 -6.290 -6.622 1.00 92.62 1068 GLY A C 1
ATOM 8619 O O . GLY A 1 1068 ? -19.120 -6.026 -6.359 1.00 92.62 1068 GLY A O 1
ATOM 8620 N N . ASP A 1 1069 ? -20.876 -5.967 -7.773 1.00 93.25 1069 ASP A N 1
ATOM 8621 C CA . ASP A 1 1069 ? -20.449 -4.820 -8.553 1.00 93.25 1069 ASP A CA 1
ATOM 8622 C C . ASP A 1 1069 ? -20.737 -3.524 -7.787 1.00 93.25 1069 ASP A C 1
ATOM 8624 O O . ASP A 1 1069 ? -21.650 -3.458 -6.966 1.00 93.25 1069 ASP A O 1
ATOM 8628 N N . TYR A 1 1070 ? -19.925 -2.501 -8.038 1.00 90.00 1070 TYR A N 1
ATOM 8629 C CA . TYR A 1 1070 ? -20.079 -1.187 -7.419 1.00 90.00 1070 TYR A CA 1
ATOM 8630 C C . TYR A 1 1070 ? -19.700 -0.070 -8.387 1.00 90.00 1070 TYR A C 1
ATOM 8632 O O . TYR A 1 1070 ? -19.084 -0.295 -9.432 1.00 90.00 1070 TYR A O 1
ATOM 8640 N N . THR A 1 1071 ? -20.079 1.157 -8.048 1.00 90.19 1071 THR A N 1
ATOM 8641 C CA . THR A 1 1071 ? -19.576 2.375 -8.688 1.00 90.19 1071 THR A CA 1
ATOM 8642 C C . THR A 1 1071 ? -19.438 3.438 -7.614 1.00 90.19 1071 THR A C 1
ATOM 8644 O O . THR A 1 1071 ? -20.422 3.836 -6.996 1.00 90.19 1071 THR A O 1
ATOM 8647 N N . GLU A 1 1072 ? -18.201 3.848 -7.384 1.00 89.00 1072 GLU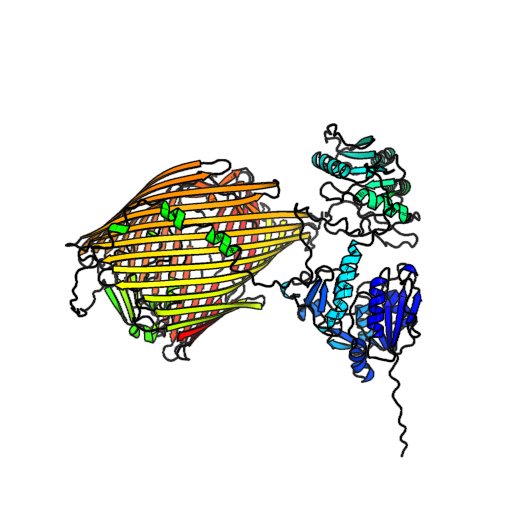 A N 1
ATOM 8648 C CA . GLU A 1 1072 ? -17.776 4.767 -6.339 1.00 89.00 1072 GLU A CA 1
ATOM 8649 C C . GLU A 1 1072 ? -17.275 6.059 -6.999 1.00 89.00 1072 GLU A C 1
ATOM 8651 O O . GLU A 1 1072 ? -16.365 5.996 -7.836 1.00 89.00 1072 GLU A O 1
ATOM 8656 N N . PRO A 1 1073 ? -17.898 7.214 -6.717 1.00 86.94 1073 PRO A N 1
ATOM 8657 C CA . PRO A 1 1073 ? -17.513 8.478 -7.311 1.00 86.94 1073 PRO A CA 1
ATOM 8658 C C . PRO A 1 1073 ? -16.597 9.298 -6.392 1.00 86.94 1073 PRO A C 1
ATOM 8660 O O . PRO A 1 1073 ? -16.803 9.378 -5.183 1.00 86.94 1073 PRO A O 1
ATOM 8663 N N . PHE A 1 1074 ? -15.637 9.985 -6.999 1.00 86.25 1074 PHE A N 1
ATOM 8664 C CA . PHE A 1 1074 ? -14.801 11.002 -6.374 1.00 86.25 1074 PHE A CA 1
ATOM 8665 C C . PHE A 1 1074 ? -14.859 12.256 -7.247 1.00 86.25 1074 PHE A C 1
ATOM 8667 O O . PHE A 1 1074 ? -14.559 12.199 -8.446 1.00 86.25 1074 PHE A O 1
ATOM 8674 N N . PHE A 1 1075 ? -15.265 13.378 -6.663 1.00 84.38 1075 PHE A N 1
ATOM 8675 C CA . PHE A 1 1075 ? -15.422 14.643 -7.368 1.00 84.38 1075 PHE A CA 1
ATOM 8676 C C . PHE A 1 1075 ? -14.247 15.557 -7.022 1.00 84.38 1075 PHE A C 1
ATOM 8678 O O . PHE A 1 1075 ? -14.108 16.019 -5.893 1.00 84.38 1075 PHE A O 1
ATOM 8685 N N . TYR A 1 1076 ? -13.380 15.801 -8.004 1.00 85.00 1076 TYR A N 1
ATOM 8686 C CA . TYR A 1 1076 ? -12.275 16.747 -7.909 1.00 85.00 1076 TYR A CA 1
ATOM 8687 C C . TYR A 1 1076 ? -12.592 18.022 -8.695 1.00 85.00 1076 TYR A C 1
ATOM 8689 O O . TYR A 1 1076 ? -13.331 18.001 -9.681 1.00 85.00 1076 TYR A O 1
ATOM 8697 N N . ALA A 1 1077 ? -11.942 19.121 -8.302 1.00 79.50 1077 ALA A N 1
ATOM 8698 C CA . ALA A 1 1077 ? -11.965 20.434 -8.954 1.00 79.50 1077 ALA A CA 1
ATOM 8699 C C . ALA A 1 1077 ? -12.203 20.391 -10.478 1.00 79.50 1077 ALA A C 1
ATOM 8701 O O . ALA A 1 1077 ? -13.174 20.955 -10.988 1.00 79.50 1077 ALA A O 1
ATOM 8702 N N . HIS A 1 1078 ? -11.346 19.653 -11.189 1.00 81.19 1078 HIS A N 1
ATOM 8703 C CA . HIS A 1 1078 ? -11.288 19.612 -12.654 1.00 81.19 1078 HIS A CA 1
ATOM 8704 C C . HIS A 1 1078 ? -11.567 18.216 -13.243 1.00 81.19 1078 HIS A C 1
ATOM 8706 O O . HIS A 1 1078 ? -11.542 18.052 -14.464 1.00 81.19 1078 HIS A O 1
ATOM 8712 N N . GLU A 1 1079 ? -11.865 17.208 -12.408 1.00 86.50 1079 GLU A N 1
ATOM 8713 C CA . GLU A 1 1079 ? -12.199 15.852 -12.870 1.00 86.50 1079 GLU A CA 1
ATOM 8714 C C . GLU A 1 1079 ? -13.221 15.098 -11.993 1.00 86.50 1079 GLU A C 1
ATOM 8716 O O . GLU A 1 1079 ? -13.178 15.157 -10.769 1.00 86.50 1079 GLU A O 1
ATOM 8721 N N . THR A 1 1080 ? -14.103 14.313 -12.620 1.00 88.38 1080 THR A N 1
ATOM 8722 C CA . THR A 1 1080 ? -14.916 13.286 -11.939 1.00 88.38 1080 THR A CA 1
ATOM 8723 C C . THR A 1 1080 ? -14.220 11.942 -12.127 1.00 88.38 1080 THR A C 1
ATOM 8725 O O . THR A 1 1080 ? -14.141 11.453 -13.258 1.00 88.38 1080 THR A O 1
ATOM 8728 N N . LEU A 1 1081 ? -13.769 11.305 -11.051 1.00 90.19 1081 LEU A N 1
ATOM 8729 C CA . LEU A 1 1081 ? -13.281 9.927 -11.068 1.00 90.19 1081 LEU A CA 1
ATOM 8730 C C . LEU A 1 1081 ? -14.416 8.976 -10.666 1.00 90.19 1081 LEU A C 1
ATOM 8732 O O . LEU A 1 1081 ? -15.000 9.107 -9.598 1.00 90.19 1081 LEU A O 1
ATOM 8736 N N . LEU A 1 1082 ? -14.693 7.976 -11.499 1.00 91.25 1082 LEU A N 1
ATOM 8737 C CA . LEU A 1 1082 ? -15.550 6.838 -11.164 1.00 91.25 1082 LEU A CA 1
ATOM 8738 C C . LEU A 1 1082 ? -14.694 5.576 -11.052 1.00 91.25 1082 LEU A C 1
ATOM 8740 O O . LEU A 1 1082 ? -14.014 5.215 -12.015 1.00 91.25 1082 LEU A O 1
ATOM 8744 N N . VAL A 1 1083 ? -14.748 4.887 -9.914 1.00 92.00 1083 VAL A N 1
ATOM 8745 C CA . VAL A 1 1083 ? -14.128 3.571 -9.702 1.00 92.00 1083 VAL A CA 1
ATOM 8746 C C . VAL A 1 1083 ? -15.226 2.511 -9.709 1.00 92.00 1083 VAL A C 1
ATOM 8748 O O . VAL A 1 1083 ? -16.183 2.594 -8.945 1.00 92.00 1083 VAL A O 1
ATOM 8751 N N . GLN A 1 1084 ? -15.118 1.515 -10.587 1.00 93.25 1084 GLN A N 1
ATOM 8752 C CA . GLN A 1 1084 ? -16.126 0.465 -10.748 1.00 93.25 1084 GLN A CA 1
ATOM 8753 C C . GLN A 1 1084 ? -15.481 -0.913 -10.636 1.00 93.25 1084 GLN A C 1
ATOM 8755 O O . GLN A 1 1084 ? -14.632 -1.253 -11.457 1.00 93.25 1084 GLN A O 1
ATOM 8760 N N . GLY A 1 1085 ? -15.885 -1.733 -9.667 1.00 92.31 1085 GLY A N 1
ATOM 8761 C CA . GLY A 1 1085 ? -15.497 -3.146 -9.614 1.00 92.31 1085 GLY A CA 1
ATOM 8762 C C . GLY A 1 1085 ? -16.596 -4.057 -10.146 1.00 92.31 1085 GLY A C 1
ATOM 8763 O O . GLY A 1 1085 ? -17.781 -3.768 -9.992 1.00 92.31 1085 GLY A O 1
ATOM 8764 N N . ASN A 1 1086 ? -16.215 -5.182 -10.750 1.00 92.81 1086 ASN A N 1
ATOM 8765 C CA . ASN A 1 1086 ? -17.156 -6.230 -11.141 1.00 92.81 1086 ASN A CA 1
ATOM 8766 C C . ASN A 1 1086 ? -17.672 -7.045 -9.939 1.00 92.81 1086 ASN A C 1
ATOM 8768 O O . ASN A 1 1086 ? -17.113 -7.018 -8.843 1.00 92.81 1086 ASN A O 1
ATOM 8772 N N . LYS A 1 1087 ? -18.713 -7.846 -10.186 1.00 94.00 1087 LYS A N 1
ATOM 8773 C CA . LYS A 1 1087 ? -19.136 -8.937 -9.296 1.00 94.00 1087 LYS A CA 1
ATOM 8774 C C . LYS A 1 1087 ? -17.977 -9.917 -9.123 1.00 94.00 1087 LYS A C 1
ATOM 8776 O O . LYS A 1 1087 ? -17.432 -10.383 -10.126 1.00 94.00 1087 LYS A O 1
ATOM 8781 N N . ARG A 1 1088 ? -17.588 -10.225 -7.886 1.00 94.12 1088 ARG A N 1
ATOM 8782 C CA . ARG A 1 1088 ? -16.395 -11.030 -7.561 1.00 94.12 1088 ARG A CA 1
ATOM 8783 C C . ARG A 1 1088 ? -16.742 -12.162 -6.601 1.00 94.12 1088 ARG A C 1
ATOM 8785 O O . ARG A 1 1088 ? -17.600 -12.007 -5.739 1.00 94.12 1088 ARG A O 1
ATOM 8792 N N . LEU A 1 1089 ? -16.043 -13.282 -6.749 1.00 94.62 1089 LEU A N 1
ATOM 8793 C CA . LEU A 1 1089 ? -16.118 -14.437 -5.860 1.00 94.62 1089 LEU A CA 1
ATOM 8794 C C . LEU A 1 1089 ? -14.771 -14.690 -5.179 1.00 94.62 1089 LEU A C 1
ATOM 8796 O O . LEU A 1 1089 ? -13.715 -14.626 -5.817 1.00 94.62 1089 LEU A O 1
ATOM 8800 N N . LYS A 1 1090 ? -14.839 -15.038 -3.898 1.00 95.31 1090 LYS A N 1
ATOM 8801 C CA . LYS A 1 1090 ? -13.757 -15.595 -3.086 1.00 95.31 1090 LYS A CA 1
ATOM 8802 C C . LYS A 1 1090 ? -14.223 -16.932 -2.510 1.00 95.31 1090 LYS A C 1
ATOM 8804 O O . LYS A 1 1090 ? -15.396 -17.099 -2.186 1.00 95.31 1090 LYS A O 1
ATOM 8809 N N . GLY A 1 1091 ? -13.310 -17.884 -2.366 1.00 96.00 1091 GLY A N 1
ATOM 8810 C CA . GLY A 1 1091 ? -13.594 -19.194 -1.783 1.00 96.00 1091 GLY A CA 1
ATOM 8811 C C . GLY A 1 1091 ? -12.509 -19.612 -0.806 1.00 96.00 1091 GLY A C 1
ATOM 8812 O O . GLY A 1 1091 ? -11.343 -19.261 -0.986 1.00 96.00 1091 GLY A O 1
ATOM 8813 N N . PHE A 1 1092 ? -12.875 -20.367 0.227 1.00 94.75 1092 PHE A N 1
ATOM 8814 C CA . PHE A 1 1092 ? -11.905 -20.937 1.162 1.00 94.75 1092 PHE A CA 1
ATOM 8815 C C . PHE A 1 1092 ? -12.259 -22.366 1.573 1.00 94.75 1092 PHE A C 1
ATOM 8817 O O . PHE A 1 1092 ? -13.427 -22.755 1.616 1.00 94.75 1092 PHE A O 1
ATOM 8824 N N . PHE A 1 1093 ? -11.225 -23.114 1.945 1.00 94.94 1093 PHE A N 1
ATOM 8825 C CA . PHE A 1 1093 ? -11.302 -24.371 2.680 1.00 94.94 1093 PHE A CA 1
ATOM 8826 C C . PHE A 1 1093 ? -10.345 -24.284 3.871 1.00 94.94 1093 PHE A C 1
ATOM 8828 O O . PHE A 1 1093 ? -9.181 -23.921 3.703 1.00 94.94 1093 PHE A O 1
ATOM 8835 N N . GLU A 1 1094 ? -10.809 -24.609 5.074 1.00 90.88 1094 GLU A N 1
ATOM 8836 C CA . GLU A 1 1094 ? -9.972 -24.646 6.275 1.00 90.88 1094 GLU A CA 1
ATOM 8837 C C . GLU A 1 1094 ? -10.195 -25.922 7.090 1.00 90.88 1094 GLU A C 1
ATOM 8839 O O . GLU A 1 1094 ? -11.284 -26.489 7.123 1.00 90.88 1094 GLU A O 1
ATOM 8844 N N . SER A 1 1095 ? -9.137 -26.397 7.743 1.00 89.69 1095 SER A N 1
ATOM 8845 C CA . SER A 1 1095 ? -9.121 -27.658 8.481 1.00 89.69 1095 SER A CA 1
ATOM 8846 C C . SER A 1 1095 ? -8.265 -27.557 9.739 1.00 89.69 1095 SER A C 1
ATOM 8848 O O . SER A 1 1095 ? -7.306 -26.786 9.797 1.00 89.69 1095 SER A O 1
ATOM 8850 N N . SER A 1 1096 ? -8.600 -28.345 10.758 1.00 85.38 1096 SER A N 1
ATOM 8851 C CA . SER A 1 1096 ? -7.783 -28.544 11.963 1.00 85.38 1096 SER A CA 1
ATOM 8852 C C . SER A 1 1096 ? -7.789 -30.009 12.399 1.00 85.38 1096 SER A C 1
ATOM 8854 O O . SER A 1 1096 ? -7.935 -30.335 13.574 1.00 85.38 1096 SER A O 1
ATOM 8856 N N . LEU A 1 1097 ? -7.670 -30.916 11.421 1.00 84.62 1097 LEU A N 1
ATOM 8857 C CA . LEU A 1 1097 ? -7.548 -32.361 11.655 1.00 84.62 1097 LEU A CA 1
ATOM 8858 C C . LEU A 1 1097 ? -6.385 -32.707 12.602 1.00 84.62 1097 LEU A C 1
ATOM 8860 O O . LEU A 1 1097 ? -6.531 -33.594 13.445 1.00 84.62 1097 LEU A O 1
ATOM 8864 N N . ILE A 1 1098 ? -5.270 -31.980 12.483 1.00 85.69 1098 ILE A N 1
ATOM 8865 C CA . ILE A 1 1098 ? -4.097 -32.066 13.359 1.00 85.69 1098 ILE A CA 1
ATOM 8866 C C . ILE A 1 1098 ? -4.336 -31.172 14.583 1.00 85.69 1098 ILE A C 1
ATOM 8868 O O . ILE A 1 1098 ? -4.555 -29.970 14.443 1.00 85.69 1098 ILE A O 1
ATOM 8872 N N . ASP A 1 1099 ? -4.279 -31.746 15.785 1.00 80.25 1099 ASP A N 1
ATOM 8873 C CA . ASP A 1 1099 ? -4.494 -30.980 17.015 1.00 80.25 1099 ASP A CA 1
ATOM 8874 C C . ASP A 1 1099 ? -3.418 -29.899 17.204 1.00 80.25 1099 ASP A C 1
ATOM 8876 O O . ASP A 1 1099 ? -2.230 -30.122 16.976 1.00 80.25 1099 ASP A O 1
ATOM 8880 N N . GLY A 1 1100 ? -3.859 -28.698 17.584 1.00 75.75 1100 GLY A N 1
ATOM 8881 C CA . GLY A 1 1100 ? -3.013 -27.505 17.670 1.00 75.75 1100 GLY A CA 1
ATOM 8882 C C . GLY A 1 1100 ? -2.747 -26.795 16.335 1.00 75.75 1100 GLY A C 1
ATOM 8883 O O . GLY A 1 1100 ? -2.227 -25.683 16.372 1.00 75.75 1100 GLY A O 1
ATOM 8884 N N . VAL A 1 1101 ? -3.125 -27.359 15.178 1.00 85.12 1101 VAL A N 1
ATOM 8885 C CA . VAL A 1 1101 ? -2.827 -26.789 13.849 1.00 85.12 1101 VAL A CA 1
ATOM 8886 C C . VAL A 1 1101 ? -4.098 -26.455 13.057 1.00 85.12 1101 VAL A C 1
ATOM 8888 O O . VAL A 1 1101 ? -4.915 -27.333 12.796 1.00 85.12 1101 VAL A O 1
ATOM 8891 N N . LYS A 1 1102 ? -4.233 -25.208 12.581 1.00 84.94 1102 LYS A N 1
ATOM 8892 C CA . LYS A 1 1102 ? -5.171 -24.824 11.504 1.00 84.94 1102 LYS A CA 1
ATOM 8893 C C . LYS A 1 1102 ? -4.406 -24.716 10.184 1.00 84.94 1102 LYS A C 1
ATOM 8895 O O . LYS A 1 1102 ? -3.349 -24.097 10.147 1.00 84.94 1102 LYS A O 1
ATOM 8900 N N . VAL A 1 1103 ? -4.974 -25.240 9.101 1.00 91.19 1103 VAL A N 1
ATOM 8901 C CA . VAL A 1 1103 ? -4.570 -24.945 7.715 1.00 91.19 1103 VAL A CA 1
ATOM 8902 C C . VAL A 1 1103 ? -5.757 -24.296 7.006 1.00 91.19 1103 VAL A C 1
ATOM 8904 O O . VAL A 1 1103 ? -6.881 -24.771 7.159 1.00 91.19 1103 VAL A O 1
ATOM 8907 N N . ARG A 1 1104 ? -5.533 -23.238 6.223 1.00 91.00 1104 ARG A N 1
ATOM 8908 C CA . ARG A 1 1104 ? -6.529 -22.619 5.332 1.00 91.00 1104 ARG A CA 1
ATOM 8909 C C . ARG A 1 1104 ? -5.927 -22.417 3.952 1.00 91.00 1104 ARG A C 1
ATOM 8911 O O . ARG A 1 1104 ? -4.849 -21.845 3.831 1.00 91.00 1104 ARG A O 1
ATOM 8918 N N . PHE A 1 1105 ? -6.658 -22.843 2.933 1.00 95.50 1105 PHE A N 1
ATOM 8919 C CA . PHE A 1 1105 ? -6.442 -22.457 1.547 1.00 95.50 1105 PHE A CA 1
ATOM 8920 C C . PHE A 1 1105 ? -7.560 -21.495 1.138 1.00 95.50 1105 PHE A C 1
ATOM 8922 O O . PHE A 1 1105 ? -8.736 -21.764 1.389 1.00 95.50 1105 PHE A O 1
ATOM 8929 N N . GLU A 1 1106 ? -7.200 -20.365 0.545 1.00 94.81 1106 GLU A N 1
ATOM 8930 C CA . GLU A 1 1106 ? -8.122 -19.316 0.113 1.00 94.81 1106 GLU A CA 1
ATOM 8931 C C . GLU A 1 1106 ? -7.765 -18.864 -1.305 1.00 94.81 1106 GLU A C 1
ATOM 8933 O O . GLU A 1 1106 ? -6.590 -18.720 -1.643 1.00 94.81 1106 GLU A O 1
ATOM 8938 N N . VAL A 1 1107 ? -8.793 -18.646 -2.125 1.00 94.25 1107 VAL A N 1
ATOM 8939 C CA . VAL A 1 1107 ? -8.677 -18.117 -3.486 1.00 94.25 1107 VAL A CA 1
ATOM 8940 C C . VAL A 1 1107 ? -9.516 -16.850 -3.568 1.00 94.25 1107 VAL A C 1
ATOM 8942 O O . VAL A 1 1107 ? -10.745 -16.903 -3.455 1.00 94.25 1107 VAL A O 1
ATOM 8945 N N . THR A 1 1108 ? -8.863 -15.707 -3.743 1.00 90.25 1108 THR A N 1
ATOM 8946 C CA . THR A 1 1108 ? -9.523 -14.432 -4.055 1.00 90.25 1108 THR A CA 1
ATOM 8947 C C . THR A 1 1108 ? -9.773 -14.346 -5.561 1.00 90.25 1108 THR A C 1
ATOM 8949 O O . THR A 1 1108 ? -9.172 -15.077 -6.348 1.00 90.25 1108 THR A O 1
ATOM 8952 N N . HIS A 1 1109 ? -10.684 -13.464 -5.983 1.00 87.44 1109 HIS A N 1
ATOM 8953 C CA . HIS A 1 1109 ? -10.908 -13.148 -7.400 1.00 87.44 1109 HIS A CA 1
ATOM 8954 C C . HIS A 1 1109 ? -11.077 -14.384 -8.314 1.00 87.44 1109 HIS A C 1
ATOM 8956 O O . HIS A 1 1109 ? -10.598 -14.401 -9.448 1.00 87.44 1109 HIS A O 1
ATOM 8962 N N . MET A 1 1110 ? -11.808 -15.407 -7.845 1.00 89.88 1110 MET A N 1
ATOM 8963 C CA . MET A 1 1110 ? -11.979 -16.704 -8.525 1.00 89.88 1110 MET A CA 1
ATOM 8964 C C . MET A 1 1110 ? -12.500 -16.579 -9.966 1.00 89.88 1110 MET A C 1
ATOM 8966 O O . MET A 1 1110 ? -12.221 -17.422 -10.814 1.00 89.88 1110 MET A O 1
ATOM 8970 N N . ASN A 1 1111 ? -13.270 -15.526 -10.247 1.00 84.94 1111 ASN A N 1
ATOM 8971 C CA . ASN A 1 1111 ? -13.846 -15.206 -11.554 1.00 84.94 1111 ASN A CA 1
ATOM 8972 C C . ASN A 1 1111 ? -13.125 -14.047 -12.281 1.00 84.94 1111 ASN A C 1
ATOM 8974 O O . ASN A 1 1111 ? -13.684 -13.488 -13.222 1.00 84.94 1111 ASN A O 1
ATOM 8978 N N . THR A 1 1112 ? -11.898 -13.710 -11.859 1.00 83.50 1112 THR A N 1
ATOM 8979 C CA . THR A 1 1112 ? -11.123 -12.499 -12.201 1.00 83.50 1112 THR A CA 1
ATOM 8980 C C . THR A 1 1112 ? -11.776 -11.199 -11.711 1.00 83.50 1112 THR A C 1
ATOM 8982 O O . THR A 1 1112 ? -12.904 -10.855 -12.070 1.00 83.50 1112 THR A O 1
ATOM 8985 N N . GLY A 1 1113 ? -11.044 -10.439 -10.897 1.00 85.56 1113 GLY A N 1
ATOM 8986 C CA . GLY A 1 1113 ? -11.377 -9.066 -10.540 1.00 85.56 1113 GLY A CA 1
ATOM 8987 C C . GLY A 1 1113 ? -11.108 -8.133 -11.719 1.00 85.56 1113 GLY A C 1
ATOM 8988 O O . GLY A 1 1113 ? -10.016 -8.118 -12.285 1.00 85.56 1113 GLY A O 1
ATOM 8989 N N . ARG A 1 1114 ? -12.110 -7.345 -12.098 1.00 88.81 1114 ARG A N 1
ATOM 8990 C CA . ARG A 1 1114 ? -12.007 -6.313 -13.130 1.00 88.81 1114 ARG A CA 1
ATOM 8991 C C . ARG A 1 1114 ? -12.450 -4.991 -12.530 1.00 88.81 1114 ARG A C 1
ATOM 8993 O O . ARG A 1 1114 ? -13.568 -4.892 -12.023 1.00 88.81 1114 ARG A O 1
ATOM 9000 N N . PHE A 1 1115 ? -11.569 -4.004 -12.605 1.00 90.44 1115 PHE A N 1
ATOM 9001 C CA . PHE A 1 1115 ? -11.746 -2.689 -12.010 1.00 90.44 1115 PHE A CA 1
ATOM 9002 C C . PHE A 1 1115 ? -11.598 -1.631 -13.103 1.00 90.44 1115 PHE A C 1
ATOM 9004 O O . PHE A 1 1115 ? -10.523 -1.457 -13.669 1.00 90.44 1115 PHE A O 1
ATOM 9011 N N . ILE A 1 1116 ? -12.679 -0.933 -13.426 1.00 92.94 1116 ILE A N 1
ATOM 9012 C CA . ILE A 1 1116 ? -12.684 0.131 -14.427 1.00 92.94 1116 ILE A CA 1
ATOM 9013 C C . ILE A 1 1116 ? -12.610 1.462 -13.683 1.00 92.94 1116 ILE A C 1
ATOM 9015 O O . ILE A 1 1116 ? -13.522 1.802 -12.930 1.00 92.94 1116 ILE A O 1
ATOM 9019 N N . ARG A 1 1117 ? -11.537 2.227 -13.898 1.00 93.81 1117 ARG A N 1
ATOM 9020 C CA . ARG A 1 1117 ? -11.492 3.648 -13.521 1.00 93.81 1117 ARG A CA 1
ATOM 9021 C C . ARG A 1 1117 ? -11.862 4.487 -14.732 1.00 93.81 1117 ARG A C 1
ATOM 9023 O O . ARG A 1 1117 ? -11.302 4.273 -15.801 1.00 93.81 1117 ARG A O 1
ATOM 9030 N N . THR A 1 1118 ? -12.766 5.443 -14.561 1.00 93.88 1118 THR A N 1
ATOM 9031 C CA . THR A 1 1118 ? -13.107 6.448 -15.577 1.00 93.88 1118 THR A CA 1
ATOM 9032 C C . THR A 1 1118 ? -12.920 7.836 -14.982 1.00 93.88 1118 THR A C 1
ATOM 9034 O O . THR A 1 1118 ? -13.729 8.249 -14.153 1.00 93.88 1118 THR A O 1
ATOM 9037 N N . ARG A 1 1119 ? -11.875 8.556 -15.397 1.00 92.81 1119 ARG A N 1
ATOM 9038 C CA . ARG A 1 1119 ? -11.668 9.979 -15.079 1.00 92.81 1119 ARG A CA 1
ATOM 9039 C C . ARG A 1 1119 ? -12.285 10.814 -16.194 1.00 92.81 1119 ARG A C 1
ATOM 9041 O O . ARG A 1 1119 ? -11.948 10.606 -17.354 1.00 92.81 1119 ARG A O 1
ATOM 9048 N N . LYS A 1 1120 ? -13.191 11.736 -15.886 1.00 90.75 1120 LYS A N 1
ATOM 9049 C CA . LYS A 1 1120 ? -13.778 12.690 -16.846 1.00 90.75 1120 LYS A CA 1
ATOM 9050 C C . LYS A 1 1120 ? -13.212 14.065 -16.548 1.00 90.75 1120 LYS A C 1
ATOM 9052 O O . LYS A 1 1120 ? -13.339 14.504 -15.414 1.00 90.75 1120 LYS A O 1
ATOM 9057 N N . PHE A 1 1121 ? -12.636 14.734 -17.538 1.00 88.81 1121 PHE A N 1
ATOM 9058 C CA . PHE A 1 1121 ? -11.995 16.039 -17.356 1.00 88.81 1121 PHE A CA 1
ATOM 9059 C C . PHE A 1 1121 ? -12.923 17.166 -17.813 1.00 88.81 1121 PHE A C 1
ATOM 9061 O O . PHE A 1 1121 ? -13.609 17.018 -18.833 1.00 88.81 1121 PHE A O 1
ATOM 9068 N N . TYR A 1 1122 ? -12.912 18.294 -17.101 1.00 82.62 1122 TYR A N 1
ATOM 9069 C CA . TYR A 1 1122 ? -13.761 19.458 -17.378 1.00 82.62 1122 TYR A CA 1
ATOM 9070 C C . TYR A 1 1122 ? -12.947 20.748 -17.519 1.00 82.62 1122 TYR A C 1
ATOM 9072 O O . TYR A 1 1122 ? -11.876 20.894 -16.939 1.00 82.62 1122 TYR A O 1
ATOM 9080 N N . SER A 1 1123 ? -13.489 21.693 -18.281 1.00 81.75 1123 SER A N 1
ATOM 9081 C CA . SER A 1 1123 ? -13.042 23.086 -18.363 1.00 81.75 1123 SER A CA 1
ATOM 9082 C C . SER A 1 1123 ? -14.287 23.940 -18.593 1.00 81.75 1123 SER A C 1
ATOM 9084 O O . SER A 1 1123 ? -15.106 23.593 -19.445 1.00 81.75 1123 SER A O 1
ATOM 9086 N N . ASP A 1 1124 ? -14.470 24.985 -17.782 1.00 73.25 1124 ASP A N 1
ATOM 9087 C CA . ASP A 1 1124 ? -15.696 25.802 -17.718 1.00 73.25 1124 ASP A CA 1
ATOM 9088 C C . ASP A 1 1124 ? -16.973 24.930 -17.666 1.00 73.25 1124 ASP A C 1
ATOM 9090 O O . ASP A 1 1124 ? -17.931 25.115 -18.418 1.00 73.25 1124 ASP A O 1
ATOM 9094 N N . ASP A 1 1125 ? -16.902 23.880 -16.835 1.00 68.56 1125 ASP A N 1
ATOM 9095 C CA . ASP A 1 1125 ? -17.887 22.806 -16.607 1.00 68.56 1125 ASP A CA 1
ATOM 9096 C C . ASP A 1 1125 ? -18.354 22.019 -17.850 1.00 68.56 1125 ASP A C 1
ATOM 9098 O O . ASP A 1 1125 ? -19.189 21.112 -17.776 1.00 68.56 1125 ASP A O 1
ATOM 9102 N N . LEU A 1 1126 ? -17.717 22.247 -18.999 1.00 77.81 1126 LEU A N 1
ATOM 9103 C CA . LEU A 1 1126 ? -17.839 21.409 -20.184 1.00 77.81 1126 LEU A CA 1
ATOM 9104 C C . LEU A 1 1126 ? -16.855 20.238 -20.092 1.00 77.81 1126 LEU A C 1
ATOM 9106 O O . LEU A 1 1126 ? -15.644 20.429 -19.990 1.00 77.81 1126 LEU A O 1
ATOM 9110 N N . LYS A 1 1127 ? -17.363 19.003 -20.202 1.00 82.25 1127 LYS A N 1
ATOM 9111 C CA . LYS A 1 1127 ? -16.516 17.808 -20.358 1.00 82.25 1127 LYS A CA 1
ATOM 9112 C C . LYS A 1 1127 ? -15.662 17.947 -21.625 1.00 82.25 1127 LYS A C 1
ATOM 9114 O O . LYS A 1 1127 ? -16.209 17.987 -22.731 1.00 82.25 1127 LYS A O 1
ATOM 9119 N N . ILE A 1 1128 ? -14.339 17.958 -21.468 1.00 86.25 1128 ILE A N 1
ATOM 9120 C CA . ILE A 1 1128 ? -13.365 18.046 -22.571 1.00 86.25 1128 ILE A CA 1
ATOM 9121 C C . ILE A 1 1128 ? -12.890 16.666 -23.056 1.00 86.25 1128 ILE A C 1
ATOM 9123 O O . ILE A 1 1128 ? -12.577 16.504 -24.235 1.00 86.25 1128 ILE A O 1
ATOM 9127 N N . GLY A 1 1129 ? -12.911 15.651 -22.188 1.00 88.44 1129 GLY A N 1
ATOM 9128 C CA . GLY A 1 1129 ? -12.531 14.275 -22.518 1.00 88.44 1129 GLY A CA 1
ATOM 9129 C C . GLY A 1 1129 ? -12.719 13.315 -21.343 1.00 88.44 1129 GLY A C 1
ATOM 9130 O O . GLY A 1 1129 ? -13.256 13.695 -20.299 1.00 88.44 1129 GLY A O 1
ATOM 9131 N N . GLU A 1 1130 ? -12.294 12.065 -21.506 1.00 92.75 1130 GLU A N 1
ATOM 9132 C CA . GLU A 1 1130 ? -12.211 11.088 -20.409 1.00 92.75 1130 GLU A CA 1
ATOM 9133 C C . GLU A 1 1130 ? -11.084 10.066 -20.608 1.00 92.75 1130 GLU A C 1
ATOM 9135 O O . GLU A 1 1130 ? -10.675 9.781 -21.730 1.00 92.75 1130 GLU A O 1
ATOM 9140 N N . GLU A 1 1131 ? -10.592 9.502 -19.512 1.00 93.19 1131 GLU A N 1
ATOM 9141 C CA . GLU A 1 1131 ? -9.581 8.450 -19.450 1.00 93.19 1131 GLU A CA 1
ATOM 9142 C C . GLU A 1 1131 ? -10.183 7.215 -18.773 1.00 93.19 1131 GLU A C 1
ATOM 9144 O O . GLU A 1 1131 ? -10.601 7.268 -17.616 1.00 93.19 1131 GLU A O 1
ATOM 9149 N N . VAL A 1 1132 ? -10.243 6.100 -19.505 1.00 93.31 1132 VAL A N 1
ATOM 9150 C CA . VAL A 1 1132 ? -10.810 4.825 -19.047 1.00 93.31 1132 VAL A CA 1
ATOM 9151 C C . VAL A 1 1132 ? -9.692 3.797 -18.897 1.00 93.31 1132 VAL A C 1
ATOM 9153 O O . VAL A 1 1132 ? -9.196 3.277 -19.898 1.00 93.31 1132 VAL A O 1
ATOM 9156 N N . ALA A 1 1133 ? -9.318 3.482 -17.657 1.00 91.06 1133 ALA A N 1
ATOM 9157 C CA . ALA A 1 1133 ? -8.350 2.446 -17.309 1.00 91.06 1133 ALA A CA 1
ATOM 9158 C C . ALA A 1 1133 ? -9.068 1.150 -16.904 1.00 91.06 1133 ALA A C 1
ATOM 9160 O O . ALA A 1 1133 ? -9.686 1.070 -15.842 1.00 91.06 1133 ALA A O 1
ATOM 9161 N N . ASP A 1 1134 ? -8.974 0.134 -17.757 1.00 89.12 1134 ASP A N 1
ATOM 9162 C CA . ASP A 1 1134 ? -9.554 -1.197 -17.566 1.00 89.12 1134 ASP A CA 1
ATOM 9163 C C . ASP A 1 1134 ? -8.510 -2.120 -16.917 1.00 89.12 1134 ASP A C 1
ATOM 9165 O O . ASP A 1 1134 ? -7.624 -2.634 -17.601 1.00 89.12 1134 ASP A O 1
ATOM 9169 N N . ARG A 1 1135 ? -8.557 -2.251 -15.584 1.00 88.00 1135 ARG A N 1
ATOM 9170 C CA . ARG A 1 1135 ? -7.581 -2.983 -14.755 1.00 88.00 1135 ARG A CA 1
ATOM 9171 C C . ARG A 1 1135 ? -8.056 -4.407 -14.472 1.00 88.00 1135 ARG A C 1
ATOM 9173 O O . ARG A 1 1135 ? -9.222 -4.612 -14.129 1.00 88.00 1135 ARG A O 1
ATOM 9180 N N . THR A 1 1136 ? -7.153 -5.386 -14.527 1.00 80.94 1136 THR A N 1
ATOM 9181 C CA . THR A 1 1136 ? -7.468 -6.790 -14.198 1.00 80.94 1136 THR A CA 1
ATOM 9182 C C . THR A 1 1136 ? -6.561 -7.368 -13.117 1.00 80.94 1136 THR A C 1
ATOM 9184 O O . THR A 1 1136 ? -5.346 -7.417 -13.295 1.00 80.94 1136 THR A O 1
ATOM 9187 N N . HIS A 1 1137 ? -7.182 -7.874 -12.049 1.00 80.06 1137 HIS A N 1
ATOM 9188 C CA . HIS A 1 1137 ? -6.578 -8.696 -10.999 1.00 80.06 1137 HIS A CA 1
ATOM 9189 C C . HIS A 1 1137 ? -7.080 -10.131 -11.190 1.00 80.06 1137 HIS A C 1
ATOM 9191 O O . HIS A 1 1137 ? -8.285 -10.394 -11.149 1.00 80.06 1137 HIS A O 1
ATOM 9197 N N . LYS A 1 1138 ? -6.178 -11.071 -11.462 1.00 83.38 1138 LYS A N 1
ATOM 9198 C CA . LYS A 1 1138 ? -6.531 -12.494 -11.614 1.00 83.38 1138 LYS A CA 1
ATOM 9199 C C . LYS A 1 1138 ? -6.596 -13.167 -10.236 1.00 83.38 1138 LYS A C 1
ATOM 9201 O O . LYS A 1 1138 ? -6.396 -12.507 -9.225 1.00 83.38 1138 LYS A O 1
ATOM 9206 N N . ALA A 1 1139 ? -6.946 -14.451 -10.192 1.00 85.94 1139 ALA A N 1
ATOM 9207 C CA . ALA A 1 1139 ? -7.062 -15.174 -8.927 1.00 85.94 1139 ALA A CA 1
ATOM 9208 C C . ALA A 1 1139 ? -5.715 -15.235 -8.183 1.00 85.94 1139 ALA A C 1
ATOM 9210 O O . ALA A 1 1139 ? -4.702 -15.605 -8.782 1.00 85.94 1139 ALA A O 1
ATOM 9211 N N . GLU A 1 1140 ? -5.730 -14.899 -6.893 1.00 88.12 1140 GLU A N 1
ATOM 9212 C CA . GLU A 1 1140 ? -4.578 -14.982 -5.986 1.00 88.12 1140 GLU A CA 1
ATOM 9213 C C . GLU A 1 1140 ? -4.785 -16.193 -5.067 1.00 88.12 1140 GLU A C 1
ATOM 9215 O O . GLU A 1 1140 ? -5.917 -16.511 -4.683 1.00 88.12 1140 GLU A O 1
ATOM 9220 N N . TYR A 1 1141 ? -3.701 -16.872 -4.700 1.00 90.25 1141 TYR A N 1
ATOM 9221 C CA . TYR A 1 1141 ? -3.749 -18.120 -3.939 1.00 90.25 1141 TYR A CA 1
ATOM 9222 C C . TYR A 1 1141 ? -3.056 -17.939 -2.593 1.00 90.25 1141 TYR A C 1
ATOM 9224 O O . TYR A 1 1141 ? -1.868 -17.630 -2.525 1.00 90.25 1141 TYR A O 1
ATOM 9232 N N . ARG A 1 1142 ? -3.789 -18.150 -1.500 1.00 91.38 1142 ARG A N 1
ATOM 9233 C CA . ARG A 1 1142 ? -3.298 -17.948 -0.134 1.00 91.38 1142 ARG A CA 1
ATOM 9234 C C . ARG A 1 1142 ? -3.323 -19.259 0.638 1.00 91.38 1142 ARG A C 1
ATOM 9236 O O . ARG A 1 1142 ? -4.376 -19.881 0.777 1.00 91.38 1142 ARG A O 1
ATOM 9243 N N . LEU A 1 1143 ? -2.170 -19.651 1.171 1.00 93.12 1143 LEU A N 1
ATOM 9244 C CA . LEU A 1 1143 ? -2.025 -20.765 2.102 1.00 93.12 1143 LEU A CA 1
ATOM 9245 C C . LEU A 1 1143 ? -1.599 -20.212 3.463 1.00 93.12 1143 LEU A C 1
ATOM 9247 O O . LEU A 1 1143 ? -0.515 -19.648 3.588 1.00 93.12 1143 LEU A O 1
ATOM 9251 N N . SER A 1 1144 ? -2.434 -20.404 4.479 1.00 90.06 1144 SER A N 1
ATOM 9252 C CA . SER A 1 1144 ? -2.163 -19.976 5.853 1.00 90.06 1144 SER A CA 1
ATOM 9253 C C . SER A 1 1144 ? -2.157 -21.173 6.803 1.00 90.06 1144 SER A C 1
ATOM 9255 O O . SER A 1 1144 ? -3.014 -22.058 6.729 1.00 90.06 1144 SER A O 1
ATOM 9257 N N . LEU A 1 1145 ? -1.185 -21.183 7.708 1.00 90.31 1145 LEU A N 1
ATOM 9258 C CA . LEU A 1 1145 ? -0.945 -22.178 8.744 1.00 90.31 1145 LEU A CA 1
ATOM 9259 C C . LEU A 1 1145 ? -0.932 -21.461 10.098 1.00 90.31 1145 LEU A C 1
ATOM 9261 O O . LEU A 1 1145 ? -0.227 -20.471 10.257 1.00 90.31 1145 LEU A O 1
ATOM 9265 N N . TRP A 1 1146 ? -1.647 -21.981 11.092 1.00 85.38 1146 TRP A N 1
ATOM 9266 C CA . TRP A 1 1146 ? -1.553 -21.515 12.478 1.00 85.38 1146 TRP A CA 1
ATOM 9267 C C . TRP A 1 1146 ? -1.239 -22.698 13.381 1.00 85.38 1146 TRP A C 1
ATOM 9269 O O . TRP A 1 1146 ? -1.959 -23.692 13.339 1.00 85.38 1146 TRP A O 1
ATOM 9279 N N . TYR A 1 1147 ? -0.220 -22.578 14.223 1.00 85.12 1147 TYR A N 1
ATOM 9280 C CA . TYR A 1 1147 ? 0.145 -23.549 15.251 1.00 85.12 1147 TYR A CA 1
ATOM 9281 C C . TYR A 1 1147 ? -0.032 -22.934 16.644 1.00 85.12 1147 TYR A C 1
ATOM 9283 O O . TYR A 1 1147 ? 0.401 -21.806 16.871 1.00 85.12 1147 TYR A O 1
ATOM 9291 N N . ARG A 1 1148 ? -0.649 -23.661 17.582 1.00 78.69 1148 ARG A N 1
ATOM 9292 C CA . ARG A 1 1148 ? -0.794 -23.256 18.992 1.00 78.69 1148 ARG A CA 1
ATOM 9293 C C . ARG A 1 1148 ? -0.045 -24.187 19.930 1.00 78.69 1148 ARG A C 1
ATOM 9295 O O . ARG A 1 1148 ? 0.008 -25.391 19.686 1.00 78.69 1148 ARG A O 1
ATOM 9302 N N . PHE A 1 1149 ? 0.464 -23.615 21.016 1.00 77.31 1149 PHE A N 1
ATOM 9303 C CA . PHE A 1 1149 ? 1.231 -24.289 22.066 1.00 77.31 1149 PHE A CA 1
ATOM 9304 C C . PHE A 1 1149 ? 0.963 -23.675 23.447 1.00 77.31 1149 PHE A C 1
ATOM 9306 O O . PHE A 1 1149 ? 0.454 -22.530 23.493 1.00 77.31 1149 PHE A O 1
#

Solvent-accessible surface area (backbone atoms only — not comparable to full-atom values): 60903 Å² total; per-residue (Å²): 132,88,83,91,78,94,70,83,80,75,72,71,38,32,25,33,31,24,44,56,66,80,40,34,73,38,42,57,52,36,49,49,36,58,68,57,29,70,50,78,50,57,36,39,31,41,23,31,47,50,81,78,29,48,52,102,72,67,85,89,51,99,47,62,45,82,43,81,45,62,77,92,61,32,52,14,45,31,49,42,54,28,64,68,70,50,86,38,60,30,37,30,46,36,58,32,76,44,49,54,35,40,51,38,61,45,67,53,41,52,44,41,79,69,72,74,23,45,28,24,25,32,22,80,39,35,34,36,33,51,82,78,72,42,34,34,34,62,38,67,74,53,38,45,68,76,21,67,93,36,27,44,39,64,53,30,30,34,48,43,86,62,55,39,91,94,77,39,51,47,47,88,28,65,69,62,21,49,48,54,32,50,52,50,38,42,72,74,69,44,44,76,39,83,40,84,11,57,87,28,33,34,50,60,42,57,96,85,45,82,78,78,81,52,89,67,63,57,101,48,42,88,43,36,41,83,46,72,86,54,86,91,47,53,88,58,48,60,55,50,52,48,49,59,52,45,71,78,55,81,68,88,80,69,77,88,73,90,61,100,64,74,44,75,42,75,26,27,33,37,34,80,35,89,49,74,68,38,50,55,46,43,50,59,50,51,71,54,29,52,42,36,47,43,30,38,40,41,37,31,40,61,85,59,84,79,74,94,74,89,70,97,53,82,41,76,48,82,45,71,38,69,80,87,62,76,88,46,66,72,54,48,54,48,58,54,70,68,56,84,36,71,22,35,30,38,46,55,60,52,88,62,71,74,44,48,46,49,67,48,51,47,55,45,52,31,62,74,72,66,36,35,32,29,24,39,54,70,74,81,93,50,61,36,42,102,63,63,61,53,74,49,47,47,85,85,74,46,79,83,58,48,31,40,49,48,47,28,29,29,27,36,68,52,56,49,45,54,68,68,64,58,90,60,57,82,73,73,46,68,55,60,49,84,67,68,78,58,60,82,68,80,84,67,97,68,82,88,79,91,87,67,102,83,68,97,71,82,84,83,80,80,71,54,75,67,34,54,70,50,66,71,56,48,57,77,55,65,60,65,71,61,74,99,64,70,85,74,66,69,81,68,74,83,74,80,87,88,90,84,89,82,90,82,83,89,72,91,70,52,96,39,38,43,76,44,47,46,70,76,46,51,66,66,61,51,61,17,42,39,50,47,50,77,67,38,72,77,52,78,85,46,70,40,74,81,49,56,61,77,85,58,41,63,42,39,62,28,50,70,84,33,73,77,73,56,82,92,62,39,55,60,69,54,27,56,58,37,46,29,89,45,40,48,28,36,37,38,23,22,60,82,58,48,58,73,95,54,65,95,59,78,52,37,40,29,44,29,59,54,81,95,57,71,37,39,34,40,37,43,32,44,41,37,44,77,92,63,55,70,32,50,32,43,33,41,33,40,35,38,75,55,99,81,25,43,34,40,41,37,40,37,39,36,42,49,72,48,70,42,41,28,48,32,36,33,24,40,66,86,69,47,77,56,35,39,30,44,37,41,35,48,34,40,35,43,33,43,37,40,37,38,36,40,35,42,76,56,95,50,38,36,41,39,40,28,37,37,42,35,40,37,38,40,42,32,46,36,41,32,39,26,24,54,65,91,74,77,52,80,57,42,22,40,32,44,32,42,40,42,35,44,38,41,39,39,37,42,26,39,39,40,36,37,53,70,78,64,32,35,41,36,39,36,41,40,41,39,40,41,40,36,38,42,38,39,43,36,37,38,33,41,57,79,51,24,38,70,53,72,49,65,42,42,39,39,38,47,34,38,38,41,40,42,35,42,37,40,39,40,52,68,51,91,52,39,31,44,34,39,36,41,38,40,36,43,39,40,37,39,36,41,32,46,40,63,96,73,76,42,77,49,61,32,35,41,37,36,48,36,41,36,43,37,42,35,38,38,38,46,82,48,104,42,32,22,35,40,43,34,42,33,41,40,40,37,37,41,39,32,53,41,98,73,56,36,75,50,76,53,74,46,78,29,48,34,40,36,37,36,33,40,92,45,94,54,33,41,42,33,40,39,40,37,37,47,63,55,66,75,66,71,67,53,44,33,72,49,69,43,77,92,83,66,49,52,34,49,33,31,59,83,67,59,58,30,37,40,36,39,44,36,40,34,44,36,40,46,82,52,73,66,17,32,41,36,40,38,42,40,42,31,46,34,30,39,35,77,45,38,40,60,81,47,102,85,32,25,24,59,37,60,62,40,61,36,36,40,36,39,40,40,40,39,39,34,42,65,37,53,99,82,38,66,64,23,43,38,37,40,41,40,39,39,43,52,59,54,52,74,45,89,79,78,50,95,51,63,73,56,80,50,58,41,54,43,43,42,35,40,36,41,38,46,38,55,95,63,36,26,35,38,36,44,37,38,42,43,44,44,58,34,41,40,57,43,49,52,33,42,36,36,45,29,41,46,63,33,35,31,40,40,42,36,36,39,77,52,85,54,33,40,42,34,44,38,34,40,27,70,76,41,35,40,38,38,36,37,38,34,34,45,57,96,85,40,66,59,28,34,39,39,34,48,30,47,37,60,48,31,45,34,44,40,38,36,41,50,88

Nearest PDB structures (foldseek):
  3efm-assembly1_A  TM=5.849E-01  e=6.858E-19  Bordetella pertussis
  5fp2-assembly2_B  TM=5.871E-01  e=1.693E-18  Pseudomonas aeruginosa PAO1
  1pnz-assembly1_A  TM=5.629E-01  e=4.207E-17  Escherichia coli
  6zm1-assembly1_B  TM=4.833E-01  e=4.778E-13  Bacteroides thetaiotaomicron VPI-5482
  4mee-assembly1_A  TM=3.426E-01  e=7.632E-03  Escherichia coli